Protein 9GD4 (pdb70)

Secondary structure (DSSP, 8-state):
-EEEEEEES-TTSSHHHHHHHHTTS-----SS-S-STTS-TTSS---EEEEEEE---EEEEEEE-TTTT-SSB-TTSSHHHHHHHHHHHHHHHHHHH-TT--SS----S--EEEEEE-SSS----HHHHHHHHHHTTTS-EEEEETTGGGS-HHHHHHHHHHHHHHHHHHT---SSP--TTS-HHHHHHHHHHHHT-SEE----SSEEEETTEEEEEEE-SS-EEETT-TTT-SHHHHHHIIIIISHHHHHHHIIIIIIHHHHHHHHHH-/-EE----S--SGGGHHHHHHHHHHHS-EEEEEEEE--TTSSHHHHHHHHTT-TTTT--EE----S-EEEEEEEEEEETTEEEEEEEEEEESTT-SSB--HHHHHHHHHHHHHHHHHHHHHHT-SS-------S--EEEEEE---SS---HHHHHHHHHHTTTS-EEEEETTGGGS-HHHHHHHHHHHHHHHHHTT---------TT--HHHHHHHHHHHHTPSEE-----SEEE-TTS-EEEEEEETTEEEETT-TTT-SHHHHHIIIIITTHHHHHHHIIIIIHHHHHHHHH-/--SPPPGGGGHHHHHHHHHHHH-EEEEEEEES-SSSSHHHHHHHHTTS-S----SS-----EEEEEEEEETTEEEEEEEEE-TTTT-SSB-TTTTHHHHHHHHHHHHHHHHHHTSS---S------SEEEEEE---SS---HHHHHHHHHHHTTS-EEEEETTGGGS-HHHHHHHHHHHHHHHHHTT----------HHHHHHHHTPSEE----S-EEE-SSS-EEEEEEETTEEEETT-TTT-SHHHHHIIIIISSHHHHHHHIIIIIHHHHHHHHH-/-EEEEEEEE--SSSSHHHHHHHHHTS--SPPTT-----STTEEEEEEEEEEEEE--TT---TT----GGGTTS---EEEEEEEEEE----EEEEEEEEESTT-SSB-HHHHHHHHHHHHHHHHHHHHHHH-SS--TT-------EEEEEE---SS---HHHHHHHHHHHTTSEEEEEE--GGGS-HHHHHHHHHHHHHHHHHTT--------GGGHHHHHHHHHTPSEE------B-TTS-BEEEETTEEEETT-TTT-SHHHHHHIIIIISHHHHHHHIIIIIHHHHHHHHT-

Solvent-accessible surface area: 48843 Å² total; per-residue (Å²): 161,47,2,1,0,0,0,0,0,32,18,10,10,24,15,14,40,1,0,4,2,5,26,68,46,115,21,4,87,46,27,11,19,76,73,52,91,46,10,12,133,80,135,61,3,74,45,68,82,25,93,39,101,42,163,98,75,20,58,4,20,1,1,2,0,14,1,1,9,12,20,42,70,11,42,136,4,11,86,36,0,19,133,32,0,88,83,16,1,51,56,40,9,153,31,49,110,64,109,169,145,98,216,167,28,84,20,35,8,1,0,0,0,0,1,4,3,45,15,47,36,100,102,18,40,86,14,21,24,42,0,0,93,84,0,2,99,6,0,0,0,0,0,0,0,0,50,0,9,7,7,20,88,123,65,17,90,66,6,29,48,51,1,62,99,8,13,76,129,76,126,26,77,29,0,2,38,72,60,116,98,46,75,122,77,85,62,85,81,7,132,46,21,86,58,44,4,0,1,0,4,4,15,7,78,108,134,22,58,60,155,84,105,85,51,59,1,44,106,20,58,28,8,29,5,28,0,73,44,78,111,23,0,9,0,28,87,0,58,74,3,0,40,171,70,10,29,70,44,0,45,85,17,0,24,145,78,2,1,72,20,17,78,49,135,70,64,159,84,164,84,111,84,75,154,22,64,70,92,0,0,0,8,23,5,0,119,20,77,50,60,90,2,67,90,89,46,4,38,0,2,0,0,0,0,0,26,43,15,12,26,13,54,51,3,0,62,0,0,3,39,42,88,98,1,35,73,78,99,40,143,120,66,126,129,2,50,46,58,10,20,72,19,90,19,75,30,120,63,6,114,0,84,2,5,0,0,7,4,77,16,2,31,46,21,43,58,7,56,88,70,2,4,29,22,0,14,129,42,1,26,56,23,1,37,60,54,6,92,15,27,77,117,78,75,32,124,109,92,70,36,79,9,2,0,0,0,0,1,4,3,23,14,28,10,28,11,0,51,27,13,7,22,99,0,0,76,41,0,43,116,41,2,4,1,0,0,0,0,2,55,0,8,9,1,15,60,124,55,18,125,46,0,26,146,26,0,44,82,15,2,128,147,40,116,11,102,19,7,111,1,42,79,22,71,106,44,96,80,68,26,24,60,47,6,99,46,4,64,92,29,2,0,0,2,4,4,17,6,25,98,73,28,115,21,169,98,43,84,118,31,2,2,49,55,7,50,12,1,11,0,27,2,42,42,103,116,18,12,26,0,50,50,0,9,37,0,0,0,73,69,8,0,4,27,0,24,46,79,0,31,105,78,8,2,40,85,33,3,15,83,114,80,92,132,90,59,28,70,9,2,0,29,49,0,2,80,11,53,70,65,15,5,36,84,105,18,16,42,0,0,0,0,0,0,2,19,36,6,3,28,29,54,42,0,0,6,11,1,0,50,12,78,18,16,139,102,87,41,165,86,92,34,103,45,48,62,40,109,1,45,0,96,15,151,111,0,80,0,124,0,3,1,0,29,2,68,6,0,2,9,16,6,82,18,73,104,4,5,73,41,0,15,88,25,1,27,82,22,1,36,46,29,1,109,37,31,82,86,52,150,24,109,95,81,77,44,23,7,1,6,0,0,0,1,4,3,23,6,18,14,34,6,9,36,5,6,9,0,44,0,0,65,96,0,7,97,54,0,5,0,1,2,0,0,0,37,1,6,3,7,17,64,119,48,26,59,64,0,21,37,22,0,87,68,0,11,121,25,20,157,9,74,41,16,66,3,53,83,158,90,106,72,1,133,101,12,48,74,12,4,1,0,1,3,3,13,9,92,139,121,47,76,50,67,158,67,75,98,28,34,0,38,119,8,80,42,20,35,0,37,1,69,47,61,87,25,4,15,2,105,44,0,9,21,0,0,0,66,63,31,0,9,39,0,21,24,37,0,70,62,115,28,3,33,57,39,10,58,122,106,44,133,56,61,40,0,1,0,4,0,0,1,3,21,8,2,22,20,27,12,0,0,1,5,22,4,89,1,72,24,10,54,49,51,45,99,86,118,42,86,30,135,108,12,128,47,78,42,99,52,151,66,58,26,132,62,40,70,106,74,35,47,64,42,58,37,107,46,51,27,122,138,20,50,61,72,35,4,0,13,2,1,19,1,19,0,51,28,70,146,95,15,24,74,0,25,0,2,5,2,38,5,0,20,20,9,20,58,5,37,37,0,5,98,28,3,63,63,19,5,55,108,7,2,51,78,8,20,50,29,68,100,120,183,84,148,71,132,89,60,143,20,34,17,3,0,0,0,0,0,0,2,19,9,9,25,114,9,13,29,20,10,6,10,53,0,0,90,14,0,15,107,5,2,11,0,0,1,0,0,1,35,2,7,4,9,25,128,80,65,20,74,84,0,42,122,38,0,63,127,13,13,76,110,33,112,9,81,19,32,149,6,144,132,160,145,50,110,116,91,13,102,51,11,40,80,48,9,0,0,1,3,2,14,5,35,88,117,60,130,96,42,42,28,16,34,117,9,71,29,18,101,2,37,7,64,78,90,88,32,9,18,4,89,51,0,44,104,2,0,58,50,63,10,14,93,92,0,26,65,33,0,40,83,96,33,5,68,82,14,77,71,73,124,108,141

GO terms:
  GO:0060090 molecular adaptor activity (F, IDA)
  GO:0070273 phosphatidylinositol-4-phosphate binding (F, IDA)
  GO:0005200 structural constituent of cytoskeleton (F, IDA)
  GO:0005545 1-phosphatidylinositol binding (F, IDA)
  GO:0032160 septin filament array (C, IDA)
  GO:0042764 ascospore-type prospore (C, IDA)
  GO:0072687 meiotic spindle (C, IDA)
  GO:0000144 cellular bud neck septin ring (C, IDA)
  GO:0001400 mating projection base (C, IDA)
  GO:0005628 prospore membrane (C, IDA)
  GO:0005876 spindle microtubule (C, IDA)
  GO:0003924 GTPase activity (F, IDA)
  GO:0043934 sporulation (P, IDA)
  GO:0010314 phosphatidylinositol-5-phosphate binding (F, IDA)
  GO:0031105 septin complex (C, IDA)
  GO:0000921 septin ring assembly (P, IMP)
  GO:0043332 mating projection tip (C, HDA)
  GO:0005628 prospore membrane (C, HDA)
  GO:0005935 cellular bud neck (C, HDA)
  GO:0010458 exit from mitosis (P, IMP)

B-factor: mean 26.95, std 11.44, range [3.0, 79.97]

Nearest PDB structures (foldseek):
  6n0b-assembly1_C  TM=9.454E-01  e=9.252E-33  Homo sapiens
  6n12-assembly1_A  TM=9.662E-01  e=5.982E-32  Homo sapiens
  6n0b-assembly2_A  TM=9.584E-01  e=2.389E-31  Homo sapiens
  8dkt-assembly1_A  TM=9.232E-01  e=2.821E-30  Drosophila melanogaster
  6upa-assembly1_A  TM=9.034E-01  e=1.797E-28  Homo sapiens

Structure (mmCIF, N/CA/C/O backbone):
data_9GD4
#
_entry.id   9GD4
#
_cell.length_a   98.205
_cell.length_b   47.845
_cell.length_c   148.885
_cell.angle_alpha   90
_cell.angle_beta   103.29
_cell.angle_gamma   90
#
_symmetry.space_group_name_H-M   'P 1 21 1'
#
loop_
_entity.id
_entity.type
_entity.pdbx_description
1 polymer 'Cell division control protein 10'
2 polymer 'Cell division control protein 3'
3 polymer 'Cell division control protein 12'
4 polymer 'Seventh homolog of septin 1'
5 non-polymer "GUANOSINE-5'-DIPHOSPHATE"
6 non-polymer 'MAGNESIUM ION'
7 non-polymer 'SULFATE ION'
8 water water
#
loop_
_atom_site.group_PDB
_atom_site.id
_atom_site.type_symbol
_atom_site.label_atom_id
_atom_site.label_alt_id
_atom_site.label_comp_id
_atom_site.label_asym_id
_atom_site.label_entity_id
_atom_site.label_seq_id
_atom_site.pdbx_PDB_ins_code
_atom_site.Cartn_x
_atom_site.Cartn_y
_atom_site.Cartn_z
_atom_site.occupancy
_atom_site.B_iso_or_equiv
_atom_site.auth_seq_id
_atom_site.auth_comp_id
_atom_site.auth_asym_id
_atom_site.auth_atom_id
_atom_site.pdbx_PDB_model_num
ATOM 1 N N . PHE A 1 9 ? 50.683 -27.743 48.137 1 46.42 31 PHE A N 1
ATOM 2 C CA . PHE A 1 9 ? 50.085 -28.642 47.153 1 46.13 31 PHE A CA 1
ATOM 3 C C . PHE A 1 9 ? 50.588 -28.307 45.742 1 44.02 31 PHE A C 1
ATOM 4 O O . PHE A 1 9 ? 51.116 -27.218 45.507 1 44.61 31 PHE A O 1
ATOM 20 N N . GLN A 1 10 ? 50.428 -29.252 44.807 1 41.18 32 GLN A N 1
ATOM 21 C CA . GLN A 1 10 ? 50.835 -29.08 43.417 1 38.42 32 GLN A CA 1
ATOM 22 C C . GLN A 1 10 ? 49.831 -29.809 42.549 1 35.53 32 GLN A C 1
ATOM 23 O O . GLN A 1 10 ? 49.765 -31.039 42.593 1 35.47 32 GLN A O 1
ATOM 37 N N . PHE A 1 11 ? 49.04 -29.057 41.774 1 33.14 33 PHE A N 1
ATOM 38 C CA . PHE A 1 11 ? 48.041 -29.644 40.894 1 31.27 33 PHE A CA 1
ATOM 39 C C . PHE A 1 11 ? 48.315 -29.212 39.464 1 28.09 33 PHE A C 1
ATOM 40 O O . PHE A 1 11 ? 48.479 -28.027 39.197 1 27.83 33 PHE A O 1
ATOM 57 N N . ASN A 1 12 ? 48.408 -30.182 38.559 1 25.77 34 ASN A N 1
ATOM 58 C CA . ASN A 1 12 ? 48.713 -29.926 37.15 1 24.01 34 ASN A CA 1
ATOM 59 C C . ASN A 1 12 ? 47.492 -30.25 36.308 1 22.05 34 ASN A C 1
ATOM 60 O O . ASN A 1 12 ? 46.991 -31.37 36.342 1 21.99 34 ASN A O 1
ATOM 71 N N . ILE A 1 13 ? 47.01 -29.264 35.568 1 20.46 35 ILE A N 1
ATOM 72 C CA . ILE A 1 13 ? 45.799 -29.406 34.776 1 19.93 35 ILE A CA 1
ATOM 73 C C . ILE A 1 13 ? 46.063 -29.022 33.332 1 18.91 35 ILE A C 1
ATOM 74 O O . ILE A 1 13 ? 46.705 -28.019 33.062 1 18.49 35 ILE A O 1
ATOM 90 N N . MET A 1 14 ? 45.584 -29.84 32.409 1 18.63 36 MET A N 1
ATOM 91 C CA . MET A 1 14 ? 45.732 -29.62 30.981 1 18.79 36 MET A CA 1
ATOM 92 C C . MET A 1 14 ? 44.358 -29.392 30.364 1 19.19 36 MET A C 1
ATOM 93 O O . MET A 1 14 ? 43.356 -29.914 30.847 1 19.36 36 MET A O 1
ATOM 107 N N . VAL A 1 15 ? 44.321 -28.596 29.305 1 19.51 37 VAL A N 1
ATOM 108 C CA . VAL A 1 15 ? 43.107 -28.32 28.544 1 20.34 37 VAL A CA 1
ATOM 109 C C . VAL A 1 15 ? 43.386 -28.718 27.096 1 21.12 37 VAL A C 1
ATOM 110 O O . VAL A 1 15 ? 44.372 -28.263 26.505 1 20.94 37 VAL A O 1
ATOM 123 N N . VAL A 1 16 ? 42.573 -29.641 26.559 1 21.81 38 VAL A N 1
ATOM 124 C CA . VAL A 1 16 ? 42.74 -30.148 25.201 1 22.65 38 VAL A CA 1
ATOM 125 C C . VAL A 1 16 ? 41.484 -29.868 24.4 1 23.4 38 VAL A C 1
ATOM 126 O O . VAL A 1 16 ? 40.422 -30.397 24.712 1 23.22 38 VAL A O 1
ATOM 139 N N . GLY A 1 17 ? 41.622 -29.074 23.352 1 24.27 39 GLY A N 1
ATOM 140 C CA . GLY A 1 17 ? 40.506 -28.742 22.487 1 25.62 39 GLY A CA 1
ATOM 141 C C . GLY A 1 17 ? 40.88 -27.741 21.424 1 26.86 39 GLY A C 1
ATOM 142 O O . GLY A 1 17 ? 41.93 -27.108 21.487 1 27.04 39 GLY A O 1
ATOM 146 N N . GLN A 1 18 ? 40.031 -27.625 20.422 1 27.83 40 GLN A N 1
ATOM 147 C CA . GLN A 1 18 ? 40.234 -26.681 19.34 1 29.11 40 GLN A CA 1
ATOM 148 C C . GLN A 1 18 ? 40.135 -25.257 19.844 1 28.89 40 GLN A C 1
ATOM 149 O O . GLN A 1 18 ? 39.392 -24.97 20.784 1 29.06 40 GLN A O 1
ATOM 163 N N . SER A 1 19 ? 40.886 -24.352 19.209 1 28.51 41 SER A N 1
ATOM 164 C CA . SER A 1 19 ? 40.894 -22.933 19.55 1 28.31 41 SER A CA 1
ATOM 165 C C . SER A 1 19 ? 39.482 -22.361 19.431 1 27.23 41 SER A C 1
ATOM 166 O O . SER A 1 19 ? 38.769 -22.678 18.488 1 27.51 41 SER A O 1
ATOM 174 N N . GLY A 1 20 ? 39.08 -21.599 20.431 1 26.07 42 GLY A N 1
ATOM 175 C CA . GLY A 1 20 ? 37.763 -20.99 20.467 1 25.62 42 GLY A CA 1
ATOM 176 C C . GLY A 1 20 ? 36.659 -21.834 21.07 1 24.26 42 GLY A C 1
ATOM 177 O O . GLY A 1 20 ? 35.485 -21.526 20.889 1 24.75 42 GLY A O 1
ATOM 181 N N . LEU A 1 21 ? 37.017 -22.882 21.813 1 22.53 43 LEU A N 1
ATOM 182 C CA . LEU A 1 21 ? 36.039 -23.691 22.54 1 21.63 43 LEU A CA 1
ATOM 183 C C . LEU A 1 21 ? 35.853 -23.208 24.012 1 19.86 43 LEU A C 1
ATOM 184 O O . LEU A 1 21 ? 35.094 -23.821 24.757 1 19.39 43 LEU A O 1
ATOM 200 N N . GLY A 1 22 ? 36.528 -22.126 24.41 1 18.63 44 GLY A N 1
ATOM 201 C CA . GLY A 1 22 ? 36.407 -21.565 25.742 1 18.05 44 GLY A CA 1
ATOM 202 C C . GLY A 1 22 ? 37.235 -22.294 26.772 1 16.18 44 GLY A C 1
ATOM 203 O O . GLY A 1 22 ? 36.791 -22.468 27.906 1 16.32 44 GLY A O 1
ATOM 207 N N . LYS A 1 23 ? 38.458 -22.68 26.405 1 15.07 45 LYS A N 1
ATOM 208 C CA . LYS A 1 23 ? 39.342 -23.404 27.31 1 14.39 45 LYS A CA 1
ATOM 209 C C . LYS A 1 23 ? 39.945 -22.453 28.326 1 13.72 45 LYS A C 1
ATOM 210 O O . LYS A 1 23 ? 39.86 -22.71 29.531 1 13.69 45 LYS A O 1
ATOM 229 N N . SER A 1 24 ? 40.541 -21.347 27.859 1 13.54 46 SER A N 1
ATOM 230 C CA . SER A 1 24 ? 41.126 -20.359 28.765 1 14.31 46 SER A CA 1
ATOM 231 C C . SER A 1 24 ? 40.042 -19.714 29.614 1 14.66 46 SER A C 1
ATOM 232 O O . SER A 1 24 ? 40.233 -19.534 30.804 1 15.29 46 SER A O 1
ATOM 240 N N . THR A 1 25 ? 38.894 -19.404 29.016 1 14.82 47 THR A N 1
ATOM 241 C CA . THR A 1 25 ? 37.764 -18.844 29.75 1 15.88 47 THR A CA 1
ATOM 242 C C . THR A 1 25 ? 37.296 -19.8 30.863 1 15.82 47 THR A C 1
ATOM 243 O O . THR A 1 25 ? 37.057 -19.348 31.974 1 15.8 47 THR A O 1
ATOM 254 N N . LEU A 1 26 ? 37.177 -21.105 30.573 1 15.87 48 LEU A N 1
ATOM 255 C CA . LEU A 1 26 ? 36.741 -22.059 31.579 1 16.92 48 LEU A CA 1
ATOM 256 C C . LEU A 1 26 ? 37.742 -22.149 32.725 1 17.65 48 LEU A C 1
ATOM 257 O O . LEU A 1 26 ? 37.332 -22.191 33.879 1 18 48 LEU A O 1
ATOM 273 N N . ILE A 1 27 ? 39.045 -22.167 32.424 1 17.6 49 ILE A N 1
ATOM 274 C CA . ILE A 1 27 ? 40.071 -22.233 33.464 1 18.38 49 ILE A CA 1
ATOM 275 C C . ILE A 1 27 ? 39.991 -21.004 34.365 1 19.34 49 ILE A C 1
ATOM 276 O O . ILE A 1 27 ? 39.947 -21.134 35.586 1 20.02 49 ILE A O 1
ATOM 292 N N . ASN A 1 28 ? 39.926 -19.823 33.762 1 19.51 50 ASN A N 1
ATOM 293 C CA . ASN A 1 28 ? 39.842 -18.579 34.511 1 20.7 50 ASN A CA 1
ATOM 294 C C . ASN A 1 28 ? 38.535 -18.455 35.306 1 21.67 50 ASN A C 1
ATOM 295 O O . ASN A 1 28 ? 38.519 -17.833 36.367 1 22.09 50 ASN A O 1
ATOM 306 N N . THR A 1 29 ? 37.454 -19.055 34.813 1 21.8 51 THR A N 1
ATOM 307 C CA . THR A 1 29 ? 36.172 -19.042 35.509 1 22.83 51 THR A CA 1
ATOM 308 C C . THR A 1 29 ? 36.247 -19.991 36.702 1 23.24 51 THR A C 1
ATOM 309 O O . THR A 1 29 ? 35.782 -19.631 37.774 1 23.98 51 THR A O 1
ATOM 320 N N . LEU A 1 30 ? 36.847 -21.183 36.525 1 22.86 52 LEU A N 1
ATOM 321 C CA . LEU A 1 30 ? 36.972 -22.174 37.594 1 23.99 52 LEU A CA 1
ATOM 322 C C . LEU A 1 30 ? 37.807 -21.657 38.766 1 24.78 52 LEU A C 1
ATOM 323 O O . LEU A 1 30 ? 37.399 -21.8 39.914 1 25.01 52 LEU A O 1
ATOM 339 N N . PHE A 1 31 ? 38.965 -21.052 38.475 1 25.18 53 PHE A N 1
ATOM 340 C CA . PHE A 1 31 ? 39.86 -20.53 39.501 1 26.43 53 PHE A CA 1
ATOM 341 C C . PHE A 1 31 ? 39.647 -19.042 39.839 1 27.96 53 PHE A C 1
ATOM 342 O O . PHE A 1 31 ? 40.395 -18.504 40.654 1 28.61 53 PHE A O 1
ATOM 359 N N . ALA A 1 32 ? 38.618 -18.397 39.262 1 28.61 54 ALA A N 1
ATOM 360 C CA . ALA A 1 32 ? 38.253 -17.008 39.538 1 30.27 54 ALA A CA 1
ATOM 361 C C . ALA A 1 32 ? 39.437 -16.041 39.494 1 31.66 54 ALA A C 1
ATOM 362 O O . ALA A 1 32 ? 39.661 -15.267 40.426 1 32.51 54 ALA A O 1
ATOM 369 N N . SER A 1 33 ? 40.194 -16.095 38.401 1 31.85 55 SER A N 1
ATOM 370 C CA . SER A 1 33 ? 41.34 -15.211 38.164 1 33.03 55 SER A CA 1
ATOM 371 C C . SER A 1 33 ? 41.811 -15.364 36.721 1 32.68 55 SER A C 1
ATOM 372 O O . SER A 1 33 ? 41.564 -16.406 36.119 1 32.27 55 SER A O 1
ATOM 380 N N . HIS A 1 34 ? 42.525 -14.368 36.187 1 32.71 56 HIS A N 1
ATOM 381 C CA . HIS A 1 34 ? 43.04 -14.464 34.83 1 32.77 56 HIS A CA 1
ATOM 382 C C . HIS A 1 34 ? 44.371 -15.212 34.828 1 32.69 56 HIS A C 1
ATOM 383 O O . HIS A 1 34 ? 45.432 -14.611 34.676 1 33 56 HIS A O 1
ATOM 397 N N . LEU A 1 35 ? 44.303 -16.537 34.971 1 32.38 57 LEU A N 1
ATOM 398 C CA . LEU A 1 35 ? 45.497 -17.37 34.977 1 33.08 57 LEU A CA 1
ATOM 399 C C . LEU A 1 35 ? 46.155 -17.372 33.589 1 33.88 57 LEU A C 1
ATOM 400 O O . LEU A 1 35 ? 47.307 -16.963 33.45 1 34.22 57 LEU A O 1
ATOM 416 N N . ILE A 1 36 ? 45.411 -17.799 32.564 1 34.17 58 ILE A N 1
ATOM 417 C CA . ILE A 1 36 ? 45.926 -17.952 31.217 1 35.27 58 ILE A CA 1
ATOM 418 C C . ILE A 1 36 ? 45.122 -17.144 30.222 1 36.93 58 ILE A C 1
ATOM 419 O O . ILE A 1 36 ? 43.985 -16.769 30.481 1 37.14 58 ILE A O 1
ATOM 435 N N . ASP A 1 37 ? 45.718 -16.875 29.074 1 38.04 59 ASP A N 1
ATOM 436 C CA . ASP A 1 37 ? 45.038 -16.189 27.987 1 39.71 59 ASP A CA 1
ATOM 437 C C . ASP A 1 37 ? 44.836 -17.202 26.858 1 39.88 59 ASP A C 1
ATOM 438 O O . ASP A 1 37 ? 45.489 -18.255 26.834 1 39.57 59 ASP A O 1
ATOM 447 N N . SER A 1 38 ? 43.929 -16.896 25.912 1 40.26 60 SER A N 1
ATOM 448 C CA . SER A 1 38 ? 43.676 -17.762 24.761 1 40.77 60 SER A CA 1
ATOM 449 C C . SER A 1 38 ? 44.964 -17.928 23.965 1 41.82 60 SER A C 1
ATOM 450 O O . SER A 1 38 ? 45.589 -16.933 23.602 1 42.37 60 SER A O 1
ATOM 458 N N . ALA A 1 39 ? 45.408 -19.171 23.778 1 42.19 61 ALA A N 1
ATOM 459 C CA . ALA A 1 39 ? 46.662 -19.435 23.083 1 43.91 61 ALA A CA 1
ATOM 460 C C . ALA A 1 39 ? 46.73 -18.813 21.688 1 45.59 61 ALA A C 1
ATOM 461 O O . ALA A 1 39 ? 47.817 -18.48 21.227 1 46 61 ALA A O 1
ATOM 468 N N . THR A 1 40 ? 45.572 -18.631 21.037 1 46.65 62 THR A N 1
ATOM 469 C CA . THR A 1 40 ? 45.489 -18.051 19.704 1 48.71 62 THR A CA 1
ATOM 470 C C . THR A 1 40 ? 44.807 -16.678 19.696 1 50.7 62 THR A C 1
ATOM 471 O O . THR A 1 40 ? 45.302 -15.757 19.05 1 51.43 62 THR A O 1
ATOM 482 N N . GLY A 1 41 ? 43.672 -16.554 20.378 1 51.46 63 GLY A N 1
ATOM 483 C CA . GLY A 1 41 ? 42.897 -15.325 20.341 1 53.39 63 GLY A CA 1
ATOM 484 C C . GLY A 1 41 ? 42.247 -15.171 18.977 1 55.53 63 GLY A C 1
ATOM 485 O O . GLY A 1 41 ? 42.008 -16.161 18.28 1 55.61 63 GLY A O 1
ATOM 489 N N . ASP A 1 42 ? 41.965 -13.931 18.575 1 57.11 64 ASP A N 1
ATOM 490 C CA . ASP A 1 42 ? 41.34 -13.659 17.282 1 58.93 64 ASP A CA 1
ATOM 491 C C . ASP A 1 42 ? 42.409 -13.459 16.203 1 59.98 64 ASP A C 1
ATOM 492 O O . ASP A 1 42 ? 42.349 -12.497 15.433 1 60.97 64 ASP A O 1
ATOM 501 N N . ASP A 1 43 ? 43.381 -14.383 16.145 1 59.61 65 ASP A N 1
ATOM 502 C CA . ASP A 1 43 ? 44.478 -14.315 15.192 1 60.2 65 ASP A CA 1
ATOM 503 C C . ASP A 1 43 ? 44.885 -15.722 14.743 1 59.76 65 ASP A C 1
ATOM 504 O O . ASP A 1 43 ? 45.23 -16.563 15.573 1 59.29 65 ASP A O 1
ATOM 513 N N . ILE A 1 44 ? 44.841 -15.968 13.43 1 59.57 66 ILE A N 1
ATOM 514 C CA . ILE A 1 44 ? 45.21 -17.265 12.851 1 59.21 66 ILE A CA 1
ATOM 515 C C . ILE A 1 44 ? 46.738 -17.444 12.822 1 58.71 66 ILE A C 1
ATOM 516 O O . ILE A 1 44 ? 47.217 -18.568 12.978 1 57.94 66 ILE A O 1
ATOM 532 N N . SER A 1 45 ? 47.501 -16.356 12.614 1 59.07 67 SER A N 1
ATOM 533 C CA . SER A 1 45 ? 48.964 -16.454 12.629 1 59.5 67 SER A CA 1
ATOM 534 C C . SER A 1 45 ? 49.481 -16.831 14.027 1 57.94 67 SER A C 1
ATOM 535 O O . SER A 1 45 ? 50.597 -17.336 14.134 1 57.85 67 SER A O 1
ATOM 543 N N . ALA A 1 46 ? 48.678 -16.609 15.093 1 56.7 68 ALA A N 1
ATOM 544 C CA . ALA A 1 46 ? 49.048 -17.026 16.441 1 55.77 68 ALA A CA 1
ATOM 545 C C . ALA A 1 46 ? 49.155 -18.553 16.571 1 54.47 68 ALA A C 1
ATOM 546 O O . ALA A 1 46 ? 49.751 -19.026 17.539 1 54.18 68 ALA A O 1
ATOM 553 N N . LEU A 1 47 ? 48.589 -19.323 15.621 1 53.56 69 LEU A N 1
ATOM 554 C CA . LEU A 1 47 ? 48.696 -20.77 15.66 1 52.7 69 LEU A CA 1
ATOM 555 C C . LEU A 1 47 ? 50.15 -21.197 15.464 1 52.11 69 LEU A C 1
ATOM 556 O O . LEU A 1 47 ? 50.897 -20.522 14.746 1 52.89 69 LEU A O 1
ATOM 572 N N . PRO A 1 48 ? 50.566 -22.343 16.046 1 50.64 70 PRO A N 1
ATOM 573 C CA . PRO A 1 48 ? 51.958 -22.786 15.868 1 50.5 70 PRO A CA 1
ATOM 574 C C . PRO A 1 48 ? 52.459 -22.769 14.425 1 51.25 70 PRO A C 1
ATOM 575 O O . PRO A 1 48 ? 51.821 -23.339 13.539 1 51.45 70 PRO A O 1
ATOM 586 N N . VAL A 1 49 ? 53.574 -22.072 14.183 1 51.55 71 VAL A N 1
ATOM 587 C CA . VAL A 1 49 ? 54.201 -22.07 12.851 1 52.81 71 VAL A CA 1
ATOM 588 C C . VAL A 1 49 ? 54.626 -23.497 12.446 1 51.63 71 VAL A C 1
ATOM 589 O O . VAL A 1 49 ? 54.644 -23.813 11.257 1 52.48 71 VAL A O 1
ATOM 602 N N . THR A 1 50 ? 54.938 -24.355 13.428 1 49.63 72 THR A N 1
ATOM 603 C CA . THR A 1 50 ? 55.287 -25.753 13.189 1 48.82 72 THR A CA 1
ATOM 604 C C . THR A 1 50 ? 54.133 -26.549 12.569 1 47.76 72 THR A C 1
ATOM 605 O O . THR A 1 50 ? 54.39 -27.633 12.052 1 48.14 72 THR A O 1
ATOM 616 N N . LYS A 1 51 ? 52.878 -26.037 12.633 1 46.41 73 LYS A N 1
ATOM 617 C CA . LYS A 1 51 ? 51.689 -26.721 12.138 1 45.66 73 LYS A CA 1
ATOM 618 C C . LYS A 1 51 ? 51.468 -28.031 12.883 1 43.81 73 LYS A C 1
ATOM 619 O O . LYS A 1 51 ? 51.052 -29.022 12.288 1 44.01 73 LYS A O 1
ATOM 638 N N . THR A 1 52 ? 51.738 -28.023 14.196 1 42.1 74 THR A N 1
ATOM 639 C CA . THR A 1 52 ? 51.579 -29.165 15.097 1 40.64 74 THR A CA 1
ATOM 640 C C . THR A 1 52 ? 51.089 -28.65 16.471 1 38.25 74 THR A C 1
ATOM 641 O O . THR A 1 52 ? 51.05 -27.441 16.708 1 38.21 74 THR A O 1
ATOM 652 N N . THR A 1 53 ? 50.711 -29.567 17.366 1 36.41 75 THR A N 1
ATOM 653 C CA . THR A 1 53 ? 50.301 -29.198 18.707 1 35.34 75 THR A CA 1
ATOM 654 C C . THR A 1 53 ? 51.54 -28.867 19.525 1 35.26 75 THR A C 1
ATOM 655 O O . THR A 1 53 ? 52.499 -29.628 19.523 1 35.58 75 THR A O 1
ATOM 666 N N . GLU A 1 54 ? 51.523 -27.73 20.217 1 34.84 76 GLU A N 1
ATOM 667 C CA . GLU A 1 54 ? 52.614 -27.313 21.089 1 34.99 76 GLU A CA 1
ATOM 668 C C . GLU A 1 54 ? 52.083 -27.139 22.507 1 34.02 76 GLU A C 1
ATOM 669 O O . GLU A 1 54 ? 50.914 -26.808 22.7 1 33.62 76 GLU A O 1
ATOM 681 N N . MET A 1 55 ? 52.95 -27.352 23.5 1 33.53 77 MET A N 1
ATOM 682 C CA . MET A 1 55 ? 52.563 -27.241 24.9 1 33.48 77 MET A CA 1
ATOM 683 C C . MET A 1 55 ? 52.836 -25.824 25.38 1 33.71 77 MET A C 1
ATOM 684 O O . MET A 1 55 ? 53.922 -25.298 25.156 1 34.17 77 MET A O 1
ATOM 698 N N . LYS A 1 56 ? 51.849 -25.212 26.035 1 33.43 78 LYS A N 1
ATOM 699 C CA . LYS A 1 56 ? 51.942 -23.857 26.568 1 34.23 78 LYS A CA 1
ATOM 700 C C . LYS A 1 56 ? 51.679 -23.997 28.059 1 34.1 78 LYS A C 1
ATOM 701 O O . LYS A 1 56 ? 50.538 -24.19 28.466 1 33.96 78 LYS A O 1
ATOM 720 N N . ILE A 1 57 ? 52.745 -23.946 28.865 1 34.2 79 ILE A N 1
ATOM 721 C CA . ILE A 1 57 ? 52.675 -24.166 30.307 1 34.62 79 ILE A CA 1
ATOM 722 C C . ILE A 1 57 ? 52.78 -22.852 31.071 1 34.99 79 ILE A C 1
ATOM 723 O O . ILE A 1 57 ? 53.586 -21.993 30.726 1 35.29 79 ILE A O 1
ATOM 739 N N . SER A 1 58 ? 51.973 -22.713 32.121 1 34.95 80 SER A N 1
ATOM 740 C CA . SER A 1 58 ? 51.978 -21.544 32.982 1 36.1 80 SER A CA 1
ATOM 741 C C . SER A 1 58 ? 51.862 -21.983 34.443 1 37.14 80 SER A C 1
ATOM 742 O O . SER A 1 58 ? 51.23 -22.996 34.747 1 36.92 80 SER A O 1
ATOM 750 N N . THR A 1 59 ? 52.493 -21.22 35.341 1 38.21 81 THR A N 1
ATOM 751 C CA . THR A 1 59 ? 52.536 -21.51 36.774 1 39.82 81 THR A CA 1
ATOM 752 C C . THR A 1 59 ? 51.869 -20.394 37.559 1 40.86 81 THR A C 1
ATOM 753 O O . THR A 1 59 ? 52.071 -19.218 37.261 1 41.14 81 THR A O 1
ATOM 764 N N . HIS A 1 60 ? 51.071 -20.765 38.559 1 41.44 82 HIS A N 1
ATOM 765 C CA . HIS A 1 60 ? 50.351 -19.808 39.4 1 43.09 82 HIS A CA 1
ATOM 766 C C . HIS A 1 60 ? 50.22 -20.376 40.806 1 45.37 82 HIS A C 1
ATOM 767 O O . HIS A 1 60 ? 50.356 -21.581 41 1 45.63 82 HIS A O 1
ATOM 781 N N . THR A 1 61 ? 49.944 -19.516 41.784 1 47.15 83 THR A N 1
ATOM 782 C CA . THR A 1 61 ? 49.742 -19.943 43.167 1 49.63 83 THR A CA 1
ATOM 783 C C . THR A 1 61 ? 48.452 -19.321 43.666 1 50.88 83 THR A C 1
ATOM 784 O O . THR A 1 61 ? 48.257 -18.112 43.536 1 51.34 83 THR A O 1
ATOM 795 N N . LEU A 1 62 ? 47.546 -20.148 44.189 1 51.25 84 LEU A N 1
ATOM 796 C CA . LEU A 1 62 ? 46.236 -19.681 44.625 1 52.38 84 LEU A CA 1
ATOM 797 C C . LEU A 1 62 ? 45.958 -20.141 46.037 1 54.33 84 LEU A C 1
ATOM 798 O O . LEU A 1 62 ? 46.425 -21.2 46.451 1 54.68 84 LEU A O 1
ATOM 814 N N . VAL A 1 63 ? 45.148 -19.364 46.758 1 55.58 85 VAL A N 1
ATOM 815 C CA . VAL A 1 63 ? 44.787 -19.66 48.139 1 57.66 85 VAL A CA 1
ATOM 816 C C . VAL A 1 63 ? 43.302 -19.369 48.343 1 58.73 85 VAL A C 1
ATOM 817 O O . VAL A 1 63 ? 42.626 -20.073 49.096 1 59.61 85 VAL A O 1
ATOM 830 N N . VAL A 1 67 ? 44.379 -23.115 51.712 1 54.37 89 VAL A N 1
ATOM 831 C CA . VAL A 1 67 ? 45.471 -23.987 51.295 1 53.9 89 VAL A CA 1
ATOM 832 C C . VAL A 1 67 ? 46.232 -23.352 50.138 1 52.61 89 VAL A C 1
ATOM 833 O O . VAL A 1 67 ? 45.616 -22.908 49.167 1 52.1 89 VAL A O 1
ATOM 837 N N . ARG A 1 68 ? 47.571 -23.306 50.237 1 51.98 90 ARG A N 1
ATOM 838 C CA . ARG A 1 68 ? 48.412 -22.752 49.176 1 50.83 90 ARG A CA 1
ATOM 839 C C . ARG A 1 68 ? 48.581 -23.794 48.07 1 49.2 90 ARG A C 1
ATOM 840 O O . ARG A 1 68 ? 49.44 -24.67 48.176 1 49.76 90 ARG A O 1
ATOM 844 N N . LEU A 1 69 ? 47.755 -23.707 47.023 1 47.31 91 LEU A N 1
ATOM 845 C CA . LEU A 1 69 ? 47.791 -24.641 45.896 1 45.93 91 LEU A CA 1
ATOM 846 C C . LEU A 1 69 ? 48.545 -24.05 44.716 1 44.08 91 LEU A C 1
ATOM 847 O O . LEU A 1 69 ? 48.194 -22.97 44.248 1 43.52 91 LEU A O 1
ATOM 851 N N . ASN A 1 70 ? 49.579 -24.761 44.241 1 42.8 92 ASN A N 1
ATOM 852 C CA . ASN A 1 70 ? 50.388 -24.31 43.119 1 41.72 92 ASN A CA 1
ATOM 853 C C . ASN A 1 70 ? 49.826 -24.951 41.86 1 39.76 92 ASN A C 1
ATOM 854 O O . ASN A 1 70 ? 50.035 -26.139 41.607 1 39.73 92 ASN A O 1
ATOM 865 N N . ILE A 1 71 ? 49.071 -24.159 41.088 1 37.88 93 ILE A N 1
ATOM 866 C CA . ILE A 1 71 ? 48.405 -24.624 39.886 1 36.17 93 ILE A CA 1
ATOM 867 C C . ILE A 1 71 ? 49.317 -24.492 38.687 1 34.87 93 ILE A C 1
ATOM 868 O O . ILE A 1 71 ? 49.896 -23.432 38.459 1 35.53 93 ILE A O 1
ATOM 884 N N . ASN A 1 72 ? 49.407 -25.559 37.896 1 32.98 94 ASN A N 1
ATOM 885 C CA . ASN A 1 72 ? 50.106 -25.546 36.62 1 31.37 94 ASN A CA 1
ATOM 886 C C . ASN A 1 72 ? 49.056 -25.779 35.55 1 28.58 94 ASN A C 1
ATOM 887 O O . ASN A 1 72 ? 48.267 -26.715 35.666 1 28.34 94 ASN A O 1
ATOM 898 N N . VAL A 1 73 ? 49.019 -24.908 34.531 1 27.44 95 VAL A N 1
ATOM 899 C CA . VAL A 1 73 ? 48.054 -25.006 33.44 1 25.87 95 VAL A CA 1
ATOM 900 C C . VAL A 1 73 ? 48.809 -25.324 32.152 1 24.38 95 VAL A C 1
ATOM 901 O O . VAL A 1 73 ? 49.768 -24.642 31.812 1 24.04 95 VAL A O 1
ATOM 914 N N . ILE A 1 74 ? 48.37 -26.364 31.444 1 23.48 96 ILE A N 1
ATOM 915 C CA . ILE A 1 74 ? 48.975 -26.797 30.196 1 23.26 96 ILE A CA 1
ATOM 916 C C . ILE A 1 74 ? 47.949 -26.687 29.072 1 23.13 96 ILE A C 1
ATOM 917 O O . ILE A 1 74 ? 47.048 -27.514 28.976 1 23 96 ILE A O 1
ATOM 933 N N . ASP A 1 75 ? 48.081 -25.668 28.226 1 22.95 97 ASP A N 1
ATOM 934 C CA . ASP A 1 75 ? 47.23 -25.526 27.059 1 23.28 97 ASP A CA 1
ATOM 935 C C . ASP A 1 75 ? 47.925 -26.237 25.887 1 23.5 97 ASP A C 1
ATOM 936 O O . ASP A 1 75 ? 49.151 -26.366 25.862 1 23.77 97 ASP A O 1
ATOM 945 N N . THR A 1 76 ? 47.137 -26.716 24.921 1 23.16 98 THR A N 1
ATOM 946 C CA . THR A 1 76 ? 47.664 -27.475 23.793 1 23.42 98 THR A CA 1
ATOM 947 C C . THR A 1 76 ? 47.299 -26.822 22.453 1 23.57 98 THR A C 1
ATOM 948 O O . THR A 1 76 ? 46.593 -27.439 21.651 1 23.68 98 THR A O 1
ATOM 959 N N . PRO A 1 77 ? 47.777 -25.587 22.173 1 23.48 99 PRO A N 1
ATOM 960 C CA . PRO A 1 77 ? 47.436 -24.959 20.892 1 23.18 99 PRO A CA 1
ATOM 961 C C . PRO A 1 77 ? 47.91 -25.759 19.692 1 22.83 99 PRO A C 1
ATOM 962 O O . PRO A 1 77 ? 49.038 -26.243 19.689 1 22.76 99 PRO A O 1
ATOM 973 N N . GLY A 1 78 ? 47.033 -25.888 18.698 1 22.2 100 GLY A N 1
ATOM 974 C CA . GLY A 1 78 ? 47.297 -26.648 17.483 1 22.33 100 GLY A CA 1
ATOM 975 C C . GLY A 1 78 ? 46.486 -27.927 17.361 1 21.66 100 GLY A C 1
ATOM 976 O O . GLY A 1 78 ? 46.389 -28.489 16.267 1 21.16 100 GLY A O 1
ATOM 980 N N . PHE A 1 79 ? 45.902 -28.41 18.474 1 21.27 101 PHE A N 1
ATOM 981 C CA . PHE A 1 79 ? 45.11 -29.632 18.454 1 21.39 101 PHE A CA 1
ATOM 982 C C . PHE A 1 79 ? 43.811 -29.424 17.678 1 22.09 101 PHE A C 1
ATOM 983 O O . PHE A 1 79 ? 42.916 -28.732 18.149 1 22.01 101 PHE A O 1
ATOM 1000 N N . GLY A 1 80 ? 43.736 -30.003 16.485 1 22.91 102 GLY A N 1
ATOM 1001 C CA . GLY A 1 80 ? 42.566 -29.882 15.626 1 23.91 102 GLY A CA 1
ATOM 1002 C C . GLY A 1 80 ? 42.363 -28.518 14.995 1 24.9 102 GLY A C 1
ATOM 1003 O O . GLY A 1 80 ? 41.262 -28.218 14.529 1 25.28 102 GLY A O 1
ATOM 1007 N N . ASP A 1 81 ? 43.413 -27.687 14.951 1 25.25 103 ASP A N 1
ATOM 1008 C CA . ASP A 1 81 ? 43.326 -26.338 14.399 1 26.23 103 ASP A CA 1
ATOM 1009 C C . ASP A 1 81 ? 43.941 -26.203 13.004 1 27.26 103 ASP A C 1
ATOM 1010 O O . ASP A 1 81 ? 43.943 -25.096 12.465 1 27.68 103 ASP A O 1
ATOM 1019 N N . PHE A 1 82 ? 44.437 -27.302 12.41 1 27.44 104 PHE A N 1
ATOM 1020 C CA . PHE A 1 82 ? 45.072 -27.273 11.097 1 28.11 104 PHE A CA 1
ATOM 1021 C C . PHE A 1 82 ? 44.36 -28.176 10.094 1 28.6 104 PHE A C 1
ATOM 1022 O O . PHE A 1 82 ? 43.404 -28.871 10.442 1 28.79 104 PHE A O 1
ATOM 1039 N N . ILE A 1 83 ? 44.803 -28.129 8.83 1 28.57 105 ILE A N 1
ATOM 1040 C CA . ILE A 1 83 ? 44.29 -29.003 7.786 1 29.02 105 ILE A CA 1
ATOM 1041 C C . ILE A 1 83 ? 44.658 -30.452 8.128 1 29.77 105 ILE A C 1
ATOM 1042 O O . ILE A 1 83 ? 43.783 -31.327 8.122 1 29.46 105 ILE A O 1
ATOM 1058 N N . ASP A 1 84 ? 45.945 -30.693 8.444 1 30.39 106 ASP A N 1
ATOM 1059 C CA . ASP A 1 84 ? 46.416 -32.017 8.818 1 31.2 106 ASP A CA 1
ATOM 1060 C C . ASP A 1 84 ? 46.582 -32.137 10.326 1 31.52 106 ASP A C 1
ATOM 1061 O O . ASP A 1 84 ? 47.489 -31.538 10.905 1 31.76 106 ASP A O 1
ATOM 1070 N N . ASN A 1 85 ? 45.709 -32.928 10.959 1 31.37 107 ASN A N 1
ATOM 1071 C CA . ASN A 1 85 ? 45.753 -33.188 12.397 1 31.34 107 ASN A CA 1
ATOM 1072 C C . ASN A 1 85 ? 46.018 -34.677 12.681 1 31.33 107 ASN A C 1
ATOM 1073 O O . ASN A 1 85 ? 45.61 -35.178 13.726 1 31.23 107 ASN A O 1
ATOM 1084 N N . SER A 1 86 ? 46.719 -35.383 11.776 1 31.45 108 SER A N 1
ATOM 1085 C CA . SER A 1 86 ? 47.015 -36.803 11.958 1 31.77 108 SER A CA 1
ATOM 1086 C C . SER A 1 86 ? 48.034 -37.075 13.072 1 31.27 108 SER A C 1
ATOM 1087 O O . SER A 1 86 ? 48.21 -38.228 13.445 1 31.32 108 SER A O 1
ATOM 1095 N N . LYS A 1 87 ? 48.741 -36.047 13.561 1 30.7 109 LYS A N 1
ATOM 1096 C CA . LYS A 1 87 ? 49.672 -36.17 14.682 1 30.46 109 LYS A CA 1
ATOM 1097 C C . LYS A 1 87 ? 49.378 -35.088 15.745 1 29.78 109 LYS A C 1
ATOM 1098 O O . LYS A 1 87 ? 50.285 -34.673 16.473 1 29.98 109 LYS A O 1
ATOM 1117 N N . ALA A 1 88 ? 48.109 -34.663 15.867 1 28.68 110 ALA A N 1
ATOM 1118 C CA . ALA A 1 88 ? 47.722 -33.62 16.806 1 28.19 110 ALA A CA 1
ATOM 1119 C C . ALA A 1 88 ? 47.855 -34.049 18.259 1 27.27 110 ALA A C 1
ATOM 1120 O O . ALA A 1 88 ? 48.103 -33.212 19.108 1 27.23 110 ALA A O 1
ATOM 1127 N N . TRP A 1 89 ? 47.686 -35.334 18.546 1 26.65 111 TRP A N 1
ATOM 1128 C CA . TRP A 1 89 ? 47.766 -35.875 19.908 1 26.44 111 TRP A CA 1
ATOM 1129 C C . TRP A 1 89 ? 49.162 -36.318 20.325 1 25.51 111 TRP A C 1
A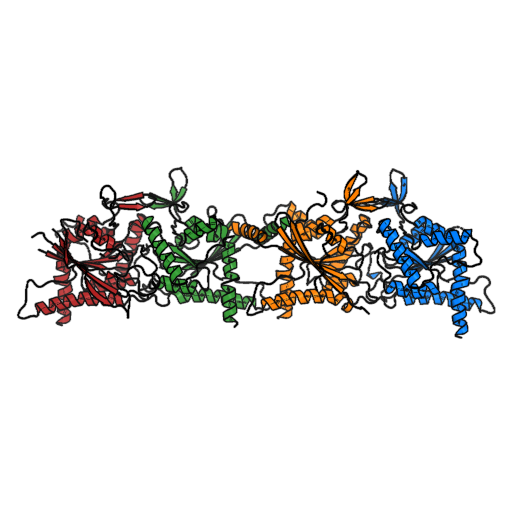TOM 1130 O O . TRP A 1 89 ? 49.411 -36.473 21.52 1 25.77 111 TRP A O 1
ATOM 1151 N N . GLU A 1 90 ? 50.061 -36.555 19.367 1 24.64 112 GLU A N 1
ATOM 1152 C CA . GLU A 1 90 ? 51.385 -37.08 19.68 1 24.06 112 GLU A CA 1
ATOM 1153 C C . GLU A 1 90 ? 52.207 -36.162 20.616 1 22.42 112 GLU A C 1
ATOM 1154 O O . GLU A 1 90 ? 52.77 -36.682 21.585 1 21.99 112 GLU A O 1
ATOM 1166 N N . PRO A 1 91 ? 52.264 -34.82 20.425 1 21.38 113 PRO A N 1
ATOM 1167 C CA . PRO A 1 91 ? 52.986 -33.985 21.406 1 20.74 113 PRO A CA 1
ATOM 1168 C C . PRO A 1 91 ? 52.379 -34.035 22.815 1 20.38 113 PRO A C 1
ATOM 1169 O O . PRO A 1 91 ? 53.125 -33.973 23.792 1 20.45 113 PRO A O 1
ATOM 1180 N N . ILE A 1 92 ? 51.045 -34.191 22.93 1 19.78 114 ILE A N 1
ATOM 1181 C CA . ILE A 1 92 ? 50.372 -34.256 24.234 1 19.54 114 ILE A CA 1
ATOM 1182 C C . ILE A 1 92 ? 50.788 -35.543 24.948 1 19.89 114 ILE A C 1
ATOM 1183 O O . ILE A 1 92 ? 51.147 -35.512 26.127 1 19.93 114 ILE A O 1
ATOM 1199 N N . VAL A 1 93 ? 50.751 -36.672 24.23 1 20.04 115 VAL A N 1
ATOM 1200 C CA . VAL A 1 93 ? 51.142 -37.971 24.784 1 20.42 115 VAL A CA 1
ATOM 1201 C C . VAL A 1 93 ? 52.621 -37.94 25.179 1 21.09 115 VAL A C 1
ATOM 1202 O O . VAL A 1 93 ? 52.978 -38.399 26.271 1 21.34 115 VAL A O 1
ATOM 1215 N N . LYS A 1 94 ? 53.474 -37.354 24.323 1 20.93 116 LYS A N 1
ATOM 1216 C CA . LYS A 1 94 ? 54.896 -37.221 24.635 1 21.49 116 LYS A CA 1
ATOM 1217 C C . LYS A 1 94 ? 55.114 -36.406 25.917 1 21.39 116 LYS A C 1
ATOM 1218 O O . LYS A 1 94 ? 55.913 -36.809 26.763 1 21.89 116 LYS A O 1
ATOM 1237 N N . TYR A 1 95 ? 54.398 -35.284 26.075 1 20.6 117 TYR A N 1
ATOM 1238 C CA . TYR A 1 95 ? 54.538 -34.459 27.269 1 20.49 117 TYR A CA 1
ATOM 1239 C C . TYR A 1 95 ? 54.125 -35.235 28.522 1 20.54 117 TYR A C 1
ATOM 1240 O O . TYR A 1 95 ? 54.888 -35.286 29.478 1 21.01 117 TYR A O 1
ATOM 1258 N N . ILE A 1 96 ? 52.961 -35.888 28.504 1 19.93 118 ILE A N 1
ATOM 1259 C CA . ILE A 1 96 ? 52.476 -36.624 29.675 1 20.01 118 ILE A CA 1
ATOM 1260 C C . ILE A 1 96 ? 53.446 -37.746 30.046 1 19.96 118 ILE A C 1
ATOM 1261 O O . ILE A 1 96 ? 53.841 -37.861 31.206 1 20.03 118 ILE A O 1
ATOM 1277 N N . LYS A 1 97 ? 53.864 -38.536 29.056 1 19.81 119 LYS A N 1
ATOM 1278 C CA . LYS A 1 97 ? 54.812 -39.623 29.299 1 20.21 119 LYS A CA 1
ATOM 1279 C C . LYS A 1 97 ? 56.178 -39.107 29.757 1 20.56 119 LYS A C 1
ATOM 1280 O O . LYS A 1 97 ? 56.829 -39.781 30.545 1 21.17 119 LYS A O 1
ATOM 1299 N N . GLU A 1 98 ? 56.601 -37.92 29.308 1 20.26 120 GLU A N 1
ATOM 1300 C CA . GLU A 1 98 ? 57.866 -37.335 29.759 1 20.52 120 GLU A CA 1
ATOM 1301 C C . GLU A 1 98 ? 57.786 -36.963 31.234 1 20.04 120 GLU A C 1
ATOM 1302 O O . GLU A 1 98 ? 58.766 -37.136 31.95 1 19.89 120 GLU A O 1
ATOM 1314 N N . GLN A 1 99 ? 56.629 -36.483 31.703 1 19.78 121 GLN A N 1
ATOM 1315 C CA . GLN A 1 99 ? 56.472 -36.138 33.125 1 19.77 121 GLN A CA 1
ATOM 1316 C C . GLN A 1 99 ? 56.45 -37.415 33.968 1 19.75 121 GLN A C 1
ATOM 1317 O O . GLN A 1 99 ? 57.028 -37.444 35.051 1 19.83 121 GLN A O 1
ATOM 1331 N N . HIS A 1 100 ? 55.813 -38.484 33.467 1 19.74 122 HIS A N 1
ATOM 1332 C CA . HIS A 1 100 ? 55.813 -39.772 34.158 1 19.9 122 HIS A CA 1
ATOM 1333 C C . HIS A 1 100 ? 57.234 -40.324 34.24 1 20.04 122 HIS A C 1
ATOM 1334 O O . HIS A 1 100 ? 57.674 -40.737 35.308 1 20.26 122 HIS A O 1
ATOM 1348 N N . SER A 1 101 ? 57.961 -40.302 33.12 1 19.93 123 SER A N 1
ATOM 1349 C CA . SER A 1 101 ? 59.34 -40.784 33.056 1 20.35 123 SER A CA 1
ATOM 1350 C C . SER A 1 101 ? 60.279 -39.98 33.967 1 20.26 123 SER A C 1
ATOM 1351 O O . SER A 1 101 ? 61.156 -40.556 34.603 1 20.08 123 SER A O 1
ATOM 1359 N N . GLN A 1 102 ? 60.098 -38.658 34.014 1 20.21 124 GLN A N 1
ATOM 1360 C CA . GLN A 1 102 ? 60.888 -37.771 34.865 1 20.84 124 GLN A CA 1
ATOM 1361 C C . GLN A 1 102 ? 60.669 -38.11 36.341 1 20.56 124 GLN A C 1
ATOM 1362 O O . GLN A 1 102 ? 61.639 -38.195 37.097 1 20.46 124 GLN A O 1
ATOM 1376 N N . TYR A 1 103 ? 59.408 -38.336 36.752 1 20.04 125 TYR A N 1
ATOM 1377 C CA . TYR A 1 103 ? 59.121 -38.706 38.139 1 19.82 125 TYR A CA 1
ATOM 1378 C C . TYR A 1 103 ? 59.755 -40.054 38.458 1 20.16 125 TYR A C 1
ATOM 1379 O O . TYR A 1 103 ? 60.305 -40.222 39.545 1 20.97 125 TYR A O 1
ATOM 1397 N N . LEU A 1 104 ? 59.691 -41.011 37.525 1 19.93 126 LEU A N 1
ATOM 1398 C CA . LEU A 1 104 ? 60.288 -42.32 37.73 1 20.27 126 LEU A CA 1
ATOM 1399 C C . LEU A 1 104 ? 61.793 -42.221 37.89 1 21.35 126 LEU A C 1
ATOM 1400 O O . LEU A 1 104 ? 62.359 -42.863 38.777 1 21.7 126 LEU A O 1
ATOM 1416 N N . ARG A 1 105 ? 62.444 -41.38 37.09 1 22.01 127 ARG A N 1
ATOM 1417 C CA . ARG A 1 105 ? 63.883 -41.16 37.208 1 23.82 127 ARG A CA 1
ATOM 1418 C C . ARG A 1 105 ? 64.228 -40.607 38.605 1 24.13 127 ARG A C 1
ATOM 1419 O O . ARG A 1 105 ? 65.143 -41.106 39.247 1 24.15 127 ARG A O 1
ATOM 1440 N N . LYS A 1 106 ? 63.481 -39.599 39.074 1 24.18 128 LYS A N 1
ATOM 1441 C CA . LYS A 1 106 ? 63.706 -39.031 40.402 1 24.58 128 LYS A CA 1
ATOM 1442 C C . LYS A 1 106 ? 63.42 -40.038 41.522 1 24.51 128 LYS A C 1
ATOM 1443 O O . LYS A 1 106 ? 64.052 -39.971 42.573 1 24.61 128 LYS A O 1
ATOM 1462 N N . GLU A 1 107 ? 62.483 -40.966 41.303 1 24.15 129 GLU A N 1
ATOM 1463 C CA . GLU A 1 107 ? 62.146 -42.003 42.282 1 24.14 129 GLU A CA 1
ATOM 1464 C C . GLU A 1 107 ? 63.256 -43.037 42.377 1 23.34 129 GLU A C 1
ATOM 1465 O O . GLU A 1 107 ? 63.591 -43.467 43.468 1 23.17 129 GLU A O 1
ATOM 1477 N N . LEU A 1 108 ? 63.79 -43.48 41.234 1 22.8 130 LEU A N 1
ATOM 1478 C CA . LEU A 1 108 ? 64.835 -44.5 41.218 1 22.64 130 LEU A CA 1
ATOM 1479 C C . LEU A 1 108 ? 66.181 -44.013 41.746 1 22.62 130 LEU A C 1
ATOM 1480 O O . LEU A 1 108 ? 67.033 -44.846 42.065 1 22.4 130 LEU A O 1
ATOM 1496 N N . THR A 1 109 ? 66.384 -42.687 41.852 1 22.6 131 THR A N 1
ATOM 1497 C CA . THR A 1 109 ? 67.64 -42.109 42.319 1 23.39 131 THR A CA 1
ATOM 1498 C C . THR A 1 109 ? 68.007 -42.651 43.706 1 24.01 131 THR A C 1
ATOM 1499 O O . THR A 1 109 ? 67.163 -42.663 44.602 1 24.49 131 THR A O 1
ATOM 1510 N N . ALA A 1 110 ? 69.248 -43.129 43.87 1 23.72 132 ALA A N 1
ATOM 1511 C CA . ALA A 1 110 ? 69.706 -43.654 45.152 1 24.08 132 ALA A CA 1
ATOM 1512 C C . ALA A 1 110 ? 69.664 -42.556 46.229 1 24.27 132 ALA A C 1
ATOM 1513 O O . ALA A 1 110 ? 69.151 -42.794 47.323 1 24.24 132 ALA A O 1
ATOM 1520 N N . GLN A 1 111 ? 70.16 -41.344 45.899 1 24.15 133 GLN A N 1
ATOM 1521 C CA . GLN A 1 111 ? 70.119 -40.189 46.796 1 24.38 133 GLN A CA 1
ATOM 1522 C C . GLN A 1 111 ? 68.866 -39.427 46.436 1 24.7 133 GLN A C 1
ATOM 1523 O O . GLN A 1 111 ? 68.918 -38.335 45.871 1 25.11 133 GLN A O 1
ATOM 1537 N N . ARG A 1 112 ? 67.725 -40.05 46.723 1 24.56 134 ARG A N 1
ATOM 1538 C CA . ARG A 1 112 ? 66.421 -39.53 46.349 1 24.36 134 ARG A CA 1
ATOM 1539 C C . ARG A 1 112 ? 66.041 -38.268 47.096 1 25.59 134 ARG A C 1
ATOM 1540 O O . ARG A 1 112 ? 66.221 -38.188 48.313 1 26.25 134 ARG A O 1
ATOM 1561 N N . GLU A 1 113 ? 65.482 -37.289 46.369 1 25.58 135 GLU A N 1
ATOM 1562 C CA . GLU A 1 113 ? 64.982 -36.058 46.977 1 26.23 135 GLU A CA 1
ATOM 1563 C C . GLU A 1 113 ? 63.831 -36.392 47.926 1 25.83 135 GLU A C 1
ATOM 1564 O O . GLU A 1 113 ? 63.04 -37.295 47.651 1 25.5 135 GLU A O 1
ATOM 1576 N N . ARG A 1 114 ? 63.745 -35.678 49.037 1 26.07 136 ARG A N 1
ATOM 1577 C CA . ARG A 1 114 ? 62.652 -35.864 49.984 1 26.32 136 ARG A CA 1
ATOM 1578 C C . ARG A 1 114 ? 61.346 -35.36 49.363 1 26.67 136 ARG A C 1
ATOM 1579 O O . ARG A 1 114 ? 60.314 -36.017 49.488 1 26.8 136 ARG A O 1
ATOM 1600 N N . PHE A 1 115 ? 61.403 -34.205 48.677 1 26.53 137 PHE A N 1
ATOM 1601 C CA . PHE A 1 115 ? 60.249 -33.598 48.043 1 26.65 137 PHE A CA 1
ATOM 1602 C C . PHE A 1 115 ? 60.44 -33.542 46.524 1 26.38 137 PHE A C 1
ATOM 1603 O O . PHE A 1 115 ? 60.877 -32.524 45.985 1 26.56 137 PHE A O 1
ATOM 1620 N N . ILE A 1 116 ? 60.097 -34.644 45.839 1 25.59 138 ILE A N 1
ATOM 1621 C CA . ILE A 1 116 ? 60.23 -34.725 44.389 1 25.48 138 ILE A CA 1
ATOM 1622 C C . ILE A 1 116 ? 59.163 -33.844 43.754 1 25.13 138 ILE A C 1
ATOM 1623 O O . ILE A 1 116 ? 57.976 -34.012 44.046 1 25.43 138 ILE A O 1
ATOM 1639 N N . THR A 1 117 ? 59.576 -32.916 42.881 1 24.29 139 THR A N 1
ATOM 1640 C CA . THR A 1 117 ? 58.632 -32.038 42.193 1 23.92 139 THR A CA 1
ATOM 1641 C C . THR A 1 117 ? 57.74 -32.864 41.272 1 22.11 139 THR A C 1
ATOM 1642 O O . THR A 1 117 ? 58.239 -33.596 40.42 1 21.93 139 THR A O 1
ATOM 1653 N N . ASP A 1 118 ? 56.425 -32.752 41.467 1 20.68 140 ASP A N 1
ATOM 1654 C CA . ASP A 1 118 ? 55.466 -33.503 40.691 1 19.93 140 ASP A CA 1
ATOM 1655 C C . ASP A 1 118 ? 54.968 -32.702 39.497 1 19.2 140 ASP A C 1
ATOM 1656 O O . ASP A 1 118 ? 54.103 -31.847 39.646 1 19.01 140 ASP A O 1
ATOM 1665 N N . THR A 1 119 ? 55.513 -32.988 38.318 1 18.64 141 THR A N 1
ATOM 1666 C CA . THR A 1 119 ? 55.097 -32.342 37.072 1 18.55 141 THR A CA 1
ATOM 1667 C C . THR A 1 119 ? 54.118 -33.214 36.27 1 17.74 141 THR A C 1
ATOM 1668 O O . THR A 1 119 ? 53.808 -32.862 35.133 1 17.86 141 THR A O 1
ATOM 1679 N N . ARG A 1 120 ? 53.62 -34.326 36.844 1 16.85 142 ARG A N 1
ATOM 1680 C CA . ARG A 1 120 ? 52.723 -35.217 36.133 1 16.3 142 ARG A CA 1
ATOM 1681 C C . ARG A 1 120 ? 51.371 -34.556 35.975 1 16.14 142 ARG A C 1
ATOM 1682 O O . ARG A 1 120 ? 50.826 -34.028 36.937 1 16.39 142 ARG A O 1
ATOM 1703 N N . VAL A 1 121 ? 50.804 -34.629 34.774 1 15.67 143 VAL A N 1
ATOM 1704 C CA . VAL A 1 121 ? 49.509 -34.02 34.487 1 15.68 143 VAL A CA 1
ATOM 1705 C C . VAL A 1 121 ? 48.449 -34.752 35.317 1 15.98 143 VAL A C 1
ATOM 1706 O O . VAL A 1 121 ? 48.253 -35.952 35.146 1 16.36 143 VAL A O 1
ATOM 1719 N N . HIS A 1 122 ? 47.836 -34.053 36.263 1 15.68 144 HIS A N 1
ATOM 1720 C CA . HIS A 1 122 ? 46.878 -34.659 37.173 1 16.08 144 HIS A CA 1
ATOM 1721 C C . HIS A 1 122 ? 45.46 -34.7 36.632 1 16.11 144 HIS A C 1
ATOM 1722 O O . HIS A 1 122 ? 44.692 -35.574 37.033 1 15.97 144 HIS A O 1
ATOM 1736 N N . ALA A 1 123 ? 45.098 -33.773 35.745 1 15.99 145 ALA A N 1
ATOM 1737 C CA . ALA A 1 123 ? 43.763 -33.76 35.161 1 16.16 145 ALA A CA 1
ATOM 1738 C C . ALA A 1 123 ? 43.804 -33.207 33.75 1 16.27 145 ALA A C 1
ATOM 1739 O O . ALA A 1 123 ? 44.593 -32.314 33.457 1 16.47 145 ALA A O 1
ATOM 1746 N N . ILE A 1 124 ? 42.956 -33.747 32.871 1 16.04 146 ILE A N 1
ATOM 1747 C CA . ILE A 1 124 ? 42.821 -33.269 31.497 1 16.23 146 ILE A CA 1
ATOM 1748 C C . ILE A 1 124 ? 41.366 -32.901 31.302 1 16.2 146 ILE A C 1
ATOM 1749 O O . ILE A 1 124 ? 40.511 -33.771 31.393 1 16.25 146 ILE A O 1
ATOM 1765 N N . LEU A 1 125 ? 41.085 -31.634 31.012 1 16.26 147 LEU A N 1
ATOM 1766 C CA . LEU A 1 125 ? 39.743 -31.216 30.636 1 16.97 147 LEU A CA 1
ATOM 1767 C C . LEU A 1 125 ? 39.731 -31.306 29.105 1 16.74 147 LEU A C 1
ATOM 1768 O O . LEU A 1 125 ? 40.421 -30.537 28.436 1 16.11 147 LEU A O 1
ATOM 1784 N N . TYR A 1 126 ? 39.014 -32.304 28.568 1 17.17 148 TYR A N 1
ATOM 1785 C CA . TYR A 1 126 ? 38.925 -32.529 27.136 1 18.08 148 TYR A CA 1
ATOM 1786 C C . TYR A 1 126 ? 37.645 -31.881 26.616 1 18.26 148 TYR A C 1
ATOM 1787 O O . TYR A 1 126 ? 36.552 -32.298 26.985 1 18.61 148 TYR A O 1
ATOM 1805 N N . PHE A 1 127 ? 37.78 -30.86 25.768 1 17.75 149 PHE A N 1
ATOM 1806 C CA . PHE A 1 127 ? 36.639 -30.12 25.247 1 17.74 149 PHE A CA 1
ATOM 1807 C C . PHE A 1 127 ? 36.086 -30.75 23.98 1 17.79 149 PHE A C 1
ATOM 1808 O O . PHE A 1 127 ? 36.726 -30.711 22.936 1 18.26 149 PHE A O 1
ATOM 1825 N N . LEU A 1 128 ? 34.892 -31.318 24.075 1 17.45 150 LEU A N 1
ATOM 1826 C CA . LEU A 1 128 ? 34.193 -31.894 22.938 1 17.9 150 LEU A CA 1
ATOM 1827 C C . LEU A 1 128 ? 33.302 -30.819 22.339 1 18.06 150 LEU A C 1
ATOM 1828 O O . LEU A 1 128 ? 32.652 -30.066 23.075 1 17.8 150 LEU A O 1
ATOM 1844 N N . GLN A 1 129 ? 33.261 -30.75 21.001 1 18.37 151 GLN A N 1
ATOM 1845 C CA . GLN A 1 129 ? 32.416 -29.77 20.337 1 18.78 151 GLN A CA 1
ATOM 1846 C C . GLN A 1 129 ? 30.936 -30.131 20.539 1 18.26 151 GLN A C 1
ATOM 1847 O O . GLN A 1 129 ? 30.594 -31.312 20.532 1 17.94 151 GLN A O 1
ATOM 1861 N N . PRO A 1 130 ? 30.049 -29.138 20.762 1 18.12 152 PRO A N 1
ATOM 1862 C CA . PRO A 1 130 ? 28.628 -29.454 21.002 1 18.43 152 PRO A CA 1
ATOM 1863 C C . PRO A 1 130 ? 27.816 -29.576 19.699 1 19.1 152 PRO A C 1
ATOM 1864 O O . PRO A 1 130 ? 26.808 -28.905 19.508 1 19.46 152 PRO A O 1
ATOM 1875 N N . ASN A 1 131 ? 28.282 -30.425 18.795 1 19.1 153 ASN A N 1
ATOM 1876 C CA . ASN A 1 131 ? 27.648 -30.626 17.496 1 19.65 153 ASN A CA 1
ATOM 1877 C C . ASN A 1 131 ? 26.616 -31.77 17.467 1 19.92 153 ASN A C 1
ATOM 1878 O O . ASN A 1 131 ? 26.028 -32.016 16.42 1 19.59 153 ASN A O 1
ATOM 1889 N N . GLY A 1 132 ? 26.394 -32.442 18.598 1 20.17 154 GLY A N 1
ATOM 1890 C CA . GLY A 1 132 ? 25.446 -33.545 18.68 1 21.15 154 GLY A CA 1
ATOM 1891 C C . GLY A 1 132 ? 25.825 -34.787 17.896 1 21.85 154 GLY A C 1
ATOM 1892 O O . GLY A 1 132 ? 24.984 -35.669 17.705 1 21.95 154 GLY A O 1
ATOM 1896 N N . LYS A 1 133 ? 27.092 -34.885 17.462 1 22.1 155 LYS A N 1
ATOM 1897 C CA . LYS A 1 133 ? 27.564 -35.99 16.638 1 23.09 155 LYS A CA 1
ATOM 1898 C C . LYS A 1 133 ? 28.473 -36.93 17.405 1 23.22 155 LYS A C 1
ATOM 1899 O O . LYS A 1 133 ? 28.976 -36.59 18.467 1 23.2 155 LYS A O 1
ATOM 1918 N N . GLU A 1 134 ? 28.664 -38.136 16.861 1 23.61 156 GLU A N 1
ATOM 1919 C CA . GLU A 1 134 ? 29.548 -39.131 17.458 1 24.36 156 GLU A CA 1
ATOM 1920 C C . GLU A 1 134 ? 31 -38.625 17.457 1 23.97 156 GLU A C 1
ATOM 1921 O O . GLU A 1 134 ? 31.337 -37.666 16.746 1 24.45 156 GLU A O 1
ATOM 1933 N N . LEU A 1 135 ? 31.862 -39.28 18.236 1 22.87 157 LEU A N 1
ATOM 1934 C CA . LEU A 1 135 ? 33.264 -38.881 18.319 1 22.54 157 LEU A CA 1
ATOM 1935 C C . LEU A 1 135 ? 33.946 -38.979 16.951 1 22.2 157 LEU A C 1
ATOM 1936 O O . LEU A 1 135 ? 33.755 -39.948 16.217 1 22.29 157 LEU A O 1
ATOM 1952 N N . SER A 1 136 ? 34.707 -37.95 16.604 1 21.58 158 SER A N 1
ATOM 1953 C CA . SER A 1 136 ? 35.407 -37.889 15.332 1 21.68 158 SER A CA 1
ATOM 1954 C C . SER A 1 136 ? 36.66 -38.786 15.347 1 22.03 158 SER A C 1
ATOM 1955 O O . SER A 1 136 ? 37.015 -39.353 16.385 1 22.17 158 SER A O 1
ATOM 1963 N N . ARG A 1 137 ? 37.36 -38.873 14.211 1 21.94 159 ARG A N 1
ATOM 1964 C CA . ARG A 1 137 ? 38.595 -39.65 14.101 1 22.41 159 ARG A CA 1
ATOM 1965 C C . ARG A 1 137 ? 39.649 -39.076 15.061 1 22.14 159 ARG A C 1
ATOM 1966 O O . ARG A 1 137 ? 40.307 -39.824 15.781 1 22.25 159 ARG A O 1
ATOM 1987 N N . LEU A 1 138 ? 39.749 -37.744 15.112 1 21.45 160 LEU A N 1
ATOM 1988 C CA . LEU A 1 138 ? 40.692 -37.071 15.986 1 20.95 160 LEU A CA 1
ATOM 1989 C C . LEU A 1 138 ? 40.378 -37.335 17.456 1 20.59 160 LEU A C 1
ATOM 1990 O O . LEU A 1 138 ? 41.267 -37.732 18.202 1 20.47 160 LEU A O 1
ATOM 2006 N N . ASP A 1 139 ? 39.126 -37.126 17.869 1 20.4 161 ASP A N 1
ATOM 2007 C CA . ASP A 1 139 ? 38.74 -37.336 19.258 1 20.55 161 ASP A CA 1
ATOM 2008 C C . ASP A 1 139 ? 38.92 -38.786 19.691 1 20.99 161 ASP A C 1
ATOM 2009 O O . ASP A 1 139 ? 39.415 -39.033 20.784 1 21.13 161 ASP A O 1
ATOM 2018 N N . VAL A 1 140 ? 38.564 -39.754 18.832 1 21.33 162 VAL A N 1
ATOM 2019 C CA . VAL A 1 140 ? 38.729 -41.173 19.169 1 21.62 162 VAL A CA 1
ATOM 2020 C C . VAL A 1 140 ? 40.218 -41.488 19.386 1 21.62 162 VAL A C 1
ATOM 2021 O O . VAL A 1 140 ? 40.581 -42.037 20.427 1 21.33 162 VAL A O 1
ATOM 2034 N N . GLU A 1 141 ? 41.078 -41.107 18.432 1 21.56 163 GLU A N 1
ATOM 2035 C CA . GLU A 1 141 ? 42.51 -41.396 18.543 1 21.86 163 GLU A CA 1
ATOM 2036 C C . GLU A 1 141 ? 43.12 -40.751 19.783 1 21.26 163 GLU A C 1
ATOM 2037 O O . GLU A 1 141 ? 43.796 -41.428 20.556 1 21.61 163 GLU A O 1
ATOM 2049 N N . ALA A 1 142 ? 42.865 -39.455 19.988 1 20.43 164 ALA A N 1
ATOM 2050 C CA . ALA A 1 142 ? 43.411 -38.741 21.124 1 20.13 164 ALA A CA 1
ATOM 2051 C C . ALA A 1 142 ? 42.941 -39.347 22.457 1 19.43 164 ALA A C 1
ATOM 2052 O O . ALA A 1 142 ? 43.779 -39.668 23.286 1 18.96 164 ALA A O 1
ATOM 2059 N N . LEU A 1 143 ? 41.632 -39.592 22.624 1 19.22 165 LEU A N 1
ATOM 2060 C CA . LEU A 1 143 ? 41.125 -40.162 23.87 1 19.38 165 LEU A CA 1
ATOM 2061 C C . LEU A 1 143 ? 41.656 -41.574 24.086 1 19.67 165 LEU A C 1
ATOM 2062 O O . LEU A 1 143 ? 42.036 -41.922 25.195 1 19.16 165 LEU A O 1
ATOM 2078 N N . LYS A 1 144 ? 41.752 -42.388 23.023 1 20.21 166 LYS A N 1
ATOM 2079 C CA . LYS A 1 144 ? 42.299 -43.749 23.128 1 21.06 166 LYS A CA 1
ATOM 2080 C C . LYS A 1 144 ? 43.672 -43.751 23.81 1 20.82 166 LYS A C 1
ATOM 2081 O O . LYS A 1 144 ? 43.903 -44.529 24.738 1 21.22 166 LYS A O 1
ATOM 2100 N N . ARG A 1 145 ? 44.542 -42.837 23.393 1 19.85 167 ARG A N 1
ATOM 2101 C CA . ARG A 1 145 ? 45.881 -42.766 23.955 1 19.27 167 ARG A CA 1
ATOM 2102 C C . ARG A 1 145 ? 45.926 -42.07 25.317 1 18.98 167 ARG A C 1
ATOM 2103 O O . ARG A 1 145 ? 46.587 -42.563 26.236 1 19.32 167 ARG A O 1
ATOM 2124 N N . LEU A 1 146 ? 45.216 -40.954 25.466 1 18.19 168 LEU A N 1
ATOM 2125 C CA . LEU A 1 146 ? 45.283 -40.166 26.687 1 18.2 168 LEU A CA 1
ATOM 2126 C C . LEU A 1 146 ? 44.62 -40.793 27.907 1 18.48 168 LEU A C 1
ATOM 2127 O O . LEU A 1 146 ? 45.155 -40.692 29.008 1 18.51 168 LEU A O 1
ATOM 2143 N N . THR A 1 147 ? 43.458 -41.419 27.733 1 18.64 169 THR A N 1
ATOM 2144 C CA . THR A 1 147 ? 42.724 -41.997 28.863 1 19.25 169 THR A CA 1
ATOM 2145 C C . THR A 1 147 ? 43.541 -43.009 29.665 1 19.58 169 THR A C 1
ATOM 2146 O O . THR A 1 147 ? 43.32 -43.146 30.864 1 19.79 169 THR A O 1
ATOM 2157 N N . GLU A 1 148 ? 44.476 -43.704 29.014 1 19.6 170 GLU A N 1
ATOM 2158 C CA . GLU A 1 148 ? 45.284 -44.733 29.658 1 20.18 170 GLU A CA 1
ATOM 2159 C C . GLU A 1 148 ? 46.477 -44.173 30.44 1 19.52 170 GLU A C 1
ATOM 2160 O O . GLU A 1 148 ? 47.118 -44.937 31.151 1 19.93 170 GLU A O 1
ATOM 2172 N N . ILE A 1 149 ? 46.804 -42.879 30.289 1 18.65 171 ILE A N 1
ATOM 2173 C CA . ILE A 1 149 ? 47.983 -42.264 30.91 1 18.65 171 ILE A CA 1
ATOM 2174 C C . ILE A 1 149 ? 47.69 -41.001 31.718 1 18.03 171 ILE A C 1
ATOM 2175 O O . ILE A 1 149 ? 48.623 -40.418 32.26 1 17.86 171 ILE A O 1
ATOM 2191 N N . ALA A 1 150 ? 46.431 -40.554 31.788 1 17.7 172 ALA A N 1
ATOM 2192 C CA . ALA A 1 150 ? 46.065 -39.369 32.558 1 17.76 172 ALA A CA 1
ATOM 2193 C C . ALA A 1 150 ? 44.561 -39.36 32.863 1 17.72 172 ALA A C 1
ATOM 2194 O O . ALA A 1 150 ? 43.785 -40.059 32.202 1 17.65 172 ALA A O 1
ATOM 2201 N N . ASN A 1 151 ? 44.155 -38.601 33.89 1 17.75 173 ASN A N 1
ATOM 2202 C CA . ASN A 1 151 ? 42.751 -38.526 34.281 1 18.25 173 ASN A CA 1
ATOM 2203 C C . ASN A 1 151 ? 42.012 -37.63 33.316 1 18.25 173 ASN A C 1
ATOM 2204 O O . ASN A 1 151 ? 42.16 -36.413 33.368 1 18.4 173 ASN A O 1
ATOM 2215 N N . VAL A 1 152 ? 41.215 -38.227 32.432 1 17.92 174 VAL A N 1
ATOM 2216 C CA . VAL A 1 152 ? 40.489 -37.473 31.424 1 17.82 174 VAL A CA 1
ATOM 2217 C C . VAL A 1 152 ? 39.105 -37.15 31.936 1 17.77 174 VAL A C 1
ATOM 2218 O O . VAL A 1 152 ? 38.365 -38.051 32.32 1 17.99 174 VAL A O 1
ATOM 2231 N N . ILE A 1 153 ? 38.769 -35.856 31.965 1 17.4 175 ILE A N 1
ATOM 2232 C CA . ILE A 1 153 ? 37.482 -35.351 32.403 1 17.62 175 ILE A CA 1
ATOM 2233 C C . ILE A 1 153 ? 36.818 -34.736 31.161 1 17.81 175 ILE A C 1
ATOM 2234 O O . ILE A 1 153 ? 37.02 -33.553 30.867 1 17.93 175 ILE A O 1
ATOM 2250 N N . PRO A 1 154 ? 36.051 -35.532 30.393 1 17.58 176 PRO A N 1
ATOM 2251 C CA . PRO A 1 154 ? 35.381 -34.984 29.212 1 17.3 176 PRO A CA 1
ATOM 2252 C C . PRO A 1 154 ? 34.434 -33.841 29.572 1 17.23 176 PRO A C 1
ATOM 2253 O O . PRO A 1 154 ? 33.763 -33.875 30.601 1 17.24 176 PRO A O 1
ATOM 2264 N N . VAL A 1 155 ? 34.411 -32.817 28.732 1 17.04 177 VAL A N 1
ATOM 2265 C CA . VAL A 1 155 ? 33.624 -31.605 28.931 1 16.92 177 VAL A CA 1
ATOM 2266 C C . VAL A 1 155 ? 33.036 -31.182 27.579 1 16.58 177 VAL A C 1
ATOM 2267 O O . VAL A 1 155 ? 33.716 -31.282 26.564 1 16.46 177 VAL A O 1
ATOM 2280 N N . ILE A 1 156 ? 31.797 -30.675 27.573 1 16.29 178 ILE A N 1
ATOM 2281 C CA . ILE A 1 156 ? 31.181 -30.137 26.36 1 16.63 178 ILE A CA 1
ATOM 2282 C C . ILE A 1 156 ? 31.513 -28.636 26.342 1 16.47 178 ILE A C 1
ATOM 2283 O O . ILE A 1 156 ? 30.959 -27.867 27.137 1 16.38 178 ILE A O 1
ATOM 2299 N N . GLY A 1 157 ? 32.42 -28.239 25.463 1 16.01 179 GLY A N 1
ATOM 2300 C CA . GLY A 1 157 ? 32.805 -26.843 25.354 1 16.44 179 GLY A CA 1
ATOM 2301 C C . GLY A 1 157 ? 31.677 -26.036 24.753 1 16.6 179 GLY A C 1
ATOM 2302 O O . GLY A 1 157 ? 31.027 -26.494 23.816 1 17.13 179 GLY A O 1
ATOM 2306 N N . LYS A 1 158 ? 31.391 -24.852 25.321 1 16.22 180 LYS A N 1
ATOM 2307 C CA . LYS A 1 158 ? 30.283 -23.989 24.896 1 16.19 180 LYS A CA 1
ATOM 2308 C C . LYS A 1 158 ? 28.972 -24.775 24.904 1 16.2 180 LYS A C 1
ATOM 2309 O O . LYS A 1 158 ? 28.278 -24.835 23.899 1 16.59 180 LYS A O 1
ATOM 2328 N N . SER A 1 159 ? 28.668 -25.43 26.028 1 15.74 181 SER A N 1
ATOM 2329 C CA . SER A 1 159 ? 27.465 -26.255 26.131 1 15.77 181 SER A CA 1
ATOM 2330 C C . SER A 1 159 ? 26.164 -25.477 25.937 1 15.41 181 SER A C 1
ATOM 2331 O O . SER A 1 159 ? 25.127 -26.093 25.719 1 15.27 181 SER A O 1
ATOM 2339 N N . ASP A 1 160 ? 26.195 -24.149 26.067 1 15.27 182 ASP A N 1
ATOM 2340 C CA . ASP A 1 160 ? 25.015 -23.316 25.856 1 15.62 182 ASP A CA 1
ATOM 2341 C C . ASP A 1 160 ? 24.483 -23.328 24.409 1 16.51 182 ASP A C 1
ATOM 2342 O O . ASP A 1 160 ? 23.436 -22.73 24.143 1 16.45 182 ASP A O 1
ATOM 2351 N N . THR A 1 161 ? 25.158 -24.031 23.485 1 17.1 183 THR A N 1
ATOM 2352 C CA . THR A 1 161 ? 24.639 -24.191 22.128 1 18.4 183 THR A CA 1
ATOM 2353 C C . THR A 1 161 ? 23.446 -25.161 22.164 1 18.31 183 THR A C 1
ATOM 2354 O O . THR A 1 161 ? 22.531 -25.028 21.371 1 18.52 183 THR A O 1
ATOM 2365 N N . LEU A 1 162 ? 23.467 -26.135 23.071 1 17.8 184 LEU A N 1
ATOM 2366 C CA . LEU A 1 162 ? 22.468 -27.168 23.145 1 18.06 184 LEU A CA 1
ATOM 2367 C C . LEU A 1 162 ? 21.302 -26.8 24.033 1 18.13 184 LEU A C 1
ATOM 2368 O O . LEU A 1 162 ? 21.482 -26.254 25.122 1 18.04 184 LEU A O 1
ATOM 2384 N N . THR A 1 163 ? 20.1 -27.174 23.6 1 18.11 185 THR A N 1
ATOM 2385 C CA . THR A 1 163 ? 18.918 -27.074 24.447 1 18.57 185 THR A CA 1
ATOM 2386 C C . THR A 1 163 ? 19.057 -28.207 25.492 1 18.85 185 THR A C 1
ATOM 2387 O O . THR A 1 163 ? 19.925 -29.073 25.338 1 18.89 185 THR A O 1
ATOM 2398 N N . LEU A 1 164 ? 18.213 -28.229 26.535 1 19.09 186 LEU A N 1
ATOM 2399 C CA . LEU A 1 164 ? 18.324 -29.278 27.555 1 19.58 186 LEU A CA 1
ATOM 2400 C C . LEU A 1 164 ? 18.097 -30.672 26.957 1 20.55 186 LEU A C 1
ATOM 2401 O O . LEU A 1 164 ? 18.809 -31.612 27.312 1 20.63 186 LEU A O 1
ATOM 2417 N N . ASP A 1 165 ? 17.158 -30.799 26.012 1 21.23 187 ASP A N 1
ATOM 2418 C CA . ASP A 1 165 ? 16.924 -32.073 25.334 1 22.25 187 ASP A CA 1
ATOM 2419 C C . ASP A 1 165 ? 18.125 -32.449 24.461 1 21.95 187 ASP A C 1
ATOM 2420 O O . ASP A 1 165 ? 18.562 -33.599 24.492 1 22.39 187 ASP A O 1
ATOM 2429 N N . GLU A 1 166 ? 18.678 -31.489 23.711 1 21.14 188 GLU A N 1
ATOM 2430 C CA . GLU A 1 166 ? 19.865 -31.758 22.888 1 21.02 188 GLU A CA 1
ATOM 2431 C C . GLU A 1 166 ? 21.054 -32.142 23.769 1 20.54 188 GLU A C 1
ATOM 2432 O O . GLU A 1 166 ? 21.809 -33.037 23.409 1 20.67 188 GLU A O 1
ATOM 2444 N N . ARG A 1 167 ? 21.204 -31.494 24.924 1 19.89 189 ARG A N 1
ATOM 2445 C CA . ARG A 1 167 ? 22.262 -31.814 25.876 1 19.92 189 ARG A CA 1
ATOM 2446 C C . ARG A 1 167 ? 22.102 -33.246 26.381 1 20.03 189 ARG A C 1
ATOM 2447 O O . ARG A 1 167 ? 23.071 -33.993 26.396 1 19.93 189 ARG A O 1
ATOM 2468 N N . THR A 1 168 ? 20.887 -33.634 26.782 1 20.13 190 THR A N 1
ATOM 2469 C CA . THR A 1 168 ? 20.629 -34.987 27.269 1 20.61 190 THR A CA 1
ATOM 2470 C C . THR A 1 168 ? 20.969 -36.029 26.201 1 20.28 190 THR A C 1
ATOM 2471 O O . THR A 1 168 ? 21.706 -36.975 26.483 1 20.04 190 THR A O 1
ATOM 2482 N N . GLU A 1 169 ? 20.471 -35.829 24.971 1 20.02 191 GLU A N 1
ATOM 2483 C CA . GLU A 1 169 ? 20.732 -36.746 23.871 1 20.42 191 GLU A CA 1
ATOM 2484 C C . GLU A 1 169 ? 22.222 -36.834 23.549 1 20.46 191 GLU A C 1
ATOM 2485 O O . GLU A 1 169 ? 22.734 -37.937 23.352 1 20.87 191 GLU A O 1
ATOM 2489 N N . PHE A 1 170 ? 22.921 -35.693 23.507 1 19.99 192 PHE A N 1
ATOM 2490 C CA . PHE A 1 170 ? 24.349 -35.69 23.203 1 20.19 192 PHE A CA 1
ATOM 2491 C C . PHE A 1 170 ? 25.179 -36.323 24.307 1 20.56 192 PHE A C 1
ATOM 2492 O O . PHE A 1 170 ? 26.139 -37.032 24.009 1 21.14 192 PHE A O 1
ATOM 2509 N N . ARG A 1 171 ? 24.808 -36.105 25.572 1 20 193 ARG A N 1
ATOM 2510 C CA . ARG A 1 171 ? 25.526 -36.705 26.685 1 20.1 193 ARG A CA 1
ATOM 2511 C C . ARG A 1 171 ? 25.333 -38.219 26.662 1 20.87 193 ARG A C 1
ATOM 2512 O O . ARG A 1 171 ? 26.29 -38.954 26.902 1 21.53 193 ARG A O 1
ATOM 2533 N N . GLU A 1 172 ? 24.117 -38.699 26.353 1 20.72 194 GLU A N 1
ATOM 2534 C CA . GLU A 1 172 ? 23.865 -40.132 26.256 1 21.14 194 GLU A CA 1
ATOM 2535 C C . GLU A 1 172 ? 24.699 -40.727 25.125 1 21.2 194 GLU A C 1
ATOM 2536 O O . GLU A 1 172 ? 25.328 -41.762 25.312 1 21.33 194 GLU A O 1
ATOM 2540 N N . LEU A 1 173 ? 24.76 -40.04 23.981 1 21.08 195 LEU A N 1
ATOM 2541 C CA . LEU A 1 173 ? 25.561 -40.49 22.853 1 21.7 195 LEU A CA 1
ATOM 2542 C C . LEU A 1 173 ? 27.038 -40.582 23.218 1 21.94 195 LEU A C 1
ATOM 2543 O O . LEU A 1 173 ? 27.677 -41.578 22.899 1 22.49 195 LEU A O 1
ATOM 2559 N N . ILE A 1 174 ? 27.571 -39.571 23.906 1 21.57 196 ILE A N 1
ATOM 2560 C CA . ILE A 1 174 ? 28.984 -39.547 24.271 1 21.82 196 ILE A CA 1
ATOM 2561 C C . ILE A 1 174 ? 29.309 -40.643 25.283 1 22.31 196 ILE A C 1
ATOM 2562 O O . ILE A 1 174 ? 30.332 -41.312 25.145 1 22.5 196 ILE A O 1
ATOM 2578 N N . GLN A 1 175 ? 28.431 -40.871 26.264 1 22.54 197 GLN A N 1
ATOM 2579 C CA . GLN A 1 175 ? 28.629 -41.958 27.227 1 23.26 197 GLN A CA 1
ATOM 2580 C C . GLN A 1 175 ? 28.598 -43.313 26.512 1 24.22 197 GLN A C 1
ATOM 2581 O O . GLN A 1 175 ? 29.385 -44.195 26.847 1 24.55 197 GLN A O 1
ATOM 2595 N N . ASN A 1 176 ? 27.717 -43.472 25.514 1 24.69 198 ASN A N 1
ATOM 2596 C CA . ASN A 1 176 ? 27.678 -44.692 24.719 1 25.46 198 ASN A CA 1
ATOM 2597 C C . ASN A 1 176 ? 28.958 -44.861 23.911 1 25.13 198 ASN A C 1
ATOM 2598 O O . ASN A 1 176 ? 29.434 -45.978 23.762 1 24.84 198 ASN A O 1
ATOM 2609 N N . GLU A 1 177 ? 29.522 -43.764 23.401 1 25.19 199 GLU A N 1
ATOM 2610 C CA . GLU A 1 177 ? 30.778 -43.811 22.66 1 25.79 199 GLU A CA 1
ATOM 2611 C C . GLU A 1 177 ? 31.905 -44.248 23.587 1 26.15 199 GLU A C 1
ATOM 2612 O O . GLU A 1 177 ? 32.729 -45.065 23.188 1 26.92 199 GLU A O 1
ATOM 2624 N N . PHE A 1 178 ? 31.927 -43.754 24.833 1 25.42 200 PHE A N 1
ATOM 2625 C CA . PHE A 1 178 ? 32.949 -44.148 25.792 1 25.28 200 PHE A CA 1
ATOM 2626 C C . PHE A 1 178 ? 32.851 -45.638 26.1 1 25.56 200 PHE A C 1
ATOM 2627 O O . PHE A 1 178 ? 33.865 -46.335 26.097 1 25.46 200 PHE A O 1
ATOM 2644 N N . GLU A 1 179 ? 31.635 -46.14 26.346 1 25.88 201 GLU A N 1
ATOM 2645 C CA . GLU A 1 179 ? 31.424 -47.568 26.587 1 26.78 201 GLU A CA 1
ATOM 2646 C C . GLU A 1 179 ? 31.847 -48.393 25.352 1 27.45 201 GLU A C 1
ATOM 2647 O O . GLU A 1 179 ? 32.51 -49.416 25.497 1 27.77 201 GLU A O 1
ATOM 2651 N N . LYS A 1 180 ? 31.486 -47.928 24.149 1 27.55 202 LYS A N 1
ATOM 2652 C CA . LYS A 1 180 ? 31.85 -48.572 22.885 1 28.44 202 LYS A CA 1
ATOM 2653 C C . LYS A 1 180 ? 33.364 -48.737 22.749 1 29.01 202 LYS A C 1
ATOM 2654 O O . LYS A 1 180 ? 33.831 -49.831 22.449 1 29.45 202 LYS A O 1
ATOM 2673 N N . TYR A 1 181 ? 34.128 -47.659 22.97 1 28.98 203 TYR A N 1
ATOM 2674 C CA . TYR A 1 181 ? 35.582 -47.689 22.835 1 29.24 203 TYR A CA 1
ATOM 2675 C C . TYR A 1 181 ? 36.329 -48.134 24.094 1 29.61 203 TYR A C 1
ATOM 2676 O O . TYR A 1 181 ? 37.56 -48.191 24.061 1 29.71 203 TYR A O 1
ATOM 2694 N N . ASN A 1 182 ? 35.608 -48.469 25.189 1 29.54 204 ASN A N 1
ATOM 2695 C CA . ASN A 1 182 ? 36.205 -48.924 26.442 1 29.6 204 ASN A CA 1
ATOM 2696 C C . ASN A 1 182 ? 37.19 -47.906 26.994 1 29.27 204 ASN A C 1
ATOM 2697 O O . ASN A 1 182 ? 38.258 -48.27 27.488 1 29.53 204 ASN A O 1
ATOM 2708 N N . PHE A 1 183 ? 36.834 -46.622 26.909 1 28.49 205 PHE A N 1
ATOM 2709 C CA . PHE A 1 183 ? 37.681 -45.566 27.435 1 27.74 205 PHE A CA 1
ATOM 2710 C C . PHE A 1 183 ? 37.561 -45.493 28.933 1 28.15 205 PHE A C 1
ATOM 2711 O O . PHE A 1 183 ? 36.459 -45.625 29.472 1 28.45 205 PHE A O 1
ATOM 2728 N N . LYS A 1 184 ? 38.69 -45.236 29.608 1 27.89 206 LYS A N 1
ATOM 2729 C CA . LYS A 1 184 ? 38.671 -45.032 31.04 1 28.3 206 LYS A CA 1
ATOM 2730 C C . LYS A 1 184 ? 38.362 -43.561 31.234 1 27.64 206 LYS A C 1
ATOM 2731 O O . LYS A 1 184 ? 39.133 -42.707 30.79 1 27.44 206 LYS A O 1
ATOM 2750 N N . ILE A 1 185 ? 37.236 -43.256 31.87 1 27.19 207 ILE A N 1
ATOM 2751 C CA . ILE A 1 185 ? 36.838 -41.878 32.105 1 26.97 207 ILE A CA 1
ATOM 2752 C C . ILE A 1 185 ? 36.828 -41.629 33.591 1 26.73 207 ILE A C 1
ATOM 2753 O O . ILE A 1 185 ? 36.304 -42.447 34.352 1 26.97 207 ILE A O 1
ATOM 2769 N N . TYR A 1 186 ? 37.415 -40.508 34.016 1 26.17 208 TYR A N 1
ATOM 2770 C CA . TYR A 1 186 ? 37.429 -40.148 35.42 1 26.19 208 TYR A CA 1
ATOM 2771 C C . TYR A 1 186 ? 36.021 -39.647 35.836 1 27.3 208 TYR A C 1
ATOM 2772 O O . TYR A 1 186 ? 35.355 -39.011 35.008 1 27.59 208 TYR A O 1
ATOM 2790 N N . PRO A 1 187 ? 35.511 -39.919 37.063 1 27.9 209 PRO A N 1
ATOM 2791 C CA . PRO A 1 187 ? 36.135 -40.622 38.194 1 28.84 209 PRO A CA 1
ATOM 2792 C C . PRO A 1 187 ? 36.097 -42.141 38.113 1 30.14 209 PRO A C 1
ATOM 2793 O O . PRO A 1 187 ? 35.15 -42.714 37.586 1 30.34 209 PRO A O 1
ATOM 2804 N N . TYR A 1 188 ? 37.125 -42.788 38.661 1 30.99 210 TYR A N 1
ATOM 2805 C CA . TYR A 1 188 ? 37.22 -44.248 38.673 1 32.06 210 TYR A CA 1
ATOM 2806 C C . TYR A 1 188 ? 36.721 -44.787 40 1 33.65 210 TYR A C 1
ATOM 2807 O O . TYR A 1 188 ? 36.773 -44.092 41.016 1 33.66 210 TYR A O 1
ATOM 2825 N N . ASP A 1 189 ? 36.271 -46.038 39.999 1 35.05 211 ASP A N 1
ATOM 2826 C CA . ASP A 1 189 ? 35.817 -46.706 41.21 1 37.05 211 ASP A CA 1
ATOM 2827 C C . ASP A 1 189 ? 36.755 -47.851 41.548 1 38.99 211 ASP A C 1
ATOM 2828 O O . ASP A 1 189 ? 37.315 -48.494 40.657 1 38.99 211 ASP A O 1
ATOM 2837 N N . SER A 1 190 ? 36.941 -48.091 42.843 1 40.5 212 SER A N 1
ATOM 2838 C CA . SER A 1 190 ? 37.781 -49.177 43.328 1 42.35 212 SER A CA 1
ATOM 2839 C C . SER A 1 190 ? 37.111 -49.83 44.54 1 43.74 212 SER A C 1
ATOM 2840 O O . SER A 1 190 ? 36.243 -49.227 45.176 1 43.92 212 SER A O 1
ATOM 2848 N N . GLU A 1 191 ? 37.523 -51.064 44.859 1 44.6 213 GLU A N 1
ATOM 2849 C CA . GLU A 1 191 ? 36.977 -51.809 45.993 1 45.87 213 GLU A CA 1
ATOM 2850 C C . GLU A 1 191 ? 37.211 -51.114 47.343 1 46.7 213 GLU A C 1
ATOM 2851 O O . GLU A 1 191 ? 36.493 -51.411 48.302 1 47.22 213 GLU A O 1
ATOM 2855 N N . GLU A 1 192 ? 38.201 -50.197 47.43 1 46.48 214 GLU A N 1
ATOM 2856 C CA . GLU A 1 192 ? 38.494 -49.478 48.669 1 47 214 GLU A CA 1
ATOM 2857 C C . GLU A 1 192 ? 37.57 -48.268 48.922 1 47.06 214 GLU A C 1
ATOM 2858 O O . GLU A 1 192 ? 37.805 -47.53 49.878 1 47.4 214 GLU A O 1
ATOM 2862 N N . LEU A 1 193 ? 36.523 -48.071 48.108 1 46.54 215 LEU A N 1
ATOM 2863 C CA . LEU A 1 193 ? 35.634 -46.925 48.263 1 46.6 215 LEU A CA 1
ATOM 2864 C C . LEU A 1 193 ? 34.392 -47.299 49.036 1 47.04 215 LEU A C 1
ATOM 2865 O O . LEU A 1 193 ? 33.921 -48.435 48.963 1 47.38 215 LEU A O 1
ATOM 2881 N N . THR A 1 194 ? 33.833 -46.318 49.742 1 46.91 216 THR A N 1
ATOM 2882 C CA . THR A 1 194 ? 32.631 -46.527 50.536 1 47.72 216 THR A CA 1
ATOM 2883 C C . THR A 1 194 ? 31.401 -46.472 49.62 1 47.91 216 THR A C 1
ATOM 2884 O O . THR A 1 194 ? 31.481 -45.962 48.501 1 47.68 216 THR A O 1
ATOM 2895 N N . ASP A 1 195 ? 30.256 -46.953 50.109 1 48.27 217 ASP A N 1
ATOM 2896 C CA . ASP A 1 195 ? 29.025 -46.914 49.329 1 48.62 217 ASP A CA 1
ATOM 2897 C C . ASP A 1 195 ? 28.602 -45.47 49.012 1 47.98 217 ASP A C 1
ATOM 2898 O O . ASP A 1 195 ? 28.068 -45.221 47.929 1 47.74 217 ASP A O 1
ATOM 2907 N N . GLU A 1 196 ? 28.892 -44.514 49.914 1 47.36 218 GLU A N 1
ATOM 2908 C CA . GLU A 1 196 ? 28.575 -43.108 49.679 1 46.91 218 GLU A CA 1
ATOM 2909 C C . GLU A 1 196 ? 29.468 -42.525 48.591 1 45.73 218 GLU A C 1
ATOM 2910 O O . GLU A 1 196 ? 28.98 -41.788 47.732 1 45.75 218 GLU A O 1
ATOM 2914 N N . GLU A 1 197 ? 30.766 -42.864 48.614 1 44.53 219 GLU A N 1
ATOM 2915 C CA . GLU A 1 197 ? 31.712 -42.392 47.6 1 43.55 219 GLU A CA 1
ATOM 2916 C C . GLU A 1 197 ? 31.364 -42.964 46.223 1 42.59 219 GLU A C 1
ATOM 2917 O O . GLU A 1 197 ? 31.457 -42.248 45.228 1 42.3 219 GLU A O 1
ATOM 2929 N N . LEU A 1 198 ? 30.933 -44.234 46.168 1 42.01 220 LEU A N 1
ATOM 2930 C CA . LEU A 1 198 ? 30.519 -44.843 44.904 1 41.79 220 LEU A CA 1
ATOM 2931 C C . LEU A 1 198 ? 29.265 -44.142 44.376 1 41.18 220 LEU A C 1
ATOM 2932 O O . LEU A 1 198 ? 29.162 -43.908 43.175 1 40.93 220 LEU A O 1
ATOM 2948 N N . GLU A 1 199 ? 28.323 -43.797 45.262 1 40.91 221 GLU A N 1
ATOM 2949 C CA . GLU A 1 199 ? 27.12 -43.068 44.872 1 40.99 221 GLU A CA 1
ATOM 2950 C C . GLU A 1 199 ? 27.487 -41.694 44.291 1 40.3 221 GLU A C 1
ATOM 2951 O O . GLU A 1 199 ? 26.954 -41.305 43.254 1 40.15 221 GLU A O 1
ATOM 2963 N N . LEU A 1 200 ? 28.397 -40.969 44.945 1 39.75 222 LEU A N 1
ATOM 2964 C CA . LEU A 1 200 ? 28.821 -39.66 44.467 1 39.2 222 LEU A CA 1
ATOM 2965 C C . LEU A 1 200 ? 29.494 -39.775 43.098 1 38 222 LEU A C 1
ATOM 2966 O O . LEU A 1 200 ? 29.195 -38.981 42.207 1 37.72 222 LEU A O 1
ATOM 2982 N N . ASN A 1 201 ? 30.357 -40.785 42.909 1 37.07 223 ASN A N 1
ATOM 2983 C CA . ASN A 1 201 ? 30.983 -41.008 41.607 1 36.5 223 ASN A CA 1
ATOM 2984 C C . ASN A 1 201 ? 29.938 -41.364 40.547 1 36.05 223 ASN A C 1
ATOM 2985 O O . ASN A 1 201 ? 30.071 -40.946 39.407 1 35.79 223 ASN A O 1
ATOM 2996 N N . ARG A 1 202 ? 28.899 -42.106 40.923 1 35.86 224 ARG A N 1
ATOM 2997 C CA . ARG A 1 202 ? 27.825 -42.476 40.008 1 36 224 ARG A CA 1
ATOM 2998 C C . ARG A 1 202 ? 27.076 -41.225 39.504 1 35.46 224 ARG A C 1
ATOM 2999 O O . ARG A 1 202 ? 26.832 -41.101 38.302 1 35.26 224 ARG A O 1
ATOM 3020 N N . SER A 1 203 ? 26.729 -40.299 40.412 1 34.99 225 SER A N 1
ATOM 3021 C CA . SER A 1 203 ? 26.027 -39.066 40.042 1 34.98 225 SER A CA 1
ATOM 3022 C C . SER A 1 203 ? 26.924 -38.166 39.211 1 34.03 225 SER A C 1
ATOM 3023 O O . SER A 1 203 ? 26.514 -37.703 38.151 1 34.14 225 SER A O 1
ATOM 3031 N N . VAL A 1 204 ? 28.179 -37.974 39.641 1 33.17 226 VAL A N 1
ATOM 3032 C CA . VAL A 1 204 ? 29.179 -37.192 38.9 1 32.57 226 VAL A CA 1
ATOM 3033 C C . VAL A 1 204 ? 29.297 -37.745 37.455 1 31.17 226 VAL A C 1
ATOM 3034 O O . VAL A 1 204 ? 29.166 -37.004 36.49 1 30.88 226 VAL A O 1
ATOM 3047 N N . ARG A 1 205 ? 29.474 -39.062 37.344 1 30.24 227 ARG A N 1
ATOM 3048 C CA . ARG A 1 205 ? 29.589 -39.766 36.07 1 29.64 227 ARG A CA 1
ATOM 3049 C C . ARG A 1 205 ? 28.331 -39.601 35.223 1 28.82 227 ARG A C 1
ATOM 3050 O O . ARG A 1 205 ? 28.431 -39.502 33.998 1 28.98 227 ARG A O 1
ATOM 3071 N N . SER A 1 206 ? 27.153 -39.545 35.854 1 27.86 228 SER A N 1
ATOM 3072 C CA . SER A 1 206 ? 25.903 -39.344 35.123 1 27.12 228 SER A CA 1
ATOM 3073 C C . SER A 1 206 ? 25.903 -38.001 34.386 1 25.98 228 SER A C 1
ATOM 3074 O O . SER A 1 206 ? 25.357 -37.923 33.294 1 26.26 228 SER A O 1
ATOM 3082 N N . ILE A 1 207 ? 26.496 -36.953 34.974 1 24.62 229 ILE A N 1
ATOM 3083 C CA . ILE A 1 207 ? 26.547 -35.64 34.319 1 23.83 229 ILE A CA 1
ATOM 3084 C C . ILE A 1 207 ? 27.88 -35.398 33.572 1 22.85 229 ILE A C 1
ATOM 3085 O O . ILE A 1 207 ? 28.204 -34.248 33.278 1 22.31 229 ILE A O 1
ATOM 3101 N N . ILE A 1 208 ? 28.636 -36.464 33.253 1 22.38 230 ILE A N 1
ATOM 3102 C CA . ILE A 1 208 ? 29.884 -36.362 32.496 1 22.44 230 ILE A CA 1
ATOM 3103 C C . ILE A 1 208 ? 29.606 -36.866 31.064 1 22.12 230 ILE A C 1
ATOM 3104 O O . ILE A 1 208 ? 29.023 -37.94 30.916 1 22.57 230 ILE A O 1
ATOM 3120 N N . PRO A 1 209 ? 30.001 -36.136 29.996 1 21.14 231 PRO A N 1
ATOM 3121 C CA . PRO A 1 209 ? 30.74 -34.856 29.966 1 20.38 231 PRO A CA 1
ATOM 3122 C C . PRO A 1 209 ? 29.954 -33.676 30.529 1 19.41 231 PRO A C 1
ATOM 3123 O O . PRO A 1 209 ? 28.751 -33.576 30.299 1 19.41 231 PRO A O 1
ATOM 3134 N N . PHE A 1 210 ? 30.63 -32.787 31.264 1 18.46 232 PHE A N 1
ATOM 3135 C CA . PHE A 1 210 ? 29.966 -31.645 31.871 1 18.56 232 PHE A CA 1
ATOM 3136 C C . PHE A 1 210 ? 29.518 -30.637 30.838 1 19.19 232 PHE A C 1
ATOM 3137 O O . PHE A 1 210 ? 30.276 -30.288 29.942 1 19.21 232 PHE A O 1
ATOM 3154 N N . ALA A 1 211 ? 28.296 -30.136 30.986 1 19.53 233 ALA A N 1
ATOM 3155 C CA . ALA A 1 211 ? 27.768 -29.101 30.121 1 19.94 233 ALA A CA 1
ATOM 3156 C C . ALA A 1 211 ? 28.216 -27.777 30.714 1 19.98 233 ALA A C 1
ATOM 3157 O O . ALA A 1 211 ? 27.44 -27.089 31.366 1 20.17 233 ALA A O 1
ATOM 3164 N N . VAL A 1 212 ? 29.465 -27.408 30.455 1 20.02 234 VAL A N 1
ATOM 3165 C CA . VAL A 1 212 ? 30.036 -26.194 31.031 1 21.15 234 VAL A CA 1
ATOM 3166 C C . VAL A 1 212 ? 29.778 -24.961 30.185 1 22.1 234 VAL A C 1
ATOM 3167 O O . VAL A 1 212 ? 29.68 -25.036 28.958 1 22.51 234 VAL A O 1
ATOM 3180 N N . VAL A 1 213 ? 29.696 -23.815 30.858 1 22.47 235 VAL A N 1
ATOM 3181 C CA . VAL A 1 213 ? 29.63 -22.496 30.24 1 23.36 235 VAL A CA 1
ATOM 3182 C C . VAL A 1 213 ? 30.55 -21.623 31.088 1 23.99 235 VAL A C 1
ATOM 3183 O O . VAL A 1 213 ? 30.459 -21.671 32.311 1 24.35 235 VAL A O 1
ATOM 3196 N N . GLY A 1 214 ? 31.456 -20.897 30.456 1 24.14 236 GLY A N 1
ATOM 3197 C CA . GLY A 1 214 ? 32.398 -20.061 31.175 1 25.24 236 GLY A CA 1
ATOM 3198 C C . GLY A 1 214 ? 32.262 -18.591 30.862 1 26.4 236 GLY A C 1
ATOM 3199 O O . GLY A 1 214 ? 31.817 -18.217 29.78 1 26.66 236 GLY A O 1
ATOM 3203 N N . SER A 1 215 ? 32.671 -17.749 31.811 1 27.27 237 SER A N 1
ATOM 3204 C CA . SER A 1 215 ? 32.681 -16.303 31.633 1 28.55 237 SER A CA 1
ATOM 3205 C C . SER A 1 215 ? 33.549 -15.646 32.684 1 30.22 237 SER A C 1
ATOM 3206 O O . SER A 1 215 ? 33.471 -15.997 33.858 1 30.28 237 SER A O 1
ATOM 3214 N N . GLU A 1 216 ? 34.36 -14.689 32.264 1 31.43 238 GLU A N 1
ATOM 3215 C CA . GLU A 1 216 ? 35.188 -13.897 33.168 1 33.1 238 GLU A CA 1
ATOM 3216 C C . GLU A 1 216 ? 34.579 -12.496 33.407 1 33.87 238 GLU A C 1
ATOM 3217 O O . GLU A 1 216 ? 35.181 -11.706 34.13 1 34.04 238 GLU A O 1
ATOM 3229 N N . ASN A 1 217 ? 33.414 -12.179 32.789 1 34.23 239 ASN A N 1
ATOM 3230 C CA . ASN A 1 217 ? 32.763 -10.883 32.88 1 35.33 239 ASN A CA 1
ATOM 3231 C C . ASN A 1 217 ? 31.454 -10.973 33.652 1 35.44 239 ASN A C 1
ATOM 3232 O O . ASN A 1 217 ? 30.781 -12.006 33.638 1 35.37 239 ASN A O 1
ATOM 3243 N N . GLU A 1 218 ? 31.101 -9.876 34.325 1 35.49 240 GLU A N 1
ATOM 3244 C CA . GLU A 1 218 ? 29.895 -9.798 35.135 1 36 240 GLU A CA 1
ATOM 3245 C C . GLU A 1 218 ? 28.736 -9.203 34.346 1 35.68 240 GLU A C 1
ATOM 3246 O O . GLU A 1 218 ? 28.934 -8.354 33.477 1 35.66 240 GLU A O 1
ATOM 3258 N N . ILE A 1 219 ? 27.521 -9.655 34.665 1 35.27 241 ILE A N 1
ATOM 3259 C CA . ILE A 1 219 ? 26.287 -9.179 34.043 1 35.53 241 ILE A CA 1
ATOM 3260 C C . ILE A 1 219 ? 25.308 -8.743 35.137 1 35.78 241 ILE A C 1
ATOM 3261 O O . ILE A 1 219 ? 25.43 -9.154 36.293 1 35.6 241 ILE A O 1
ATOM 3277 N N . GLU A 1 220 ? 24.342 -7.901 34.763 1 36.05 242 GLU A N 1
ATOM 3278 C CA . GLU A 1 220 ? 23.341 -7.381 35.689 1 36.86 242 GLU A CA 1
ATOM 3279 C C . GLU A 1 220 ? 21.951 -7.753 35.203 1 37.15 242 GLU A C 1
ATOM 3280 O O . GLU A 1 220 ? 21.609 -7.477 34.057 1 37.14 242 GLU A O 1
ATOM 3284 N N . ILE A 1 221 ? 21.16 -8.389 36.075 1 37.21 243 ILE A N 1
ATOM 3285 C CA . ILE A 1 221 ? 19.784 -8.797 35.783 1 37.71 243 ILE A CA 1
ATOM 3286 C C . ILE A 1 221 ? 18.952 -8.437 37.001 1 38.64 243 ILE A C 1
ATOM 3287 O O . ILE A 1 221 ? 19.235 -8.922 38.097 1 39.24 243 ILE A O 1
ATOM 3303 N N . ASN A 1 222 ? 17.936 -7.587 36.819 1 38.81 244 ASN A N 1
ATOM 3304 C CA . ASN A 1 222 ? 17.068 -7.129 37.909 1 39.76 244 ASN A CA 1
ATOM 3305 C C . ASN A 1 222 ? 17.87 -6.517 39.063 1 40.16 244 ASN A C 1
ATOM 3306 O O . ASN A 1 222 ? 17.54 -6.727 40.231 1 40.92 244 ASN A O 1
ATOM 3317 N N . GLY A 1 223 ? 18.924 -5.779 38.725 1 39.51 245 GLY A N 1
ATOM 3318 C CA . GLY A 1 223 ? 19.792 -5.16 39.716 1 39.77 245 GLY A CA 1
ATOM 3319 C C . GLY A 1 223 ? 20.66 -6.126 40.5 1 39.68 245 GLY A C 1
ATOM 3320 O O . GLY A 1 223 ? 21.271 -5.728 41.497 1 40.22 245 GLY A O 1
ATOM 3324 N N . GLU A 1 224 ? 20.731 -7.396 40.071 1 38.89 246 GLU A N 1
ATOM 3325 C CA . GLU A 1 224 ? 21.551 -8.404 40.733 1 38.88 246 GLU A CA 1
ATOM 3326 C C . GLU A 1 224 ? 22.714 -8.732 39.811 1 37.74 246 GLU A C 1
ATOM 3327 O O . GLU A 1 224 ? 22.52 -8.919 38.609 1 37.88 246 GLU A O 1
ATOM 3339 N N . THR A 1 225 ? 23.917 -8.785 40.364 1 36.77 247 THR A N 1
ATOM 3340 C CA . THR A 1 225 ? 25.11 -9.066 39.582 1 36.12 247 THR A CA 1
ATOM 3341 C C . THR A 1 225 ? 25.393 -10.554 39.6 1 34.72 247 THR A C 1
ATOM 3342 O O . THR A 1 225 ? 25.356 -11.185 40.656 1 34.86 247 THR A O 1
ATOM 3353 N N . PHE A 1 226 ? 25.675 -11.11 38.424 1 33.11 248 PHE A N 1
ATOM 3354 C CA . PHE A 1 226 ? 26.004 -12.516 38.252 1 31.8 248 PHE A CA 1
ATOM 3355 C C . PHE A 1 226 ? 27.271 -12.632 37.416 1 30.69 248 PHE A C 1
ATOM 3356 O O . PHE A 1 226 ? 27.657 -11.69 36.721 1 30.81 248 PHE A O 1
ATOM 3373 N N . ARG A 1 227 ? 27.909 -13.794 37.472 1 29.6 249 ARG A N 1
ATOM 3374 C CA . ARG A 1 227 ? 29.028 -14.087 36.606 1 29.29 249 ARG A CA 1
ATOM 3375 C C . ARG A 1 227 ? 28.412 -14.894 35.463 1 27.92 249 ARG A C 1
ATOM 3376 O O . ARG A 1 227 ? 27.898 -15.992 35.692 1 28.04 249 ARG A O 1
ATOM 3397 N N . GLY A 1 228 ? 28.409 -14.327 34.265 1 26.41 250 GLY A N 1
ATOM 3398 C CA . GLY A 1 228 ? 27.828 -15.003 33.121 1 25.55 250 GLY A CA 1
ATOM 3399 C C . GLY A 1 228 ? 27.892 -14.201 31.847 1 24.59 250 GLY A C 1
ATOM 3400 O O . GLY A 1 228 ? 28.813 -13.406 31.661 1 24.83 250 GLY A O 1
ATOM 3404 N N . ARG A 1 229 ? 26.924 -14.427 30.954 1 23.57 251 ARG A N 1
ATOM 3405 C CA . ARG A 1 229 ? 26.881 -13.778 29.642 1 23.23 251 ARG A CA 1
ATOM 3406 C C . ARG A 1 229 ? 25.493 -13.233 29.352 1 23.57 251 ARG A C 1
ATOM 3407 O O . ARG A 1 229 ? 24.504 -13.904 29.632 1 23.38 251 ARG A O 1
ATOM 3428 N N . LYS A 1 230 ? 25.419 -12.027 28.77 1 23.95 252 LYS A N 1
ATOM 3429 C CA . LYS A 1 230 ? 24.146 -11.418 28.405 1 24.89 252 LYS A CA 1
ATOM 3430 C C . LYS A 1 230 ? 24.198 -11.026 26.942 1 25.04 252 LYS A C 1
ATOM 3431 O O . LYS A 1 230 ? 25.194 -10.462 26.479 1 25.77 252 LYS A O 1
ATOM 3450 N N . THR A 1 231 ? 23.136 -11.349 26.201 1 23.92 253 THR A N 1
ATOM 3451 C CA . THR A 1 231 ? 23.073 -11.089 24.771 1 23.44 253 THR A CA 1
ATOM 3452 C C . THR A 1 231 ? 21.711 -10.468 24.4 1 22.97 253 THR A C 1
ATOM 3453 O O . THR A 1 231 ? 20.838 -10.291 25.26 1 22.86 253 THR A O 1
ATOM 3464 N N . ARG A 1 232 ? 21.551 -10.108 23.11 1 22.38 254 ARG A N 1
ATOM 3465 C CA . ARG A 1 232 ? 20.31 -9.613 22.528 1 21.99 254 ARG A CA 1
ATOM 3466 C C . ARG A 1 232 ? 19.085 -10.468 22.899 1 21.46 254 ARG A C 1
ATOM 3467 O O . ARG A 1 232 ? 17.97 -9.954 22.858 1 21.55 254 ARG A O 1
ATOM 3488 N N . TRP A 1 233 ? 19.276 -11.76 23.234 1 20.88 255 TRP A N 1
ATOM 3489 C CA . TRP A 1 233 ? 18.164 -12.657 23.552 1 20.73 255 TRP A CA 1
ATOM 3490 C C . TRP A 1 233 ? 18.33 -13.49 24.824 1 20.71 255 TRP A C 1
ATOM 3491 O O . TRP A 1 233 ? 17.332 -14.009 25.312 1 20.87 255 TRP A O 1
ATOM 3512 N N . SER A 1 234 ? 19.561 -13.685 25.32 1 20.55 256 SER A N 1
ATOM 3513 C CA . SER A 1 234 ? 19.828 -14.583 26.442 1 20.58 256 SER A CA 1
ATOM 3514 C C . SER A 1 234 ? 20.422 -13.9 27.666 1 20.71 256 SER A C 1
ATOM 3515 O O . SER A 1 234 ? 20.871 -12.759 27.598 1 21.17 256 SER A O 1
ATOM 3523 N N . ALA A 1 235 ? 20.417 -14.621 28.791 1 20.29 257 ALA A N 1
ATOM 3524 C CA . ALA A 1 235 ? 21.075 -14.221 30.023 1 20.66 257 ALA A CA 1
ATOM 3525 C C . ALA A 1 235 ? 21.479 -15.499 30.767 1 20.5 257 ALA A C 1
ATOM 3526 O O . ALA A 1 235 ? 20.626 -16.174 31.34 1 20.66 257 ALA A O 1
ATOM 3533 N N . ILE A 1 236 ? 22.76 -15.867 30.679 1 20.19 258 ILE A N 1
ATOM 3534 C CA . ILE A 1 236 ? 23.291 -17.057 31.334 1 20.6 258 ILE A CA 1
ATOM 3535 C C . ILE A 1 236 ? 23.983 -16.652 32.63 1 20.96 258 ILE A C 1
ATOM 3536 O O . ILE A 1 236 ? 24.802 -15.742 32.623 1 21.01 258 ILE A O 1
ATOM 3552 N N . ASN A 1 237 ? 23.675 -17.353 33.724 1 21.16 259 ASN A N 1
ATOM 3553 C CA . ASN A 1 237 ? 24.353 -17.22 35.009 1 21.81 259 ASN A CA 1
ATOM 3554 C C . ASN A 1 237 ? 25.137 -18.529 35.148 1 21.72 259 ASN A C 1
ATOM 3555 O O . ASN A 1 237 ? 24.559 -19.58 35.408 1 21.65 259 ASN A O 1
ATOM 3566 N N . VAL A 1 238 ? 26.442 -18.458 34.955 1 21.62 260 VAL A N 1
ATOM 3567 C CA . VAL A 1 238 ? 27.325 -19.626 34.983 1 21.91 260 VAL A CA 1
ATOM 3568 C C . VAL A 1 238 ? 27.241 -20.404 36.308 1 22.37 260 VAL A C 1
ATOM 3569 O O . VAL A 1 238 ? 27.315 -21.638 36.307 1 22.21 260 VAL A O 1
ATOM 3582 N N . GLU A 1 239 ? 27.054 -19.694 37.422 1 22.72 261 GLU A N 1
ATOM 3583 C CA . GLU A 1 239 ? 26.948 -20.335 38.727 1 23.38 261 GLU A CA 1
ATOM 3584 C C . GLU A 1 239 ? 25.53 -20.85 39.049 1 23.5 261 GLU A C 1
ATOM 3585 O O . GLU A 1 239 ? 25.244 -21.161 40.206 1 24.13 261 GLU A O 1
ATOM 3597 N N . ASP A 1 240 ? 24.658 -20.972 38.035 1 23.03 262 ASP A N 1
ATOM 3598 C CA . ASP A 1 240 ? 23.312 -21.498 38.193 1 23.24 262 ASP A CA 1
ATOM 3599 C C . ASP A 1 240 ? 23.331 -22.95 37.712 1 22.84 262 ASP A C 1
ATOM 3600 O O . ASP A 1 240 ? 23.456 -23.208 36.515 1 22.58 262 ASP A O 1
ATOM 3609 N N . ILE A 1 241 ? 23.227 -23.892 38.658 1 22.7 263 ILE A N 1
ATOM 3610 C CA . ILE A 1 241 ? 23.227 -25.334 38.365 1 22.6 263 ILE A CA 1
ATOM 3611 C C . ILE A 1 241 ? 22.104 -25.75 37.405 1 22.37 263 ILE A C 1
ATOM 3612 O O . ILE A 1 241 ? 22.207 -26.811 36.793 1 22.25 263 ILE A O 1
ATOM 3628 N N . ASN A 1 242 ? 21.031 -24.953 37.294 1 22.19 264 ASN A N 1
ATOM 3629 C CA . ASN A 1 242 ? 19.94 -25.266 36.377 1 22.85 264 ASN A CA 1
ATOM 3630 C C . ASN A 1 242 ? 20.083 -24.603 35.001 1 22.44 264 ASN A C 1
ATOM 3631 O O . ASN A 1 242 ? 19.1 -24.47 34.284 1 23.04 264 ASN A O 1
ATOM 3642 N N . GLN A 1 243 ? 21.308 -24.206 34.633 1 21.6 265 GLN A N 1
ATOM 3643 C CA . GLN A 1 243 ? 21.65 -23.642 33.336 1 21.26 265 GLN A CA 1
ATOM 3644 C C . GLN A 1 243 ? 22.886 -24.345 32.782 1 20.84 265 GLN A C 1
ATOM 3645 O O . GLN A 1 243 ? 22.937 -24.633 31.596 1 20.88 265 GLN A O 1
ATOM 3659 N N . CYS A 1 244 ? 23.888 -24.612 33.622 1 20.39 266 CYS A N 1
ATOM 3660 C CA . CYS A 1 244 ? 25.083 -25.338 33.204 1 20.23 266 CYS A CA 1
ATOM 3661 C C . CYS A 1 244 ? 25.679 -26.089 34.399 1 20.45 266 CYS A C 1
ATOM 3662 O O . CYS A 1 244 ? 25.283 -25.864 35.55 1 20.68 266 CYS A O 1
ATOM 3670 N N . ASP A 1 245 ? 26.615 -27.005 34.116 1 20.02 267 ASP A N 1
ATOM 3671 C CA . ASP A 1 245 ? 27.273 -27.805 35.137 1 20.12 267 ASP A CA 1
ATOM 3672 C C . ASP A 1 245 ? 28.6 -27.22 35.603 1 19.49 267 ASP A C 1
ATOM 3673 O O . ASP A 1 245 ? 29.425 -27.969 36.12 1 19.33 267 ASP A O 1
ATOM 3682 N N . PHE A 1 246 ? 28.808 -25.901 35.475 1 19.19 268 PHE A N 1
ATOM 3683 C CA . PHE A 1 246 ? 30.056 -25.282 35.92 1 19.93 268 PHE A CA 1
ATOM 3684 C C . PHE A 1 246 ? 30.292 -25.504 37.419 1 21.14 268 PHE A C 1
ATOM 3685 O O . PHE A 1 246 ? 31.404 -25.842 37.815 1 21.23 268 PHE A O 1
ATOM 3702 N N . VAL A 1 247 ? 29.258 -25.29 38.252 1 21.78 269 VAL A N 1
ATOM 3703 C CA . VAL A 1 247 ? 29.364 -25.474 39.702 1 22.54 269 VAL A CA 1
ATOM 3704 C C . VAL A 1 247 ? 29.753 -26.914 40.009 1 22.89 269 VAL A C 1
ATOM 3705 O O . VAL A 1 247 ? 30.608 -27.146 40.864 1 23.59 269 VAL A O 1
ATOM 3718 N N . TYR A 1 248 ? 29.155 -27.871 39.299 1 22.59 270 TYR A N 1
ATOM 3719 C CA . TYR A 1 248 ? 29.455 -29.271 39.511 1 23.23 270 TYR A CA 1
ATOM 3720 C C . TYR A 1 248 ? 30.901 -29.613 39.161 1 23.07 270 TYR A C 1
ATOM 3721 O O . TYR A 1 248 ? 31.556 -30.319 39.932 1 23.44 270 TYR A O 1
ATOM 3739 N N . LEU A 1 249 ? 31.41 -29.115 38.026 1 22.36 271 LEU A N 1
ATOM 3740 C CA . LEU A 1 249 ? 32.802 -29.361 37.654 1 22.27 271 LEU A CA 1
ATOM 3741 C C . LEU A 1 249 ? 33.756 -28.686 38.643 1 22.37 271 LEU A C 1
ATOM 3742 O O . LEU A 1 249 ? 34.795 -29.256 38.962 1 22.27 271 LEU A O 1
ATOM 3758 N N . ARG A 1 250 ? 33.422 -27.48 39.115 1 22.56 272 ARG A N 1
ATOM 3759 C CA . ARG A 1 250 ? 34.271 -26.771 40.066 1 23.56 272 ARG A CA 1
ATOM 3760 C C . ARG A 1 250 ? 34.361 -27.546 41.382 1 24.72 272 ARG A C 1
ATOM 3761 O O . ARG A 1 250 ? 35.452 -27.721 41.917 1 24.75 272 ARG A O 1
ATOM 3782 N N . GLU A 1 251 ? 33.224 -28.04 41.881 1 25.53 273 GLU A N 1
ATOM 3783 C CA . GLU A 1 251 ? 33.204 -28.844 43.099 1 26.74 273 GLU A CA 1
ATOM 3784 C C . GLU A 1 251 ? 33.983 -30.141 42.891 1 26.9 273 GLU A C 1
ATOM 3785 O O . GLU A 1 251 ? 34.744 -30.553 43.762 1 27.39 273 GLU A O 1
ATOM 3797 N N . PHE A 1 252 ? 33.784 -30.78 41.748 1 26.37 274 PHE A N 1
ATOM 3798 C CA . PHE A 1 252 ? 34.463 -32.017 41.412 1 26.65 274 PHE A CA 1
ATOM 3799 C C . PHE A 1 252 ? 35.988 -31.854 41.404 1 27.03 274 PHE A C 1
ATOM 3800 O O . PHE A 1 252 ? 36.708 -32.641 42.016 1 26.94 274 PHE A O 1
ATOM 3817 N N . LEU A 1 253 ? 36.464 -30.799 40.76 1 27.25 275 LEU A N 1
ATOM 3818 C CA . LEU A 1 253 ? 37.875 -30.588 40.517 1 27.94 275 LEU A CA 1
ATOM 3819 C C . LEU A 1 253 ? 38.654 -30.011 41.688 1 28.17 275 LEU A C 1
ATOM 3820 O O . LEU A 1 253 ? 39.78 -30.441 41.932 1 28.36 275 LEU A O 1
ATOM 3836 N N . ILE A 1 254 ? 38.09 -29.036 42.395 1 28.06 276 ILE A N 1
ATOM 3837 C CA . ILE A 1 254 ? 38.816 -28.335 43.451 1 28.58 276 ILE A CA 1
ATOM 3838 C C . ILE A 1 254 ? 38.475 -28.801 44.867 1 29.04 276 ILE A C 1
ATOM 3839 O O . ILE A 1 254 ? 39.245 -28.496 45.78 1 29.63 276 ILE A O 1
ATOM 3855 N N . ARG A 1 255 ? 37.363 -29.529 45.079 1 28.9 277 ARG A N 1
ATOM 3856 C CA . ARG A 1 255 ? 36.953 -29.891 46.438 1 29.94 277 ARG A CA 1
ATOM 3857 C C . ARG A 1 255 ? 36.832 -31.394 46.711 1 29.2 277 ARG A C 1
ATOM 3858 O O . ARG A 1 255 ? 37.422 -31.891 47.677 1 29.74 277 ARG A O 1
ATOM 3879 N N . THR A 1 256 ? 36.033 -32.11 45.914 1 27.77 278 THR A N 1
ATOM 3880 C CA . THR A 1 256 ? 35.758 -33.514 46.18 1 27.52 278 THR A CA 1
ATOM 3881 C C . THR A 1 256 ? 36.83 -34.462 45.66 1 27.02 278 THR A C 1
ATOM 3882 O O . THR A 1 256 ? 37.224 -35.385 46.374 1 27.54 278 THR A O 1
ATOM 3893 N N . HIS A 1 257 ? 37.272 -34.279 44.413 1 26.08 279 HIS A N 1
ATOM 3894 C CA . HIS A 1 257 ? 38.217 -35.205 43.798 1 25.41 279 HIS A CA 1
ATOM 3895 C C . HIS A 1 257 ? 39.583 -34.642 43.518 1 24.68 279 HIS A C 1
ATOM 3896 O O . HIS A 1 257 ? 40.331 -35.314 42.828 1 24.91 279 HIS A O 1
ATOM 3910 N N . LEU A 1 258 ? 39.958 -33.464 44.047 1 23.94 280 LEU A N 1
ATOM 3911 C CA . LEU A 1 258 ? 41.307 -32.935 43.814 1 24.26 280 LEU A CA 1
ATOM 3912 C C . LEU A 1 258 ? 42.371 -33.915 44.355 1 24.29 280 LEU A C 1
ATOM 3913 O O . LEU A 1 258 ? 43.267 -34.32 43.611 1 24.11 280 LEU A O 1
ATOM 3929 N N . GLN A 1 259 ? 42.215 -34.346 45.621 1 24.11 281 GLN A N 1
ATOM 3930 C CA . GLN A 1 259 ? 43.129 -35.295 46.235 1 24.43 281 GLN A CA 1
ATOM 3931 C C . GLN A 1 259 ? 43.089 -36.627 45.496 1 24.02 281 GLN A C 1
ATOM 3932 O O . GLN A 1 259 ? 44.144 -37.189 45.212 1 24.04 281 GLN A O 1
ATOM 3936 N N . ASP A 1 260 ? 41.89 -37.118 45.159 1 23.48 282 ASP A N 1
ATOM 3937 C CA . ASP A 1 260 ? 41.763 -38.372 44.425 1 23.67 282 ASP A CA 1
ATOM 3938 C C . ASP A 1 260 ? 42.362 -38.271 43.016 1 23.67 282 ASP A C 1
ATOM 3939 O O . ASP A 1 260 ? 42.854 -39.269 42.506 1 24.02 282 ASP A O 1
ATOM 3948 N N . LEU A 1 261 ? 42.326 -37.089 42.386 1 22.94 283 LEU A N 1
ATOM 3949 C CA . LEU A 1 261 ? 42.903 -36.908 41.06 1 22.7 283 LEU A CA 1
ATOM 3950 C C . LEU A 1 261 ? 44.412 -37.079 41.126 1 22.57 283 LEU A C 1
ATOM 3951 O O . LEU A 1 261 ? 44.983 -37.832 40.343 1 22.38 283 LEU A O 1
ATOM 3967 N N . ILE A 1 262 ? 45.06 -36.415 42.085 1 22.78 284 ILE A N 1
ATOM 3968 C CA . ILE A 1 262 ? 46.507 -36.552 42.29 1 23.05 284 ILE A CA 1
ATOM 3969 C C . ILE A 1 262 ? 46.839 -38.011 42.672 1 22.76 284 ILE A C 1
ATOM 3970 O O . ILE A 1 262 ? 47.802 -38.586 42.176 1 22.43 284 ILE A O 1
ATOM 3986 N N . GLU A 1 263 ? 46.009 -38.603 43.519 1 23.06 285 GLU A N 1
ATOM 3987 C CA . GLU A 1 263 ? 46.178 -39.973 43.996 1 23.73 285 GLU A CA 1
ATOM 3988 C C . GLU A 1 263 ? 46.119 -40.982 42.842 1 22.63 285 GLU A C 1
ATOM 3989 O O . GLU A 1 263 ? 47.012 -41.803 42.718 1 22.17 285 GLU A O 1
ATOM 4001 N N . THR A 1 264 ? 45.095 -40.898 41.983 1 22.24 286 THR A N 1
ATOM 4002 C CA . THR A 1 264 ? 44.938 -41.792 40.834 1 21.97 286 THR A CA 1
ATOM 4003 C C . THR A 1 264 ? 46.023 -41.553 39.791 1 21.4 286 THR A C 1
ATOM 4004 O O . THR A 1 264 ? 46.438 -42.499 39.13 1 21.31 286 THR A O 1
ATOM 4015 N N . THR A 1 265 ? 46.508 -40.312 39.642 1 21.02 287 THR A N 1
ATOM 4016 C CA . THR A 1 265 ? 47.618 -40.034 38.729 1 21.41 287 THR A CA 1
ATOM 4017 C C . THR A 1 265 ? 48.861 -40.809 39.172 1 21.93 287 THR A C 1
ATOM 4018 O O . THR A 1 265 ? 49.524 -41.43 38.352 1 21.87 287 THR A O 1
ATOM 4029 N N . SER A 1 266 ? 49.13 -40.827 40.48 1 22.39 288 SER A N 1
ATOM 4030 C CA . SER A 1 266 ? 50.266 -41.548 41.023 1 23.11 288 SER A CA 1
ATOM 4031 C C . SER A 1 266 ? 50.067 -43.074 41.02 1 23.61 288 SER A C 1
ATOM 4032 O O . SER A 1 266 ? 50.928 -43.797 40.523 1 24.05 288 SER A O 1
ATOM 4040 N N . TYR A 1 267 ? 48.949 -43.563 41.568 1 23.44 289 TYR A N 1
ATOM 4041 C CA . TYR A 1 267 ? 48.717 -44.99 41.77 1 23.7 289 TYR A CA 1
ATOM 4042 C C . TYR A 1 267 ? 48.204 -45.772 40.591 1 23.95 289 TYR A C 1
ATOM 4043 O O . TYR A 1 267 ? 48.301 -46.998 40.633 1 24.57 289 TYR A O 1
ATOM 4061 N N . ILE A 1 268 ? 47.63 -45.116 39.567 1 23.31 290 ILE A N 1
ATOM 4062 C CA . ILE A 1 268 ? 47.068 -45.818 38.417 1 23.18 290 ILE A CA 1
ATOM 4063 C C . ILE A 1 268 ? 47.895 -45.561 37.138 1 22.44 290 ILE A C 1
ATOM 4064 O O . ILE A 1 268 ? 48.409 -46.504 36.537 1 22.44 290 ILE A O 1
ATOM 4080 N N . HIS A 1 269 ? 48.014 -44.296 36.716 1 21.67 291 HIS A N 1
ATOM 4081 C CA . HIS A 1 269 ? 48.652 -43.96 35.463 1 21.49 291 HIS A CA 1
ATOM 4082 C C . HIS A 1 269 ? 50.159 -44.067 35.541 1 21.28 291 HIS A C 1
ATOM 4083 O O . HIS A 1 269 ? 50.779 -44.73 34.71 1 21.15 291 HIS A O 1
ATOM 4097 N N . TYR A 1 270 ? 50.75 -43.449 36.559 1 21.36 292 TYR A N 1
ATOM 4098 C CA . TYR A 1 270 ? 52.186 -43.499 36.749 1 21.39 292 TYR A CA 1
ATOM 4099 C C . TYR A 1 270 ? 52.653 -44.935 37.007 1 21.72 292 TYR A C 1
ATOM 4100 O O . TYR A 1 270 ? 53.706 -45.327 36.51 1 21.99 292 TYR A O 1
ATOM 4118 N N . GLU A 1 271 ? 51.888 -45.707 37.787 1 21.57 293 GLU A N 1
ATOM 4119 C CA . GLU A 1 271 ? 52.266 -47.086 38.091 1 21.63 293 GLU A CA 1
ATOM 4120 C C . GLU A 1 271 ? 52.246 -47.957 36.837 1 21.03 293 GLU A C 1
ATOM 4121 O O . GLU A 1 271 ? 53.156 -48.751 36.632 1 21.03 293 GLU A O 1
ATOM 4133 N N . GLY A 1 272 ? 51.225 -47.801 36.003 1 20.72 294 GLY A N 1
ATOM 4134 C CA . GLY A 1 272 ? 51.135 -48.529 34.743 1 20.84 294 GLY A CA 1
ATOM 4135 C C . GLY A 1 272 ? 52.279 -48.174 33.815 1 20.75 294 GLY A C 1
ATOM 4136 O O . GLY A 1 272 ? 52.91 -49.06 33.233 1 20.92 294 GLY A O 1
ATOM 4140 N N . PHE A 1 273 ? 52.591 -46.87 33.712 1 20.57 295 PHE A N 1
ATOM 4141 C CA . PHE A 1 273 ? 53.727 -46.386 32.929 1 21.4 295 PHE A CA 1
ATOM 4142 C C . PHE A 1 273 ? 55.032 -47.034 33.418 1 22.09 295 PHE A C 1
ATOM 4143 O O . PHE A 1 273 ? 55.786 -47.583 32.617 1 22.08 295 PHE A O 1
ATOM 4160 N N . ARG A 1 274 ? 55.268 -46.981 34.737 1 22.41 296 ARG A N 1
ATOM 4161 C CA . ARG A 1 274 ? 56.465 -47.526 35.362 1 23.44 296 ARG A CA 1
ATOM 4162 C C . ARG A 1 274 ? 56.591 -49.022 35.095 1 25.4 296 ARG A C 1
ATOM 4163 O O . ARG A 1 274 ? 57.658 -49.483 34.69 1 25.86 296 ARG A O 1
ATOM 4184 N N . ALA A 1 275 ? 55.511 -49.784 35.313 1 26.39 297 ALA A N 1
ATOM 4185 C CA . ALA A 1 275 ? 55.54 -51.224 35.101 1 28.09 297 ALA A CA 1
ATOM 4186 C C . ALA A 1 275 ? 55.886 -51.564 33.644 1 29.88 297 ALA A C 1
ATOM 4187 O O . ALA A 1 275 ? 56.769 -52.382 33.415 1 30.06 297 ALA A O 1
ATOM 4194 N N . ARG A 1 276 ? 55.256 -50.885 32.673 1 31 298 ARG A N 1
ATOM 4195 C CA . ARG A 1 276 ? 55.548 -51.133 31.263 1 33.03 298 ARG A CA 1
ATOM 4196 C C . ARG A 1 276 ? 57.009 -50.802 30.94 1 34.37 298 ARG A C 1
ATOM 4197 O O . ARG A 1 276 ? 57.7 -51.608 30.326 1 34.6 298 ARG A O 1
ATOM 4218 N N . GLN A 1 277 ? 57.488 -49.647 31.407 1 35.11 299 GLN A N 1
ATOM 4219 C CA . GLN A 1 277 ? 58.843 -49.198 31.127 1 36.32 299 GLN A CA 1
ATOM 4220 C C . GLN A 1 277 ? 59.903 -50.117 31.741 1 37.79 299 GLN A C 1
ATOM 4221 O O . GLN A 1 277 ? 60.939 -50.344 31.117 1 38.14 299 GLN A O 1
ATOM 4235 N N . LEU A 1 278 ? 59.643 -50.672 32.929 1 38.55 300 LEU A N 1
ATOM 4236 C CA . LEU A 1 278 ? 60.604 -51.561 33.589 1 39.89 300 LEU A CA 1
ATOM 4237 C C . LEU A 1 278 ? 60.57 -52.964 32.994 1 41.28 300 LEU A C 1
ATOM 4238 O O . LEU A 1 278 ? 61.625 -53.57 32.787 1 41.42 300 LEU A O 1
ATOM 4254 N N . ILE A 1 279 ? 59.369 -53.474 32.675 1 42.2 301 ILE A N 1
ATOM 4255 C CA . ILE A 1 279 ? 59.212 -54.765 31.982 1 43.89 301 ILE A CA 1
ATOM 4256 C C . ILE A 1 279 ? 60 -54.729 30.646 1 45.46 301 ILE A C 1
ATOM 4257 O O . ILE A 1 279 ? 60.625 -55.72 30.27 1 45.85 301 ILE A O 1
ATOM 4273 N N . ALA A 1 280 ? 59.975 -53.579 29.953 1 46.14 302 ALA A N 1
ATOM 4274 C CA . ALA A 1 280 ? 60.665 -53.42 28.678 1 47.39 302 ALA A CA 1
ATOM 4275 C C . ALA A 1 280 ? 62.185 -53.377 28.818 1 48.64 302 ALA A C 1
ATOM 4276 O O . ALA A 1 280 ? 62.875 -53.944 27.973 1 49.01 302 ALA A O 1
ATOM 4283 N N . LEU A 1 281 ? 62.714 -52.702 29.854 1 49.04 303 LEU A N 1
ATOM 4284 C CA . LEU A 1 281 ? 64.161 -52.576 30.034 1 50.06 303 LEU A CA 1
ATOM 4285 C C . LEU A 1 281 ? 64.721 -53.785 30.766 1 50.91 303 LEU A C 1
ATOM 4286 O O . LEU A 1 281 ? 64.823 -53.775 31.992 1 51.3 303 LEU A O 1
ATOM 4302 N N . PHE B 2 13 ? 23.062 2.461 -33.134 1 50.71 91 PHE B N 1
ATOM 4303 C CA . PHE B 2 13 ? 21.724 2.788 -32.65 1 51.42 91 PHE B CA 1
ATOM 4304 C C . PHE B 2 13 ? 21.628 4.252 -32.26 1 52.59 91 PHE B C 1
ATOM 4305 O O . PHE B 2 13 ? 22.38 4.703 -31.4 1 52.95 91 PHE B O 1
ATOM 4321 N N . ILE B 2 14 ? 20.691 4.987 -32.877 1 53.1 92 ILE B N 1
ATOM 4322 C CA . ILE B 2 14 ? 20.489 6.41 -32.605 1 53.94 92 ILE B CA 1
ATOM 4323 C C . ILE B 2 14 ? 19.229 6.598 -31.763 1 53.79 92 ILE B C 1
ATOM 4324 O O . ILE B 2 14 ? 18.164 6.095 -32.127 1 53.41 92 ILE B O 1
ATOM 4340 N N . ARG B 2 15 ? 19.353 7.279 -30.617 1 53.93 93 ARG B N 1
ATOM 4341 C CA . ARG B 2 15 ? 18.212 7.495 -29.737 1 54.49 93 ARG B CA 1
ATOM 4342 C C . ARG B 2 15 ? 17.175 8.395 -30.409 1 55.52 93 ARG B C 1
ATOM 4343 O O . ARG B 2 15 ? 17.514 9.485 -30.874 1 56.22 93 ARG B O 1
ATOM 4347 N N . ARG B 2 16 ? 15.92 7.921 -30.49 1 55.29 94 ARG B N 1
ATOM 4348 C CA . ARG B 2 16 ? 14.834 8.673 -31.101 1 55.89 94 ARG B CA 1
ATOM 4349 C C . ARG B 2 16 ? 13.759 8.959 -30.075 1 55.7 94 ARG B C 1
ATOM 4350 O O . ARG B 2 16 ? 13.401 8.074 -29.299 1 55.36 94 ARG B O 1
ATOM 4371 N N . GLN B 2 17 ? 13.234 10.191 -30.073 1 55.81 95 GLN B N 1
ATOM 4372 C CA . GLN B 2 17 ? 12.155 10.566 -29.172 1 55.81 95 GLN B CA 1
ATOM 4373 C C . GLN B 2 17 ? 10.863 10.015 -29.759 1 55.01 95 GLN B C 1
ATOM 4374 O O . GLN B 2 17 ? 10.546 10.288 -30.922 1 55.31 95 GLN B O 1
ATOM 4388 N N . ILE B 2 18 ? 10.102 9.275 -28.946 1 53.73 96 ILE B N 1
ATOM 4389 C CA . ILE B 2 18 ? 8.838 8.67 -29.375 1 53.17 96 ILE B CA 1
ATOM 4390 C C . ILE B 2 18 ? 7.712 9.49 -28.731 1 52.59 96 ILE B C 1
ATOM 4391 O O . ILE B 2 18 ? 7.798 9.844 -27.554 1 52.54 96 ILE B O 1
ATOM 4407 N N . ASN B 2 19 ? 6.678 9.812 -29.512 1 52.08 97 ASN B N 1
ATOM 4408 C CA . ASN B 2 19 ? 5.555 10.611 -29.049 1 52.07 97 ASN B CA 1
ATOM 4409 C C . ASN B 2 19 ? 4.46 9.693 -28.553 1 51.19 97 ASN B C 1
ATOM 4410 O O . ASN B 2 19 ? 4.104 8.771 -29.253 1 51.44 97 ASN B O 1
ATOM 4414 N N . GLY B 2 20 ? 3.935 9.946 -27.366 1 50.16 98 GLY B N 1
ATOM 4415 C CA . GLY B 2 20 ? 2.881 9.119 -26.798 1 49.18 98 GLY B CA 1
ATOM 4416 C C . GLY B 2 20 ? 3.4 7.837 -26.181 1 47.35 98 GLY B C 1
ATOM 4417 O O . GLY B 2 20 ? 4.469 7.83 -25.567 1 47.3 98 GLY B O 1
ATOM 4421 N N . TYR B 2 21 ? 2.634 6.747 -26.331 1 45.68 99 TYR B N 1
ATOM 4422 C CA . TYR B 2 21 ? 2.941 5.448 -25.741 1 44.11 99 TYR B CA 1
ATOM 4423 C C . TYR B 2 21 ? 2.744 4.356 -26.793 1 41.91 99 TYR B C 1
ATOM 4424 O O . TYR B 2 21 ? 1.64 4.186 -27.297 1 42.33 99 TYR B O 1
ATOM 4442 N N . VAL B 2 22 ? 3.797 3.599 -27.087 1 39.65 100 VAL B N 1
ATOM 4443 C CA . VAL B 2 22 ? 3.764 2.537 -28.102 1 38.2 100 VAL B CA 1
ATOM 4444 C C . VAL B 2 22 ? 3.455 1.19 -27.425 1 36.17 100 VAL B C 1
ATOM 4445 O O . VAL B 2 22 ? 2.661 0.405 -27.941 1 36.19 100 VAL B O 1
ATOM 4458 N N . GLY B 2 23 ? 4.082 0.93 -26.289 1 34.3 101 GLY B N 1
ATOM 4459 C CA . GLY B 2 23 ? 3.832 -0.284 -25.528 1 32.78 101 GLY B CA 1
ATOM 4460 C C . GLY B 2 23 ? 4.908 -1.344 -25.541 1 31.16 101 GLY B C 1
ATOM 4461 O O . GLY B 2 23 ? 4.645 -2.463 -25.096 1 30.88 101 GLY B O 1
ATOM 4465 N N . PHE B 2 24 ? 6.12 -1.027 -26.028 1 30.1 102 PHE B N 1
ATOM 4466 C CA . PHE B 2 24 ? 7.219 -1.994 -25.975 1 29.15 102 PHE B CA 1
ATOM 4467 C C . PHE B 2 24 ? 7.727 -2.167 -24.523 1 27.85 102 PHE B C 1
ATOM 4468 O O . PHE B 2 24 ? 8.314 -3.201 -24.215 1 27.49 102 PHE B O 1
ATOM 4485 N N . ALA B 2 25 ? 7.486 -1.178 -23.625 1 27.29 103 ALA B N 1
ATOM 4486 C CA . ALA B 2 25 ? 7.826 -1.305 -22.205 1 27.1 103 ALA B CA 1
ATOM 4487 C C . ALA B 2 25 ? 7.078 -2.456 -21.511 1 26.22 103 ALA B C 1
ATOM 4488 O O . ALA B 2 25 ? 7.349 -2.715 -20.346 1 25.83 103 ALA B O 1
ATOM 4495 N N . ASN B 2 26 ? 6.132 -3.128 -22.2 1 25.71 104 ASN B N 1
ATOM 4496 C CA . ASN B 2 26 ? 5.453 -4.297 -21.657 1 25.47 104 ASN B CA 1
ATOM 4497 C C . ASN B 2 26 ? 6.301 -5.571 -21.79 1 24.96 104 ASN B C 1
ATOM 4498 O O . ASN B 2 26 ? 5.851 -6.614 -21.32 1 24.99 104 ASN B O 1
ATOM 4509 N N . LEU B 2 27 ? 7.51 -5.517 -22.401 1 24.41 105 LEU B N 1
ATOM 4510 C CA . LEU B 2 27 ? 8.336 -6.708 -22.529 1 24.31 105 LEU B CA 1
ATOM 4511 C C . LEU B 2 27 ? 8.693 -7.303 -21.149 1 24.17 105 LEU B C 1
ATOM 4512 O O . LEU B 2 27 ? 8.507 -8.511 -20.977 1 24.13 105 LEU B O 1
ATOM 4528 N N . PRO B 2 28 ? 9.101 -6.507 -20.124 1 23.99 106 PRO B N 1
ATOM 4529 C CA . PRO B 2 28 ? 9.305 -7.101 -18.796 1 23.74 106 PRO B CA 1
ATOM 4530 C C . PRO B 2 28 ? 8.035 -7.754 -18.239 1 23.53 106 PRO B C 1
ATOM 4531 O O . PRO B 2 28 ? 8.127 -8.835 -17.68 1 23.51 106 PRO B O 1
ATOM 4542 N N . LYS B 2 29 ? 6.857 -7.137 -18.424 1 23.35 107 LYS B N 1
ATOM 4543 C CA . LYS B 2 29 ? 5.585 -7.717 -17.957 1 23.82 107 LYS B CA 1
ATOM 4544 C C . LYS B 2 29 ? 5.346 -9.081 -18.606 1 23.5 107 LYS B C 1
ATOM 4545 O O . LYS B 2 29 ? 4.904 -10.006 -17.93 1 23.15 107 LYS B O 1
ATOM 4564 N N . GLN B 2 30 ? 5.679 -9.222 -19.902 1 23.37 108 GLN B N 1
ATOM 4565 C CA . GLN B 2 30 ? 5.551 -10.5 -20.61 1 23.62 108 GLN B CA 1
ATOM 4566 C C . GLN B 2 30 ? 6.472 -11.531 -19.962 1 23.83 108 GLN B C 1
ATOM 4567 O O . GLN B 2 30 ? 6.027 -12.632 -19.651 1 24.12 108 GLN B O 1
ATOM 4581 N N . TRP B 2 31 ? 7.73 -11.157 -19.695 1 23.71 109 TRP B N 1
ATOM 4582 C CA . TRP B 2 31 ? 8.674 -12.021 -18.982 1 24.04 109 TRP B CA 1
ATOM 4583 C C . TRP B 2 31 ? 8.138 -12.399 -17.601 1 24.15 109 TRP B C 1
ATOM 4584 O O . TRP B 2 31 ? 8.351 -13.517 -17.157 1 24.4 109 TRP B O 1
ATOM 4605 N N . HIS B 2 32 ? 7.445 -11.478 -16.929 1 23.86 110 HIS B N 1
ATOM 4606 C CA . HIS B 2 32 ? 6.831 -11.729 -15.632 1 24.1 110 HIS B CA 1
ATOM 4607 C C . HIS B 2 32 ? 5.724 -12.774 -15.756 1 24.75 110 HIS B C 1
ATOM 4608 O O . HIS B 2 32 ? 5.649 -13.655 -14.912 1 24.38 110 HIS B O 1
ATOM 4622 N N . ARG B 2 33 ? 4.859 -12.675 -16.789 1 25.37 111 ARG B N 1
ATOM 4623 C CA . ARG B 2 33 ? 3.751 -13.61 -16.969 1 26.08 111 ARG B CA 1
ATOM 4624 C C . ARG B 2 33 ? 4.266 -15.008 -17.31 1 26.7 111 ARG B C 1
ATOM 4625 O O . ARG B 2 33 ? 3.906 -15.975 -16.643 1 26.83 111 ARG B O 1
ATOM 4629 N N . ARG B 2 34 ? 5.134 -15.108 -18.316 1 26.97 112 ARG B N 1
ATOM 4630 C CA . ARG B 2 34 ? 5.736 -16.374 -18.747 1 27.51 112 ARG B CA 1
ATOM 4631 C C . ARG B 2 34 ? 6.494 -17.026 -17.592 1 26.97 112 ARG B C 1
ATOM 4632 O O . ARG B 2 34 ? 6.34 -18.223 -17.368 1 27.05 112 ARG B O 1
ATOM 4653 N N . SER B 2 35 ? 7.267 -16.243 -16.829 1 26.42 113 SER B N 1
ATOM 4654 C CA . SER B 2 35 ? 7.988 -16.779 -15.672 1 26.33 113 SER B CA 1
ATOM 4655 C C . SER B 2 35 ? 7.045 -17.414 -14.641 1 25.99 113 SER B C 1
ATOM 4656 O O . SER B 2 35 ? 7.468 -18.308 -13.928 1 26.08 113 SER B O 1
ATOM 4664 N N . ILE B 2 36 ? 5.78 -16.993 -14.58 1 25.74 114 ILE B N 1
ATOM 4665 C CA . ILE B 2 36 ? 4.803 -17.603 -13.683 1 26.02 114 ILE B CA 1
ATOM 4666 C C . ILE B 2 36 ? 4.313 -18.917 -14.301 1 26.62 114 ILE B C 1
ATOM 4667 O O . ILE B 2 36 ? 4.246 -19.925 -13.599 1 26.86 114 ILE B O 1
ATOM 4683 N N . LYS B 2 37 ? 3.969 -18.917 -15.609 1 26.72 115 LYS B N 1
ATOM 4684 C CA . LYS B 2 37 ? 3.507 -20.121 -16.315 1 27.24 115 LYS B CA 1
ATOM 4685 C C . LYS B 2 37 ? 4.554 -21.242 -16.184 1 27.45 115 LYS B C 1
ATOM 4686 O O . LYS B 2 37 ? 4.272 -22.275 -15.58 1 27.56 115 LYS B O 1
ATOM 4690 N N . ASN B 2 38 ? 5.784 -20.983 -16.639 1 27.34 116 ASN B N 1
ATOM 4691 C CA . ASN B 2 38 ? 6.887 -21.918 -16.463 1 27.7 116 ASN B CA 1
ATOM 4692 C C . ASN B 2 38 ? 7.426 -21.652 -15.053 1 27.42 116 ASN B C 1
ATOM 4693 O O . ASN B 2 38 ? 7.421 -20.505 -14.589 1 27.74 116 ASN B O 1
ATOM 4704 N N . GLY B 2 39 ? 7.885 -22.693 -14.379 1 26.63 117 GLY B N 1
ATOM 4705 C CA . GLY B 2 39 ? 8.401 -22.542 -13.026 1 26.36 117 GLY B CA 1
ATOM 4706 C C . GLY B 2 39 ? 9.788 -21.935 -12.946 1 25.6 117 GLY B C 1
ATOM 4707 O O . GLY B 2 39 ? 10.416 -21.624 -13.963 1 25.54 117 GLY B O 1
ATOM 4711 N N . PHE B 2 40 ? 10.269 -21.779 -11.71 1 24.8 118 PHE B N 1
ATOM 4712 C CA . PHE B 2 40 ? 11.627 -21.328 -11.417 1 24.04 118 PHE B CA 1
ATOM 4713 C C . PHE B 2 40 ? 12.414 -22.513 -10.88 1 23.55 118 PHE B C 1
ATOM 4714 O O . PHE B 2 40 ? 11.839 -23.444 -10.316 1 23.17 118 PHE B O 1
ATOM 4731 N N . SER B 2 41 ? 13.729 -22.487 -11.073 1 23.36 119 SER B N 1
ATOM 4732 C CA . SER B 2 41 ? 14.593 -23.556 -10.599 1 23.73 119 SER B CA 1
ATOM 4733 C C . SER B 2 41 ? 15.784 -22.967 -9.845 1 23.34 119 SER B C 1
ATOM 4734 O O . SER B 2 41 ? 16.297 -21.927 -10.244 1 23.7 119 SER B O 1
ATOM 4742 N N . PHE B 2 42 ? 16.237 -23.637 -8.784 1 22.51 120 PHE B N 1
ATOM 4743 C CA . PHE B 2 42 ? 17.387 -23.159 -8.02 1 22.39 120 PHE B CA 1
ATOM 4744 C C . PHE B 2 42 ? 18.226 -24.311 -7.497 1 21.79 120 PHE B C 1
ATOM 4745 O O . PHE B 2 42 ? 17.71 -25.389 -7.214 1 21.53 120 PHE B O 1
ATOM 4762 N N . ASN B 2 43 ? 19.54 -24.086 -7.415 1 21.38 121 ASN B N 1
ATOM 4763 C CA . ASN B 2 43 ? 20.518 -25.072 -6.977 1 21.29 121 ASN B CA 1
ATOM 4764 C C . ASN B 2 43 ? 21.371 -24.435 -5.89 1 20.18 121 ASN B C 1
ATOM 4765 O O . ASN B 2 43 ? 22.023 -23.422 -6.123 1 19.91 121 ASN B O 1
ATOM 4776 N N . LEU B 2 44 ? 21.316 -25.007 -4.688 1 19.48 122 LEU B N 1
ATOM 4777 C CA . LEU B 2 44 ? 21.994 -24.464 -3.524 1 19.21 122 LEU B CA 1
ATOM 4778 C C . LEU B 2 44 ? 22.884 -25.514 -2.886 1 18.62 122 LEU B C 1
ATOM 4779 O O . LEU B 2 44 ? 22.403 -26.56 -2.467 1 18.54 122 LEU B O 1
ATOM 4795 N N . LEU B 2 45 ? 24.18 -25.214 -2.789 1 18.05 123 LEU B N 1
ATOM 4796 C CA . LEU B 2 45 ? 25.176 -26.093 -2.188 1 17.81 123 LEU B CA 1
ATOM 4797 C C . LEU B 2 45 ? 25.445 -25.66 -0.756 1 18.09 123 LEU B C 1
ATOM 4798 O O . LEU B 2 45 ? 25.625 -24.477 -0.49 1 18.24 123 LEU B O 1
ATOM 4814 N N . CYS B 2 46 ? 25.467 -26.618 0.162 1 18.14 124 CYS B N 1
ATOM 4815 C CA . CYS B 2 46 ? 25.704 -26.364 1.573 1 18.37 124 CYS B CA 1
ATOM 4816 C C . CYS B 2 46 ? 26.994 -27.033 1.972 1 18.43 124 CYS B C 1
ATOM 4817 O O . CYS B 2 46 ? 27.083 -28.258 1.949 1 18.84 124 CYS B O 1
ATOM 4825 N N . VAL B 2 47 ? 27.997 -26.229 2.318 1 17.88 125 VAL B N 1
ATOM 4826 C CA . VAL B 2 47 ? 29.287 -26.725 2.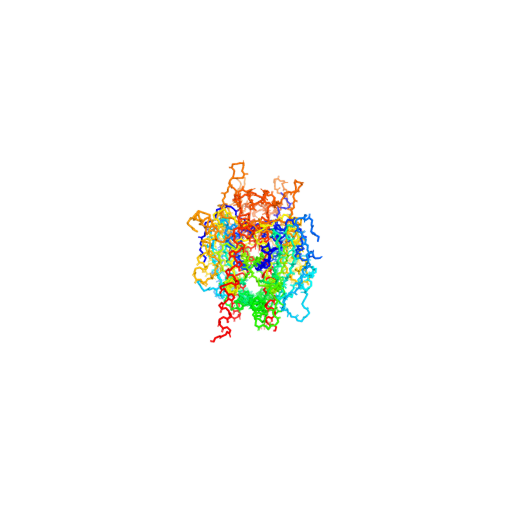749 1 18.72 125 VAL B CA 1
ATOM 4827 C C . VAL B 2 47 ? 29.44 -26.358 4.219 1 19.45 125 VAL B C 1
ATOM 4828 O O . VAL B 2 47 ? 29.262 -25.199 4.598 1 19.42 125 VAL B O 1
ATOM 4841 N N . GLY B 2 48 ? 29.756 -27.346 5.033 1 19.85 126 GLY B N 1
ATOM 4842 C CA . GLY B 2 48 ? 29.961 -27.124 6.448 1 20.76 126 GLY B CA 1
ATOM 4843 C C . GLY B 2 48 ? 30.259 -28.408 7.189 1 21.17 126 GLY B C 1
ATOM 4844 O O . GLY B 2 48 ? 29.936 -29.494 6.696 1 21.16 126 GLY B O 1
ATOM 4848 N N . PRO B 2 49 ? 30.862 -28.333 8.389 1 21.63 127 PRO B N 1
ATOM 4849 C CA . PRO B 2 49 ? 31.113 -29.573 9.142 1 21.91 127 PRO B CA 1
ATOM 4850 C C . PRO B 2 49 ? 29.813 -30.221 9.602 1 22.24 127 PRO B C 1
ATOM 4851 O O . PRO B 2 49 ? 28.813 -29.536 9.795 1 22.26 127 PRO B O 1
ATOM 4862 N N . ASP B 2 50 ? 29.809 -31.541 9.753 1 22.37 128 ASP B N 1
ATOM 4863 C CA . ASP B 2 50 ? 28.61 -32.251 10.196 1 23.04 128 ASP B CA 1
ATOM 4864 C C . ASP B 2 50 ? 28.151 -31.77 11.576 1 22.61 128 ASP B C 1
ATOM 4865 O O . ASP B 2 50 ? 28.978 -31.496 12.449 1 22.81 128 ASP B O 1
ATOM 4874 N N . GLY B 2 51 ? 26.842 -31.614 11.723 1 21.65 129 GLY B N 1
ATOM 4875 C CA . GLY B 2 51 ? 26.231 -31.127 12.948 1 21.31 129 GLY B CA 1
ATOM 4876 C C . GLY B 2 51 ? 26.193 -29.616 13.083 1 20.54 129 GLY B C 1
ATOM 4877 O O . GLY B 2 51 ? 25.75 -29.11 14.112 1 20.74 129 GLY B O 1
ATOM 4881 N N . ILE B 2 52 ? 26.643 -28.876 12.055 1 19.57 130 ILE B N 1
ATOM 4882 C CA . ILE B 2 52 ? 26.672 -27.405 12.08 1 19.31 130 ILE B CA 1
ATOM 4883 C C . ILE B 2 52 ? 25.283 -26.752 11.858 1 19.24 130 ILE B C 1
ATOM 4884 O O . ILE B 2 52 ? 25.15 -25.541 12.022 1 18.93 130 ILE B O 1
ATOM 4900 N N . GLY B 2 53 ? 24.284 -27.538 11.461 1 19.58 131 GLY B N 1
ATOM 4901 C CA . GLY B 2 53 ? 22.926 -27.059 11.256 1 20.23 131 GLY B CA 1
ATOM 4902 C C . GLY B 2 53 ? 22.565 -26.736 9.823 1 20.42 131 GLY B C 1
ATOM 4903 O O . GLY B 2 53 ? 21.682 -25.906 9.599 1 20.12 131 GLY B O 1
ATOM 4907 N N . LYS B 2 54 ? 23.193 -27.414 8.845 1 20.69 132 LYS B N 1
ATOM 4908 C CA . LYS B 2 54 ? 22.885 -27.18 7.432 1 21 132 LYS B CA 1
ATOM 4909 C C . LYS B 2 54 ? 21.451 -27.619 7.134 1 21.65 132 LYS B C 1
ATOM 4910 O O . LYS B 2 54 ? 20.674 -26.844 6.591 1 21.99 132 LYS B O 1
ATOM 4929 N N . THR B 2 55 ? 21.091 -28.839 7.528 1 21.87 133 THR B N 1
ATOM 4930 C CA . THR B 2 55 ? 19.76 -29.381 7.263 1 22.47 133 THR B CA 1
ATOM 4931 C C . THR B 2 55 ? 18.665 -28.581 7.961 1 22.91 133 THR B C 1
ATOM 4932 O O . THR B 2 55 ? 17.613 -28.349 7.366 1 23.42 133 THR B O 1
ATOM 4942 N N . THR B 2 56 ? 18.899 -28.155 9.204 1 22.62 134 THR B N 1
ATOM 4943 C CA . THR B 2 56 ? 17.914 -27.369 9.936 1 22.84 134 THR B CA 1
ATOM 4944 C C . THR B 2 56 ? 17.699 -26.024 9.265 1 22.72 134 THR B C 1
ATOM 4945 O O . THR B 2 56 ? 16.559 -25.578 9.149 1 23.07 134 THR B O 1
ATOM 4956 N N . LEU B 2 57 ? 18.777 -25.381 8.803 1 22.34 135 LEU B N 1
ATOM 4957 C CA . LEU B 2 57 ? 18.652 -24.091 8.135 1 22.24 135 LEU B CA 1
ATOM 4958 C C . LEU B 2 57 ? 17.867 -24.225 6.838 1 22.36 135 LEU B C 1
ATOM 4959 O O . LEU B 2 57 ? 17.085 -23.331 6.517 1 22.39 135 LEU B O 1
ATOM 4975 N N . MET B 2 58 ? 18.023 -25.347 6.115 1 22.17 136 MET B N 1
ATOM 4976 C CA . MET B 2 58 ? 17.268 -25.558 4.884 1 22.12 136 MET B CA 1
ATOM 4977 C C . MET B 2 58 ? 15.803 -25.744 5.187 1 22.37 136 MET B C 1
ATOM 4978 O O . MET B 2 58 ? 14.96 -25.203 4.478 1 22.3 136 MET B O 1
ATOM 4992 N N . LYS B 2 59 ? 15.48 -26.484 6.252 1 22.52 137 LYS B N 1
ATOM 4993 C CA . LYS B 2 59 ? 14.091 -26.656 6.673 1 23.28 137 LYS B CA 1
ATOM 4994 C C . LYS B 2 59 ? 13.467 -25.304 7.039 1 23.63 137 LYS B C 1
ATOM 4995 O O . LYS B 2 59 ? 12.318 -25.044 6.708 1 23.55 137 LYS B O 1
ATOM 5014 N N . THR B 2 60 ? 14.241 -24.443 7.694 1 23.93 138 THR B N 1
ATOM 5015 C CA . THR B 2 60 ? 13.772 -23.136 8.143 1 24.62 138 THR B CA 1
ATOM 5016 C C . THR B 2 60 ? 13.566 -22.163 6.982 1 24.92 138 THR B C 1
ATOM 5017 O O . THR B 2 60 ? 12.541 -21.485 6.926 1 24.83 138 THR B O 1
ATOM 5028 N N . LEU B 2 61 ? 14.548 -22.068 6.073 1 25 139 LEU B N 1
ATOM 5029 C CA . LEU B 2 61 ? 14.46 -21.159 4.936 1 25.45 139 LEU B CA 1
ATOM 5030 C C . LEU B 2 61 ? 13.242 -21.429 4.071 1 26.15 139 LEU B C 1
ATOM 5031 O O . LEU B 2 61 ? 12.571 -20.487 3.649 1 26.13 139 LEU B O 1
ATOM 5047 N N . PHE B 2 62 ? 12.951 -22.707 3.814 1 26.77 140 PHE B N 1
ATOM 5048 C CA . PHE B 2 62 ? 11.858 -23.091 2.94 1 27.85 140 PHE B CA 1
ATOM 5049 C C . PHE B 2 62 ? 10.619 -23.606 3.658 1 29.18 140 PHE B C 1
ATOM 5050 O O . PHE B 2 62 ? 9.76 -24.192 3.007 1 29.62 140 PHE B O 1
ATOM 5067 N N . ASN B 2 63 ? 10.491 -23.375 4.982 1 29.82 141 ASN B N 1
ATOM 5068 C CA . ASN B 2 63 ? 9.319 -23.782 5.781 1 31.02 141 ASN B CA 1
ATOM 5069 C C . ASN B 2 63 ? 8.836 -25.201 5.456 1 31.92 141 ASN B C 1
ATOM 5070 O O . ASN B 2 63 ? 7.639 -25.443 5.291 1 32.29 141 ASN B O 1
ATOM 5081 N N . ASN B 2 64 ? 9.783 -26.123 5.318 1 32.27 142 ASN B N 1
ATOM 5082 C CA . ASN B 2 64 ? 9.477 -27.477 4.914 1 33.47 142 ASN B CA 1
ATOM 5083 C C . ASN B 2 64 ? 10.432 -28.448 5.581 1 33.95 142 ASN B C 1
ATOM 5084 O O . ASN B 2 64 ? 11.63 -28.43 5.308 1 33.58 142 ASN B O 1
ATOM 5095 N N . ASP B 2 65 ? 9.889 -29.313 6.442 1 34.61 143 ASP B N 1
ATOM 5096 C CA . ASP B 2 65 ? 10.698 -30.301 7.132 1 35.6 143 ASP B CA 1
ATOM 5097 C C . ASP B 2 65 ? 11.153 -31.454 6.228 1 36.26 143 ASP B C 1
ATOM 5098 O O . ASP B 2 65 ? 12.12 -32.135 6.567 1 36.59 143 ASP B O 1
ATOM 5107 N N . ASP B 2 66 ? 10.469 -31.686 5.098 1 36.41 144 ASP B N 1
ATOM 5108 C CA . ASP B 2 66 ? 10.838 -32.733 4.144 1 37.24 144 ASP B CA 1
ATOM 5109 C C . ASP B 2 66 ? 11.726 -32.173 3.022 1 37.18 144 ASP B C 1
ATOM 5110 O O . ASP B 2 66 ? 11.641 -32.635 1.886 1 37.23 144 ASP B O 1
ATOM 5119 N N . ILE B 2 67 ? 12.567 -31.18 3.331 1 36.97 145 ILE B N 1
ATOM 5120 C CA . ILE B 2 67 ? 13.423 -30.537 2.332 1 37.15 145 ILE B CA 1
ATOM 5121 C C . ILE B 2 67 ? 14.496 -31.497 1.82 1 38.26 145 ILE B C 1
ATOM 5122 O O . ILE B 2 67 ? 14.821 -31.462 0.632 1 38.18 145 ILE B O 1
ATOM 5138 N N . GLU B 2 68 ? 15.013 -32.378 2.695 1 39.07 146 GLU B N 1
ATOM 5139 C CA . GLU B 2 68 ? 16.022 -33.362 2.32 1 40.13 146 GLU B CA 1
ATOM 5140 C C . GLU B 2 68 ? 15.448 -34.772 2.463 1 41.2 146 GLU B C 1
ATOM 5141 O O . GLU B 2 68 ? 16.129 -35.673 2.936 1 41.41 146 GLU B O 1
ATOM 5153 N N . ALA B 2 69 ? 14.194 -34.961 2.036 1 41.92 147 ALA B N 1
ATOM 5154 C CA . ALA B 2 69 ? 13.499 -36.246 2.113 1 43.31 147 ALA B CA 1
ATOM 5155 C C . ALA B 2 69 ? 13.545 -37.044 0.805 1 44.42 147 ALA B C 1
ATOM 5156 O O . ALA B 2 69 ? 13.171 -38.214 0.819 1 45.01 147 ALA B O 1
ATOM 5163 N N . ASN B 2 70 ? 13.96 -36.427 -0.318 1 44.58 148 ASN B N 1
ATOM 5164 C CA . ASN B 2 70 ? 14.042 -37.098 -1.609 1 45.62 148 ASN B CA 1
ATOM 5165 C C . ASN B 2 70 ? 15.495 -37.109 -2.077 1 45.96 148 ASN B C 1
ATOM 5166 O O . ASN B 2 70 ? 15.922 -36.202 -2.793 1 45.68 148 ASN B O 1
ATOM 5177 N N . LEU B 2 71 ? 16.256 -38.136 -1.666 1 46.47 149 LEU B N 1
ATOM 5178 C CA . LEU B 2 71 ? 17.65 -38.243 -2.07 1 47.21 149 LEU B CA 1
ATOM 5179 C C . LEU B 2 71 ? 17.733 -38.776 -3.495 1 48.1 149 LEU B C 1
ATOM 5180 O O . LEU B 2 71 ? 17.302 -39.901 -3.759 1 48.56 149 LEU B O 1
ATOM 5196 N N . VAL B 2 72 ? 18.304 -37.971 -4.399 1 48.22 150 VAL B N 1
ATOM 5197 C CA . VAL B 2 72 ? 18.491 -38.36 -5.797 1 49.37 150 VAL B CA 1
ATOM 5198 C C . VAL B 2 72 ? 19.94 -38.794 -6.009 1 50.33 150 VAL B C 1
ATOM 5199 O O . VAL B 2 72 ? 20.852 -38.254 -5.38 1 50.41 150 VAL B O 1
ATOM 5212 N N . LYS B 2 73 ? 20.151 -39.773 -6.9 1 50.95 151 LYS B N 1
ATOM 5213 C CA . LYS B 2 73 ? 21.481 -40.305 -7.198 1 51.74 151 LYS B CA 1
ATOM 5214 C C . LYS B 2 73 ? 22.478 -39.209 -7.605 1 51.94 151 LYS B C 1
ATOM 5215 O O . LYS B 2 73 ? 22.088 -38.155 -8.113 1 51.91 151 LYS B O 1
ATOM 5219 N N . GLN B 2 100 ? 38.629 -47.343 4.253 1 48.45 178 GLN B N 1
ATOM 5220 C CA . GLN B 2 100 ? 37.743 -46.404 4.94 1 48.7 178 GLN B CA 1
ATOM 5221 C C . GLN B 2 100 ? 37.522 -45.132 4.108 1 48.4 178 GLN B C 1
ATOM 5222 O O . GLN B 2 100 ? 38.237 -44.887 3.132 1 48.94 178 GLN B O 1
ATOM 5226 N N . ARG B 2 101 ? 36.514 -44.335 4.482 1 47.37 179 ARG B N 1
ATOM 5227 C CA . ARG B 2 101 ? 36.197 -43.11 3.768 1 46.59 179 ARG B CA 1
ATOM 5228 C C . ARG B 2 101 ? 37.238 -42.032 4.049 1 45.84 179 ARG B C 1
ATOM 5229 O O . ARG B 2 101 ? 37.478 -41.708 5.208 1 46.04 179 ARG B O 1
ATOM 5233 N N . HIS B 2 102 ? 37.876 -41.502 2.995 1 44.78 180 HIS B N 1
ATOM 5234 C CA . HIS B 2 102 ? 38.862 -40.422 3.11 1 44.36 180 HIS B CA 1
ATOM 5235 C C . HIS B 2 102 ? 38.485 -39.18 2.275 1 43.55 180 HIS B C 1
ATOM 5236 O O . HIS B 2 102 ? 39.32 -38.29 2.108 1 43.73 180 HIS B O 1
ATOM 5250 N N . LYS B 2 103 ? 37.236 -39.102 1.774 1 42.43 181 LYS B N 1
ATOM 5251 C CA . LYS B 2 103 ? 36.771 -37.966 1.002 1 41.7 181 LYS B CA 1
ATOM 5252 C C . LYS B 2 103 ? 35.309 -37.674 1.316 1 40.77 181 LYS B C 1
ATOM 5253 O O . LYS B 2 103 ? 34.546 -38.567 1.681 1 41.08 181 LYS B O 1
ATOM 5272 N N . VAL B 2 104 ? 34.938 -36.405 1.202 1 39.52 182 VAL B N 1
ATOM 5273 C CA . VAL B 2 104 ? 33.592 -35.918 1.481 1 38.93 182 VAL B CA 1
ATOM 5274 C C . VAL B 2 104 ? 32.556 -36.629 0.604 1 38.15 182 VAL B C 1
ATOM 5275 O O . VAL B 2 104 ? 32.833 -36.963 -0.55 1 38.19 182 VAL B O 1
ATOM 5288 N N . LYS B 2 105 ? 31.359 -36.858 1.175 1 37.24 183 LYS B N 1
ATOM 5289 C CA . LYS B 2 105 ? 30.236 -37.466 0.485 1 36.69 183 LYS B CA 1
ATOM 5290 C C . LYS B 2 105 ? 29.221 -36.373 0.178 1 35.94 183 LYS B C 1
ATOM 5291 O O . LYS B 2 105 ? 28.86 -35.608 1.068 1 35.47 183 LYS B O 1
ATOM 5295 N N . ILE B 2 106 ? 28.77 -36.296 -1.084 1 35.75 184 ILE B N 1
ATOM 5296 C CA . ILE B 2 106 ? 27.781 -35.305 -1.523 1 35.65 184 ILE B CA 1
ATOM 5297 C C . ILE B 2 106 ? 26.405 -35.957 -1.485 1 36.14 184 ILE B C 1
ATOM 5298 O O . ILE B 2 106 ? 26.243 -37.101 -1.912 1 36.5 184 ILE B O 1
ATOM 5314 N N . LYS B 2 107 ? 25.409 -35.206 -1.006 1 35.84 185 LYS B N 1
ATOM 5315 C CA . LYS B 2 107 ? 24.041 -35.682 -0.911 1 36.12 185 LYS B CA 1
ATOM 5316 C C . LYS B 2 107 ? 23.142 -34.698 -1.652 1 35.54 185 LYS B C 1
ATOM 5317 O O . LYS B 2 107 ? 23.005 -33.559 -1.22 1 35.44 185 LYS B O 1
ATOM 5336 N N . SER B 2 108 ? 22.549 -35.122 -2.776 1 35.2 186 SER B N 1
ATOM 5337 C CA . SER B 2 108 ? 21.679 -34.262 -3.575 1 35.09 186 SER B CA 1
ATOM 5338 C C . SER B 2 108 ? 20.211 -34.562 -3.276 1 34.76 186 SER B C 1
ATOM 5339 O O . SER B 2 108 ? 19.804 -35.722 -3.291 1 34.9 186 SER B O 1
ATOM 5347 N N . TYR B 2 109 ? 19.42 -33.516 -3.013 1 34.27 187 TYR B N 1
ATOM 5348 C CA . TYR B 2 109 ? 17.998 -33.643 -2.695 1 34.61 187 TYR B CA 1
ATOM 5349 C C . TYR B 2 109 ? 17.188 -32.726 -3.587 1 34.66 187 TYR B C 1
ATOM 5350 O O . TYR B 2 109 ? 17.597 -31.601 -3.835 1 34.51 187 TYR B O 1
ATOM 5368 N N . GLU B 2 110 ? 16.031 -33.196 -4.052 1 35.02 188 GLU B N 1
ATOM 5369 C CA . GLU B 2 110 ? 15.155 -32.418 -4.922 1 35.51 188 GLU B CA 1
ATOM 5370 C C . GLU B 2 110 ? 13.809 -32.183 -4.248 1 35.8 188 GLU B C 1
ATOM 5371 O O . GLU B 2 110 ? 13.251 -33.085 -3.625 1 35.57 188 GLU B O 1
ATOM 5383 N N . SER B 2 111 ? 13.286 -30.968 -4.39 1 36.13 189 SER B N 1
ATOM 5384 C CA . SER B 2 111 ? 12.033 -30.561 -3.779 1 37.28 189 SER B CA 1
ATOM 5385 C C . SER B 2 111 ? 11.301 -29.565 -4.681 1 37.53 189 SER B C 1
ATOM 5386 O O . SER B 2 111 ? 11.892 -28.978 -5.587 1 37.46 189 SER B O 1
ATOM 5394 N N . VAL B 2 112 ? 9.994 -29.403 -4.437 1 37.73 190 VAL B N 1
ATOM 5395 C CA . VAL B 2 112 ? 9.144 -28.476 -5.173 1 38.05 190 VAL B CA 1
ATOM 5396 C C . VAL B 2 112 ? 8.392 -27.626 -4.152 1 38.09 190 VAL B C 1
ATOM 5397 O O . VAL B 2 112 ? 7.648 -28.17 -3.338 1 38.34 190 VAL B O 1
ATOM 5410 N N . ILE B 2 113 ? 8.585 -26.299 -4.201 1 37.79 191 ILE B N 1
ATOM 5411 C CA . ILE B 2 113 ? 7.954 -25.357 -3.279 1 38.28 191 ILE B CA 1
ATOM 5412 C C . ILE B 2 113 ? 6.931 -24.541 -4.062 1 38.78 191 ILE B C 1
ATOM 5413 O O . ILE B 2 113 ? 7.288 -23.908 -5.049 1 38.67 191 ILE B O 1
ATOM 5429 N N . GLU B 2 114 ? 5.665 -24.559 -3.631 1 39.28 192 GLU B N 1
ATOM 5430 C CA . GLU B 2 114 ? 4.598 -23.828 -4.305 1 40.14 192 GLU B CA 1
ATOM 5431 C C . GLU B 2 114 ? 4.086 -22.726 -3.392 1 40.6 192 GLU B C 1
ATOM 5432 O O . GLU B 2 114 ? 3.842 -22.975 -2.214 1 40.87 192 GLU B O 1
ATOM 5436 N N . GLU B 2 115 ? 3.926 -21.509 -3.929 1 40.54 193 GLU B N 1
ATOM 5437 C CA . GLU B 2 115 ? 3.442 -20.37 -3.152 1 40.97 193 GLU B CA 1
ATOM 5438 C C . GLU B 2 115 ? 2.808 -19.326 -4.056 1 40.66 193 GLU B C 1
ATOM 5439 O O . GLU B 2 115 ? 3.511 -18.703 -4.856 1 40.71 193 GLU B O 1
ATOM 5451 N N . ASN B 2 116 ? 1.489 -19.097 -3.889 1 40.2 194 ASN B N 1
ATOM 5452 C CA . ASN B 2 116 ? 0.723 -18.118 -4.667 1 39.79 194 ASN B CA 1
ATOM 5453 C C . ASN B 2 116 ? 0.89 -18.348 -6.173 1 38.53 194 ASN B C 1
ATOM 5454 O O . ASN B 2 116 ? 1.103 -17.399 -6.926 1 38.7 194 ASN B O 1
ATOM 5465 N N . GLY B 2 117 ? 0.829 -19.608 -6.592 1 37.28 195 GLY B N 1
ATOM 5466 C CA . GLY B 2 117 ? 0.921 -19.97 -8.003 1 36.55 195 GLY B CA 1
ATOM 5467 C C . GLY B 2 117 ? 2.313 -20.02 -8.598 1 35.2 195 GLY B C 1
ATOM 5468 O O . GLY B 2 117 ? 2.459 -20.392 -9.765 1 35.25 195 GLY B O 1
ATOM 5472 N N . VAL B 2 118 ? 3.347 -19.668 -7.818 1 33.79 196 VAL B N 1
ATOM 5473 C CA . VAL B 2 118 ? 4.726 -19.694 -8.302 1 32.75 196 VAL B CA 1
ATOM 5474 C C . VAL B 2 118 ? 5.385 -20.952 -7.744 1 31.33 196 VAL B C 1
ATOM 5475 O O . VAL B 2 118 ? 5.296 -21.212 -6.545 1 31.3 196 VAL B O 1
ATOM 5488 N N . LYS B 2 119 ? 6.025 -21.738 -8.616 1 30.03 197 LYS B N 1
ATOM 5489 C CA . LYS B 2 119 ? 6.685 -22.971 -8.209 1 29.26 197 LYS B CA 1
ATOM 5490 C C . LYS B 2 119 ? 8.191 -22.88 -8.348 1 27.52 197 LYS B C 1
ATOM 5491 O O . LYS B 2 119 ? 8.7 -22.346 -9.334 1 27.08 197 LYS B O 1
ATOM 5510 N N . LEU B 2 120 ? 8.901 -23.445 -7.362 1 26.41 198 LEU B N 1
ATOM 5511 C CA . LEU B 2 120 ? 10.344 -23.5 -7.378 1 25.66 198 LEU B CA 1
ATOM 5512 C C . LEU B 2 120 ? 10.801 -24.944 -7.269 1 25.52 198 LEU B C 1
ATOM 5513 O O . LEU B 2 120 ? 10.467 -25.623 -6.304 1 25.62 198 LEU B O 1
ATOM 5529 N N . ASN B 2 121 ? 11.588 -25.394 -8.252 1 25.11 199 ASN B N 1
ATOM 5530 C CA . ASN B 2 121 ? 12.216 -26.704 -8.239 1 25.2 199 ASN B CA 1
ATOM 5531 C C . ASN B 2 121 ? 13.569 -26.484 -7.593 1 24.35 199 ASN B C 1
ATOM 5532 O O . ASN B 2 121 ? 14.488 -25.97 -8.229 1 24.27 199 ASN B O 1
ATOM 5543 N N . LEU B 2 122 ? 13.67 -26.817 -6.311 1 23.72 200 LEU B N 1
ATOM 5544 C CA . LEU B 2 122 ? 14.881 -26.619 -5.552 1 23.36 200 LEU B CA 1
ATOM 5545 C C . LEU B 2 122 ? 15.704 -27.887 -5.517 1 23.59 200 LEU B C 1
ATOM 5546 O O . LEU B 2 122 ? 15.167 -28.969 -5.303 1 23.51 200 LEU B O 1
ATOM 5562 N N . ASN B 2 123 ? 17.014 -27.747 -5.715 1 23.66 201 ASN B N 1
ATOM 5563 C CA . ASN B 2 123 ? 17.942 -28.849 -5.599 1 24.07 201 ASN B CA 1
ATOM 5564 C C . ASN B 2 123 ? 18.995 -28.429 -4.583 1 24.45 201 ASN B C 1
ATOM 5565 O O . ASN B 2 123 ? 19.743 -27.478 -4.812 1 24.84 201 ASN B O 1
ATOM 5576 N N . VAL B 2 124 ? 19.013 -29.115 -3.439 1 24.29 202 VAL B N 1
ATOM 5577 C CA . VAL B 2 124 ? 19.946 -28.836 -2.364 1 24.34 202 VAL B CA 1
ATOM 5578 C C . VAL B 2 124 ? 21.043 -29.885 -2.385 1 24.75 202 VAL B C 1
ATOM 5579 O O . VAL B 2 124 ? 20.77 -31.072 -2.226 1 24.92 202 VAL B O 1
ATOM 5592 N N . ILE B 2 125 ? 22.287 -29.437 -2.542 1 24.77 203 ILE B N 1
ATOM 5593 C CA . ILE B 2 125 ? 23.467 -30.299 -2.464 1 25.13 203 ILE B CA 1
ATOM 5594 C C . ILE B 2 125 ? 23.971 -30.069 -1.047 1 24.96 203 ILE B C 1
ATOM 5595 O O . ILE B 2 125 ? 24.037 -28.924 -0.607 1 24.42 203 ILE B O 1
ATOM 5611 N N . ASP B 2 126 ? 24.287 -31.135 -0.33 1 25.52 204 ASP B N 1
ATOM 5612 C CA . ASP B 2 126 ? 24.683 -31.02 1.064 1 26.6 204 ASP B CA 1
ATOM 5613 C C . ASP B 2 126 ? 25.862 -31.925 1.326 1 27.14 204 ASP B C 1
ATOM 5614 O O . ASP B 2 126 ? 25.823 -33.105 0.984 1 27.74 204 ASP B O 1
ATOM 5623 N N . THR B 2 127 ? 26.913 -31.375 1.919 1 26.88 205 THR B N 1
ATOM 5624 C CA . THR B 2 127 ? 28.116 -32.144 2.198 1 27.63 205 THR B CA 1
ATOM 5625 C C . THR B 2 127 ? 27.957 -33.01 3.444 1 27.92 205 THR B C 1
ATOM 5626 O O . THR B 2 127 ? 27.143 -32.721 4.328 1 28 205 THR B O 1
ATOM 5637 N N . GLU B 2 128 ? 28.743 -34.081 3.502 1 27.76 206 GLU B N 1
ATOM 5638 C CA . GLU B 2 128 ? 28.745 -34.993 4.628 1 28.21 206 GLU B CA 1
ATOM 5639 C C . GLU B 2 128 ? 30.178 -35.474 4.819 1 27.37 206 GLU B C 1
ATOM 5640 O O . GLU B 2 128 ? 30.762 -36.047 3.904 1 27.21 206 GLU B O 1
ATOM 5652 N N . GLY B 2 129 ? 30.75 -35.174 5.977 1 26.68 207 GLY B N 1
ATOM 5653 C CA . GLY B 2 129 ? 32.125 -35.526 6.301 1 26.34 207 GLY B CA 1
ATOM 5654 C C . GLY B 2 129 ? 33.109 -34.376 6.2 1 25.38 207 GLY B C 1
ATOM 5655 O O . GLY B 2 129 ? 34.26 -34.53 6.604 1 25.89 207 GLY B O 1
ATOM 5659 N N . PHE B 2 130 ? 32.673 -33.203 5.719 1 24.1 208 PHE B N 1
ATOM 5660 C CA . PHE B 2 130 ? 33.56 -32.05 5.574 1 23.44 208 PHE B CA 1
ATOM 5661 C C . PHE B 2 130 ? 34.202 -31.627 6.905 1 23.38 208 PHE B C 1
ATOM 5662 O O . PHE B 2 130 ? 33.499 -31.319 7.863 1 23.69 208 PHE B O 1
ATOM 5679 N N . GLY B 2 131 ? 35.527 -31.643 6.954 1 22.93 209 GLY B N 1
ATOM 5680 C CA . GLY B 2 131 ? 36.265 -31.24 8.142 1 23.48 209 GLY B CA 1
ATOM 5681 C C . GLY B 2 131 ? 36.425 -32.296 9.221 1 23.71 209 GLY B C 1
ATOM 5682 O O . GLY B 2 131 ? 37.099 -32.039 10.213 1 23.4 209 GLY B O 1
ATOM 5686 N N . ASP B 2 132 ? 35.832 -33.491 9.045 1 24.04 210 ASP B N 1
ATOM 5687 C CA . ASP B 2 132 ? 35.927 -34.568 10.027 1 24.72 210 ASP B CA 1
ATOM 5688 C C . ASP B 2 132 ? 37.024 -35.594 9.735 1 25.3 210 ASP B C 1
ATOM 5689 O O . ASP B 2 132 ? 37.155 -36.55 10.495 1 25.68 210 ASP B O 1
ATOM 5693 N N . PHE B 2 133 ? 37.804 -35.419 8.667 1 25.76 211 PHE B N 1
ATOM 5694 C CA . PHE B 2 133 ? 38.902 -36.327 8.372 1 27.12 211 PHE B CA 1
ATOM 5695 C C . PHE B 2 133 ? 40.107 -35.849 9.157 1 28.52 211 PHE B C 1
ATOM 5696 O O . PHE B 2 133 ? 40.249 -34.648 9.42 1 28.9 211 PHE B O 1
ATOM 5713 N N . LEU B 2 134 ? 41.014 -36.772 9.52 1 29.01 212 LEU B N 1
ATOM 5714 C CA . LEU B 2 134 ? 42.244 -36.384 10.226 1 29.7 212 LEU B CA 1
ATOM 5715 C C . LEU B 2 134 ? 43.048 -35.407 9.367 1 29.84 212 LEU B C 1
ATOM 5716 O O . LEU B 2 134 ? 43.502 -34.383 9.872 1 29.76 212 LEU B O 1
ATOM 5732 N N . ASN B 2 135 ? 43.115 -35.682 8.046 1 29.92 213 ASN B N 1
ATOM 5733 C CA . ASN B 2 135 ? 43.733 -34.787 7.091 1 30.37 213 ASN B CA 1
ATOM 5734 C C . ASN B 2 135 ? 42.657 -34.267 6.15 1 30.17 213 ASN B C 1
ATOM 5735 O O . ASN B 2 135 ? 42.162 -35.006 5.297 1 30.19 213 ASN B O 1
ATOM 5746 N N . ASN B 2 136 ? 42.297 -32.983 6.316 1 29.67 214 ASN B N 1
ATOM 5747 C CA . ASN B 2 136 ? 41.3 -32.311 5.498 1 29.16 214 ASN B CA 1
ATOM 5748 C C . ASN B 2 136 ? 41.971 -31.567 4.353 1 29.84 214 ASN B C 1
ATOM 5749 O O . ASN B 2 136 ? 41.679 -30.399 4.108 1 30.04 214 ASN B O 1
ATOM 5760 N N . ASP B 2 137 ? 42.862 -32.246 3.631 1 30.35 215 ASP B N 1
ATOM 5761 C CA . ASP B 2 137 ? 43.539 -31.657 2.472 1 31.4 215 ASP B CA 1
ATOM 5762 C C . ASP B 2 137 ? 42.541 -31.457 1.297 1 31.63 215 ASP B C 1
ATOM 5763 O O . ASP B 2 137 ? 41.362 -31.788 1.435 1 31.57 215 ASP B O 1
ATOM 5772 N N . GLN B 2 138 ? 42.997 -30.937 0.141 1 31.89 216 GLN B N 1
ATOM 5773 C CA . GLN B 2 138 ? 42.112 -30.746 -1.011 1 32.28 216 GLN B CA 1
ATOM 5774 C C . GLN B 2 138 ? 41.445 -32.052 -1.433 1 32.6 216 GLN B C 1
ATOM 5775 O O . GLN B 2 138 ? 40.235 -32.064 -1.649 1 32.73 216 GLN B O 1
ATOM 5789 N N . LYS B 2 139 ? 42.209 -33.156 -1.545 1 32.38 217 LYS B N 1
ATOM 5790 C CA . LYS B 2 139 ? 41.638 -34.443 -1.962 1 32.35 217 LYS B CA 1
ATOM 5791 C C . LYS B 2 139 ? 40.398 -34.835 -1.16 1 31.93 217 LYS B C 1
ATOM 5792 O O . LYS B 2 139 ? 39.476 -35.423 -1.722 1 32.21 217 LYS B O 1
ATOM 5796 N N . SER B 2 140 ? 40.343 -34.437 0.122 1 31.07 218 SER B N 1
ATOM 5797 C CA . SER B 2 140 ? 39.199 -34.76 0.958 1 30.86 218 SER B CA 1
ATOM 5798 C C . SER B 2 140 ? 37.928 -34.033 0.5 1 30.61 218 SER B C 1
ATOM 5799 O O . SER B 2 140 ? 36.895 -34.664 0.355 1 30.45 218 SER B O 1
ATOM 5807 N N . TRP B 2 141 ? 38.011 -32.716 0.269 1 30.44 219 TRP B N 1
ATOM 5808 C CA . TRP B 2 141 ? 36.854 -31.909 -0.124 1 30.54 219 TRP B CA 1
ATOM 5809 C C . TRP B 2 141 ? 36.75 -31.648 -1.632 1 30.76 219 TRP B C 1
ATOM 5810 O O . TRP B 2 141 ? 35.893 -30.871 -2.054 1 30.6 219 TRP B O 1
ATOM 5831 N N . ASP B 2 142 ? 37.561 -32.337 -2.453 1 30.85 220 ASP B N 1
ATOM 5832 C CA . ASP B 2 142 ? 37.501 -32.185 -3.906 1 30.85 220 ASP B CA 1
ATOM 5833 C C . ASP B 2 142 ? 36.158 -32.64 -4.509 1 30.15 220 ASP B C 1
ATOM 5834 O O . ASP B 2 142 ? 35.719 -32.017 -5.478 1 29.94 220 ASP B O 1
ATOM 5843 N N . PRO B 2 143 ? 35.45 -33.664 -3.961 1 29.46 221 PRO B N 1
ATOM 5844 C CA . PRO B 2 143 ? 34.133 -34.018 -4.511 1 28.86 221 PRO B CA 1
ATOM 5845 C C . PRO B 2 143 ? 33.164 -32.842 -4.676 1 27.74 221 PRO B C 1
ATOM 5846 O O . PRO B 2 143 ? 32.349 -32.868 -5.589 1 27.71 221 PRO B O 1
ATOM 5857 N N . ILE B 2 144 ? 33.264 -31.806 -3.829 1 26.8 222 ILE B N 1
ATOM 5858 C CA . ILE B 2 144 ? 32.401 -30.628 -3.958 1 26.25 222 ILE B CA 1
ATOM 5859 C C . ILE B 2 144 ? 32.728 -29.902 -5.274 1 26.51 222 ILE B C 1
ATOM 5860 O O . ILE B 2 144 ? 31.83 -29.629 -6.077 1 26.35 222 ILE B O 1
ATOM 5876 N N . ILE B 2 145 ? 34.021 -29.647 -5.51 1 26.72 223 ILE B N 1
ATOM 5877 C CA . ILE B 2 145 ? 34.474 -28.954 -6.712 1 27.3 223 ILE B CA 1
ATOM 5878 C C . ILE B 2 145 ? 34.16 -29.815 -7.945 1 28.35 223 ILE B C 1
ATOM 5879 O O . ILE B 2 145 ? 33.764 -29.284 -8.979 1 28.52 223 ILE B O 1
ATOM 5895 N N . LYS B 2 146 ? 34.295 -31.139 -7.82 1 28.91 224 LYS B N 1
ATOM 5896 C CA . LYS B 2 146 ? 33.976 -32.068 -8.888 1 29.69 224 LYS B CA 1
ATOM 5897 C C . LYS B 2 146 ? 32.492 -32.041 -9.228 1 29.9 224 LYS B C 1
ATOM 5898 O O . LYS B 2 146 ? 32.14 -32.104 -10.403 1 30.06 224 LYS B O 1
ATOM 5917 N N . GLU B 2 147 ? 31.609 -31.942 -8.227 1 29.93 225 GLU B N 1
ATOM 5918 C CA . GLU B 2 147 ? 30.17 -31.831 -8.472 1 30.5 225 GLU B CA 1
ATOM 5919 C C . GLU B 2 147 ? 29.887 -30.541 -9.248 1 30.6 225 GLU B C 1
ATOM 5920 O O . GLU B 2 147 ? 29.173 -30.576 -10.242 1 30.78 225 GLU B O 1
ATOM 5932 N N . ILE B 2 148 ? 30.501 -29.425 -8.841 1 30.49 226 ILE B N 1
ATOM 5933 C CA . ILE B 2 148 ? 30.33 -28.147 -9.536 1 30.98 226 ILE B CA 1
ATOM 5934 C C . ILE B 2 148 ? 30.794 -28.259 -10.997 1 31.5 226 ILE B C 1
ATOM 5935 O O . ILE B 2 148 ? 30.05 -27.899 -11.909 1 31.39 226 ILE B O 1
ATOM 5951 N N . ASP B 2 149 ? 32.015 -28.765 -11.21 1 31.66 227 ASP B N 1
ATOM 5952 C CA . ASP B 2 149 ? 32.55 -28.906 -12.553 1 32.18 227 ASP B CA 1
ATOM 5953 C C . ASP B 2 149 ? 31.724 -29.86 -13.395 1 31.91 227 ASP B C 1
ATOM 5954 O O . ASP B 2 149 ? 31.574 -29.611 -14.581 1 32.8 227 ASP B O 1
ATOM 5963 N N . SER B 2 150 ? 31.18 -30.934 -12.812 1 30.96 228 SER B N 1
ATOM 5964 C CA . SER B 2 150 ? 30.361 -31.883 -13.561 1 31.08 228 SER B CA 1
ATOM 5965 C C . SER B 2 150 ? 29.038 -31.248 -14.003 1 30.83 228 SER B C 1
ATOM 5966 O O . SER B 2 150 ? 28.551 -31.557 -15.089 1 30.95 228 SER B O 1
ATOM 5974 N N . ARG B 2 151 ? 28.476 -30.345 -13.19 1 30.21 229 ARG B N 1
ATOM 5975 C CA . ARG B 2 151 ? 27.237 -29.661 -13.566 1 30.3 229 ARG B CA 1
ATOM 5976 C C . ARG B 2 151 ? 27.522 -28.683 -14.688 1 30.73 229 ARG B C 1
ATOM 5977 O O . ARG B 2 151 ? 26.757 -28.62 -15.649 1 31.34 229 ARG B O 1
ATOM 5998 N N . PHE B 2 152 ? 28.639 -27.944 -14.6 1 30.61 230 PHE B N 1
ATOM 5999 C CA . PHE B 2 152 ? 29.041 -27.051 -15.678 1 31.3 230 PHE B CA 1
ATOM 6000 C C . PHE B 2 152 ? 29.334 -27.846 -16.953 1 32.18 230 PHE B C 1
ATOM 6001 O O . PHE B 2 152 ? 28.959 -27.415 -18.043 1 32.57 230 PHE B O 1
ATOM 6018 N N . ASP B 2 153 ? 29.962 -29.019 -16.811 1 32.25 231 ASP B N 1
ATOM 6019 C CA . ASP B 2 153 ? 30.271 -29.886 -17.942 1 32.93 231 ASP B CA 1
ATOM 6020 C C . ASP B 2 153 ? 29.009 -30.414 -18.611 1 33.06 231 ASP B C 1
ATOM 6021 O O . ASP B 2 153 ? 28.96 -30.477 -19.833 1 33.29 231 ASP B O 1
ATOM 6030 N N . GLN B 2 154 ? 27.991 -30.795 -17.831 1 32.7 232 GLN B N 1
ATOM 6031 C CA . GLN B 2 154 ? 26.734 -31.276 -18.394 1 33.02 232 GLN B CA 1
ATOM 6032 C C . GLN B 2 154 ? 26.062 -30.169 -19.206 1 33.37 232 GLN B C 1
ATOM 6033 O O . GLN B 2 154 ? 25.597 -30.418 -20.322 1 33.41 232 GLN B O 1
ATOM 6037 N N . TYR B 2 155 ? 26.051 -28.936 -18.673 1 33.35 233 TYR B N 1
ATOM 6038 C CA . TYR B 2 155 ? 25.456 -27.809 -19.39 1 33.87 233 TYR B CA 1
ATOM 6039 C C . TYR B 2 155 ? 26.224 -27.537 -20.675 1 34.4 233 TYR B C 1
ATOM 6040 O O . TYR B 2 155 ? 25.611 -27.352 -21.72 1 34.53 233 TYR B O 1
ATOM 6058 N N . LEU B 2 156 ? 27.558 -27.543 -20.606 1 34.72 234 LEU B N 1
ATOM 6059 C CA . LEU B 2 156 ? 28.386 -27.309 -21.776 1 35.86 234 LEU B CA 1
ATOM 6060 C C . LEU B 2 156 ? 28.193 -28.39 -22.834 1 36.82 234 LEU B C 1
ATOM 6061 O O . LEU B 2 156 ? 28.11 -28.067 -24.016 1 37.25 234 LEU B O 1
ATOM 6077 N N . ASP B 2 157 ? 28.107 -29.659 -22.426 1 37.12 235 ASP B N 1
ATOM 6078 C CA . ASP B 2 157 ? 27.916 -30.756 -23.371 1 38.38 235 ASP B CA 1
ATOM 6079 C C . ASP B 2 157 ? 26.562 -30.678 -24.065 1 38.36 235 ASP B C 1
ATOM 6080 O O . ASP B 2 157 ? 26.478 -30.922 -25.269 1 38.81 235 ASP B O 1
ATOM 6089 N N . ALA B 2 158 ? 25.51 -30.326 -23.324 1 37.73 236 ALA B N 1
ATOM 6090 C CA . ALA B 2 158 ? 24.194 -30.139 -23.921 1 38.16 236 ALA B CA 1
ATOM 6091 C C . ALA B 2 158 ? 24.219 -28.95 -24.889 1 38.8 236 ALA B C 1
ATOM 6092 O O . ALA B 2 158 ? 23.623 -29.021 -25.956 1 39.13 236 ALA B O 1
ATOM 6099 N N . GLU B 2 159 ? 24.92 -27.875 -24.52 1 38.9 237 GLU B N 1
ATOM 6100 C CA . GLU B 2 159 ? 25.035 -26.68 -25.341 1 39.98 237 GLU B CA 1
ATOM 6101 C C . GLU B 2 159 ? 25.752 -26.965 -26.669 1 41.46 237 GLU B C 1
ATOM 6102 O O . GLU B 2 159 ? 25.398 -26.383 -27.696 1 41.93 237 GLU B O 1
ATOM 6114 N N . ASN B 2 160 ? 26.755 -27.848 -26.661 1 41.98 238 ASN B N 1
ATOM 6115 C CA . ASN B 2 160 ? 27.52 -28.159 -27.873 1 43.4 238 ASN B CA 1
ATOM 6116 C C . ASN B 2 160 ? 26.972 -29.339 -28.69 1 43.92 238 ASN B C 1
ATOM 6117 O O . ASN B 2 160 ? 27.568 -29.694 -29.71 1 44.56 238 ASN B O 1
ATOM 6128 N N . LYS B 2 161 ? 25.835 -29.917 -28.289 1 43.52 239 LYS B N 1
ATOM 6129 C CA . LYS B 2 161 ? 25.238 -31.025 -29.022 1 44.37 239 LYS B CA 1
ATOM 6130 C C . LYS B 2 161 ? 24.609 -30.529 -30.337 1 44.31 239 LYS B C 1
ATOM 6131 O O . LYS B 2 161 ? 24.04 -29.443 -30.367 1 43.88 239 LYS B O 1
ATOM 6150 N N . ILE B 2 162 ? 24.722 -31.313 -31.417 1 44.62 240 ILE B N 1
ATOM 6151 C CA . ILE B 2 162 ? 24.141 -30.926 -32.705 1 45.63 240 ILE B CA 1
ATOM 6152 C C . ILE B 2 162 ? 22.613 -30.961 -32.592 1 45.96 240 ILE B C 1
ATOM 6153 O O . ILE B 2 162 ? 21.946 -29.986 -32.948 1 45.92 240 ILE B O 1
ATOM 6169 N N . ASN B 2 163 ? 22.061 -32.072 -32.084 1 46.01 241 ASN B N 1
ATOM 6170 C CA . ASN B 2 163 ? 20.626 -32.173 -31.852 1 46.49 241 ASN B CA 1
ATOM 6171 C C . ASN B 2 163 ? 20.377 -31.577 -30.469 1 45.34 241 ASN B C 1
ATOM 6172 O O . ASN B 2 163 ? 20.053 -32.278 -29.511 1 45.24 241 ASN B O 1
ATOM 6183 N N . ARG B 2 164 ? 20.573 -30.262 -30.375 1 44.42 242 ARG B N 1
ATOM 6184 C CA . ARG B 2 164 ? 20.477 -29.531 -29.125 1 43.47 242 ARG B CA 1
ATOM 6185 C C . ARG B 2 164 ? 19.029 -29.31 -28.732 1 43.32 242 ARG B C 1
ATOM 6186 O O . ARG B 2 164 ? 18.244 -28.781 -29.522 1 43.54 242 ARG B O 1
ATOM 6207 N N . HIS B 2 165 ? 18.68 -29.726 -27.513 1 42.61 243 HIS B N 1
ATOM 6208 C CA . HIS B 2 165 ? 17.346 -29.562 -26.954 1 42.91 243 HIS B CA 1
ATOM 6209 C C . HIS B 2 165 ? 17.445 -28.793 -25.639 1 42.76 243 HIS B C 1
ATOM 6210 O O . HIS B 2 165 ? 18.537 -28.634 -25.078 1 42.69 243 HIS B O 1
ATOM 6224 N N . SER B 2 166 ? 16.292 -28.324 -25.119 1 42.44 244 SER B N 1
ATOM 6225 C CA . SER B 2 166 ? 16.231 -27.607 -23.843 1 42.16 244 SER B CA 1
ATOM 6226 C C . SER B 2 166 ? 16.87 -28.434 -22.732 1 41.66 244 SER B C 1
ATOM 6227 O O . SER B 2 166 ? 16.775 -29.668 -22.746 1 41.87 244 SER B O 1
ATOM 6231 N N . ILE B 2 167 ? 17.57 -27.762 -21.818 1 40.82 245 ILE B N 1
ATOM 6232 C CA . ILE B 2 167 ? 18.305 -28.444 -20.756 1 40.62 245 ILE B CA 1
ATOM 6233 C C . ILE B 2 167 ? 17.857 -27.988 -19.373 1 39.45 245 ILE B C 1
ATOM 6234 O O . ILE B 2 167 ? 17.507 -26.823 -19.176 1 39.14 245 ILE B O 1
ATOM 6250 N N . ASN B 2 168 ? 17.862 -28.924 -18.417 1 38.66 246 ASN B N 1
ATOM 6251 C CA . ASN B 2 168 ? 17.532 -28.623 -17.037 1 38.28 246 ASN B CA 1
ATOM 6252 C C . ASN B 2 168 ? 18.778 -27.993 -16.432 1 36.99 246 ASN B C 1
ATOM 6253 O O . ASN B 2 168 ? 19.834 -28.635 -16.395 1 37.12 246 ASN B O 1
ATOM 6257 N N . ASP B 2 169 ? 18.674 -26.734 -15.997 1 35.5 247 ASP B N 1
ATOM 6258 C CA . ASP B 2 169 ? 19.816 -26.038 -15.427 1 34.41 247 ASP B CA 1
ATOM 6259 C C . ASP B 2 169 ? 20.118 -26.584 -14.032 1 32.66 247 ASP B C 1
ATOM 6260 O O . ASP B 2 169 ? 19.366 -26.332 -13.088 1 32.49 247 ASP B O 1
ATOM 6269 N N . LYS B 2 170 ? 21.209 -27.35 -13.919 1 31.3 248 LYS B N 1
ATOM 6270 C CA . LYS B 2 170 ? 21.648 -27.932 -12.649 1 30.46 248 LYS B CA 1
ATOM 6271 C C . LYS B 2 170 ? 22.867 -27.243 -12.031 1 28.49 248 LYS B C 1
ATOM 6272 O O . LYS B 2 170 ? 23.217 -27.57 -10.903 1 28.33 248 LYS B O 1
ATOM 6291 N N . ARG B 2 171 ? 23.427 -26.216 -12.677 1 26.89 249 ARG B N 1
ATOM 6292 C CA . ARG B 2 171 ? 24.61 -25.526 -12.168 1 25.73 249 ARG B CA 1
ATOM 6293 C C . ARG B 2 171 ? 24.344 -24.941 -10.79 1 24.71 249 ARG B C 1
ATOM 6294 O O . ARG B 2 171 ? 23.276 -24.39 -10.557 1 24.58 249 ARG B O 1
ATOM 6315 N N . ILE B 2 172 ? 25.316 -25.052 -9.88 1 23.8 250 ILE B N 1
ATOM 6316 C CA . ILE B 2 172 ? 25.137 -24.557 -8.516 1 23.39 250 ILE B CA 1
ATOM 6317 C C . ILE B 2 172 ? 24.986 -23.043 -8.545 1 22.05 250 ILE B C 1
ATOM 6318 O O . ILE B 2 172 ? 25.896 -22.344 -8.977 1 21.72 250 ILE B O 1
ATOM 6334 N N . HIS B 2 173 ? 23.832 -22.547 -8.101 1 21.31 251 HIS B N 1
ATOM 6335 C CA . HIS B 2 173 ? 23.514 -21.13 -8.118 1 21.38 251 HIS B CA 1
ATOM 6336 C C . HIS B 2 173 ? 24.006 -20.389 -6.883 1 21.41 251 HIS B C 1
ATOM 6337 O O . HIS B 2 173 ? 24.258 -19.193 -6.971 1 21.69 251 HIS B O 1
ATOM 6351 N N . ALA B 2 174 ? 24.149 -21.069 -5.739 1 20.93 252 ALA B N 1
ATOM 6352 C CA . ALA B 2 174 ? 24.661 -20.428 -4.532 1 20.63 252 ALA B CA 1
ATOM 6353 C C . ALA B 2 174 ? 25.369 -21.44 -3.658 1 20.3 252 ALA B C 1
ATOM 6354 O O . ALA B 2 174 ? 25.011 -22.614 -3.639 1 20.68 252 ALA B O 1
ATOM 6361 N N . CYS B 2 175 ? 26.4 -20.988 -2.957 1 19.5 253 CYS B N 1
ATOM 6362 C CA . CYS B 2 175 ? 27.161 -21.832 -2.049 1 18.99 253 CYS B CA 1
ATOM 6363 C C . CYS B 2 175 ? 27.135 -21.216 -0.66 1 18.11 253 CYS B C 1
ATOM 6364 O O . CYS B 2 175 ? 27.763 -20.182 -0.44 1 18.06 253 CYS B O 1
ATO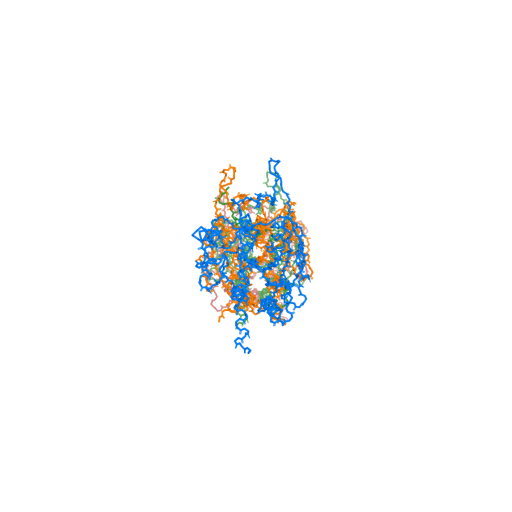M 6372 N N . LEU B 2 176 ? 26.461 -21.878 0.283 1 17.14 254 LEU B N 1
ATOM 6373 C CA . LEU B 2 176 ? 26.426 -21.422 1.655 1 16.82 254 LEU B CA 1
ATOM 6374 C C . LEU B 2 176 ? 27.511 -22.13 2.436 1 15.81 254 LEU B C 1
ATOM 6375 O O . LEU B 2 176 ? 27.42 -23.337 2.659 1 15.9 254 LEU B O 1
ATOM 6391 N N . TYR B 2 177 ? 28.549 -21.386 2.835 1 14.83 255 TYR B N 1
ATOM 6392 C CA . TYR B 2 177 ? 29.618 -21.939 3.642 1 14.35 255 TYR B CA 1
ATOM 6393 C C . TYR B 2 177 ? 29.3 -21.61 5.085 1 13.54 255 TYR B C 1
ATOM 6394 O O . TYR B 2 177 ? 29.106 -20.44 5.41 1 13.26 255 TYR B O 1
ATOM 6412 N N . PHE B 2 178 ? 29.258 -22.637 5.943 1 13.3 256 PHE B N 1
ATOM 6413 C CA . PHE B 2 178 ? 28.92 -22.489 7.36 1 13.46 256 PHE B CA 1
ATOM 6414 C C . PHE B 2 178 ? 30.179 -22.401 8.192 1 13.78 256 PHE B C 1
ATOM 6415 O O . PHE B 2 178 ? 30.936 -23.363 8.263 1 14.07 256 PHE B O 1
ATOM 6432 N N . ILE B 2 179 ? 30.394 -21.252 8.825 1 13.79 257 ILE B N 1
ATOM 6433 C CA . ILE B 2 179 ? 31.54 -20.996 9.681 1 14.73 257 ILE B CA 1
ATOM 6434 C C . ILE B 2 179 ? 31.122 -21.337 11.109 1 15.32 257 ILE B C 1
ATOM 6435 O O . ILE B 2 179 ? 30.029 -20.97 11.546 1 14.87 257 ILE B O 1
ATOM 6451 N N . GLU B 2 180 ? 31.99 -22.044 11.827 1 16.15 258 GLU B N 1
ATOM 6452 C CA . GLU B 2 180 ? 31.722 -22.404 13.213 1 17.25 258 GLU B CA 1
ATOM 6453 C C . GLU B 2 180 ? 31.768 -21.177 14.112 1 17.35 258 GLU B C 1
ATOM 6454 O O . GLU B 2 180 ? 32.643 -20.336 13.928 1 17.08 258 GLU B O 1
ATOM 6466 N N . PRO B 2 181 ? 30.841 -21.053 15.085 1 17.76 259 PRO B N 1
ATOM 6467 C CA . PRO B 2 181 ? 30.843 -19.866 15.963 1 18.59 259 PRO B CA 1
ATOM 6468 C C . PRO B 2 181 ? 31.909 -19.921 17.067 1 20.27 259 PRO B C 1
ATOM 6469 O O . PRO B 2 181 ? 31.599 -19.969 18.263 1 20.37 259 PRO B O 1
ATOM 6480 N N . THR B 2 182 ? 33.168 -19.892 16.662 1 21.23 260 THR B N 1
ATOM 6481 C CA . THR B 2 182 ? 34.281 -19.921 17.599 1 23.03 260 THR B CA 1
ATOM 6482 C C . THR B 2 182 ? 34.565 -18.512 18.164 1 24.55 260 THR B C 1
ATOM 6483 O O . THR B 2 182 ? 35.031 -18.392 19.298 1 24.75 260 THR B O 1
ATOM 6494 N N . GLY B 2 183 ? 34.285 -17.465 17.38 1 25.2 261 GLY B N 1
ATOM 6495 C CA . GLY B 2 183 ? 34.541 -16.09 17.782 1 26.32 261 GLY B CA 1
ATOM 6496 C C . GLY B 2 183 ? 35.976 -15.633 17.563 1 27.23 261 GLY B C 1
ATOM 6497 O O . GLY B 2 183 ? 36.299 -14.487 17.887 1 27.73 261 GLY B O 1
ATOM 6501 N N . HIS B 2 184 ? 36.853 -16.493 16.999 1 27.35 262 HIS B N 1
ATOM 6502 C CA . HIS B 2 184 ? 38.247 -16.126 16.797 1 28.52 262 HIS B CA 1
ATOM 6503 C C . HIS B 2 184 ? 38.573 -15.725 15.343 1 29.07 262 HIS B C 1
ATOM 6504 O O . HIS B 2 184 ? 38.886 -14.56 15.081 1 29.23 262 HIS B O 1
ATOM 6518 N N . TYR B 2 185 ? 38.512 -16.673 14.405 1 29.29 263 TYR B N 1
ATOM 6519 C CA . TYR B 2 185 ? 38.903 -16.41 13.023 1 30.22 263 TYR B CA 1
ATOM 6520 C C . TYR B 2 185 ? 38.493 -17.564 12.105 1 30.35 263 TYR B C 1
ATOM 6521 O O . TYR B 2 185 ? 38.062 -18.62 12.572 1 30.2 263 TYR B O 1
ATOM 6539 N N . LEU B 2 186 ? 38.634 -17.361 10.795 1 30.49 264 LEU B N 1
ATOM 6540 C CA . LEU B 2 186 ? 38.414 -18.415 9.831 1 31.05 264 LEU B CA 1
ATOM 6541 C C . LEU B 2 186 ? 39.567 -19.407 9.942 1 31.94 264 LEU B C 1
ATOM 6542 O O . LEU B 2 186 ? 40.728 -19.018 10.067 1 32.24 264 LEU B O 1
ATOM 6558 N N . LYS B 2 187 ? 39.245 -20.682 9.82 1 32.16 265 LYS B N 1
ATOM 6559 C CA . LYS B 2 187 ? 40.209 -21.76 9.961 1 33.21 265 LYS B CA 1
ATOM 6560 C C . LYS B 2 187 ? 40.973 -21.983 8.654 1 32.95 265 LYS B C 1
ATOM 6561 O O . LYS B 2 187 ? 40.449 -21.649 7.591 1 33.12 265 LYS B O 1
ATOM 6580 N N . PRO B 2 188 ? 42.165 -22.614 8.673 1 32.55 266 PRO B N 1
ATOM 6581 C CA . PRO B 2 188 ? 42.882 -22.855 7.403 1 32.23 266 PRO B CA 1
ATOM 6582 C C . PRO B 2 188 ? 42.051 -23.581 6.34 1 31.57 266 PRO B C 1
ATOM 6583 O O . PRO B 2 188 ? 42.084 -23.192 5.169 1 31.82 266 PRO B O 1
ATOM 6594 N N . LEU B 2 189 ? 41.284 -24.614 6.747 1 30.53 267 LEU B N 1
ATOM 6595 C CA . LEU B 2 189 ? 40.409 -25.342 5.828 1 29.77 267 LEU B CA 1
ATOM 6596 C C . LEU B 2 189 ? 39.339 -24.416 5.245 1 29 267 LEU B C 1
ATOM 6597 O O . LEU B 2 189 ? 39.023 -24.525 4.069 1 29.14 267 LEU B O 1
ATOM 6613 N N . ASP B 2 190 ? 38.806 -23.49 6.048 1 28.42 268 ASP B N 1
ATOM 6614 C CA . ASP B 2 190 ? 37.812 -22.533 5.576 1 28.5 268 ASP B CA 1
ATOM 6615 C C . ASP B 2 190 ? 38.389 -21.669 4.457 1 28.79 268 ASP B C 1
ATOM 6616 O O . ASP B 2 190 ? 37.78 -21.57 3.396 1 28.25 268 ASP B O 1
ATOM 6625 N N . LEU B 2 191 ? 39.587 -21.094 4.669 1 29.19 269 LEU B N 1
ATOM 6626 C CA . LEU B 2 191 ? 40.218 -20.258 3.651 1 29.84 269 LEU B CA 1
ATOM 6627 C C . LEU B 2 191 ? 40.523 -21.059 2.397 1 29.87 269 LEU B C 1
ATOM 6628 O O . LEU B 2 191 ? 40.304 -20.565 1.295 1 29.97 269 LEU B O 1
ATOM 6644 N N . LYS B 2 192 ? 41.041 -22.282 2.55 1 29.93 270 LYS B N 1
ATOM 6645 C CA . LYS B 2 192 ? 41.384 -23.113 1.398 1 30.89 270 LYS B CA 1
ATOM 6646 C C . LYS B 2 192 ? 40.163 -23.399 0.525 1 30.52 270 LYS B C 1
ATOM 6647 O O . LYS B 2 192 ? 40.199 -23.138 -0.683 1 30.67 270 LYS B O 1
ATOM 6666 N N . PHE B 2 193 ? 39.075 -23.892 1.132 1 29.95 271 PHE B N 1
ATOM 6667 C CA . PHE B 2 193 ? 37.877 -24.199 0.373 1 30.25 271 PHE B CA 1
ATOM 6668 C C . PHE B 2 193 ? 37.268 -22.948 -0.256 1 29.83 271 PHE B C 1
ATOM 6669 O O . PHE B 2 193 ? 36.918 -22.973 -1.438 1 29.83 271 PHE B O 1
ATOM 6686 N N . MET B 2 194 ? 37.144 -21.866 0.517 1 29.38 272 MET B N 1
ATOM 6687 C CA . MET B 2 194 ? 36.524 -20.65 0.014 1 29.91 272 MET B CA 1
ATOM 6688 C C . MET B 2 194 ? 37.299 -20.055 -1.156 1 30.71 272 MET B C 1
ATOM 6689 O O . MET B 2 194 ? 36.679 -19.628 -2.132 1 30.39 272 MET B O 1
ATOM 6703 N N . GLN B 2 195 ? 38.641 -20.073 -1.099 1 31.44 273 GLN B N 1
ATOM 6704 C CA . GLN B 2 195 ? 39.441 -19.579 -2.219 1 32.74 273 GLN B CA 1
ATOM 6705 C C . GLN B 2 195 ? 39.366 -20.509 -3.437 1 32.95 273 GLN B C 1
ATOM 6706 O O . GLN B 2 195 ? 39.542 -20.045 -4.554 1 33.13 273 GLN B O 1
ATOM 6720 N N . SER B 2 196 ? 39.123 -21.807 -3.232 1 32.78 274 SER B N 1
ATOM 6721 C CA . SER B 2 196 ? 38.994 -22.743 -4.348 1 33.1 274 SER B CA 1
ATOM 6722 C C . SER B 2 196 ? 37.574 -22.793 -4.928 1 32.46 274 SER B C 1
ATOM 6723 O O . SER B 2 196 ? 37.386 -23.435 -5.957 1 32.61 274 SER B O 1
ATOM 6731 N N . VAL B 2 197 ? 36.58 -22.135 -4.301 1 31.54 275 VAL B N 1
ATOM 6732 C CA . VAL B 2 197 ? 35.19 -22.193 -4.767 1 30.73 275 VAL B CA 1
ATOM 6733 C C . VAL B 2 197 ? 34.602 -20.817 -5.114 1 30.26 275 VAL B C 1
ATOM 6734 O O . VAL B 2 197 ? 33.52 -20.778 -5.696 1 30.33 275 VAL B O 1
ATOM 6747 N N . TYR B 2 198 ? 35.273 -19.7 -4.776 1 29.87 276 TYR B N 1
ATOM 6748 C CA . TYR B 2 198 ? 34.695 -18.374 -4.992 1 30.31 276 TYR B CA 1
ATOM 6749 C C . TYR B 2 198 ? 34.542 -17.98 -6.463 1 30.91 276 TYR B C 1
ATOM 6750 O O . TYR B 2 198 ? 33.65 -17.191 -6.778 1 31.44 276 TYR B O 1
ATOM 6768 N N . GLU B 2 199 ? 35.393 -18.497 -7.359 1 30.49 277 GLU B N 1
ATOM 6769 C CA . GLU B 2 199 ? 35.271 -18.21 -8.788 1 30.42 277 GLU B CA 1
ATOM 6770 C C . GLU B 2 199 ? 34.309 -19.174 -9.517 1 29.44 277 GLU B C 1
ATOM 6771 O O . GLU B 2 199 ? 34.108 -19.027 -10.721 1 29.66 277 GLU B O 1
ATOM 6783 N N . LYS B 2 200 ? 33.704 -20.132 -8.803 1 28.12 278 LYS B N 1
ATOM 6784 C CA . LYS B 2 200 ? 32.793 -21.115 -9.383 1 27.19 278 LYS B CA 1
ATOM 6785 C C . LYS B 2 200 ? 31.364 -20.909 -8.896 1 26.4 278 LYS B C 1
ATOM 6786 O O . LYS B 2 200 ? 30.431 -21.25 -9.622 1 27 278 LYS B O 1
ATOM 6805 N N . CYS B 2 201 ? 31.185 -20.387 -7.673 1 25.1 279 CYS B N 1
ATOM 6806 C CA . CYS B 2 201 ? 29.883 -20.147 -7.082 1 24.48 279 CYS B CA 1
ATOM 6807 C C . CYS B 2 201 ? 29.776 -18.745 -6.516 1 23.52 279 CYS B C 1
ATOM 6808 O O . CYS B 2 201 ? 30.775 -18.065 -6.272 1 23.59 279 CYS B O 1
ATOM 6816 N N . ASN B 2 202 ? 28.537 -18.33 -6.283 1 22.64 280 ASN B N 1
ATOM 6817 C CA . ASN B 2 202 ? 28.225 -17.101 -5.582 1 22.33 280 ASN B CA 1
ATOM 6818 C C . ASN B 2 202 ? 28.406 -17.483 -4.113 1 21.55 280 ASN B C 1
ATOM 6819 O O . ASN B 2 202 ? 27.555 -18.164 -3.541 1 21.32 280 ASN B O 1
ATOM 6830 N N . LEU B 2 203 ? 29.555 -17.126 -3.537 1 21.06 281 LEU B N 1
ATOM 6831 C CA . LEU B 2 203 ? 29.885 -17.531 -2.178 1 20.77 281 LEU B CA 1
ATOM 6832 C C . LEU B 2 203 ? 29.159 -16.707 -1.139 1 20.08 281 LEU B C 1
ATOM 6833 O O . LEU B 2 203 ? 29.232 -15.479 -1.157 1 20.31 281 LEU B O 1
ATOM 6849 N N . ILE B 2 204 ? 28.455 -17.393 -0.227 1 19.06 282 ILE B N 1
ATOM 6850 C CA . ILE B 2 204 ? 27.693 -16.762 0.839 1 18.37 282 ILE B CA 1
ATOM 6851 C C . ILE B 2 204 ? 28.18 -17.317 2.176 1 17.58 282 ILE B C 1
ATOM 6852 O O . ILE B 2 204 ? 27.649 -18.322 2.644 1 17.36 282 ILE B O 1
ATOM 6868 N N . PRO B 2 205 ? 29.188 -16.698 2.813 1 17.24 283 PRO B N 1
ATOM 6869 C CA . PRO B 2 205 ? 29.63 -17.198 4.122 1 16.98 283 PRO B CA 1
ATOM 6870 C C . PRO B 2 205 ? 28.649 -16.785 5.214 1 16.73 283 PRO B C 1
ATOM 6871 O O . PRO B 2 205 ? 28.131 -15.665 5.196 1 16.74 283 PRO B O 1
ATOM 6882 N N . VAL B 2 206 ? 28.355 -17.704 6.123 1 16.31 284 VAL B N 1
ATOM 6883 C CA . VAL B 2 206 ? 27.466 -17.448 7.254 1 16.68 284 VAL B CA 1
ATOM 6884 C C . VAL B 2 206 ? 28.102 -18.014 8.51 1 16.63 284 VAL B C 1
ATOM 6885 O O . VAL B 2 206 ? 28.846 -18.985 8.444 1 16.89 284 VAL B O 1
ATOM 6898 N N . ILE B 2 207 ? 27.79 -17.418 9.658 1 16.21 285 ILE B N 1
ATOM 6899 C CA . ILE B 2 207 ? 28.242 -17.892 10.959 1 16.27 285 ILE B CA 1
ATOM 6900 C C . ILE B 2 207 ? 27.09 -18.741 11.492 1 15.61 285 ILE B C 1
ATOM 6901 O O . ILE B 2 207 ? 25.993 -18.229 11.709 1 15.66 285 ILE B O 1
ATOM 6917 N N . ALA B 2 208 ? 27.319 -20.046 11.619 1 14.67 286 ALA B N 1
ATOM 6918 C CA . ALA B 2 208 ? 26.294 -20.971 12.065 1 14.41 286 ALA B CA 1
ATOM 6919 C C . ALA B 2 208 ? 26.142 -20.952 13.568 1 14.36 286 ALA B C 1
ATOM 6920 O O . ALA B 2 208 ? 27.077 -20.59 14.279 1 14.07 286 ALA B O 1
ATOM 6927 N N . LYS B 2 209 ? 24.931 -21.316 14.062 1 14.13 287 LYS B N 1
ATOM 6928 C CA . LYS B 2 209 ? 24.587 -21.352 15.489 1 13.91 287 LYS B CA 1
ATOM 6929 C C . LYS B 2 209 ? 25.055 -20.088 16.213 1 14.23 287 LYS B C 1
ATOM 6930 O O . LYS B 2 209 ? 25.7 -20.157 17.257 1 14.5 287 LYS B O 1
ATOM 6949 N N . SER B 2 210 ? 24.78 -18.932 15.601 1 14.23 288 SER B N 1
ATOM 6950 C CA . SER B 2 210 ? 25.222 -17.65 16.133 1 14.81 288 SER B CA 1
ATOM 6951 C C . SER B 2 210 ? 24.542 -17.259 17.439 1 15.17 288 SER B C 1
ATOM 6952 O O . SER B 2 210 ? 25.004 -16.329 18.087 1 15.41 288 SER B O 1
ATOM 6960 N N . ASP B 2 211 ? 23.444 -17.934 17.83 1 15.15 289 ASP B N 1
ATOM 6961 C CA . ASP B 2 211 ? 22.755 -17.68 19.102 1 15.4 289 ASP B CA 1
ATOM 6962 C C . ASP B 2 211 ? 23.713 -17.638 20.299 1 16.02 289 ASP B C 1
ATOM 6963 O O . ASP B 2 211 ? 23.569 -16.795 21.18 1 16.2 289 ASP B O 1
ATOM 6972 N N . ILE B 2 212 ? 24.732 -18.5 20.281 1 16.18 290 ILE B N 1
ATOM 6973 C CA . ILE B 2 212 ? 25.701 -18.57 21.374 1 17.02 290 ILE B CA 1
ATOM 6974 C C . ILE B 2 212 ? 26.641 -17.381 21.47 1 17.52 290 ILE B C 1
ATOM 6975 O O . ILE B 2 212 ? 27.293 -17.214 22.496 1 17.72 290 ILE B O 1
ATOM 6991 N N . LEU B 2 213 ? 26.744 -16.587 20.414 1 17.44 291 LEU B N 1
ATOM 6992 C CA . LEU B 2 213 ? 27.651 -15.466 20.396 1 18.11 291 LEU B CA 1
ATOM 6993 C C . LEU B 2 213 ? 26.989 -14.233 20.978 1 19.11 291 LEU B C 1
ATOM 6994 O O . LEU B 2 213 ? 25.799 -14.003 20.773 1 19.6 291 LEU B O 1
ATOM 7010 N N . THR B 2 214 ? 27.764 -13.437 21.704 1 19.39 292 THR B N 1
ATOM 7011 C CA . THR B 2 214 ? 27.278 -12.161 22.214 1 20 292 THR B CA 1
ATOM 7012 C C . THR B 2 214 ? 27.237 -11.188 21.019 1 20.44 292 THR B C 1
ATOM 7013 O O . THR B 2 214 ? 27.788 -11.483 19.957 1 20.36 292 THR B O 1
ATOM 7024 N N . ASP B 2 215 ? 26.609 -10.031 21.192 1 21.03 293 ASP B N 1
ATOM 7025 C CA . ASP B 2 215 ? 26.513 -9.038 20.124 1 22.04 293 ASP B CA 1
ATOM 7026 C C . ASP B 2 215 ? 27.915 -8.532 19.741 1 22.69 293 ASP B C 1
ATOM 7027 O O . ASP B 2 215 ? 28.241 -8.431 18.56 1 22.38 293 ASP B O 1
ATOM 7036 N N . GLU B 2 216 ? 28.768 -8.327 20.746 1 23.23 294 GLU B N 1
ATOM 7037 C CA . GLU B 2 216 ? 30.135 -7.85 20.567 1 23.87 294 GLU B CA 1
ATOM 7038 C C . GLU B 2 216 ? 30.967 -8.936 19.892 1 23.65 294 GLU B C 1
ATOM 7039 O O . GLU B 2 216 ? 31.736 -8.634 18.979 1 23.57 294 GLU B O 1
ATOM 7051 N N . GLU B 2 217 ? 30.803 -10.202 20.321 1 23.4 295 GLU B N 1
ATOM 7052 C CA . GLU B 2 217 ? 31.51 -11.323 19.702 1 23.58 295 GLU B CA 1
ATOM 7053 C C . GLU B 2 217 ? 31.106 -11.471 18.244 1 24.3 295 GLU B C 1
ATOM 7054 O O . GLU B 2 217 ? 31.96 -11.742 17.404 1 24.72 295 GLU B O 1
ATOM 7066 N N . ILE B 2 218 ? 29.82 -11.256 17.915 1 24.2 296 ILE B N 1
ATOM 7067 C CA . ILE B 2 218 ? 29.36 -11.344 16.531 1 24.1 296 ILE B CA 1
ATOM 7068 C C . ILE B 2 218 ? 30.079 -10.286 15.69 1 24.9 296 ILE B C 1
ATOM 7069 O O . ILE B 2 218 ? 30.636 -10.616 14.642 1 25.14 296 ILE B O 1
ATOM 7085 N N . LEU B 2 219 ? 30.091 -9.035 16.16 1 25.23 297 LEU B N 1
ATOM 7086 C CA . LEU B 2 219 ? 30.721 -7.963 15.396 1 26.2 297 LEU B CA 1
ATOM 7087 C C . LEU B 2 219 ? 32.228 -8.18 15.232 1 26.35 297 LEU B C 1
ATOM 7088 O O . LEU B 2 219 ? 32.755 -7.968 14.144 1 26.21 297 LEU B O 1
ATOM 7104 N N . SER B 2 220 ? 32.916 -8.622 16.294 1 26.48 298 SER B N 1
ATOM 7105 C CA . SER B 2 220 ? 34.358 -8.857 16.206 1 26.85 298 SER B CA 1
ATOM 7106 C C . SER B 2 220 ? 34.649 -9.999 15.234 1 26.45 298 SER B C 1
ATOM 7107 O O . SER B 2 220 ? 35.544 -9.881 14.397 1 26.36 298 SER B O 1
ATOM 7115 N N . PHE B 2 221 ? 33.888 -11.098 15.34 1 26.03 299 PHE B N 1
ATOM 7116 C CA . PHE B 2 221 ? 34.099 -12.248 14.478 1 26 299 PHE B CA 1
ATOM 7117 C C . PHE B 2 221 ? 33.864 -11.899 13.022 1 26.19 299 PHE B C 1
ATOM 7118 O O . PHE B 2 221 ? 34.682 -12.242 12.177 1 26.33 299 PHE B O 1
ATOM 7135 N N . LYS B 2 222 ? 32.805 -11.138 12.737 1 26.17 300 LYS B N 1
ATOM 7136 C CA . LYS B 2 222 ? 32.501 -10.732 11.371 1 26.53 300 LYS B CA 1
ATOM 7137 C C . LYS B 2 222 ? 33.601 -9.839 10.807 1 27.08 300 LYS B C 1
ATOM 7138 O O . LYS B 2 222 ? 33.995 -10.016 9.655 1 26.74 300 LYS B O 1
ATOM 7157 N N . LYS B 2 223 ? 34.112 -8.896 11.609 1 27.7 301 LYS B N 1
ATOM 7158 C CA . LYS B 2 223 ? 35.197 -8.018 11.172 1 28.92 301 LYS B CA 1
ATOM 7159 C C . LYS B 2 223 ? 36.45 -8.843 10.834 1 29.37 301 LYS B C 1
ATOM 7160 O O . LYS B 2 223 ? 37.044 -8.646 9.779 1 29.43 301 LYS B O 1
ATOM 7179 N N . THR B 2 224 ? 36.834 -9.772 11.719 1 29.56 302 THR B N 1
ATOM 7180 C CA . THR B 2 224 ? 38.009 -10.611 11.493 1 29.88 302 THR B CA 1
ATOM 7181 C C . THR B 2 224 ? 37.841 -11.457 10.23 1 29.64 302 THR B C 1
ATOM 7182 O O . THR B 2 224 ? 38.765 -11.535 9.416 1 29.99 302 THR B O 1
ATOM 7193 N N . ILE B 2 225 ? 36.657 -12.063 10.052 1 28.91 303 ILE B N 1
ATOM 7194 C CA . ILE B 2 225 ? 36.387 -12.904 8.886 1 28.98 303 ILE B CA 1
ATOM 7195 C C . ILE B 2 225 ? 36.497 -12.079 7.594 1 29.76 303 ILE B C 1
ATOM 7196 O O . ILE B 2 225 ? 37.105 -12.533 6.621 1 29.58 303 ILE B O 1
ATOM 7212 N N . MET B 2 226 ? 35.898 -10.884 7.579 1 30.34 304 MET B N 1
ATOM 7213 C CA . MET B 2 226 ? 35.937 -10.029 6.4 1 31.06 304 MET B CA 1
ATOM 7214 C C . MET B 2 226 ? 37.352 -9.596 6.065 1 32.11 304 MET B C 1
ATOM 7215 O O . MET B 2 226 ? 37.718 -9.595 4.895 1 32.57 304 MET B O 1
ATOM 7229 N N . ASN B 2 227 ? 38.156 -9.249 7.071 1 32.6 305 ASN B N 1
ATOM 7230 C CA . ASN B 2 227 ? 39.548 -8.863 6.833 1 33.65 305 ASN B CA 1
ATOM 7231 C C . ASN B 2 227 ? 40.332 -10.045 6.254 1 33.67 305 ASN B C 1
ATOM 7232 O O . ASN B 2 227 ? 41.15 -9.85 5.36 1 34.16 305 ASN B O 1
ATOM 7243 N N . GLN B 2 228 ? 40.074 -11.264 6.746 1 32.97 306 GLN B N 1
ATOM 7244 C CA . GLN B 2 228 ? 40.752 -12.456 6.245 1 32.51 306 GLN B CA 1
ATOM 7245 C C . GLN B 2 228 ? 40.358 -12.751 4.809 1 32.28 306 GLN B C 1
ATOM 7246 O O . GLN B 2 228 ? 41.221 -13.068 3.989 1 32.63 306 GLN B O 1
ATOM 7260 N N . LEU B 2 229 ? 39.066 -12.654 4.493 1 31.71 307 LEU B N 1
ATOM 7261 C CA . LEU B 2 229 ? 38.597 -12.901 3.127 1 31.4 307 LEU B CA 1
ATOM 7262 C C . LEU B 2 229 ? 39.14 -11.854 2.158 1 31.85 307 LEU B C 1
ATOM 7263 O O . LEU B 2 229 ? 39.498 -12.199 1.034 1 31.98 307 LEU B O 1
ATOM 7279 N N . ILE B 2 230 ? 39.238 -10.594 2.591 1 32.09 308 ILE B N 1
ATOM 7280 C CA . ILE B 2 230 ? 39.817 -9.533 1.762 1 33.25 308 ILE B CA 1
ATOM 7281 C C . ILE B 2 230 ? 41.304 -9.833 1.535 1 34.63 308 ILE B C 1
ATOM 7282 O O . ILE B 2 230 ? 41.772 -9.773 0.402 1 34.88 308 ILE B O 1
ATOM 7298 N N . GLN B 2 231 ? 42.034 -10.174 2.607 1 35.41 309 GLN B N 1
ATOM 7299 C CA . GLN B 2 231 ? 43.461 -10.506 2.537 1 36.73 309 GLN B CA 1
ATOM 7300 C C . GLN B 2 231 ? 43.731 -11.674 1.589 1 36.99 309 GLN B C 1
ATOM 7301 O O . GLN B 2 231 ? 44.749 -11.657 0.901 1 37.54 309 GLN B O 1
ATOM 7315 N N . SER B 2 232 ? 42.84 -12.684 1.553 1 36.67 310 SER B N 1
ATOM 7316 C CA . SER B 2 232 ? 42.996 -13.838 0.662 1 37.07 310 SER B CA 1
ATOM 7317 C C . SER B 2 232 ? 42.279 -13.668 -0.686 1 37.22 310 SER B C 1
ATOM 7318 O O . SER B 2 232 ? 42.102 -14.655 -1.397 1 37.37 310 SER B O 1
ATOM 7326 N N . ASN B 2 233 ? 41.912 -12.427 -1.064 1 37.08 311 ASN B N 1
ATOM 7327 C CA . ASN B 2 233 ? 41.284 -12.118 -2.346 1 37.43 311 ASN B CA 1
ATOM 7328 C C . ASN B 2 233 ? 40.05 -12.959 -2.659 1 36.47 311 ASN B C 1
ATOM 7329 O O . ASN B 2 233 ? 39.779 -13.235 -3.827 1 36.37 311 ASN B O 1
ATOM 7340 N N . ILE B 2 234 ? 39.285 -13.341 -1.629 1 35.45 312 ILE B N 1
ATOM 7341 C CA . ILE B 2 234 ? 38.073 -14.115 -1.832 1 34.81 312 ILE B CA 1
ATOM 7342 C C . ILE B 2 234 ? 36.934 -13.133 -2.037 1 34.5 312 ILE B C 1
ATOM 7343 O O . ILE B 2 234 ? 36.649 -12.324 -1.157 1 34.32 312 ILE B O 1
ATOM 7359 N N . GLU B 2 235 ? 36.312 -13.188 -3.217 1 34.3 313 GLU B N 1
ATOM 7360 C CA . GLU B 2 235 ? 35.196 -12.339 -3.599 1 34.33 313 GLU B CA 1
ATOM 7361 C C . GLU B 2 235 ? 33.862 -13.025 -3.32 1 33.49 313 GLU B C 1
ATOM 7362 O O . GLU B 2 235 ? 33.631 -14.149 -3.767 1 33.34 313 GLU B O 1
ATOM 7374 N N . LEU B 2 236 ? 32.964 -12.31 -2.644 1 32.79 314 LEU B N 1
ATOM 7375 C CA . LEU B 2 236 ? 31.629 -12.799 -2.347 1 32.41 314 LEU B CA 1
ATOM 7376 C C . LEU B 2 236 ? 30.616 -12.202 -3.341 1 32.45 314 LEU B C 1
ATOM 7377 O O . LEU B 2 236 ? 30.967 -11.389 -4.202 1 32.55 314 LEU B O 1
ATOM 7393 N N . PHE B 2 237 ? 29.362 -12.647 -3.248 1 31.96 315 PHE B N 1
ATOM 7394 C CA . PHE B 2 237 ? 28.303 -12.146 -4.094 1 31.9 315 PHE B CA 1
ATOM 7395 C C . PHE B 2 237 ? 27.805 -10.813 -3.566 1 31.97 315 PHE B C 1
ATOM 7396 O O . PHE B 2 237 ? 27.365 -10.739 -2.42 1 31.78 315 PHE B O 1
ATOM 7413 N N . LYS B 2 238 ? 27.848 -9.773 -4.407 1 32.26 316 LYS B N 1
ATOM 7414 C CA . LYS B 2 238 ? 27.37 -8.456 -4.039 1 33.16 316 LYS B CA 1
ATOM 7415 C C . LYS B 2 238 ? 26.023 -8.198 -4.731 1 33.89 316 LYS B C 1
ATOM 7416 O O . LYS B 2 238 ? 26.021 -7.956 -5.94 1 34.02 316 LYS B O 1
ATOM 7435 N N . PRO B 2 239 ? 24.866 -8.22 -4.021 1 34.17 317 PRO B N 1
ATOM 7436 C CA . PRO B 2 239 ? 23.586 -7.985 -4.717 1 34.77 317 PRO B CA 1
ATOM 7437 C C . PRO B 2 239 ? 23.585 -6.735 -5.606 1 35.87 317 PRO B C 1
ATOM 7438 O O . PRO B 2 239 ? 24.083 -5.691 -5.184 1 36.34 317 PRO B O 1
ATOM 7449 N N . PRO B 2 240 ? 23.083 -6.825 -6.851 1 36.03 318 PRO B N 1
ATOM 7450 C CA . PRO B 2 240 ? 23.105 -5.649 -7.729 1 36.67 318 PRO B CA 1
ATOM 7451 C C . PRO B 2 240 ? 22.098 -4.573 -7.354 1 37.66 318 PRO B C 1
ATOM 7452 O O . PRO B 2 240 ? 21.112 -4.834 -6.667 1 37.45 318 PRO B O 1
ATOM 7463 N N . ILE B 2 241 ? 22.371 -3.35 -7.82 1 38.59 319 ILE B N 1
ATOM 7464 C CA . ILE B 2 241 ? 21.52 -2.18 -7.603 1 39.59 319 ILE B CA 1
ATOM 7465 C C . ILE B 2 241 ? 20.883 -1.849 -8.951 1 40.43 319 ILE B C 1
ATOM 7466 O O . ILE B 2 241 ? 21.58 -1.815 -9.963 1 40.61 319 ILE B O 1
ATOM 7482 N N . TYR B 2 242 ? 19.569 -1.592 -8.96 1 40.88 320 TYR B N 1
ATOM 7483 C CA . TYR B 2 242 ? 18.843 -1.281 -10.18 1 41.84 320 TYR B CA 1
ATOM 7484 C C . TYR B 2 242 ? 18.628 0.215 -10.351 1 44.36 320 TYR B C 1
ATOM 7485 O O . TYR B 2 242 ? 18.545 0.96 -9.38 1 44.38 320 TYR B O 1
ATOM 7503 N N . SER B 2 243 ? 18.538 0.651 -11.603 1 46.47 321 SER B N 1
ATOM 7504 C CA . SER B 2 243 ? 18.279 2.038 -11.955 1 49.27 321 SER B CA 1
ATOM 7505 C C . SER B 2 243 ? 16.793 2.334 -11.762 1 51.36 321 SER B C 1
ATOM 7506 O O . SER B 2 243 ? 15.945 1.446 -11.914 1 51.34 321 SER B O 1
ATOM 7514 N N . ASN B 2 244 ? 16.481 3.595 -11.427 1 52.99 322 ASN B N 1
ATOM 7515 C CA . ASN B 2 244 ? 15.108 4.053 -11.167 1 54.71 322 ASN B CA 1
ATOM 7516 C C . ASN B 2 244 ? 14.439 3.183 -10.093 1 55.35 322 ASN B C 1
ATOM 7517 O O . ASN B 2 244 ? 13.253 2.87 -10.187 1 55.57 322 ASN B O 1
ATOM 7528 N N . ASP B 2 245 ? 15.228 2.787 -9.083 1 55.45 323 ASP B N 1
ATOM 7529 C CA . ASP B 2 245 ? 14.779 1.923 -8.012 1 56.12 323 ASP B CA 1
ATOM 7530 C C . ASP B 2 245 ? 14.604 2.727 -6.739 1 57.34 323 ASP B C 1
ATOM 7531 O O . ASP B 2 245 ? 15.313 3.711 -6.509 1 57.79 323 ASP B O 1
ATOM 7540 N N . ASP B 2 246 ? 13.669 2.294 -5.896 1 57.69 324 ASP B N 1
ATOM 7541 C CA . ASP B 2 246 ? 13.402 2.962 -4.632 1 58.85 324 ASP B CA 1
ATOM 7542 C C . ASP B 2 246 ? 14.64 2.942 -3.732 1 58.73 324 ASP B C 1
ATOM 7543 O O . ASP B 2 246 ? 15.375 1.953 -3.714 1 58.37 324 ASP B O 1
ATOM 7552 N N . ALA B 2 247 ? 14.87 4.037 -2.99 1 58.87 325 ALA B N 1
ATOM 7553 C CA . ALA B 2 247 ? 16.005 4.138 -2.074 1 58.92 325 ALA B CA 1
ATOM 7554 C C . ALA B 2 247 ? 16.002 3.017 -1.038 1 58.14 325 ALA B C 1
ATOM 7555 O O . ALA B 2 247 ? 17.072 2.575 -0.634 1 57.98 325 ALA B O 1
ATOM 7562 N N . GLU B 2 248 ? 14.816 2.541 -0.622 1 57.46 326 GLU B N 1
ATOM 7563 C CA . GLU B 2 248 ? 14.717 1.441 0.328 1 56.72 326 GLU B CA 1
ATOM 7564 C C . GLU B 2 248 ? 15.313 0.17 -0.27 1 55.43 326 GLU B C 1
ATOM 7565 O O . GLU B 2 248 ? 16.045 -0.529 0.421 1 55.17 326 GLU B O 1
ATOM 7569 N N . ASN B 2 249 ? 15.026 -0.118 -1.549 1 54.43 327 ASN B N 1
ATOM 7570 C CA . ASN B 2 249 ? 15.559 -1.306 -2.2 1 53.28 327 ASN B CA 1
ATOM 7571 C C . ASN B 2 249 ? 17.086 -1.255 -2.301 1 51.78 327 ASN B C 1
ATOM 7572 O O . ASN B 2 249 ? 17.752 -2.226 -1.936 1 51.74 327 ASN B O 1
ATOM 7576 N N . SER B 2 250 ? 17.642 -0.127 -2.763 1 50.42 328 SER B N 1
ATOM 7577 C CA . SER B 2 250 ? 19.088 0.002 -2.903 1 49.31 328 SER B CA 1
ATOM 7578 C C . SER B 2 250 ? 19.779 -0.038 -1.542 1 47.68 328 SER B C 1
ATOM 7579 O O . SER B 2 250 ? 20.753 -0.768 -1.384 1 47.73 328 SER B O 1
ATOM 7587 N N . HIS B 2 251 ? 19.256 0.689 -0.54 1 46.12 329 HIS B N 1
ATOM 7588 C CA . HIS B 2 251 ? 19.826 0.668 0.808 1 44.85 329 HIS B CA 1
ATOM 7589 C C . HIS B 2 251 ? 19.779 -0.747 1.389 1 42.88 329 HIS B C 1
ATOM 7590 O O . HIS B 2 251 ? 20.751 -1.189 1.994 1 42.8 329 HIS B O 1
ATOM 7594 N N . LEU B 2 252 ? 18.678 -1.483 1.153 1 41.3 330 LEU B N 1
ATOM 7595 C CA . LEU B 2 252 ? 18.557 -2.866 1.6 1 39.87 330 LEU B CA 1
ATOM 7596 C C . LEU B 2 252 ? 19.662 -3.719 0.969 1 38.6 330 LEU B C 1
ATOM 7597 O O . LEU B 2 252 ? 20.349 -4.419 1.691 1 38.38 330 LEU B O 1
ATOM 7601 N N . SER B 2 253 ? 19.881 -3.598 -0.351 1 37.67 331 SER B N 1
ATOM 7602 C CA . SER B 2 253 ? 20.927 -4.34 -1.061 1 37.23 331 SER B CA 1
ATOM 7603 C C . SER B 2 253 ? 22.325 -4.038 -0.52 1 37.19 331 SER B C 1
ATOM 7604 O O . SER B 2 253 ? 23.124 -4.958 -0.329 1 37.18 331 SER B O 1
ATOM 7612 N N . GLU B 2 254 ? 22.606 -2.764 -0.226 1 36.9 332 GLU B N 1
ATOM 7613 C CA . GLU B 2 254 ? 23.913 -2.36 0.308 1 36.6 332 GLU B CA 1
ATOM 7614 C C . GLU B 2 254 ? 24.107 -2.94 1.715 1 34.83 332 GLU B C 1
ATOM 7615 O O . GLU B 2 254 ? 25.206 -3.37 2.045 1 34.6 332 GLU B O 1
ATOM 7627 N N . ARG B 2 255 ? 23.034 -2.99 2.523 1 33.71 333 ARG B N 1
ATOM 7628 C CA . ARG B 2 255 ? 23.071 -3.593 3.854 1 32.97 333 ARG B CA 1
ATOM 7629 C C . ARG B 2 255 ? 23.244 -5.119 3.748 1 31.6 333 ARG B C 1
ATOM 7630 O O . ARG B 2 255 ? 23.964 -5.707 4.544 1 31.47 333 ARG B O 1
ATOM 7634 N N . LEU B 2 256 ? 22.634 -5.753 2.74 1 30.79 334 LEU B N 1
ATOM 7635 C CA . LEU B 2 256 ? 22.765 -7.197 2.532 1 30.11 334 LEU B CA 1
ATOM 7636 C C . LEU B 2 256 ? 24.222 -7.559 2.279 1 29.44 334 LEU B C 1
ATOM 7637 O O . LEU B 2 256 ? 24.676 -8.579 2.785 1 29.67 334 LEU B O 1
ATOM 7653 N N . PHE B 2 257 ? 24.963 -6.735 1.526 1 28.68 335 PHE B N 1
ATOM 7654 C CA . PHE B 2 257 ? 26.372 -7.02 1.304 1 28.44 335 PHE B CA 1
ATOM 7655 C C . PHE B 2 257 ? 27.204 -6.67 2.534 1 27.55 335 PHE B C 1
ATOM 7656 O O . PHE B 2 257 ? 28.115 -7.415 2.873 1 27.18 335 PHE B O 1
ATOM 7673 N N . SER B 2 258 ? 26.92 -5.535 3.186 1 27.12 336 SER B N 1
ATOM 7674 C CA . SER B 2 258 ? 27.698 -5.097 4.347 1 27.27 336 SER B CA 1
ATOM 7675 C C . SER B 2 258 ? 27.585 -6.019 5.553 1 25.98 336 SER B C 1
ATOM 7676 O O . SER B 2 258 ? 28.554 -6.152 6.295 1 26.21 336 SER B O 1
ATOM 7684 N N . SER B 2 259 ? 26.429 -6.659 5.759 1 24.72 337 SER B N 1
ATOM 7685 C CA . SER B 2 259 ? 26.237 -7.551 6.905 1 23.63 337 SER B CA 1
ATOM 7686 C C . SER B 2 259 ? 26.885 -8.927 6.753 1 21.86 337 SER B C 1
ATOM 7687 O O . SER B 2 259 ? 26.772 -9.73 7.674 1 21.61 337 SER B O 1
ATOM 7695 N N . LEU B 2 260 ? 27.559 -9.211 5.628 1 20.8 338 LEU B N 1
ATOM 7696 C CA . LEU B 2 260 ? 28.194 -10.508 5.447 1 20.24 338 LEU B CA 1
ATOM 7697 C C . LEU B 2 260 ? 29.427 -10.613 6.343 1 19.8 338 LEU B C 1
ATOM 7698 O O . LEU B 2 260 ? 30.154 -9.622 6.475 1 20.38 338 LEU B O 1
ATOM 7714 N N . PRO B 2 261 ? 29.709 -11.781 6.965 1 18.77 339 PRO B N 1
ATOM 7715 C CA . PRO B 2 261 ? 28.941 -13.039 6.965 1 17.98 339 PRO B CA 1
ATOM 7716 C C . PRO B 2 261 ? 27.717 -12.935 7.861 1 17.67 339 PRO B C 1
ATOM 7717 O O . PRO B 2 261 ? 27.809 -12.346 8.931 1 18.15 339 PRO B O 1
ATOM 7728 N N . TYR B 2 262 ? 26.591 -13.5 7.444 1 16.92 340 TYR B N 1
ATOM 7729 C CA . TYR B 2 262 ? 25.367 -13.405 8.232 1 16.61 340 TYR B CA 1
ATOM 7730 C C . TYR B 2 262 ? 25.435 -14.265 9.476 1 15.75 340 TYR B C 1
ATOM 7731 O O . TYR B 2 262 ? 25.88 -15.398 9.415 1 15.74 340 TYR B O 1
ATOM 7749 N N . ALA B 2 263 ? 24.99 -13.725 10.599 1 15.13 341 ALA B N 1
ATOM 7750 C CA . ALA B 2 263 ? 24.895 -14.462 11.845 1 15.15 341 ALA B CA 1
ATOM 7751 C C . ALA B 2 263 ? 23.524 -15.123 11.787 1 14.88 341 ALA B C 1
ATOM 7752 O O . ALA B 2 263 ? 22.525 -14.467 11.994 1 14.85 341 ALA B O 1
ATOM 7759 N N . VAL B 2 264 ? 23.477 -16.409 11.468 1 14.65 342 VAL B N 1
ATOM 7760 C CA . VAL B 2 264 ? 22.217 -17.121 11.249 1 14.98 342 VAL B CA 1
ATOM 7761 C C . VAL B 2 264 ? 21.882 -18.129 12.347 1 15.09 342 VAL B C 1
ATOM 7762 O O . VAL B 2 264 ? 22.756 -18.553 13.099 1 14.63 342 VAL B O 1
ATOM 7775 N N . ILE B 2 265 ? 20.599 -18.508 12.419 1 15.52 343 ILE B N 1
ATOM 7776 C CA . ILE B 2 265 ? 20.06 -19.508 13.336 1 16.46 343 ILE B CA 1
ATOM 7777 C C . ILE B 2 265 ? 19.005 -20.326 12.577 1 16.78 343 ILE B C 1
ATOM 7778 O O . ILE B 2 265 ? 18.353 -19.813 11.663 1 16.47 343 ILE B O 1
ATOM 7794 N N . GLY B 2 266 ? 18.863 -21.587 12.962 1 17.07 344 GLY B N 1
ATOM 7795 C CA . GLY B 2 266 ? 17.937 -22.504 12.32 1 17.59 344 GLY B CA 1
ATOM 7796 C C . GLY B 2 266 ? 16.923 -23.115 13.258 1 18.27 344 GLY B C 1
ATOM 7797 O O . GLY B 2 266 ? 17.279 -23.632 14.315 1 18.78 344 GLY B O 1
ATOM 7801 N N . SER B 2 267 ? 15.66 -23.087 12.862 1 18.52 345 SER B N 1
ATOM 7802 C CA . SER B 2 267 ? 14.573 -23.713 13.599 1 19.41 345 SER B CA 1
ATOM 7803 C C . SER B 2 267 ? 13.269 -23.646 12.825 1 20.29 345 SER B C 1
ATOM 7804 O O . SER B 2 267 ? 12.699 -22.566 12.662 1 20.36 345 SER B O 1
ATOM 7812 N N . ASN B 2 268 ? 12.801 -24.796 12.352 1 20.75 346 ASN B N 1
ATOM 7813 C CA . ASN B 2 268 ? 11.488 -24.874 11.733 1 21.73 346 ASN B CA 1
ATOM 7814 C C . ASN B 2 268 ? 10.43 -25.358 12.752 1 22.37 346 ASN B C 1
ATOM 7815 O O . ASN B 2 268 ? 9.33 -25.734 12.346 1 22.63 346 ASN B O 1
ATOM 7826 N N . ASP B 2 269 ? 10.76 -25.349 14.068 1 22.62 347 ASP B N 1
ATOM 7827 C CA . ASP B 2 269 ? 9.903 -25.804 15.149 1 23.43 347 ASP B CA 1
ATOM 7828 C C . ASP B 2 269 ? 9.415 -24.601 15.924 1 23.71 347 ASP B C 1
ATOM 7829 O O . ASP B 2 269 ? 10.164 -23.652 16.162 1 23.2 347 ASP B O 1
ATOM 7838 N N . ILE B 2 270 ? 8.154 -24.646 16.321 1 24.62 348 ILE B N 1
ATOM 7839 C CA . ILE B 2 270 ? 7.535 -23.561 17.058 1 25.93 348 ILE B CA 1
ATOM 7840 C C . ILE B 2 270 ? 7.811 -23.717 18.542 1 26.84 348 ILE B C 1
ATOM 7841 O O . ILE B 2 270 ? 7.644 -24.802 19.098 1 27.32 348 ILE B O 1
ATOM 7857 N N . VAL B 2 271 ? 8.226 -22.618 19.18 1 26.81 349 VAL B N 1
ATOM 7858 C CA . VAL B 2 271 ? 8.47 -22.537 20.618 1 27.33 349 VAL B CA 1
ATOM 7859 C C . VAL B 2 271 ? 7.617 -21.4 21.197 1 27.94 349 VAL B C 1
ATOM 7860 O O . VAL B 2 271 ? 7.203 -20.485 20.483 1 27.73 349 VAL B O 1
ATOM 7873 N N . GLU B 2 272 ? 7.371 -21.462 22.499 1 28.59 350 GLU B N 1
ATOM 7874 C CA . GLU B 2 272 ? 6.596 -20.455 23.192 1 29.68 350 GLU B CA 1
ATOM 7875 C C . GLU B 2 272 ? 7.562 -19.513 23.897 1 30.24 350 GLU B C 1
ATOM 7876 O O . GLU B 2 272 ? 8.289 -19.939 24.795 1 30.43 350 GLU B O 1
ATOM 7888 N N . ASN B 2 273 ? 7.592 -18.242 23.486 1 30.38 351 ASN B N 1
ATOM 7889 C CA . ASN B 2 273 ? 8.461 -17.259 24.132 1 31.21 351 ASN B CA 1
ATOM 7890 C C . ASN B 2 273 ? 7.871 -16.805 25.477 1 32.54 351 ASN B C 1
ATOM 7891 O O . ASN B 2 273 ? 6.722 -17.121 25.792 1 32.67 351 ASN B O 1
ATOM 7902 N N . TYR B 2 274 ? 8.641 -16.045 26.26 1 33.55 352 TYR B N 1
ATOM 7903 C CA . TYR B 2 274 ? 8.196 -15.589 27.576 1 35.34 352 TYR B CA 1
ATOM 7904 C C . TYR B 2 274 ? 6.964 -14.691 27.537 1 36.74 352 TYR B C 1
ATOM 7905 O O . TYR B 2 274 ? 6.258 -14.603 28.543 1 37.72 352 TYR B O 1
ATOM 7923 N N . SER B 2 275 ? 6.691 -14.042 26.397 1 36.65 353 SER B N 1
ATOM 7924 C CA . SER B 2 275 ? 5.474 -13.248 26.231 1 37.77 353 SER B CA 1
ATOM 7925 C C . SER B 2 275 ? 4.227 -14.125 25.961 1 38.48 353 SER B C 1
ATOM 7926 O O . SER B 2 275 ? 3.124 -13.585 25.91 1 39.26 353 SER B O 1
ATOM 7934 N N . GLY B 2 276 ? 4.396 -15.436 25.78 1 38.07 354 GLY B N 1
ATOM 7935 C CA . GLY B 2 276 ? 3.302 -16.347 25.484 1 38.71 354 GLY B CA 1
ATOM 7936 C C . GLY B 2 276 ? 3.054 -16.571 24.004 1 38.78 354 GLY B C 1
ATOM 7937 O O . GLY B 2 276 ? 2.201 -17.389 23.649 1 39.26 354 GLY B O 1
ATOM 7941 N N . ASN B 2 277 ? 3.783 -15.867 23.12 1 38.05 355 ASN B N 1
ATOM 7942 C CA . ASN B 2 277 ? 3.6 -16.035 21.686 1 37.91 355 ASN B CA 1
ATOM 7943 C C . ASN B 2 277 ? 4.268 -17.311 21.209 1 36.16 355 ASN B C 1
ATOM 7944 O O . ASN B 2 277 ? 5.325 -17.693 21.714 1 35.57 355 ASN B O 1
ATOM 7955 N N . GLN B 2 278 ? 3.648 -17.957 20.215 1 35.08 356 GLN B N 1
ATOM 7956 C CA . GLN B 2 278 ? 4.176 -19.169 19.607 1 34.11 356 GLN B CA 1
ATOM 7957 C C . GLN B 2 278 ? 4.85 -18.765 18.308 1 31.79 356 GLN B C 1
ATOM 7958 O O . GLN B 2 278 ? 4.179 -18.417 17.336 1 31.76 356 GLN B O 1
ATOM 7972 N N . VAL B 2 279 ? 6.186 -18.756 18.319 1 29.87 357 VAL B N 1
ATOM 7973 C CA . VAL B 2 279 ? 7.001 -18.319 17.184 1 28.58 357 VAL B CA 1
ATOM 7974 C C . VAL B 2 279 ? 8.064 -19.365 16.869 1 26.19 357 VAL B C 1
ATOM 7975 O O . VAL B 2 279 ? 8.391 -20.194 17.713 1 25.76 357 VAL B O 1
ATOM 7988 N N . ARG B 2 280 ? 8.617 -19.315 15.655 1 24.54 358 ARG B N 1
ATOM 7989 C CA . ARG B 2 280 ? 9.691 -20.227 15.277 1 22.86 358 ARG B CA 1
ATOM 7990 C C . ARG B 2 280 ? 10.934 -19.849 16.055 1 21.51 358 ARG B C 1
ATOM 7991 O O . ARG B 2 280 ? 11.274 -18.669 16.133 1 21.22 358 ARG B O 1
ATOM 8012 N N . GLY B 2 281 ? 11.591 -20.839 16.629 1 20.66 359 GLY B N 1
ATOM 8013 C CA . GLY B 2 281 ? 12.795 -20.588 17.399 1 20.59 359 GLY B CA 1
ATOM 8014 C C . GLY B 2 281 ? 13.228 -21.736 18.276 1 19.96 359 GLY B C 1
ATOM 8015 O O . GLY B 2 281 ? 12.792 -22.872 18.096 1 20.27 359 GLY B O 1
ATOM 8019 N N . ARG B 2 282 ? 14.112 -21.434 19.217 1 19.1 360 ARG B N 1
ATOM 8020 C CA . ARG B 2 282 ? 14.662 -22.433 20.132 1 18.83 360 ARG B CA 1
ATOM 8021 C C . ARG B 2 282 ? 14.595 -21.916 21.558 1 18.44 360 ARG B C 1
ATOM 8022 O O . ARG B 2 282 ? 14.878 -20.745 21.808 1 18.28 360 ARG B O 1
ATOM 8043 N N . SER B 2 283 ? 14.22 -22.795 22.486 1 18.39 361 SER B N 1
ATOM 8044 C CA . SER B 2 283 ? 14.033 -22.446 23.884 1 19.1 361 SER B CA 1
ATOM 8045 C C . SER B 2 283 ? 15.107 -23.058 24.77 1 18.92 361 SER B C 1
ATOM 8046 O O . SER B 2 283 ? 15.355 -24.264 24.716 1 18.95 361 SER B O 1
ATOM 8054 N N . TYR B 2 284 ? 15.733 -22.22 25.589 1 18.64 362 TYR B N 1
ATOM 8055 C CA . TYR B 2 284 ? 16.802 -22.616 26.489 1 19.33 362 TYR B CA 1
ATOM 8056 C C . TYR B 2 284 ? 16.476 -22.123 27.911 1 20.81 362 TYR B C 1
ATOM 8057 O O . TYR B 2 284 ? 15.73 -21.15 28.061 1 21.11 362 TYR B O 1
ATOM 8075 N N . PRO B 2 285 ? 17.074 -22.699 28.972 1 21.74 363 PRO B N 1
ATOM 8076 C CA . PRO B 2 285 ? 16.841 -22.148 30.325 1 22.67 363 PRO B CA 1
ATOM 8077 C C . PRO B 2 285 ? 17.199 -20.653 30.458 1 23.17 363 PRO B C 1
ATOM 8078 O O . PRO B 2 285 ? 16.734 -19.988 31.383 1 23.69 363 PRO B O 1
ATOM 8089 N N . TRP B 2 286 ? 18.009 -20.124 29.522 1 22.59 364 TRP B N 1
ATOM 8090 C CA . TRP B 2 286 ? 18.477 -18.738 29.533 1 22.45 364 TRP B CA 1
ATOM 8091 C C . TRP B 2 286 ? 17.758 -17.813 28.542 1 22.55 364 TRP B C 1
ATOM 8092 O O . TRP B 2 286 ? 18.021 -16.609 28.555 1 23.03 364 TRP B O 1
ATOM 8113 N N . GLY B 2 287 ? 16.871 -18.343 27.711 1 22.02 365 GLY B N 1
ATOM 8114 C CA . GLY B 2 287 ? 16.158 -17.512 26.761 1 21.96 365 GLY B CA 1
ATOM 8115 C C . GLY B 2 287 ? 15.555 -18.254 25.611 1 21.28 365 GLY B C 1
ATOM 8116 O O . GLY B 2 287 ? 15.898 -19.407 25.363 1 20.97 365 GLY B O 1
ATOM 8120 N N . VAL B 2 288 ? 14.658 -17.573 24.902 1 21.06 366 VAL B N 1
ATOM 8121 C CA . VAL B 2 288 ? 14.006 -18.104 23.719 1 21.03 366 VAL B CA 1
ATOM 8122 C C . VAL B 2 288 ? 14.445 -17.266 22.537 1 20.4 366 VAL B C 1
ATOM 8123 O O . VAL B 2 288 ? 14.11 -16.086 22.466 1 20.72 366 VAL B O 1
ATOM 8136 N N . ILE B 2 289 ? 15.218 -17.862 21.632 1 19.45 367 ILE B N 1
ATOM 8137 C CA . ILE B 2 289 ? 15.671 -17.16 20.437 1 19.37 367 ILE B CA 1
ATOM 8138 C C . ILE B 2 289 ? 14.669 -17.408 19.315 1 19.63 367 ILE B C 1
ATOM 8139 O O . ILE B 2 289 ? 14.172 -18.519 19.154 1 19.56 367 ILE B O 1
ATOM 8155 N N . GLU B 2 290 ? 14.363 -16.365 18.553 1 19.65 368 GLU B N 1
ATOM 8156 C CA . GLU B 2 290 ? 13.344 -16.404 17.532 1 20.55 368 GLU B CA 1
ATOM 8157 C C . GLU B 2 290 ? 13.966 -16.243 16.144 1 20.68 368 GLU B C 1
ATOM 8158 O O . GLU B 2 290 ? 14.754 -15.324 15.924 1 20.77 368 GLU B O 1
ATOM 8170 N N . VAL B 2 291 ? 13.628 -17.148 15.22 1 20.49 369 VAL B N 1
ATOM 8171 C CA . VAL B 2 291 ? 14.203 -17.138 13.876 1 20.93 369 VAL B CA 1
ATOM 8172 C C . VAL B 2 291 ? 13.805 -15.877 13.11 1 21.53 369 VAL B C 1
ATOM 8173 O O . VAL B 2 291 ? 14.659 -15.205 12.52 1 21.49 369 VAL B O 1
ATOM 8186 N N . ASP B 2 292 ? 12.515 -15.565 13.117 1 21.9 370 ASP B N 1
ATOM 8187 C CA . ASP B 2 292 ? 11.979 -14.472 12.327 1 22.88 370 ASP B CA 1
ATOM 8188 C C . ASP B 2 292 ? 12.063 -13.103 12.998 1 24.16 370 ASP B C 1
ATOM 8189 O O . ASP B 2 292 ? 11.456 -12.157 12.497 1 24.7 370 ASP B O 1
ATOM 8198 N N . ASN B 2 293 ? 12.854 -12.972 14.08 1 24.59 371 ASN B N 1
ATOM 8199 C CA . ASN B 2 293 ? 13.071 -11.705 14.757 1 25.61 371 ASN B CA 1
ATOM 8200 C C . ASN B 2 293 ? 14.385 -11.129 14.241 1 26.11 371 ASN B C 1
ATOM 8201 O O . ASN B 2 293 ? 15.44 -11.743 14.405 1 25.73 371 ASN B O 1
ATOM 8212 N N . ASP B 2 294 ? 14.324 -9.949 13.619 1 26.82 372 ASP B N 1
ATOM 8213 C CA . ASP B 2 294 ? 15.515 -9.295 13.073 1 27.47 372 ASP B CA 1
ATOM 8214 C C . ASP B 2 294 ? 16.527 -8.902 14.157 1 27.05 372 ASP B C 1
ATOM 8215 O O . ASP B 2 294 ? 17.709 -8.778 13.853 1 27 372 ASP B O 1
ATOM 8224 N N . ASN B 2 295 ? 16.081 -8.706 15.405 1 26.73 373 ASN B N 1
ATOM 8225 C CA . ASN B 2 295 ? 16.969 -8.346 16.516 1 26.77 373 ASN B CA 1
ATOM 8226 C C . ASN B 2 295 ? 17.783 -9.523 17.066 1 25.78 373 ASN B C 1
ATOM 8227 O O . ASN B 2 295 ? 18.646 -9.296 17.91 1 26.06 373 ASN B O 1
ATOM 8238 N N . HIS B 2 296 ? 17.505 -10.764 16.632 1 24.52 374 HIS B N 1
ATOM 8239 C CA . HIS B 2 296 ? 18.172 -11.949 17.143 1 23.75 374 HIS B CA 1
ATOM 8240 C C . HIS B 2 296 ? 19.207 -12.535 16.212 1 22.82 374 HIS B C 1
ATOM 8241 O O . HIS B 2 296 ? 20.147 -13.167 16.685 1 22.88 374 HIS B O 1
ATOM 8255 N N . SER B 2 297 ? 19.037 -12.379 14.902 1 22.2 375 SER B N 1
ATOM 8256 C CA . SER B 2 297 ? 19.974 -12.934 13.927 1 21.57 375 SER B CA 1
ATOM 8257 C C . SER B 2 297 ? 19.81 -12.223 12.565 1 20.9 375 SER B C 1
ATOM 8258 O O . SER B 2 297 ? 18.963 -11.345 12.411 1 20.9 375 SER B O 1
ATOM 8266 N N . ASP B 2 298 ? 20.636 -12.611 11.593 1 20.24 376 ASP B N 1
ATOM 8267 C CA . ASP B 2 298 ? 20.593 -12.148 10.218 1 20.2 376 ASP B CA 1
ATOM 8268 C C . ASP B 2 298 ? 19.908 -13.204 9.326 1 20.65 376 ASP B C 1
ATOM 8269 O O . ASP B 2 298 ? 20.252 -13.309 8.146 1 21.06 376 ASP B O 1
ATOM 8278 N N . PHE B 2 299 ? 18.932 -13.968 9.862 1 20.51 377 PHE B N 1
ATOM 8279 C CA . PHE B 2 299 ? 18.241 -14.978 9.067 1 20.95 377 PHE B CA 1
ATOM 8280 C C . PHE B 2 299 ? 17.426 -14.324 7.945 1 21.32 377 PHE B C 1
ATOM 8281 O O . PHE B 2 299 ? 17.426 -14.843 6.83 1 20.85 377 PHE B O 1
ATOM 8298 N N . ASN B 2 300 ? 16.715 -13.219 8.236 1 21.79 378 ASN B N 1
ATOM 8299 C CA . ASN B 2 300 ? 15.91 -12.554 7.211 1 22.74 378 ASN B CA 1
ATOM 8300 C C . ASN B 2 300 ? 16.767 -11.929 6.117 1 22.48 378 ASN B C 1
ATOM 8301 O O . ASN B 2 300 ? 16.335 -11.904 4.964 1 23.06 378 ASN B O 1
ATOM 8312 N N . LEU B 2 301 ? 17.984 -11.478 6.442 1 21.52 379 LEU B N 1
ATOM 8313 C CA . LEU B 2 301 ? 18.889 -10.948 5.422 1 21.11 379 LEU B CA 1
ATOM 8314 C C . LEU B 2 301 ? 19.347 -12.092 4.514 1 20.39 379 LEU B C 1
ATOM 8315 O O . LEU B 2 301 ? 19.451 -11.901 3.302 1 20.03 379 LEU B O 1
ATOM 8331 N N . LEU B 2 302 ? 19.605 -13.282 5.086 1 19.85 380 LEU B N 1
ATOM 8332 C CA . LEU B 2 302 ? 19.981 -14.441 4.294 1 19.87 380 LEU B CA 1
ATOM 8333 C C . LEU B 2 302 ? 18.822 -14.853 3.403 1 20.17 380 LEU B C 1
ATOM 8334 O O . LEU B 2 302 ? 19.04 -15.128 2.226 1 20.37 380 LEU B O 1
ATOM 8350 N N . LYS B 2 303 ? 17.6 -14.905 3.95 1 20.24 381 LYS B N 1
ATOM 8351 C CA . LYS B 2 303 ? 16.436 -15.291 3.166 1 21 381 LYS B CA 1
ATOM 8352 C C . LYS B 2 303 ? 16.154 -14.277 2.039 1 21.42 381 LYS B C 1
ATOM 8353 O O . LYS B 2 303 ? 15.649 -14.669 0.988 1 21.55 381 LYS B O 1
ATOM 8372 N N . ASN B 2 304 ? 16.495 -12.989 2.242 1 21.56 382 ASN B N 1
ATOM 8373 C CA . ASN B 2 304 ? 16.344 -11.973 1.211 1 22.48 382 ASN B CA 1
ATOM 8374 C C . ASN B 2 304 ? 17.39 -12.147 0.121 1 21.69 382 ASN B C 1
ATOM 8375 O O . ASN B 2 304 ? 17.059 -12.111 -1.066 1 21.86 382 ASN B O 1
ATOM 8386 N N . LEU B 2 305 ? 18.646 -12.363 0.503 1 20.84 383 LEU B N 1
ATOM 8387 C CA . LEU B 2 305 ? 19.695 -12.548 -0.479 1 20.92 383 LEU B CA 1
ATOM 8388 C C . LEU B 2 305 ? 19.464 -13.8 -1.314 1 20.97 383 LEU B C 1
ATOM 8389 O O . LEU B 2 305 ? 19.636 -13.773 -2.529 1 21.25 383 LEU B O 1
ATOM 8405 N N . LEU B 2 306 ? 19.05 -14.881 -0.671 1 20.58 384 LEU B N 1
ATOM 8406 C CA . LEU B 2 306 ? 18.915 -16.163 -1.333 1 20.73 384 LEU B CA 1
ATOM 8407 C C . LEU B 2 306 ? 17.605 -16.361 -2.075 1 21.21 384 LEU B C 1
ATOM 8408 O O . LEU B 2 306 ? 17.615 -16.993 -3.126 1 21.13 384 LEU B O 1
ATOM 8424 N N . ILE B 2 307 ? 16.475 -15.909 -1.508 1 21.49 385 ILE B N 1
ATOM 8425 C CA . ILE B 2 307 ? 15.171 -16.172 -2.097 1 22.46 385 ILE B CA 1
ATOM 8426 C C . ILE B 2 307 ? 14.345 -14.912 -2.41 1 22.95 385 ILE B C 1
ATOM 8427 O O . ILE B 2 307 ? 14 -14.68 -3.567 1 23.29 385 ILE B O 1
ATOM 8443 N N . LYS B 2 308 ? 13.985 -14.135 -1.383 1 22.93 386 LYS B N 1
ATOM 8444 C CA . LYS B 2 308 ? 13.051 -13.042 -1.535 1 23.61 386 LYS B CA 1
ATOM 8445 C C . LYS B 2 308 ? 13.469 -11.94 -2.498 1 23.4 386 LYS B C 1
ATOM 8446 O O . LYS B 2 308 ? 12.614 -11.393 -3.199 1 23.51 386 LYS B O 1
ATOM 8465 N N . GLN B 2 309 ? 14.759 -11.619 -2.564 1 22.93 387 GLN B N 1
ATOM 8466 C CA . GLN B 2 309 ? 15.226 -10.5 -3.374 1 23.11 387 GLN B CA 1
ATOM 8467 C C . GLN B 2 309 ? 16.231 -10.815 -4.483 1 22.09 387 GLN B C 1
ATOM 8468 O O . GLN B 2 309 ? 16.163 -10.175 -5.539 1 22.49 387 GLN B O 1
ATOM 8482 N N . PHE B 2 310 ? 17.207 -11.715 -4.242 1 20.7 388 PHE B N 1
ATOM 8483 C CA . PHE B 2 310 ? 18.277 -11.916 -5.224 1 20.12 388 PHE B CA 1
ATOM 8484 C C . PHE B 2 310 ? 18.562 -13.366 -5.617 1 19.28 388 PHE B C 1
ATOM 8485 O O . PHE B 2 310 ? 19.707 -13.69 -5.913 1 19.06 388 PHE B O 1
ATOM 8502 N N . MET B 2 311 ? 17.534 -14.213 -5.708 1 18.89 389 MET B N 1
ATOM 8503 C CA . MET B 2 311 ? 17.714 -15.578 -6.197 1 18.91 389 MET B CA 1
ATOM 8504 C C . MET B 2 311 ? 17.999 -15.545 -7.694 1 19.16 389 MET B C 1
ATOM 8505 O O . MET B 2 311 ? 18.928 -16.205 -8.155 1 19.34 389 MET B O 1
ATOM 8519 N N . GLU B 2 312 ? 17.222 -14.761 -8.449 1 19.11 390 GLU B N 1
ATOM 8520 C CA . GLU B 2 312 ? 17.386 -14.664 -9.899 1 19.36 390 GLU B CA 1
ATOM 8521 C C . GLU B 2 312 ? 18.71 -14.03 -10.278 1 19.5 390 GLU B C 1
ATOM 8522 O O . GLU B 2 312 ? 19.331 -14.453 -11.252 1 19.39 390 GLU B O 1
ATOM 8534 N N . GLU B 2 313 ? 19.173 -13.053 -9.488 1 19.59 391 GLU B N 1
ATOM 8535 C CA . GLU B 2 313 ? 20.47 -12.442 -9.731 1 20.28 391 GLU B CA 1
ATOM 8536 C C . GLU B 2 313 ? 21.626 -13.401 -9.436 1 20.47 391 GLU B C 1
ATOM 8537 O O . GLU B 2 313 ? 22.675 -13.318 -10.083 1 20.47 391 GLU B O 1
ATOM 8549 N N . LEU B 2 314 ? 21.434 -14.328 -8.491 1 20.43 392 LEU B N 1
ATOM 8550 C CA . LEU B 2 314 ? 22.43 -15.359 -8.224 1 20.91 392 LEU B CA 1
ATOM 8551 C C . LEU B 2 314 ? 22.509 -16.288 -9.438 1 21.53 392 LEU B C 1
ATOM 8552 O O . LEU B 2 314 ? 23.604 -16.593 -9.908 1 21.78 392 LEU B O 1
ATOM 8568 N N . LYS B 2 315 ? 21.357 -16.69 -9.976 1 21.6 393 LYS B N 1
ATOM 8569 C CA . LYS B 2 315 ? 21.312 -17.533 -11.165 1 22.32 393 LYS B CA 1
ATOM 8570 C C . LYS B 2 315 ? 21.948 -16.812 -12.367 1 22.71 393 LYS B C 1
ATOM 8571 O O . LYS B 2 315 ? 22.675 -17.433 -13.139 1 22.91 393 LYS B O 1
ATOM 8590 N N . GLU B 2 316 ? 21.696 -15.505 -12.505 1 22.62 394 GLU B N 1
ATOM 8591 C CA . GLU B 2 316 ? 22.268 -14.712 -13.586 1 23.23 394 GLU B CA 1
ATOM 8592 C C . GLU B 2 316 ? 23.788 -14.684 -13.512 1 23.58 394 GLU B C 1
ATOM 8593 O O . GLU B 2 316 ? 24.448 -14.86 -14.53 1 23.76 394 GLU B O 1
ATOM 8605 N N . ARG B 2 317 ? 24.352 -14.46 -12.322 1 23.63 395 ARG B N 1
ATOM 8606 C CA . ARG B 2 317 ? 25.802 -14.459 -12.157 1 24.04 395 ARG B CA 1
ATOM 8607 C C . ARG B 2 317 ? 26.372 -15.844 -12.454 1 23.64 395 ARG B C 1
ATOM 8608 O O . ARG B 2 317 ? 27.44 -15.946 -13.052 1 24.01 395 ARG B O 1
ATOM 8629 N N . THR B 2 318 ? 25.662 -16.904 -12.055 1 22.83 396 THR B N 1
ATOM 8630 C CA . THR B 2 318 ? 26.112 -18.263 -12.315 1 22.65 396 THR B CA 1
ATOM 8631 C C . THR B 2 318 ? 26.19 -18.549 -13.816 1 23.08 396 THR B C 1
ATOM 8632 O O . THR B 2 318 ? 27.172 -19.118 -14.271 1 22.9 396 THR B O 1
ATOM 8643 N N . SER B 2 319 ? 25.169 -18.164 -14.581 1 23.54 397 SER B N 1
ATOM 8644 C CA . SER B 2 319 ? 25.118 -18.466 -16.006 1 24.47 397 SER B CA 1
ATOM 8645 C C . SER B 2 319 ? 25.918 -17.516 -16.893 1 24.57 397 SER B C 1
ATOM 8646 O O . SER B 2 319 ? 26.47 -17.954 -17.9 1 24.84 397 SER B O 1
ATOM 8654 N N . LYS B 2 320 ? 25.954 -16.229 -16.556 1 24.23 398 LYS B N 1
ATOM 8655 C CA . LYS B 2 320 ? 26.602 -15.221 -17.39 1 24.84 398 LYS B CA 1
ATOM 8656 C C . LYS B 2 320 ? 28.042 -14.904 -17.053 1 24.89 398 LYS B C 1
ATOM 8657 O O . LYS B 2 320 ? 28.743 -14.391 -17.925 1 25.42 398 LYS B O 1
ATOM 8676 N N . ILE B 2 321 ? 28.486 -15.141 -15.807 1 24.22 399 ILE B N 1
ATOM 8677 C CA . ILE B 2 321 ? 29.852 -14.813 -15.426 1 24.52 399 ILE B CA 1
ATOM 8678 C C . ILE B 2 321 ? 30.637 -16.076 -15.067 1 24.61 399 ILE B C 1
ATOM 8679 O O . ILE B 2 321 ? 31.663 -16.354 -15.677 1 25.19 399 ILE B O 1
ATOM 8695 N N . LEU B 2 322 ? 30.152 -16.852 -14.098 1 23.95 400 LEU B N 1
ATOM 8696 C CA . LEU B 2 322 ? 30.898 -17.988 -13.573 1 23.8 400 LEU B CA 1
ATOM 8697 C C . LEU B 2 322 ? 30.972 -19.119 -14.585 1 24.26 400 LEU B C 1
ATOM 8698 O O . LEU B 2 322 ? 32.055 -19.634 -14.863 1 24.64 400 LEU B O 1
ATOM 8714 N N . TYR B 2 323 ? 29.838 -19.47 -15.174 1 24.31 401 TYR B N 1
ATOM 8715 C CA . TYR B 2 323 ? 29.796 -20.507 -16.193 1 25.12 401 TYR B CA 1
ATOM 8716 C C . TYR B 2 323 ? 30.579 -20.07 -17.429 1 25.85 401 TYR B C 1
ATOM 8717 O O . TYR B 2 323 ? 31.261 -20.892 -18.035 1 26.34 401 TYR B O 1
ATOM 8735 N N . GLU B 2 324 ? 30.458 -18.803 -17.816 1 25.76 402 GLU B N 1
ATOM 8736 C CA . GLU B 2 324 ? 31.165 -18.294 -18.983 1 26.44 402 GLU B CA 1
ATOM 8737 C C . GLU B 2 324 ? 32.688 -18.293 -18.77 1 27.04 402 GLU B C 1
ATOM 8738 O O . GLU B 2 324 ? 33.426 -18.584 -19.704 1 26.98 402 GLU B O 1
ATOM 8750 N N . ASN B 2 325 ? 33.155 -18.026 -17.545 1 27.54 403 ASN B N 1
ATOM 8751 C CA . ASN B 2 325 ? 34.59 -18.063 -17.246 1 28.29 403 ASN B CA 1
ATOM 8752 C C . ASN B 2 325 ? 35.081 -19.504 -17.24 1 28.72 403 ASN B C 1
ATOM 8753 O O . ASN B 2 325 ? 36.139 -19.787 -17.796 1 29.33 403 ASN B O 1
ATOM 8764 N N . TYR B 2 326 ? 34.307 -20.428 -16.654 1 28.26 404 TYR B N 1
ATOM 8765 C CA . TYR B 2 326 ? 34.657 -21.847 -16.675 1 28.89 404 TYR B CA 1
ATOM 8766 C C . TYR B 2 326 ? 34.749 -22.354 -18.124 1 29.33 404 TYR B C 1
ATOM 8767 O O . TYR B 2 326 ? 35.709 -23.031 -18.484 1 29.63 404 TYR B O 1
ATOM 8785 N N . ARG B 2 327 ? 33.759 -21.998 -18.945 1 29.28 405 ARG B N 1
ATOM 8786 C CA . ARG B 2 327 ? 33.718 -22.38 -20.346 1 29.79 405 ARG B CA 1
ATOM 8787 C C . ARG B 2 327 ? 34.92 -21.807 -21.102 1 30.76 405 ARG B C 1
ATOM 8788 O O . ARG B 2 327 ? 35.587 -22.544 -21.823 1 31.11 405 ARG B O 1
ATOM 8809 N N . SER B 2 328 ? 35.194 -20.504 -20.95 1 31.21 406 SER B N 1
ATOM 8810 C CA . SER B 2 328 ? 36.301 -19.857 -21.651 1 32.66 406 SER B CA 1
ATOM 8811 C C . SER B 2 328 ? 37.626 -20.476 -21.263 1 34.59 406 SER B C 1
ATOM 8812 O O . SER B 2 328 ? 38.476 -20.66 -22.124 1 35.13 406 SER B O 1
ATOM 8820 N N . SER B 2 329 ? 37.803 -20.822 -19.979 1 35.59 407 SER B N 1
ATOM 8821 C CA . SER B 2 329 ? 39.026 -21.471 -19.533 1 37.62 407 SER B CA 1
ATOM 8822 C C . SER B 2 329 ? 39.173 -22.849 -20.191 1 39.68 407 SER B C 1
ATOM 8823 O O . SER B 2 329 ? 40.267 -23.214 -20.618 1 40.79 407 SER B O 1
ATOM 8831 N N . LYS B 2 330 ? 38.08 -23.605 -20.278 1 40.11 408 LYS B N 1
ATOM 8832 C CA . LYS B 2 330 ? 38.111 -24.937 -20.865 1 41.35 408 LYS B CA 1
ATOM 8833 C C . LYS B 2 330 ? 38.393 -24.916 -22.361 1 42.28 408 LYS B C 1
ATOM 8834 O O . LYS B 2 330 ? 39.17 -25.736 -22.846 1 42.61 408 LYS B O 1
ATOM 8853 N N . LEU B 2 331 ? 37.773 -23.98 -23.09 1 42.59 409 LEU B N 1
ATOM 8854 C CA . LEU B 2 331 ? 37.858 -23.928 -24.546 1 43.44 409 LEU B CA 1
ATOM 8855 C C . LEU B 2 331 ? 39.028 -23.156 -25.148 1 44.25 409 LEU B C 1
ATOM 8856 O O . LEU B 2 331 ? 39.462 -23.506 -26.25 1 44.53 409 LEU B O 1
ATOM 8872 N N . ALA B 2 332 ? 39.492 -22.082 -24.5 1 44.5 410 ALA B N 1
ATOM 8873 C CA . ALA B 2 332 ? 40.592 -21.29 -25.048 1 45.81 410 ALA B CA 1
ATOM 8874 C C . ALA B 2 332 ? 41.894 -22.101 -25.076 1 46.81 410 ALA B C 1
ATOM 8875 O O . ALA B 2 332 ? 42.151 -22.858 -24.115 1 46.94 410 ALA B O 1
ATOM 8883 N N . PRO C 3 26 ? 2.023 -14.374 10.555 1 61.62 10 PRO C N 1
ATOM 8884 C CA . PRO C 3 26 ? 2.062 -15.729 9.984 1 61.39 10 PRO C CA 1
ATOM 8885 C C . PRO C 3 26 ? 3.133 -16.608 10.614 1 61.09 10 PRO C C 1
ATOM 8886 O O . PRO C 3 26 ? 4.29 -16.185 10.68 1 61.14 10 PRO C O 1
ATOM 8897 N N . VAL C 3 27 ? 2.78 -17.822 11.063 1 60.59 11 VAL C N 1
ATOM 8898 C CA . VAL C 3 27 ? 3.784 -18.755 11.598 1 60.22 11 VAL C CA 1
ATOM 8899 C C . VAL C 3 27 ? 3.629 -20.08 10.823 1 59.23 11 VAL C C 1
ATOM 8900 O O . VAL C 3 27 ? 2.632 -20.781 11.01 1 59.72 11 VAL C O 1
ATOM 8913 N N . PRO C 3 28 ? 4.535 -20.392 9.866 1 57.45 12 PRO C N 1
ATOM 8914 C CA . PRO C 3 28 ? 5.784 -19.68 9.543 1 55.92 12 PRO C CA 1
ATOM 8915 C C . PRO C 3 28 ? 5.6 -18.483 8.598 1 53.86 12 PRO C C 1
ATOM 8916 O O . PRO C 3 28 ? 4.712 -18.544 7.737 1 53.77 12 PRO C O 1
ATOM 8927 N N . PRO C 3 29 ? 6.427 -17.399 8.688 1 51.5 13 PRO C N 1
ATOM 8928 C CA . PRO C 3 29 ? 6.332 -16.339 7.67 1 49.78 13 PRO C CA 1
ATOM 8929 C C . PRO C 3 29 ? 6.71 -16.914 6.304 1 47.72 13 PRO C C 1
ATOM 8930 O O . PRO C 3 29 ? 7.567 -17.798 6.237 1 47.86 13 PRO C O 1
ATOM 8941 N N . PRO C 3 30 ? 6.03 -16.518 5.221 1 45.91 14 PRO C N 1
ATOM 8942 C CA . PRO C 3 30 ? 6.253 -17.2 3.945 1 44.41 14 PRO C CA 1
ATOM 8943 C C . PRO C 3 30 ? 7.61 -17.008 3.312 1 42.36 14 PRO C C 1
ATOM 8944 O O . PRO C 3 30 ? 8.285 -16.004 3.53 1 42.01 14 PRO C O 1
ATOM 8955 N N . VAL C 3 31 ? 7.956 -17.951 2.448 1 40.78 15 VAL C N 1
ATOM 8956 C CA . VAL C 3 31 ? 9.185 -17.872 1.673 1 39.54 15 VAL C CA 1
ATOM 8957 C C . VAL C 3 31 ? 8.847 -16.866 0.544 1 38.65 15 VAL C C 1
ATOM 8958 O O . VAL C 3 31 ? 7.673 -16.696 0.181 1 38.85 15 VAL C O 1
ATOM 8971 N N . GLY C 3 32 ? 9.857 -16.217 -0.009 1 37.51 16 GLY C N 1
ATOM 8972 C CA . GLY C 3 32 ? 9.646 -15.261 -1.089 1 36.68 16 GLY C CA 1
ATOM 8973 C C . GLY C 3 32 ? 9.601 -15.829 -2.478 1 35.62 16 GLY C C 1
ATOM 8974 O O . GLY C 3 32 ? 10.071 -15.18 -3.413 1 35.84 16 GLY C O 1
ATOM 8978 N N . ILE C 3 33 ? 9.017 -17.009 -2.641 1 34.54 17 ILE C N 1
ATOM 8979 C CA . ILE C 3 33 ? 8.942 -17.65 -3.958 1 33.72 17 ILE C CA 1
ATOM 8980 C C . ILE C 3 33 ? 8.056 -16.81 -4.883 1 32.12 17 ILE C C 1
ATOM 8981 O O . ILE C 3 33 ? 8.398 -16.603 -6.046 1 31.68 17 ILE C O 1
ATOM 8997 N N . SER C 3 34 ? 6.959 -16.264 -4.347 1 31.06 18 SER C N 1
ATOM 8998 C CA . SER C 3 34 ? 6.065 -15.421 -5.131 1 30.27 18 SER C CA 1
ATOM 8999 C C . SER C 3 34 ? 6.728 -14.14 -5.662 1 28.65 18 SER C C 1
ATOM 9000 O O . SER C 3 34 ? 6.187 -13.53 -6.582 1 29.14 18 SER C O 1
ATOM 9008 N N . ASN C 3 35 ? 7.878 -13.734 -5.104 1 26.77 19 ASN C N 1
ATOM 9009 C CA . ASN C 3 35 ? 8.61 -12.563 -5.584 1 25.59 19 ASN C CA 1
ATOM 9010 C C . ASN C 3 35 ? 9.567 -12.887 -6.735 1 23.19 19 ASN C C 1
ATOM 9011 O O . ASN C 3 35 ? 10.117 -11.957 -7.31 1 22.6 19 ASN C O 1
ATOM 9022 N N . LEU C 3 36 ? 9.778 -14.167 -7.077 1 22.03 20 LEU C N 1
ATOM 9023 C CA . LEU C 3 36 ? 10.695 -14.523 -8.159 1 21.8 20 LEU C CA 1
ATOM 9024 C C . LEU C 3 36 ? 10.285 -13.906 -9.516 1 21.24 20 LEU C C 1
ATOM 9025 O O . LEU C 3 36 ? 11.167 -13.387 -10.208 1 21.04 20 LEU C O 1
ATOM 9041 N N . PRO C 3 37 ? 8.99 -13.903 -9.927 1 20.89 21 PRO C N 1
ATOM 9042 C CA . PRO C 3 37 ? 8.635 -13.221 -11.186 1 20.82 21 PRO C CA 1
ATOM 9043 C C . PRO C 3 37 ? 9.035 -11.747 -11.201 1 21.28 21 PRO C C 1
ATOM 9044 O O . PRO C 3 37 ? 9.628 -11.283 -12.171 1 21.08 21 PRO C O 1
ATOM 9055 N N . ASN C 3 38 ? 8.786 -11.036 -10.095 1 21.77 22 ASN C N 1
ATOM 9056 C CA . ASN C 3 38 ? 9.127 -9.619 -9.963 1 22.74 22 ASN C CA 1
ATOM 9057 C C . ASN C 3 38 ? 10.624 -9.423 -10.096 1 22.11 22 ASN C C 1
ATOM 9058 O O . ASN C 3 38 ? 11.065 -8.509 -10.781 1 21.82 22 ASN C O 1
ATOM 9069 N N . GLN C 3 39 ? 11.416 -10.323 -9.502 1 22.04 23 GLN C N 1
ATOM 9070 C CA . GLN C 3 39 ? 12.871 -10.303 -9.631 1 22.24 23 GLN C CA 1
ATOM 9071 C C . GLN C 3 39 ? 13.278 -10.38 -11.116 1 22.2 23 GLN C C 1
ATOM 9072 O O . GLN C 3 39 ? 14.027 -9.53 -11.586 1 22.09 23 GLN C O 1
ATOM 9086 N N . ARG C 3 40 ? 12.694 -11.32 -11.872 1 22.3 24 ARG C N 1
ATOM 9087 C CA . ARG C 3 40 ? 12.96 -11.42 -13.306 1 22.99 24 ARG C CA 1
ATOM 9088 C C . ARG C 3 40 ? 12.565 -10.143 -14.033 1 22.83 24 ARG C C 1
ATOM 9089 O O . ARG C 3 40 ? 13.345 -9.631 -14.827 1 22.95 24 ARG C O 1
ATOM 9110 N N . TYR C 3 41 ? 11.399 -9.561 -13.697 1 22.47 25 TYR C N 1
ATOM 9111 C CA . TYR C 3 41 ? 10.954 -8.281 -14.253 1 22.57 25 TYR C CA 1
ATOM 9112 C C . TYR C 3 41 ? 12.057 -7.222 -14.104 1 22.15 25 TYR C C 1
ATOM 9113 O O . TYR C 3 41 ? 12.491 -6.659 -15.098 1 21.96 25 TYR C O 1
ATOM 9131 N N . LYS C 3 42 ? 12.607 -7.069 -12.885 1 21.7 26 LYS C N 1
ATOM 9132 C CA . LYS C 3 42 ? 13.676 -6.108 -12.639 1 21.5 26 LYS C CA 1
ATOM 9133 C C . LYS C 3 42 ? 14.876 -6.368 -13.547 1 21.48 26 LYS C C 1
ATOM 9134 O O . LYS C 3 42 ? 15.344 -5.45 -14.211 1 21.96 26 LYS C O 1
ATOM 9153 N N . ILE C 3 43 ? 15.308 -7.635 -13.661 1 21.01 27 ILE C N 1
ATOM 9154 C CA . ILE C 3 43 ? 16.431 -8.011 -14.527 1 21.29 27 ILE C CA 1
ATOM 9155 C C . ILE C 3 43 ? 16.157 -7.572 -15.97 1 21.94 27 ILE C C 1
ATOM 9156 O O . ILE C 3 43 ? 16.961 -6.849 -16.555 1 22.35 27 ILE C O 1
ATOM 9172 N N . VAL C 3 44 ? 14.98 -7.918 -16.502 1 21.92 28 VAL C N 1
ATOM 9173 C CA . VAL C 3 44 ? 14.617 -7.554 -17.868 1 22.72 28 VAL C CA 1
ATOM 9174 C C . VAL C 3 44 ? 14.638 -6.032 -18.036 1 23.47 28 VAL C C 1
ATOM 9175 O O . VAL C 3 44 ? 15.355 -5.522 -18.894 1 23.81 28 VAL C O 1
ATOM 9188 N N . ASN C 3 45 ? 13.95 -5.314 -17.147 1 23.73 29 ASN C N 1
ATOM 9189 C CA . ASN C 3 45 ? 13.89 -3.863 -17.23 1 24.53 29 ASN C CA 1
ATOM 9190 C C . ASN C 3 45 ? 15.255 -3.194 -17.158 1 24.5 29 ASN C C 1
ATOM 9191 O O . ASN C 3 45 ? 15.4 -2.088 -17.668 1 24.83 29 ASN C O 1
ATOM 9202 N N . GLU C 3 46 ? 16.257 -3.857 -16.569 1 23.97 30 GLU C N 1
ATOM 9203 C CA . GLU C 3 46 ? 17.603 -3.315 -16.485 1 24.11 30 GLU C CA 1
ATOM 9204 C C . GLU C 3 46 ? 18.423 -3.643 -17.738 1 23.63 30 GLU C C 1
ATOM 9205 O O . GLU C 3 46 ? 19.146 -2.779 -18.236 1 23.53 30 GLU C O 1
ATOM 9217 N N . GLU C 3 47 ? 18.344 -4.885 -18.228 1 23.22 31 GLU C N 1
ATOM 9218 C CA . GLU C 3 47 ? 19.116 -5.282 -19.404 1 23.48 31 GLU C CA 1
ATOM 9219 C C . GLU C 3 47 ? 18.503 -4.836 -20.743 1 22.62 31 GLU C C 1
ATOM 9220 O O . GLU C 3 47 ? 19.112 -5.086 -21.779 1 22.75 31 GLU C O 1
ATOM 9232 N N . GLY C 3 48 ? 17.326 -4.21 -20.73 1 21.63 32 GLY C N 1
ATOM 9233 C CA . GLY C 3 48 ? 16.669 -3.77 -21.949 1 20.99 32 GLY C CA 1
ATOM 9234 C C . GLY C 3 48 ? 16.317 -4.908 -22.885 1 19.99 32 GLY C C 1
ATOM 9235 O O . GLY C 3 48 ? 16.467 -6.084 -22.541 1 20.04 32 GLY C O 1
ATOM 9239 N N . GLY C 3 49 ? 15.846 -4.556 -24.068 1 18.95 33 GLY C N 1
ATOM 9240 C CA . GLY C 3 49 ? 15.462 -5.539 -25.069 1 18.47 33 GLY C CA 1
ATOM 9241 C C . GLY C 3 49 ? 15.868 -5.136 -26.468 1 17.9 33 GLY C C 1
ATOM 9242 O O . GLY C 3 49 ? 16.245 -3.99 -26.716 1 18.24 33 GLY C O 1
ATOM 9246 N N . THR C 3 50 ? 15.791 -6.086 -27.391 1 16.9 34 THR C N 1
ATOM 9247 C CA . THR C 3 50 ? 16.112 -5.864 -28.799 1 16.08 34 THR C CA 1
ATOM 9248 C C . THR C 3 50 ? 15.01 -6.479 -29.643 1 14.77 34 THR C C 1
ATOM 9249 O O . THR C 3 50 ? 14.475 -7.538 -29.301 1 14.75 34 THR C O 1
ATOM 9260 N N . PHE C 3 51 ? 14.664 -5.799 -30.739 1 13.43 35 PHE C N 1
ATOM 9261 C CA . PHE C 3 51 ? 13.648 -6.264 -31.658 1 12.48 35 PHE C CA 1
ATOM 9262 C C . PHE C 3 51 ? 14.092 -5.975 -33.089 1 11.49 35 PHE C C 1
ATOM 9263 O O . PHE C 3 51 ? 14.445 -4.843 -33.413 1 11.28 35 PHE C O 1
ATOM 9280 N N . THR C 3 52 ? 14.105 -7.01 -33.931 1 10.8 36 THR C N 1
ATOM 9281 C CA . THR C 3 52 ? 14.518 -6.885 -35.325 1 10.83 36 THR C CA 1
ATOM 9282 C C . THR C 3 52 ? 13.336 -7.282 -36.185 1 10.83 36 THR C C 1
ATOM 9283 O O . THR C 3 52 ? 12.773 -8.357 -36.005 1 10.71 36 THR C O 1
ATOM 9294 N N . VAL C 3 53 ? 12.961 -6.404 -37.118 1 10.74 37 VAL C N 1
ATOM 9295 C CA . VAL C 3 53 ? 11.782 -6.586 -37.943 1 11.04 37 VAL C CA 1
ATOM 9296 C C . VAL C 3 53 ? 12.084 -6.251 -39.397 1 11.34 37 VAL C C 1
ATOM 9297 O O . VAL C 3 53 ? 12.615 -5.184 -39.686 1 11.2 37 VAL C O 1
ATOM 9310 N N . MET C 3 54 ? 11.742 -7.166 -40.309 1 11.53 38 MET C N 1
ATOM 9311 C CA . MET C 3 54 ? 11.913 -6.944 -41.73 1 12.12 38 MET C CA 1
ATOM 9312 C C . MET C 3 54 ? 10.577 -6.523 -42.331 1 11.65 38 MET C C 1
ATOM 9313 O O . MET C 3 54 ? 9.53 -7.019 -41.93 1 11.63 38 MET C O 1
ATOM 9327 N N . LEU C 3 55 ? 10.625 -5.543 -43.236 1 11.25 39 LEU C N 1
ATOM 9328 C CA . LEU C 3 55 ? 9.459 -4.993 -43.904 1 11.74 39 LEU C CA 1
ATOM 9329 C C . LEU C 3 55 ? 9.563 -5.366 -45.37 1 11.94 39 LEU C C 1
ATOM 9330 O O . LEU C 3 55 ? 10.022 -4.581 -46.198 1 12.1 39 LEU C O 1
ATOM 9346 N N . CYS C 3 56 ? 9.173 -6.603 -45.68 1 11.72 40 CYS C N 1
ATOM 9347 C CA . CYS C 3 56 ? 9.253 -7.104 -47.035 1 12.05 40 CYS C CA 1
ATOM 9348 C C . CYS C 3 56 ? 8.037 -6.661 -47.835 1 12 40 CYS C C 1
ATOM 9349 O O . CYS C 3 56 ? 6.903 -6.718 -47.36 1 12.12 40 CYS C O 1
ATOM 9357 N N . GLY C 3 57 ? 8.284 -6.28 -49.068 1 11.81 41 GLY C N 1
ATOM 9358 C CA . GLY C 3 57 ? 7.217 -5.876 -49.96 1 12.08 41 GLY C CA 1
ATOM 9359 C C . GLY C 3 57 ? 7.687 -4.959 -51.05 1 11.57 41 GLY C C 1
ATOM 9360 O O . GLY C 3 57 ? 8.792 -4.416 -50.998 1 11.54 41 GLY C O 1
ATOM 9364 N N . GLU C 3 58 ? 6.813 -4.753 -52.02 1 11.02 42 GLU C N 1
ATOM 9365 C CA . GLU C 3 58 ? 7.067 -3.854 -53.132 1 10.73 42 GLU C CA 1
ATOM 9366 C C . GLU C 3 58 ? 6.961 -2.402 -52.648 1 10.2 42 GLU C C 1
ATOM 9367 O O . GLU C 3 58 ? 6.425 -2.138 -51.566 1 10.31 42 GLU C O 1
ATOM 9379 N N . SER C 3 59 ? 7.471 -1.462 -53.441 1 9.43 43 SER C N 1
ATOM 9380 C CA . SER C 3 59 ? 7.43 -0.053 -53.074 1 9.33 43 SER C CA 1
ATOM 9381 C C . SER C 3 59 ? 6.001 0.477 -53.146 1 8.84 43 SER C C 1
ATOM 9382 O O . SER C 3 59 ? 5.195 0.008 -53.943 1 8.99 43 SER C O 1
ATOM 9390 N N . GLY C 3 60 ? 5.698 1.435 -52.296 1 8.44 44 GLY C N 1
ATOM 9391 C CA . GLY C 3 60 ? 4.377 2.036 -52.252 1 8.8 44 GLY C CA 1
ATOM 9392 C C . GLY C 3 60 ? 3.325 1.18 -51.583 1 8.74 44 GLY C C 1
ATOM 9393 O O . GLY C 3 60 ? 2.19 1.093 -52.057 1 9.14 44 GLY C O 1
ATOM 9397 N N . LEU C 3 61 ? 3.692 0.536 -50.493 1 8.15 45 LEU C N 1
ATOM 9398 C CA . LEU C 3 61 ? 2.763 -0.249 -49.696 1 8.9 45 LEU C CA 1
ATOM 9399 C C . LEU C 3 61 ? 2.591 0.308 -48.27 1 9.01 45 LEU C C 1
ATOM 9400 O O . LEU C 3 61 ? 1.955 -0.339 -47.45 1 9.4 45 LEU C O 1
ATOM 9416 N N . GLY C 3 62 ? 3.115 1.503 -47.994 1 8.92 46 GLY C N 1
ATOM 9417 C CA . GLY C 3 62 ? 3.007 2.121 -46.686 1 9.74 46 GLY C CA 1
ATOM 9418 C C . GLY C 3 62 ? 3.842 1.432 -45.634 1 9.61 46 GLY C C 1
ATOM 9419 O O . GLY C 3 62 ? 3.412 1.347 -44.486 1 10.02 46 GLY C O 1
ATOM 9423 N N . LYS C 3 63 ? 5.049 0.98 -45.995 1 9.05 47 LYS C N 1
ATOM 9424 C CA . LYS C 3 63 ? 5.925 0.27 -45.068 1 9.57 47 LYS C CA 1
ATOM 9425 C C . LYS C 3 63 ? 6.64 1.271 -44.165 1 10.72 47 LYS C C 1
ATOM 9426 O O . LYS C 3 63 ? 6.664 1.093 -42.947 1 11.23 47 LYS C O 1
ATOM 9445 N N . THR C 3 64 ? 7.191 2.343 -44.755 1 11.08 48 THR C N 1
ATOM 9446 C CA . THR C 3 64 ? 7.847 3.401 -43.983 1 11.83 48 THR C CA 1
ATOM 9447 C C . THR C 3 64 ? 6.823 4.088 -43.08 1 11.97 48 THR C C 1
ATOM 9448 O O . THR C 3 64 ? 7.082 4.306 -41.898 1 12.2 48 THR C O 1
ATOM 9459 N N . THR C 3 65 ? 5.647 4.408 -43.625 1 11.83 49 THR C N 1
ATOM 9460 C CA . THR C 3 65 ? 4.584 5.04 -42.849 1 12.48 49 THR C CA 1
ATOM 9461 C C . THR C 3 65 ? 4.147 4.13 -41.695 1 12.13 49 THR C C 1
ATOM 9462 O O . THR C 3 65 ? 3.977 4.606 -40.572 1 11.68 49 THR C O 1
ATOM 9473 N N . PHE C 3 66 ? 4.007 2.823 -41.96 1 11.76 50 PHE C N 1
ATOM 9474 C CA . PHE C 3 66 ? 3.611 1.879 -40.926 1 12 50 PHE C CA 1
ATOM 9475 C C . PHE C 3 66 ? 4.617 1.85 -39.777 1 12.57 50 PHE C C 1
ATOM 9476 O O . PHE C 3 66 ? 4.21 1.894 -38.613 1 12.79 50 PHE C O 1
ATOM 9493 N N . ILE C 3 67 ? 5.913 1.73 -40.091 1 12.36 51 ILE C N 1
ATOM 9494 C CA . ILE C 3 67 ? 6.92 1.631 -39.039 1 12.58 51 ILE C CA 1
ATOM 9495 C C . ILE C 3 67 ? 6.973 2.906 -38.206 1 12.58 51 ILE C C 1
ATOM 9496 O O . ILE C 3 67 ? 7.16 2.828 -36.993 1 12.46 51 ILE C O 1
ATOM 9512 N N . ASN C 3 68 ? 6.757 4.07 -38.833 1 12.47 52 ASN C N 1
ATOM 9513 C CA . ASN C 3 68 ? 6.723 5.328 -38.103 1 12.4 52 ASN C CA 1
ATOM 9514 C C . ASN C 3 68 ? 5.437 5.437 -37.264 1 13.13 52 ASN C C 1
ATOM 9515 O O . ASN C 3 68 ? 5.463 6.029 -36.184 1 13.37 52 ASN C O 1
ATOM 9526 N N . THR C 3 69 ? 4.327 4.85 -37.731 1 12.99 53 THR C N 1
ATOM 9527 C CA . THR C 3 69 ? 3.085 4.832 -36.975 1 13.58 53 THR C CA 1
ATOM 9528 C C . THR C 3 69 ? 3.229 3.911 -35.752 1 13.84 53 THR C C 1
ATOM 9529 O O . THR C 3 69 ? 2.801 4.287 -34.664 1 14.34 53 THR C O 1
ATOM 9540 N N . LEU C 3 70 ? 3.815 2.716 -35.924 1 13.31 54 LEU C N 1
ATOM 9541 C CA . LEU C 3 70 ? 3.96 1.751 -34.836 1 13.47 54 LEU C CA 1
ATOM 9542 C C . LEU C 3 70 ? 4.759 2.298 -33.648 1 14.27 54 LEU C C 1
ATOM 9543 O O . LEU C 3 70 ? 4.286 2.274 -32.508 1 13.71 54 LEU C O 1
ATOM 9559 N N . PHE C 3 71 ? 5.951 2.811 -33.921 1 15.25 55 PHE C N 1
ATOM 9560 C CA . PHE C 3 71 ? 6.8 3.373 -32.887 1 16.73 55 PHE C CA 1
ATOM 9561 C C . PHE C 3 71 ? 6.503 4.851 -32.585 1 18.55 55 PHE C C 1
ATOM 9562 O O . PHE C 3 71 ? 7.166 5.442 -31.736 1 19.13 55 PHE C O 1
ATOM 9579 N N . GLN C 3 72 ? 5.489 5.448 -33.242 1 19.5 56 GLN C N 1
ATOM 9580 C CA . GLN C 3 72 ? 5.047 6.822 -32.998 1 20.88 56 GLN C CA 1
ATOM 9581 C C . GLN C 3 72 ? 6.214 7.807 -33.034 1 22.06 56 GLN C C 1
ATOM 9582 O O . GLN C 3 72 ? 6.308 8.723 -32.221 1 21.99 56 GLN C O 1
ATOM 9596 N N . THR C 3 73 ? 7.113 7.58 -33.993 1 22.75 57 THR C N 1
ATOM 9597 C CA . THR C 3 73 ? 8.331 8.363 -34.194 1 23.71 57 THR C CA 1
ATOM 9598 C C . THR C 3 73 ? 8.743 8.259 -35.674 1 23.95 57 THR C C 1
ATOM 9599 O O . THR C 3 73 ? 8.142 7.492 -36.408 1 23.72 57 THR C O 1
ATOM 9610 N N . VAL C 3 74 ? 9.754 9.012 -36.106 1 24.4 58 VAL C N 1
ATOM 9611 C CA . VAL C 3 74 ? 10.249 8.936 -37.476 1 24.99 58 VAL C CA 1
ATOM 9612 C C . VAL C 3 74 ? 11.557 8.154 -37.487 1 25.22 58 VAL C C 1
ATOM 9613 O O . VAL C 3 74 ? 12.621 8.721 -37.239 1 25.5 58 VAL C O 1
ATOM 9626 N N . LEU C 3 75 ? 11.475 6.842 -37.74 1 25.06 59 LEU C N 1
ATOM 9627 C CA . LEU C 3 75 ? 12.667 5.998 -37.817 1 25.61 59 LEU C CA 1
ATOM 9628 C C . LEU C 3 75 ? 13.277 6.07 -39.22 1 26.43 59 LEU C C 1
ATOM 9629 O O . LEU C 3 75 ? 14.498 6.172 -39.351 1 26.59 59 LEU C O 1
ATOM 9645 N N . LYS C 3 76 ? 12.429 5.998 -40.265 1 26.7 60 LYS C N 1
ATOM 9646 C CA . LYS C 3 76 ? 12.859 6.048 -41.655 1 27.4 60 LYS C CA 1
ATOM 9647 C C . LYS C 3 76 ? 12.26 7.274 -42.334 1 28.53 60 LYS C C 1
ATOM 9648 O O . LYS C 3 76 ? 11.043 7.474 -42.3 1 28.51 60 LYS C O 1
ATOM 9652 N N . ARG C 3 77 ? 13.115 8.106 -42.944 1 29.24 61 ARG C N 1
ATOM 9653 C CA . ARG C 3 77 ? 12.665 9.286 -43.68 1 30.14 61 ARG C CA 1
ATOM 9654 C C . ARG C 3 77 ? 12.093 8.841 -45.034 1 30.28 61 ARG C C 1
ATOM 9655 O O . ARG C 3 77 ? 10.94 9.126 -45.347 1 30.62 61 ARG C O 1
ATOM 9659 N N . GLU C 3 86 ? 17.154 6.473 -58.785 1 33.22 70 GLU C N 1
ATOM 9660 C CA . GLU C 3 86 ? 17.523 7.076 -60.066 1 33.76 70 GLU C CA 1
ATOM 9661 C C . GLU C 3 86 ? 17.327 6.082 -61.228 1 33.68 70 GLU C C 1
ATOM 9662 O O . GLU C 3 86 ? 16.595 6.402 -62.173 1 34.07 70 GLU C O 1
ATOM 9666 N N . PRO C 3 87 ? 17.948 4.872 -61.191 1 32.93 71 PRO C N 1
ATOM 9667 C CA . PRO C 3 87 ? 17.743 3.927 -62.299 1 31.96 71 PRO C CA 1
ATOM 9668 C C . PRO C 3 87 ? 16.359 3.304 -62.225 1 30.65 71 PRO C C 1
ATOM 9669 O O . PRO C 3 87 ? 15.915 2.956 -61.135 1 30.54 71 PRO C O 1
ATOM 9680 N N . ILE C 3 88 ? 15.666 3.198 -63.363 1 29.49 72 ILE C N 1
ATOM 9681 C CA . ILE C 3 88 ? 14.328 2.597 -63.406 1 28.87 72 ILE C CA 1
ATOM 9682 C C . ILE C 3 88 ? 14.358 1.15 -62.89 1 27.48 72 ILE C C 1
ATOM 9683 O O . ILE C 3 88 ? 13.476 0.743 -62.133 1 27.24 72 ILE C O 1
ATOM 9699 N N . ARG C 3 89 ? 15.396 0.399 -63.266 1 26.47 73 ARG C N 1
ATOM 9700 C CA . ARG C 3 89 ? 15.575 -0.963 -62.81 1 26.06 73 ARG C CA 1
ATOM 9701 C C . ARG C 3 89 ? 16.34 -0.934 -61.507 1 25.18 73 ARG C C 1
ATOM 9702 O O . ARG C 3 89 ? 17.478 -0.471 -61.448 1 25.35 73 ARG C O 1
ATOM 9723 N N . LYS C 3 90 ? 15.713 -1.431 -60.463 1 24.33 74 LYS C N 1
ATOM 9724 C CA . LYS C 3 90 ? 16.278 -1.442 -59.131 1 24.24 74 LYS C CA 1
ATOM 9725 C C . LYS C 3 90 ? 16.946 -2.784 -58.838 1 24.18 74 LYS C C 1
ATOM 9726 O O . LYS C 3 90 ? 16.743 -3.772 -59.536 1 24 74 LYS C O 1
ATOM 9745 N N . THR C 3 91 ? 17.776 -2.802 -57.81 1 24.22 75 THR C N 1
ATOM 9746 C CA . THR C 3 91 ? 18.401 -4.018 -57.327 1 24.23 75 THR C CA 1
ATOM 9747 C C . THR C 3 91 ? 17.782 -4.286 -55.97 1 23.39 75 THR C C 1
ATOM 9748 O O . THR C 3 91 ? 17.532 -3.349 -55.202 1 23.15 75 THR C O 1
ATOM 9759 N N . VAL C 3 92 ? 17.51 -5.556 -55.682 1 23.1 76 VAL C N 1
ATOM 9760 C CA . VAL C 3 92 ? 16.898 -5.917 -54.407 1 23.47 76 VAL C CA 1
ATOM 9761 C C . VAL C 3 92 ? 18.015 -5.899 -53.362 1 24.01 76 VAL C C 1
ATOM 9762 O O . VAL C 3 92 ? 18.917 -6.743 -53.393 1 24.34 76 VAL C O 1
ATOM 9775 N N . GLU C 3 93 ? 17.985 -4.903 -52.48 1 23.74 77 GLU C N 1
ATOM 9776 C CA . GLU C 3 93 ? 19 -4.729 -51.46 1 24.16 77 GLU C CA 1
ATOM 9777 C C . GLU C 3 93 ? 18.375 -4.628 -50.083 1 23.47 77 GLU C C 1
ATOM 9778 O O . GLU C 3 93 ? 17.178 -4.4 -49.955 1 23.5 77 GLU C O 1
ATOM 9790 N N . ILE C 3 94 ? 19.192 -4.84 -49.054 1 22.93 78 ILE C N 1
ATOM 9791 C CA . ILE C 3 94 ? 18.769 -4.778 -47.671 1 22.92 78 ILE C CA 1
ATOM 9792 C C . ILE C 3 94 ? 19.337 -3.521 -47.04 1 22.73 78 ILE C C 1
ATOM 9793 O O . ILE C 3 94 ? 20.551 -3.321 -47.079 1 22.87 78 ILE C O 1
ATOM 9809 N N . ASP C 3 95 ? 18.46 -2.677 -46.458 1 22.21 79 ASP C N 1
ATOM 9810 C CA . ASP C 3 95 ? 18.852 -1.439 -45.787 1 22.33 79 ASP C CA 1
ATOM 9811 C C . ASP C 3 95 ? 18.462 -1.538 -44.309 1 22.3 79 ASP C C 1
ATOM 9812 O O . ASP C 3 95 ? 17.285 -1.695 -43.989 1 22.54 79 ASP C O 1
ATOM 9816 N N . ILE C 3 96 ? 19.443 -1.437 -43.414 1 21.7 80 ILE C N 1
ATOM 9817 C CA . ILE C 3 96 ? 19.201 -1.561 -41.985 1 21.78 80 ILE C CA 1
ATOM 9818 C C . ILE C 3 96 ? 19.156 -0.183 -41.347 1 21.53 80 ILE C C 1
ATOM 9819 O O . ILE C 3 96 ? 20.05 0.625 -41.581 1 21.52 80 ILE C O 1
ATOM 9835 N N . THR C 3 97 ? 18.114 0.077 -40.537 1 21.2 81 THR C N 1
ATOM 9836 C CA . THR C 3 97 ? 17.969 1.303 -39.757 1 21.42 81 THR C CA 1
ATOM 9837 C C . THR C 3 97 ? 18.006 0.879 -38.291 1 21.27 81 THR C C 1
ATOM 9838 O O . THR C 3 97 ? 17.169 0.09 -37.86 1 21.14 81 THR C O 1
ATOM 9849 N N . ARG C 3 98 ? 18.983 1.387 -37.537 1 21.24 82 ARG C N 1
ATOM 9850 C CA . ARG C 3 98 ? 19.141 1.057 -36.124 1 21.62 82 ARG C CA 1
ATOM 9851 C C . ARG C 3 98 ? 18.711 2.251 -35.279 1 21.17 82 ARG C C 1
ATOM 9852 O O . ARG C 3 98 ? 19.158 3.372 -35.522 1 21.59 82 ARG C O 1
ATOM 9873 N N . ALA C 3 99 ? 17.833 2.013 -34.303 1 20.08 83 ALA C N 1
ATOM 9874 C CA . ALA C 3 99 ? 17.337 3.053 -33.408 1 19.64 83 ALA C CA 1
ATOM 9875 C C . ALA C 3 99 ? 17.275 2.552 -31.964 1 19.24 83 ALA C C 1
ATOM 9876 O O . ALA C 3 99 ? 17.137 1.359 -31.719 1 18.71 83 ALA C O 1
ATOM 9883 N N . LEU C 3 100 ? 17.357 3.475 -31.01 1 19.39 84 LEU C N 1
ATOM 9884 C CA . LEU C 3 100 ? 17.235 3.158 -29.597 1 19.68 84 LEU C CA 1
ATOM 9885 C C . LEU C 3 100 ? 16.062 3.953 -29.055 1 20.23 84 LEU C C 1
ATOM 9886 O O . LEU C 3 100 ? 16.118 5.176 -28.975 1 20.31 84 LEU C O 1
ATOM 9902 N N . LEU C 3 101 ? 14.996 3.259 -28.693 1 20.65 85 LEU C N 1
ATOM 9903 C CA . LEU C 3 101 ? 13.8 3.887 -28.147 1 21.94 85 LEU C CA 1
ATOM 9904 C C . LEU C 3 101 ? 13.76 3.679 -26.653 1 23.24 85 LEU C C 1
ATOM 9905 O O . LEU C 3 101 ? 14.363 2.735 -26.139 1 23.57 85 LEU C O 1
ATOM 9921 N N . GLU C 3 102 ? 13.043 4.548 -25.951 1 24.14 86 GLU C N 1
ATOM 9922 C CA . GLU C 3 102 ? 12.919 4.433 -24.511 1 25.75 86 GLU C CA 1
ATOM 9923 C C . GLU C 3 102 ? 11.561 4.926 -24.058 1 27.03 86 GLU C C 1
ATOM 9924 O O . GLU C 3 102 ? 11.144 6.023 -24.417 1 27.63 86 GLU C O 1
ATOM 9936 N N . GLU C 3 103 ? 10.867 4.106 -23.278 1 27.35 87 GLU C N 1
ATOM 9937 C CA . GLU C 3 103 ? 9.608 4.486 -22.66 1 28.24 87 GLU C CA 1
ATOM 9938 C C . GLU C 3 103 ? 9.522 3.787 -21.303 1 28.63 87 GLU C C 1
ATOM 9939 O O . GLU C 3 103 ? 9.881 2.607 -21.187 1 28.35 87 GLU C O 1
ATOM 9951 N N . LYS C 3 104 ? 9.105 4.531 -20.267 1 29.11 88 LYS C N 1
ATOM 9952 C CA . LYS C 3 104 ? 8.991 4.021 -18.896 1 29.79 88 LYS C CA 1
ATOM 9953 C C . LYS C 3 104 ? 10.304 3.414 -18.417 1 29.97 88 LYS C C 1
ATOM 9954 O O . LYS C 3 104 ? 10.313 2.349 -17.799 1 30.11 88 LYS C O 1
ATOM 9973 N N . HIS C 3 105 ? 11.418 4.088 -18.743 1 30.06 89 HIS C N 1
ATOM 9974 C CA . HIS C 3 105 ? 12.769 3.651 -18.391 1 30.34 89 HIS C CA 1
ATOM 9975 C C . HIS C 3 105 ? 13.172 2.306 -19.013 1 28.98 89 HIS C C 1
ATOM 9976 O O . HIS C 3 105 ? 14.189 1.739 -18.609 1 29.04 89 HIS C O 1
ATOM 9990 N N . PHE C 3 106 ? 12.405 1.806 -20.004 1 27.6 90 PHE C N 1
ATOM 9991 C CA . PHE C 3 106 ? 12.739 0.569 -20.69 1 26.46 90 PHE C CA 1
ATOM 9992 C C . PHE C 3 106 ? 13.328 0.938 -22.033 1 25.49 90 PHE C C 1
ATOM 9993 O O . PHE C 3 106 ? 12.717 1.698 -22.777 1 25.64 90 PHE C O 1
ATOM 10010 N N . GLU C 3 107 ? 14.512 0.401 -22.34 1 24.5 91 GLU C N 1
ATOM 10011 C CA . GLU C 3 107 ? 15.211 0.688 -23.586 1 24.22 91 GLU C CA 1
ATOM 10012 C C . GLU C 3 107 ? 15.066 -0.461 -24.556 1 23.06 91 GLU C C 1
ATOM 10013 O O . GLU C 3 107 ? 15.375 -1.603 -24.209 1 23.27 91 GLU C O 1
ATOM 10025 N N . LEU C 3 108 ? 14.644 -0.153 -25.783 1 21.63 92 LEU C N 1
ATOM 10026 C CA . LEU C 3 108 ? 14.521 -1.145 -26.829 1 20.97 92 LEU C CA 1
ATOM 10027 C C . LEU C 3 108 ? 15.401 -0.74 -27.993 1 20.56 92 LEU C C 1
ATOM 10028 O O . LEU C 3 108 ? 15.273 0.367 -28.512 1 20.16 92 LEU C O 1
ATOM 10044 N N . ARG C 3 109 ? 16.289 -1.645 -28.403 1 20.38 93 ARG C N 1
ATOM 10045 C CA . ARG C 3 109 ? 17.125 -1.45 -29.572 1 20.83 93 ARG C CA 1
ATOM 10046 C C . ARG C 3 109 ? 16.358 -2.061 -30.742 1 19.36 93 ARG C C 1
ATOM 10047 O O . ARG C 3 109 ? 16.111 -3.269 -30.769 1 19.24 93 ARG C O 1
ATOM 10068 N N . VAL C 3 110 ? 15.947 -1.21 -31.682 1 17.9 94 VAL C N 1
ATOM 10069 C CA . VAL C 3 110 ? 15.148 -1.605 -32.821 1 16.84 94 VAL C CA 1
ATOM 10070 C C . VAL C 3 110 ? 15.997 -1.643 -34.071 1 15.74 94 VAL C C 1
ATOM 10071 O O . VAL C 3 110 ? 16.677 -0.672 -34.39 1 15.39 94 VAL C O 1
ATOM 10084 N N . ASN C 3 111 ? 15.955 -2.77 -34.778 1 15.22 95 ASN C N 1
ATOM 10085 C CA . ASN C 3 111 ? 16.586 -2.919 -36.079 1 15.17 95 ASN C CA 1
ATOM 10086 C C . ASN C 3 111 ? 15.439 -3.068 -37.074 1 14.76 95 ASN C C 1
ATOM 10087 O O . ASN C 3 111 ? 14.635 -3.995 -36.952 1 14.5 95 ASN C O 1
ATOM 10098 N N . VAL C 3 112 ? 15.33 -2.126 -38.012 1 14.76 96 VAL C N 1
ATOM 10099 C CA . VAL C 3 112 ? 14.31 -2.155 -39.052 1 15.03 96 VAL C CA 1
ATOM 10100 C C . VAL C 3 112 ? 15.047 -2.532 -40.33 1 15.29 96 VAL C C 1
ATOM 10101 O O . VAL C 3 112 ? 15.925 -1.798 -40.779 1 14.93 96 VAL C O 1
ATOM 10114 N N . ILE C 3 113 ? 14.678 -3.676 -40.91 1 15.7 97 ILE C N 1
ATOM 10115 C CA . ILE C 3 113 ? 15.299 -4.202 -42.116 1 16.14 97 ILE C CA 1
ATOM 10116 C C . ILE C 3 113 ? 14.366 -3.894 -43.266 1 16.79 97 ILE C C 1
ATOM 10117 O O . ILE C 3 113 ? 13.203 -4.276 -43.23 1 17.06 97 ILE C O 1
ATOM 10133 N N . ASP C 3 114 ? 14.858 -3.152 -44.257 1 16.92 98 ASP C N 1
ATOM 10134 C CA . ASP C 3 114 ? 14.08 -2.766 -45.421 1 17.48 98 ASP C CA 1
ATOM 10135 C C . ASP C 3 114 ? 14.575 -3.488 -46.66 1 17.38 98 ASP C C 1
ATOM 10136 O O . ASP C 3 114 ? 15.743 -3.878 -46.739 1 17.35 98 ASP C O 1
ATOM 10145 N N . THR C 3 115 ? 13.662 -3.675 -47.632 1 16.84 99 THR C N 1
ATOM 10146 C CA . THR C 3 115 ? 13.909 -4.475 -48.829 1 16.9 99 THR C CA 1
ATOM 10147 C C . THR C 3 115 ? 13.678 -3.668 -50.123 1 16.46 99 THR C C 1
ATOM 10148 O O . THR C 3 115 ? 12.856 -4.059 -50.958 1 16.42 99 THR C O 1
ATOM 10159 N N . PRO C 3 116 ? 14.402 -2.544 -50.319 1 15.74 100 PRO C N 1
ATOM 10160 C CA . PRO C 3 116 ? 14.176 -1.745 -51.525 1 15.13 100 PRO C CA 1
ATOM 10161 C C . PRO C 3 116 ? 14.521 -2.496 -52.809 1 14.16 100 PRO C C 1
ATOM 10162 O O . PRO C 3 116 ? 15.553 -3.154 -52.88 1 14.04 100 PRO C O 1
ATOM 10173 N N . GLY C 3 117 ? 13.638 -2.41 -53.798 1 13.42 101 GLY C N 1
ATOM 10174 C CA . GLY C 3 117 ? 13.823 -3.076 -55.08 1 13.11 101 GLY C CA 1
ATOM 10175 C C . GLY C 3 117 ? 13.075 -4.384 -55.211 1 12.79 101 GLY C C 1
ATOM 10176 O O . GLY C 3 117 ? 12.857 -4.847 -56.328 1 12.81 101 GLY C O 1
ATOM 10180 N N . PHE C 3 118 ? 12.663 -4.998 -54.084 1 12.63 102 PHE C N 1
ATOM 10181 C CA . PHE C 3 118 ? 11.924 -6.257 -54.119 1 12.39 102 PHE C CA 1
ATOM 10182 C C . PHE C 3 118 ? 10.612 -6.095 -54.881 1 12.75 102 PHE C C 1
ATOM 10183 O O . PHE C 3 118 ? 9.755 -5.32 -54.463 1 13.13 102 PHE C O 1
ATOM 10200 N N . GLY C 3 119 ? 10.473 -6.829 -55.977 1 12.56 103 GLY C N 1
ATOM 10201 C CA . GLY C 3 119 ? 9.253 -6.839 -56.769 1 13.06 103 GLY C CA 1
ATOM 10202 C C . GLY C 3 119 ? 8.878 -5.539 -57.456 1 12.91 103 GLY C C 1
ATOM 10203 O O . GLY C 3 119 ? 7.713 -5.343 -57.791 1 12.78 103 GLY C O 1
ATOM 10207 N N . ASP C 3 120 ? 9.853 -4.659 -57.709 1 12.91 104 ASP C N 1
ATOM 10208 C CA . ASP C 3 120 ? 9.593 -3.372 -58.352 1 13.57 104 ASP C CA 1
ATOM 10209 C C . ASP C 3 120 ? 10.032 -3.31 -59.819 1 13.97 104 ASP C C 1
ATOM 10210 O O . ASP C 3 120 ? 9.96 -2.238 -60.418 1 14.15 104 ASP C O 1
ATOM 10219 N N . ASN C 3 121 ? 10.461 -4.436 -60.408 1 13.99 105 ASN C N 1
ATOM 10220 C CA . ASN C 3 121 ? 10.933 -4.476 -61.786 1 14.77 105 ASN C CA 1
ATOM 10221 C C . ASN C 3 121 ? 10.073 -5.37 -62.658 1 15.37 105 ASN C C 1
ATOM 10222 O O . ASN C 3 121 ? 9.191 -6.063 -62.168 1 15.3 105 ASN C O 1
ATOM 10233 N N . VAL C 3 122 ? 10.334 -5.356 -63.98 1 15.64 106 VAL C N 1
ATOM 10234 C CA . VAL C 3 122 ? 9.668 -6.249 -64.923 1 16.27 106 VAL C CA 1
ATOM 10235 C C . VAL C 3 122 ? 10.074 -7.686 -64.565 1 16.49 106 VAL C C 1
ATOM 10236 O O . VAL C 3 122 ? 9.212 -8.555 -64.436 1 16.66 106 VAL C O 1
ATOM 10249 N N . ASN C 3 123 ? 11.382 -7.905 -64.365 1 16.45 107 ASN C N 1
ATOM 10250 C CA . ASN C 3 123 ? 11.912 -9.193 -63.956 1 17.18 107 ASN C CA 1
ATOM 10251 C C . ASN C 3 123 ? 12.249 -9.185 -62.468 1 17.26 107 ASN C C 1
ATOM 10252 O O . ASN C 3 123 ? 13.239 -8.589 -62.051 1 17.44 107 ASN C O 1
ATOM 10263 N N . ASN C 3 124 ? 11.402 -9.821 -61.669 1 17.14 108 ASN C N 1
ATOM 10264 C CA . ASN C 3 124 ? 11.599 -9.964 -60.234 1 17.56 108 ASN C CA 1
ATOM 10265 C C . ASN C 3 124 ? 11.952 -11.405 -59.86 1 18.52 108 ASN C C 1
ATOM 10266 O O . ASN C 3 124 ? 11.795 -11.781 -58.694 1 18.73 108 ASN C O 1
ATOM 10277 N N . ASN C 3 125 ? 12.445 -12.216 -60.812 1 18.92 109 ASN C N 1
ATOM 10278 C CA . ASN C 3 125 ? 12.797 -13.592 -60.522 1 20.28 109 ASN C CA 1
ATOM 10279 C C . ASN C 3 125 ? 13.941 -13.621 -59.507 1 20.58 109 ASN C C 1
ATOM 10280 O O . ASN C 3 125 ? 14.936 -12.909 -59.672 1 20.56 109 ASN C O 1
ATOM 10291 N N . LYS C 3 126 ? 13.754 -14.384 -58.427 1 20.66 110 LYS C N 1
ATOM 10292 C CA . LYS C 3 126 ? 14.733 -14.518 -57.359 1 20.94 110 LYS C CA 1
ATOM 10293 C C . LYS C 3 126 ? 14.977 -13.196 -56.616 1 20.28 110 LYS C C 1
ATOM 10294 O O . LYS C 3 126 ? 16.074 -12.943 -56.123 1 20.82 110 LYS C O 1
ATOM 10313 N N . ALA C 3 127 ? 13.92 -12.384 -56.474 1 19.09 111 ALA C N 1
ATOM 10314 C CA . ALA C 3 127 ? 13.989 -11.161 -55.673 1 18.56 111 ALA C CA 1
ATOM 10315 C C . ALA C 3 127 ? 14.028 -11.497 -54.167 1 17.48 111 ALA C C 1
ATOM 10316 O O . ALA C 3 127 ? 14.468 -10.679 -53.383 1 17.35 111 ALA C O 1
ATOM 10323 N N . TRP C 3 128 ? 13.52 -12.666 -53.769 1 16.83 112 TRP C N 1
ATOM 10324 C CA . TRP C 3 128 ? 13.519 -13.122 -52.386 1 17.15 112 TRP C CA 1
ATOM 10325 C C . TRP C 3 128 ? 14.896 -13.551 -51.857 1 17.1 112 TRP C C 1
ATOM 10326 O O . TRP C 3 128 ? 15.046 -13.694 -50.651 1 16.87 112 TRP C O 1
ATOM 10347 N N . GLN C 3 129 ? 15.884 -13.782 -52.735 1 17.26 113 GLN C N 1
ATOM 10348 C CA . GLN C 3 129 ? 17.169 -14.344 -52.314 1 17.52 113 GLN C CA 1
ATOM 10349 C C . GLN C 3 129 ? 17.932 -13.41 -51.379 1 16.62 113 GLN C C 1
ATOM 10350 O O . GLN C 3 129 ? 18.288 -13.848 -50.293 1 16.45 113 GLN C O 1
ATOM 10364 N N . PRO C 3 130 ? 18.117 -12.107 -51.688 1 15.93 114 PRO C N 1
ATOM 10365 C CA . PRO C 3 130 ? 18.796 -11.225 -50.709 1 15.49 114 PRO C CA 1
ATOM 10366 C C . PRO C 3 130 ? 18.185 -11.264 -49.3 1 15.31 114 PRO C C 1
ATOM 10367 O O . PRO C 3 130 ? 18.906 -11.237 -48.305 1 15.39 114 PRO C O 1
ATOM 10378 N N . LEU C 3 131 ? 16.861 -11.377 -49.222 1 14.96 115 LEU C N 1
ATOM 10379 C CA . LEU C 3 131 ? 16.122 -11.402 -47.959 1 15 115 LEU C CA 1
ATOM 10380 C C . LEU C 3 131 ? 16.362 -12.693 -47.166 1 15 115 LEU C C 1
ATOM 10381 O O . LEU C 3 131 ? 16.738 -12.634 -45.991 1 14.85 115 LEU C O 1
ATOM 10397 N N . VAL C 3 132 ? 16.188 -13.853 -47.813 1 14.84 116 VAL C N 1
ATOM 10398 C CA . VAL C 3 132 ? 16.414 -15.143 -47.15 1 15.29 116 VAL C CA 1
ATOM 10399 C C . VAL C 3 132 ? 17.904 -15.296 -46.801 1 14.48 116 VAL C C 1
ATOM 10400 O O . VAL C 3 132 ? 18.223 -15.823 -45.745 1 14.63 116 VAL C O 1
ATOM 10413 N N . ASP C 3 133 ? 18.802 -14.813 -47.666 1 13.53 117 ASP C N 1
ATOM 10414 C CA . ASP C 3 133 ? 20.232 -14.842 -47.417 1 13.24 117 ASP C CA 1
ATOM 10415 C C . ASP C 3 133 ? 20.586 -13.98 -46.216 1 12.49 117 ASP C C 1
ATOM 10416 O O . ASP C 3 133 ? 21.422 -14.383 -45.423 1 12.39 117 ASP C O 1
ATOM 10425 N N . PHE C 3 134 ? 19.954 -12.811 -46.066 1 11.72 118 PHE C N 1
ATOM 10426 C CA . PHE C 3 134 ? 20.185 -11.959 -44.906 1 11.37 118 PHE C CA 1
ATOM 10427 C C . PHE C 3 134 ? 19.752 -12.679 -43.626 1 11.04 118 PHE C C 1
ATOM 10428 O O . PHE C 3 134 ? 20.483 -12.677 -42.646 1 11.61 118 PHE C O 1
ATOM 10445 N N . ILE C 3 135 ? 18.585 -13.307 -43.639 1 10.58 119 ILE C N 1
ATOM 10446 C CA . ILE C 3 135 ? 18.062 -14.014 -42.476 1 10.99 119 ILE C CA 1
ATOM 10447 C C . ILE C 3 135 ? 18.987 -15.172 -42.113 1 11.59 119 ILE C C 1
ATOM 10448 O O . ILE C 3 135 ? 19.394 -15.296 -40.959 1 12.08 119 ILE C O 1
ATOM 10464 N N . ASP C 3 136 ? 19.336 -16.002 -43.096 1 11.45 120 ASP C N 1
ATOM 10465 C CA . ASP C 3 136 ? 20.235 -17.123 -42.862 1 11.91 120 ASP C CA 1
ATOM 10466 C C . ASP C 3 136 ? 21.611 -16.662 -42.393 1 11.59 120 ASP C C 1
ATOM 10467 O O . ASP C 3 136 ? 22.221 -17.331 -41.575 1 11.54 120 ASP C O 1
ATOM 10476 N N . ASP C 3 137 ? 22.095 -15.532 -42.897 1 11.55 121 ASP C N 1
ATOM 10477 C CA . ASP C 3 137 ? 23.39 -15.002 -42.508 1 12.25 121 ASP C CA 1
ATOM 10478 C C . ASP C 3 137 ? 23.381 -14.551 -41.064 1 12.15 121 ASP C C 1
ATOM 10479 O O . ASP C 3 137 ? 24.37 -14.756 -40.371 1 12.66 121 ASP C O 1
ATOM 10488 N N . GLN C 3 138 ? 22.276 -13.968 -40.592 1 11.64 122 GLN C N 1
ATOM 10489 C CA . GLN C 3 138 ? 22.179 -13.564 -39.187 1 11.69 122 GLN C CA 1
ATOM 10490 C C . GLN C 3 138 ? 22.128 -14.787 -38.285 1 11.64 122 GLN C C 1
ATOM 10491 O O . GLN C 3 138 ? 22.746 -14.788 -37.217 1 11.63 122 GLN C O 1
ATOM 10505 N N . HIS C 3 139 ? 21.421 -15.839 -38.711 1 11.4 123 HIS C N 1
ATOM 10506 C CA . HIS C 3 139 ? 21.396 -17.09 -37.968 1 12.21 123 HIS C CA 1
ATOM 10507 C C . HIS C 3 139 ? 22.803 -17.697 -37.878 1 13.56 123 HIS C C 1
ATOM 10508 O O . HIS C 3 139 ? 23.257 -18.053 -36.787 1 13.36 123 HIS C O 1
ATOM 10522 N N . ASP C 3 140 ? 23.503 -17.753 -39.015 1 14.51 124 ASP C N 1
ATOM 10523 C CA . ASP C 3 140 ? 24.846 -18.306 -39.096 1 16.13 124 ASP C CA 1
ATOM 10524 C C . ASP C 3 140 ? 25.842 -17.501 -38.275 1 17.07 124 ASP C C 1
ATOM 10525 O O . ASP C 3 140 ? 26.706 -18.085 -37.62 1 17.2 124 ASP C O 1
ATOM 10534 N N . SER C 3 141 ? 25.73 -16.172 -38.307 1 17.56 125 SER C N 1
ATOM 10535 C CA . SER C 3 141 ? 26.631 -15.3 -37.558 1 18.43 125 SER C CA 1
ATOM 10536 C C . SER C 3 141 ? 26.471 -15.529 -36.069 1 18.66 125 SER C C 1
ATOM 10537 O O . SER C 3 141 ? 27.473 -15.666 -35.367 1 19.05 125 SER C O 1
ATOM 10545 N N . TYR C 3 142 ? 25.224 -15.625 -35.58 1 18.5 126 TYR C N 1
ATOM 10546 C CA . TYR C 3 142 ? 24.993 -15.896 -34.165 1 18.8 126 TYR C CA 1
ATOM 10547 C C . TYR C 3 142 ? 25.522 -17.283 -33.805 1 19.11 126 TYR C C 1
ATOM 10548 O O . TYR C 3 142 ? 26.16 -17.441 -32.767 1 19.28 126 TYR C O 1
ATOM 10566 N N . MET C 3 143 ? 25.31 -18.275 -34.68 1 19.14 127 MET C N 1
ATOM 10567 C CA . MET C 3 143 ? 25.784 -19.636 -34.455 1 19.9 127 MET C CA 1
ATOM 10568 C C . MET C 3 143 ? 27.285 -19.675 -34.247 1 21.24 127 MET C C 1
ATOM 10569 O O . MET C 3 143 ? 27.747 -20.319 -33.304 1 21.73 127 MET C O 1
ATOM 10583 N N . ARG C 3 144 ? 28.047 -18.963 -35.094 1 21.7 128 ARG C N 1
ATOM 10584 C CA . ARG C 3 144 ? 29.495 -18.962 -34.965 1 22.56 128 ARG C CA 1
ATOM 10585 C C . ARG C 3 144 ? 29.992 -18.06 -33.847 1 23.28 128 ARG C C 1
ATOM 10586 O O . ARG C 3 144 ? 31.077 -18.313 -33.333 1 24 128 ARG C O 1
ATOM 10607 N N . GLN C 3 145 ? 29.224 -17.044 -33.442 1 23.46 129 GLN C N 1
ATOM 10608 C CA . GLN C 3 145 ? 29.591 -16.242 -32.273 1 24.48 129 GLN C CA 1
ATOM 10609 C C . GLN C 3 145 ? 29.439 -17.105 -31.019 1 24.02 129 GLN C C 1
ATOM 10610 O O . GLN C 3 145 ? 30.29 -17.05 -30.143 1 24.38 129 GLN C O 1
ATOM 10624 N N . GLU C 3 146 ? 28.352 -17.889 -30.929 1 23.36 130 GLU C N 1
ATOM 10625 C CA . GLU C 3 146 ? 28.108 -18.795 -29.804 1 23.37 130 GLU C CA 1
ATOM 10626 C C . GLU C 3 146 ? 29.257 -19.77 -29.568 1 23.19 130 GLU C C 1
ATOM 10627 O O . GLU C 3 146 ? 29.506 -20.136 -28.426 1 23.19 130 GLU C O 1
ATOM 10639 N N . GLN C 3 147 ? 29.939 -20.207 -30.633 1 22.7 131 GLN C N 1
ATOM 10640 C CA . GLN C 3 147 ? 31.016 -21.184 -30.507 1 23 131 GLN C CA 1
ATOM 10641 C C . GLN C 3 147 ? 32.359 -20.603 -30.08 1 22.73 131 GLN C C 1
ATOM 10642 O O . GLN C 3 147 ? 33.282 -21.374 -29.819 1 22.79 131 GLN C O 1
ATOM 10656 N N . GLN C 3 148 ? 32.491 -19.278 -30.029 1 22.51 132 GLN C N 1
ATOM 10657 C CA . GLN C 3 148 ? 33.757 -18.66 -29.665 1 23.6 132 GLN C CA 1
ATOM 10658 C C . GLN C 3 148 ? 34.153 -18.963 -28.215 1 24.5 132 GLN C C 1
ATOM 10659 O O . GLN C 3 148 ? 33.291 -18.959 -27.334 1 24.04 132 GLN C O 1
ATOM 10673 N N . PRO C 3 149 ? 35.454 -19.172 -27.922 1 25.53 133 PRO C N 1
ATOM 10674 C CA . PRO C 3 149 ? 35.858 -19.373 -26.518 1 26.6 133 PRO C CA 1
ATOM 10675 C C . PRO C 3 149 ? 35.462 -18.17 -25.652 1 27.55 133 PRO C C 1
ATOM 10676 O O . PRO C 3 149 ? 34.897 -18.35 -24.575 1 27.33 133 PRO C O 1
ATOM 10687 N N . TYR C 3 150 ? 35.673 -16.946 -26.179 1 28.33 134 TYR C N 1
ATOM 10688 C CA . TYR C 3 150 ? 35.278 -15.697 -25.543 1 29.27 134 TYR C CA 1
ATOM 10689 C C . TYR C 3 150 ? 34.146 -15.121 -26.385 1 30.23 134 TYR C C 1
ATOM 10690 O O . TYR C 3 150 ? 34.362 -14.718 -27.527 1 30.3 134 TYR C O 1
ATOM 10708 N N . ARG C 3 151 ? 32.94 -15.106 -25.824 1 33.02 135 ARG C N 1
ATOM 10709 C CA . ARG C 3 151 ? 31.734 -14.687 -26.533 1 33.55 135 ARG C CA 1
ATOM 10710 C C . ARG C 3 151 ? 30.95 -13.628 -25.75 1 35.29 135 ARG C C 1
ATOM 10711 O O . ARG C 3 151 ? 29.728 -13.554 -25.883 1 35.14 135 ARG C O 1
ATOM 10732 N N . THR C 3 152 ? 31.657 -12.781 -24.968 1 36.78 136 THR C N 1
ATOM 10733 C CA . THR C 3 152 ? 31.025 -11.757 -24.13 1 38.46 136 THR C CA 1
ATOM 10734 C C . THR C 3 152 ? 30.132 -10.817 -24.963 1 39.89 136 THR C C 1
ATOM 10735 O O . THR C 3 152 ? 28.91 -10.808 -24.767 1 40.4 136 THR C O 1
ATOM 10739 N N . LYS C 3 153 ? 30.721 -10.061 -25.913 1 40.14 137 LYS C N 1
ATOM 10740 C CA . LYS C 3 153 ? 29.94 -9.175 -26.765 1 40.44 137 LYS C CA 1
ATOM 10741 C C . LYS C 3 153 ? 29.197 -10.035 -27.776 1 40.19 137 LYS C C 1
ATOM 10742 O O . LYS C 3 153 ? 29.769 -10.983 -28.319 1 40.69 137 LYS C O 1
ATOM 10746 N N . LYS C 3 154 ? 27.917 -9.73 -28.001 1 39.23 138 LYS C N 1
ATOM 10747 C CA . LYS C 3 154 ? 27.088 -10.514 -28.904 1 38.62 138 LYS C CA 1
ATOM 10748 C C . LYS C 3 154 ? 26.283 -9.597 -29.804 1 36.91 138 LYS C C 1
ATOM 10749 O O . LYS C 3 154 ? 25.354 -8.94 -29.338 1 37.21 138 LYS C O 1
ATOM 10768 N N . PHE C 3 155 ? 26.654 -9.541 -31.095 1 34.93 139 PHE C N 1
ATOM 10769 C CA . PHE C 3 155 ? 25.956 -8.736 -32.082 1 33.29 139 PHE C CA 1
ATOM 10770 C C . PHE C 3 155 ? 24.817 -9.58 -32.635 1 30.97 139 PHE C C 1
ATOM 10771 O O . PHE C 3 155 ? 24.986 -10.262 -33.648 1 31.37 139 PHE C O 1
ATOM 10775 N N . ASP C 3 156 ? 23.668 -9.565 -31.945 1 28.32 140 ASP C N 1
ATOM 10776 C CA . ASP C 3 156 ? 22.518 -10.347 -32.366 1 26.13 140 ASP C CA 1
ATOM 10777 C C . ASP C 3 156 ? 21.64 -9.545 -33.325 1 23.94 140 ASP C C 1
ATOM 10778 O O . ASP C 3 156 ? 21.103 -8.496 -32.965 1 23.73 140 ASP C O 1
ATOM 10787 N N . LEU C 3 157 ? 21.505 -10.046 -34.554 1 22.04 141 LEU C N 1
ATOM 10788 C CA . LEU C 3 157 ? 20.684 -9.411 -35.575 1 20.34 141 LEU C CA 1
ATOM 10789 C C . LEU C 3 157 ? 19.732 -10.409 -36.251 1 18.62 141 LEU C C 1
ATOM 10790 O O . LEU C 3 157 ? 19.267 -10.171 -37.363 1 18.56 141 LEU C O 1
ATOM 10806 N N . ARG C 3 158 ? 19.361 -11.478 -35.539 1 17.12 142 ARG C N 1
ATOM 10807 C CA . ARG C 3 158 ? 18.42 -12.455 -36.048 1 15.94 142 ARG C CA 1
ATOM 10808 C C . ARG C 3 158 ? 17.049 -11.778 -36.104 1 14.96 142 ARG C C 1
ATOM 10809 O O . ARG C 3 158 ? 16.623 -11.174 -35.115 1 14.82 142 ARG C O 1
ATOM 10830 N N . VAL C 3 159 ? 16.388 -11.847 -37.267 1 13.97 143 VAL C N 1
ATOM 10831 C CA . VAL C 3 159 ? 15.121 -11.145 -37.463 1 13.51 143 VAL C CA 1
ATOM 10832 C C . VAL C 3 159 ? 13.999 -11.802 -36.658 1 12.79 143 VAL C C 1
ATOM 10833 O O . VAL C 3 159 ? 13.692 -12.974 -36.845 1 12.76 143 VAL C O 1
ATOM 10846 N N . HIS C 3 160 ? 13.408 -11.051 -35.741 1 12.19 144 HIS C N 1
ATOM 10847 C CA . HIS C 3 160 ? 12.349 -11.559 -34.875 1 11.73 144 HIS C CA 1
ATOM 10848 C C . HIS C 3 160 ? 10.987 -11.598 -35.547 1 10.9 144 HIS C C 1
ATOM 10849 O O . HIS C 3 160 ? 10.133 -12.367 -35.117 1 10.54 144 HIS C O 1
ATOM 10863 N N . ALA C 3 161 ? 10.764 -10.78 -36.58 1 10.37 145 ALA C N 1
ATOM 10864 C CA . ALA C 3 161 ? 9.504 -10.79 -37.3 1 10.3 145 ALA C CA 1
ATOM 10865 C C . ALA C 3 161 ? 9.697 -10.294 -38.712 1 10.01 145 ALA C C 1
ATOM 10866 O O . ALA C 3 161 ? 10.559 -9.459 -38.978 1 9.8 145 ALA C O 1
ATOM 10873 N N . VAL C 3 162 ? 8.915 -10.847 -39.63 1 10.1 146 VAL C N 1
ATOM 10874 C CA . VAL C 3 162 ? 8.934 -10.459 -41.034 1 10.29 146 VAL C CA 1
ATOM 10875 C C . VAL C 3 162 ? 7.526 -10.079 -41.431 1 10.04 146 VAL C C 1
ATOM 10876 O O . VAL C 3 162 ? 6.653 -10.938 -41.475 1 9.77 146 VAL C O 1
ATOM 10889 N N . LEU C 3 163 ? 7.3 -8.794 -41.704 1 10.34 147 LEU C N 1
ATOM 10890 C CA . LEU C 3 163 ? 6.007 -8.32 -42.167 1 11.16 147 LEU C CA 1
ATOM 10891 C C . LEU C 3 163 ? 6.011 -8.296 -43.689 1 11.46 147 LEU C C 1
ATOM 10892 O O . LEU C 3 163 ? 6.76 -7.528 -44.294 1 11.52 147 LEU C O 1
ATOM 10908 N N . TYR C 3 164 ? 5.207 -9.169 -44.31 1 11.46 148 TYR C N 1
ATOM 10909 C CA . TYR C 3 164 ? 5.093 -9.202 -45.761 1 11.86 148 TYR C CA 1
ATOM 10910 C C . TYR C 3 164 ? 3.876 -8.379 -46.134 1 11.01 148 TYR C C 1
ATOM 10911 O O . TYR C 3 164 ? 2.756 -8.74 -45.781 1 10.52 148 TYR C O 1
ATOM 10929 N N . PHE C 3 165 ? 4.101 -7.277 -46.845 1 10.87 149 PHE C N 1
ATOM 10930 C CA . PHE C 3 165 ? 3.044 -6.357 -47.247 1 11.2 149 PHE C CA 1
ATOM 10931 C C . PHE C 3 165 ? 2.46 -6.781 -48.588 1 11.29 149 PHE C C 1
ATOM 10932 O O . PHE C 3 165 ? 3.183 -6.911 -49.581 1 11.07 149 PHE C O 1
ATOM 10949 N N . ILE C 3 166 ? 1.15 -7.015 -48.607 1 11.5 150 ILE C N 1
ATOM 10950 C CA . ILE C 3 166 ? 0.443 -7.448 -49.806 1 12.3 150 ILE C CA 1
ATOM 10951 C C . ILE C 3 166 ? -0.333 -6.279 -50.357 1 12.5 150 ILE C C 1
ATOM 10952 O O . ILE C 3 166 ? -1.115 -5.663 -49.629 1 12.95 150 ILE C O 1
ATOM 10968 N N . ARG C 3 167 ? -0.166 -5.989 -51.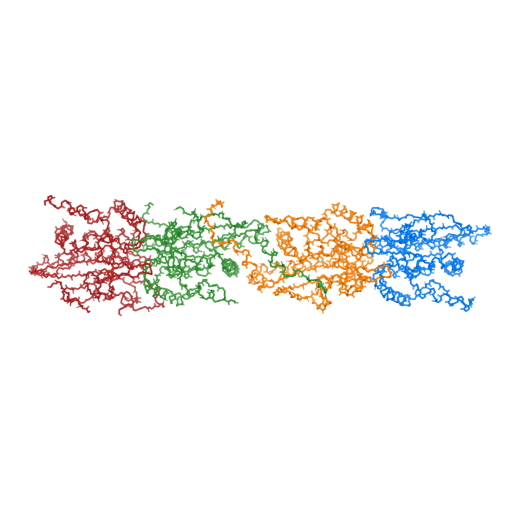654 1 12.15 151 ARG C N 1
ATOM 10969 C CA . ARG C 3 167 ? -0.915 -4.91 -52.286 1 12.43 151 ARG C CA 1
ATOM 10970 C C . ARG C 3 167 ? -2.406 -5.262 -52.264 1 12.62 151 ARG C C 1
ATOM 10971 O O . ARG C 3 167 ? -2.739 -6.429 -52.478 1 12.9 151 ARG C O 1
ATOM 10992 N N . PRO C 3 168 ? -3.307 -4.322 -51.925 1 12.4 152 PRO C N 1
ATOM 10993 C CA . PRO C 3 168 ? -4.728 -4.681 -51.838 1 12.35 152 PRO C CA 1
ATOM 10994 C C . PRO C 3 168 ? -5.399 -4.796 -53.2 1 12.49 152 PRO C C 1
ATOM 10995 O O . PRO C 3 168 ? -6.297 -4.032 -53.521 1 12.64 152 PRO C O 1
ATOM 11006 N N . THR C 3 169 ? -4.968 -5.769 -53.996 1 12.47 153 THR C N 1
ATOM 11007 C CA . THR C 3 169 ? -5.566 -6.022 -55.309 1 12.95 153 THR C CA 1
ATOM 11008 C C . THR C 3 169 ? -7.025 -6.482 -55.179 1 13.2 153 THR C C 1
ATOM 11009 O O . THR C 3 169 ? -7.804 -6.276 -56.104 1 13.67 153 THR C O 1
ATOM 11020 N N . GLY C 3 170 ? -7.381 -7.082 -54.048 1 13.03 154 GLY C N 1
ATOM 11021 C CA . GLY C 3 170 ? -8.722 -7.57 -53.791 1 13.77 154 GLY C CA 1
ATOM 11022 C C . GLY C 3 170 ? -8.958 -8.989 -54.267 1 14.4 154 GLY C C 1
ATOM 11023 O O . GLY C 3 170 ? -10.005 -9.565 -53.958 1 14.62 154 GLY C O 1
ATOM 11027 N N . HIS C 3 171 ? -7.997 -9.579 -55.011 1 14.5 155 HIS C N 1
ATOM 11028 C CA . HIS C 3 171 ? -8.163 -10.91 -55.569 1 15.33 155 HIS C CA 1
ATOM 11029 C C . HIS C 3 171 ? -7.495 -11.951 -54.67 1 15.45 155 HIS C C 1
ATOM 11030 O O . HIS C 3 171 ? -8.183 -12.598 -53.896 1 15.81 155 HIS C O 1
ATOM 11044 N N . GLY C 3 172 ? -6.18 -12.076 -54.723 1 15.49 156 GLY C N 1
ATOM 11045 C CA . GLY C 3 172 ? -5.469 -13.058 -53.923 1 16.14 156 GLY C CA 1
ATOM 11046 C C . GLY C 3 172 ? -3.978 -12.826 -53.934 1 16.24 156 GLY C C 1
ATOM 11047 O O . GLY C 3 172 ? -3.497 -11.755 -54.33 1 16.88 156 GLY C O 1
ATOM 11051 N N . LEU C 3 173 ? -3.241 -13.843 -53.508 1 15.26 157 LEU C N 1
ATOM 11052 C CA . LEU C 3 173 ? -1.794 -13.763 -53.484 1 14.49 157 LEU C CA 1
ATOM 11053 C C . LEU C 3 173 ? -1.226 -14.072 -54.846 1 13.83 157 LEU C C 1
ATOM 11054 O O . LEU C 3 173 ? -1.756 -14.905 -55.583 1 13.94 157 LEU C O 1
ATOM 11070 N N . LYS C 3 174 ? -0.129 -13.397 -55.164 1 13.01 158 LYS C N 1
ATOM 11071 C CA . LYS C 3 174 ? 0.564 -13.527 -56.428 1 12.63 158 LYS C CA 1
ATOM 11072 C C . LYS C 3 174 ? 1.678 -14.583 -56.371 1 12.31 158 LYS C C 1
ATOM 11073 O O . LYS C 3 174 ? 2.179 -14.88 -55.29 1 12.06 158 LYS C O 1
ATOM 11092 N N . PRO C 3 175 ? 2.149 -15.112 -57.522 1 12.28 159 PRO C N 1
ATOM 11093 C CA . PRO C 3 175 ? 3.278 -16.055 -57.488 1 11.99 159 PRO C CA 1
ATOM 11094 C C . PRO C 3 175 ? 4.501 -15.554 -56.707 1 11.43 159 PRO C C 1
ATOM 11095 O O . PRO C 3 175 ? 5.088 -16.333 -55.967 1 11.86 159 PRO C O 1
ATOM 11106 N N . ILE C 3 176 ? 4.89 -14.274 -56.864 1 10.4 160 ILE C N 1
ATOM 11107 C CA . ILE C 3 176 ? 6.027 -13.718 -56.115 1 9.81 160 ILE C CA 1
ATOM 11108 C C . ILE C 3 176 ? 5.741 -13.748 -54.618 1 9.58 160 ILE C C 1
ATOM 11109 O O . ILE C 3 176 ? 6.624 -14.087 -53.829 1 9.74 160 ILE C O 1
ATOM 11125 N N . ASP C 3 177 ? 4.506 -13.41 -54.234 1 8.93 161 ASP C N 1
ATOM 11126 C CA . ASP C 3 177 ? 4.076 -13.4 -52.848 1 8.86 161 ASP C CA 1
ATOM 11127 C C . ASP C 3 177 ? 4.181 -14.804 -52.258 1 8.3 161 ASP C C 1
ATOM 11128 O O . ASP C 3 177 ? 4.829 -14.987 -51.238 1 7.56 161 ASP C O 1
ATOM 11137 N N . ILE C 3 178 ? 3.623 -15.803 -52.951 1 8.22 162 ILE C N 1
ATOM 11138 C CA . ILE C 3 178 ? 3.663 -17.187 -52.478 1 8.6 162 ILE C CA 1
ATOM 11139 C C . ILE C 3 178 ? 5.105 -17.686 -52.357 1 9.12 162 ILE C C 1
ATOM 11140 O O . ILE C 3 178 ? 5.48 -18.215 -51.314 1 9.34 162 ILE C O 1
ATOM 11156 N N . GLU C 3 179 ? 5.906 -17.531 -53.415 1 8.96 163 GLU C N 1
ATOM 11157 C CA . GLU C 3 179 ? 7.291 -18.001 -53.397 1 9.73 163 GLU C CA 1
ATOM 11158 C C . GLU C 3 179 ? 8.101 -17.378 -52.243 1 9.21 163 GLU C C 1
ATOM 11159 O O . GLU C 3 179 ? 8.743 -18.102 -51.487 1 9.35 163 GLU C O 1
ATOM 11171 N N . THR C 3 180 ? 8.035 -16.053 -52.093 1 8.47 164 THR C N 1
ATOM 11172 C CA . THR C 3 180 ? 8.788 -15.339 -51.069 1 8.16 164 THR C CA 1
ATOM 11173 C C . THR C 3 180 ? 8.325 -15.735 -49.676 1 8.32 164 THR C C 1
ATOM 11174 O O . THR C 3 180 ? 9.157 -16.029 -48.817 1 8.28 164 THR C O 1
ATOM 11185 N N . MET C 3 181 ? 7.007 -15.754 -49.45 1 8.25 165 MET C N 1
ATOM 11186 C CA . MET C 3 181 ? 6.461 -16.141 -48.159 1 9.2 165 MET C CA 1
ATOM 11187 C C . MET C 3 181 ? 6.829 -17.578 -47.791 1 10.14 165 MET C C 1
ATOM 11188 O O . MET C 3 181 ? 7.204 -17.831 -46.653 1 10.02 165 MET C O 1
ATOM 11202 N N . LYS C 3 182 ? 6.75 -18.516 -48.741 1 10.9 166 LYS C N 1
ATOM 11203 C CA . LYS C 3 182 ? 7.111 -19.902 -48.461 1 12.41 166 LYS C CA 1
ATOM 11204 C C . LYS C 3 182 ? 8.578 -20.023 -48.028 1 13.12 166 LYS C C 1
ATOM 11205 O O . LYS C 3 182 ? 8.869 -20.745 -47.069 1 13.26 166 LYS C O 1
ATOM 11224 N N . ARG C 3 183 ? 9.49 -19.293 -48.692 1 13.11 167 ARG C N 1
ATOM 11225 C CA . ARG C 3 183 ? 10.902 -19.359 -48.321 1 13.62 167 ARG C CA 1
ATOM 11226 C C . ARG C 3 183 ? 11.216 -18.63 -47.018 1 13.6 167 ARG C C 1
ATOM 11227 O O . ARG C 3 183 ? 12.102 -19.072 -46.287 1 14.01 167 ARG C O 1
ATOM 11248 N N . LEU C 3 184 ? 10.496 -17.551 -46.698 1 13.1 168 LEU C N 1
ATOM 11249 C CA . LEU C 3 184 ? 10.745 -16.823 -45.454 1 13.01 168 LEU C CA 1
ATOM 11250 C C . LEU C 3 184 ? 10.169 -17.543 -44.245 1 12.79 168 LEU C C 1
ATOM 11251 O O . LEU C 3 184 ? 10.742 -17.458 -43.161 1 12.76 168 LEU C O 1
ATOM 11267 N N . SER C 3 185 ? 9.027 -18.213 -44.406 1 12.55 169 SER C N 1
ATOM 11268 C CA . SER C 3 185 ? 8.346 -18.883 -43.297 1 13.06 169 SER C CA 1
ATOM 11269 C C . SER C 3 185 ? 9.208 -19.888 -42.534 1 13.09 169 SER C C 1
ATOM 11270 O O . SER C 3 185 ? 9.067 -19.993 -41.322 1 13.15 169 SER C O 1
ATOM 11278 N N . THR C 3 186 ? 10.121 -20.588 -43.224 1 13.04 170 THR C N 1
ATOM 11279 C CA . THR C 3 186 ? 10.972 -21.613 -42.61 1 13.43 170 THR C CA 1
ATOM 11280 C C . THR C 3 186 ? 12.191 -21.074 -41.854 1 12.99 170 THR C C 1
ATOM 11281 O O . THR C 3 186 ? 12.885 -21.861 -41.209 1 13.54 170 THR C O 1
ATOM 11292 N N . ARG C 3 187 ? 12.456 -19.764 -41.923 1 11.73 171 ARG C N 1
ATOM 11293 C CA . ARG C 3 187 ? 13.64 -19.151 -41.315 1 10.85 171 ARG C CA 1
ATOM 11294 C C . ARG C 3 187 ? 13.346 -17.961 -40.405 1 10.01 171 ARG C C 1
ATOM 11295 O O . ARG C 3 187 ? 14.235 -17.524 -39.672 1 9.74 171 ARG C O 1
ATOM 11316 N N . ALA C 3 188 ? 12.118 -17.443 -40.418 1 9.46 172 ALA C N 1
ATOM 11317 C CA . ALA C 3 188 ? 11.737 -16.327 -39.564 1 9.42 172 ALA C CA 1
ATOM 11318 C C . ALA C 3 188 ? 10.223 -16.299 -39.352 1 9.28 172 ALA C C 1
ATOM 11319 O O . ALA C 3 188 ? 9.481 -16.93 -40.102 1 9.33 172 ALA C O 1
ATOM 11326 N N . ASN C 3 189 ? 9.771 -15.603 -38.301 1 9.14 173 ASN C N 1
ATOM 11327 C CA . ASN C 3 189 ? 8.35 -15.479 -38.001 1 9.38 173 ASN C CA 1
ATOM 11328 C C . ASN C 3 189 ? 7.676 -14.641 -39.082 1 9.44 173 ASN C C 1
ATOM 11329 O O . ASN C 3 189 ? 7.864 -13.428 -39.134 1 9.09 173 ASN C O 1
ATOM 11340 N N . LEU C 3 190 ? 6.905 -15.295 -39.953 1 9.84 174 LEU C N 1
ATOM 11341 C CA . LEU C 3 190 ? 6.231 -14.616 -41.048 1 10.46 174 LEU C CA 1
ATOM 11342 C C . LEU C 3 190 ? 4.855 -14.134 -40.632 1 9.99 174 LEU C C 1
ATOM 11343 O O . LEU C 3 190 ? 4.038 -14.929 -40.185 1 9.59 174 LEU C O 1
ATOM 11359 N N . ILE C 3 191 ? 4.602 -12.828 -40.801 1 9.94 175 ILE C N 1
ATOM 11360 C CA . ILE C 3 191 ? 3.331 -12.197 -40.472 1 10.36 175 ILE C CA 1
ATOM 11361 C C . ILE C 3 191 ? 2.795 -11.512 -41.737 1 10.24 175 ILE C C 1
ATOM 11362 O O . ILE C 3 191 ? 3.135 -10.355 -42.002 1 10.17 175 ILE C O 1
ATOM 11378 N N . PRO C 3 192 ? 1.98 -12.212 -42.551 1 9.95 176 PRO C N 1
ATOM 11379 C CA . PRO C 3 192 ? 1.398 -11.552 -43.724 1 9.64 176 PRO C CA 1
ATOM 11380 C C . PRO C 3 192 ? 0.428 -10.448 -43.32 1 8.85 176 PRO C C 1
ATOM 11381 O O . PRO C 3 192 ? -0.336 -10.619 -42.364 1 9.02 176 PRO C O 1
ATOM 11392 N N . VAL C 3 193 ? 0.494 -9.306 -44.021 1 7.63 177 VAL C N 1
ATOM 11393 C CA . VAL C 3 193 ? -0.374 -8.161 -43.766 1 7.63 177 VAL C CA 1
ATOM 11394 C C . VAL C 3 193 ? -0.861 -7.587 -45.099 1 7.88 177 VAL C C 1
ATOM 11395 O O . VAL C 3 193 ? -0.173 -7.676 -46.125 1 7.33 177 VAL C O 1
ATOM 11408 N N . ILE C 3 194 ? -2.056 -6.995 -45.075 1 8.1 178 ILE C N 1
ATOM 11409 C CA . ILE C 3 194 ? -2.625 -6.348 -46.244 1 8.99 178 ILE C CA 1
ATOM 11410 C C . ILE C 3 194 ? -2.31 -4.861 -46.137 1 9.52 178 ILE C C 1
ATOM 11411 O O . ILE C 3 194 ? -2.737 -4.199 -45.189 1 9.56 178 ILE C O 1
ATOM 11427 N N . ALA C 3 195 ? -1.538 -4.353 -47.094 1 9.45 179 ALA C N 1
ATOM 11428 C CA . ALA C 3 195 ? -1.164 -2.948 -47.124 1 9.93 179 ALA C CA 1
ATOM 11429 C C . ALA C 3 195 ? -2.334 -2.106 -47.576 1 9.85 179 ALA C C 1
ATOM 11430 O O . ALA C 3 195 ? -3.137 -2.555 -48.384 1 10.3 179 ALA C O 1
ATOM 11437 N N . LYS C 3 196 ? -2.428 -0.872 -47.063 1 9.13 180 LYS C N 1
ATOM 11438 C CA . LYS C 3 196 ? -3.477 0.087 -47.416 1 8.87 180 LYS C CA 1
ATOM 11439 C C . LYS C 3 196 ? -4.876 -0.541 -47.417 1 8.94 180 LYS C C 1
ATOM 11440 O O . LYS C 3 196 ? -5.569 -0.525 -48.432 1 9.68 180 LYS C O 1
ATOM 11459 N N . ALA C 3 197 ? -5.256 -1.15 -46.302 1 8.41 181 ALA C N 1
ATOM 11460 C CA . ALA C 3 197 ? -6.578 -1.773 -46.173 1 8.82 181 ALA C CA 1
ATOM 11461 C C . ALA C 3 197 ? -7.741 -0.793 -46.293 1 8.85 181 ALA C C 1
ATOM 11462 O O . ALA C 3 197 ? -8.875 -1.215 -46.492 1 8.9 181 ALA C O 1
ATOM 11469 N N . ASP C 3 198 ? -7.471 0.506 -46.183 1 8.79 182 ASP C N 1
ATOM 11470 C CA . ASP C 3 198 ? -8.462 1.549 -46.398 1 9.36 182 ASP C CA 1
ATOM 11471 C C . ASP C 3 198 ? -8.838 1.734 -47.879 1 10.26 182 ASP C C 1
ATOM 11472 O O . ASP C 3 198 ? -9.72 2.534 -48.181 1 10.99 182 ASP C O 1
ATOM 11481 N N . THR C 3 199 ? -8.197 0.997 -48.795 1 10.08 183 THR C N 1
ATOM 11482 C CA . THR C 3 199 ? -8.524 1.042 -50.213 1 10.74 183 THR C CA 1
ATOM 11483 C C . THR C 3 199 ? -9.437 -0.131 -50.617 1 11.08 183 THR C C 1
ATOM 11484 O O . THR C 3 199 ? -9.6 -0.376 -51.812 1 11.39 183 THR C O 1
ATOM 11495 N N . LEU C 3 200 ? -9.999 -0.865 -49.646 1 10.69 184 LEU C N 1
ATOM 11496 C CA . LEU C 3 200 ? -10.907 -1.967 -49.888 1 11.08 184 LEU C CA 1
ATOM 11497 C C . LEU C 3 200 ? -12.072 -1.843 -48.939 1 11.82 184 LEU C C 1
ATOM 11498 O O . LEU C 3 200 ? -11.912 -1.433 -47.79 1 12.1 184 LEU C O 1
ATOM 11514 N N . THR C 3 201 ? -13.249 -2.214 -49.413 1 12.31 185 THR C N 1
ATOM 11515 C CA . THR C 3 201 ? -14.452 -2.164 -48.596 1 13.18 185 THR C CA 1
ATOM 11516 C C . THR C 3 201 ? -14.418 -3.354 -47.618 1 13.96 185 THR C C 1
ATOM 11517 O O . THR C 3 201 ? -13.544 -4.22 -47.73 1 14.04 185 THR C O 1
ATOM 11528 N N . ALA C 3 202 ? -15.339 -3.389 -46.647 1 14.09 186 ALA C N 1
ATOM 11529 C CA . ALA C 3 202 ? -15.397 -4.489 -45.693 1 14.84 186 ALA C CA 1
ATOM 11530 C C . ALA C 3 202 ? -15.605 -5.848 -46.389 1 15.49 186 ALA C C 1
ATOM 11531 O O . ALA C 3 202 ? -14.934 -6.817 -46.043 1 15.54 186 ALA C O 1
ATOM 11538 N N . GLN C 3 203 ? -16.517 -5.916 -47.368 1 16.09 187 GLN C N 1
ATOM 11539 C CA . GLN C 3 203 ? -16.773 -7.152 -48.108 1 16.69 187 GLN C CA 1
ATOM 11540 C C . GLN C 3 203 ? -15.567 -7.534 -48.972 1 15.83 187 GLN C C 1
ATOM 11541 O O . GLN C 3 203 ? -15.195 -8.706 -49.003 1 16.32 187 GLN C O 1
ATOM 11555 N N . GLU C 3 204 ? -14.936 -6.561 -49.641 1 14.69 188 GLU C N 1
ATOM 11556 C CA . GLU C 3 204 ? -13.744 -6.852 -50.449 1 14.2 188 GLU C CA 1
ATOM 11557 C C . GLU C 3 204 ? -12.604 -7.342 -49.551 1 14.31 188 GLU C C 1
ATOM 11558 O O . GLU C 3 204 ? -11.893 -8.274 -49.916 1 14.51 188 GLU C O 1
ATOM 11570 N N . LEU C 3 205 ? -12.434 -6.716 -48.383 1 14.01 189 LEU C N 1
ATOM 11571 C CA . LEU C 3 205 ? -11.381 -7.085 -47.451 1 14.18 189 LEU C CA 1
ATOM 11572 C C . LEU C 3 205 ? -11.62 -8.468 -46.86 1 14.2 189 LEU C C 1
ATOM 11573 O O . LEU C 3 205 ? -10.675 -9.242 -46.711 1 13.87 189 LEU C O 1
ATOM 11589 N N . GLN C 3 206 ? -12.878 -8.803 -46.556 1 14.47 190 GLN C N 1
ATOM 11590 C CA . GLN C 3 206 ? -13.211 -10.128 -46.038 1 14.89 190 GLN C CA 1
ATOM 11591 C C . GLN C 3 206 ? -12.863 -11.207 -47.068 1 14.66 190 GLN C C 1
ATOM 11592 O O . GLN C 3 206 ? -12.212 -12.194 -46.728 1 14.42 190 GLN C O 1
ATOM 11596 N N . GLN C 3 207 ? -13.257 -10.992 -48.329 1 14.55 191 GLN C N 1
ATOM 11597 C CA . GLN C 3 207 ? -12.952 -11.943 -49.388 1 14.97 191 GLN C CA 1
ATOM 11598 C C . GLN C 3 207 ? -11.445 -12.08 -49.601 1 14.13 191 GLN C C 1
ATOM 11599 O O . GLN C 3 207 ? -10.954 -13.198 -49.742 1 14.18 191 GLN C O 1
ATOM 11613 N N . PHE C 3 208 ? -10.717 -10.96 -49.639 1 13.36 192 PHE C N 1
ATOM 11614 C CA . PHE C 3 208 ? -9.283 -10.994 -49.864 1 13.27 192 PHE C CA 1
ATOM 11615 C C . PHE C 3 208 ? -8.561 -11.731 -48.736 1 13.46 192 PHE C C 1
ATOM 11616 O O . PHE C 3 208 ? -7.697 -12.561 -49 1 13.66 192 PHE C O 1
ATOM 11633 N N . LYS C 3 209 ? -8.954 -11.476 -47.491 1 13.08 193 LYS C N 1
ATOM 11634 C CA . LYS C 3 209 ? -8.365 -12.163 -46.339 1 13.09 193 LYS C CA 1
ATOM 11635 C C . LYS C 3 209 ? -8.655 -13.659 -46.395 1 13.14 193 LYS C C 1
ATOM 11636 O O . LYS C 3 209 ? -7.763 -14.455 -46.114 1 13.02 193 LYS C O 1
ATOM 11655 N N . SER C 3 210 ? -9.887 -14.044 -46.764 1 13.12 194 SER C N 1
ATOM 11656 C CA . SER C 3 210 ? -10.245 -15.449 -46.88 1 13.83 194 SER C CA 1
ATOM 11657 C C . SER C 3 210 ? -9.415 -16.141 -47.958 1 14.02 194 SER C C 1
ATOM 11658 O O . SER C 3 210 ? -8.909 -17.233 -47.716 1 14.17 194 SER C O 1
ATOM 11666 N N . ARG C 3 211 ? -9.253 -15.509 -49.131 1 13.88 195 ARG C N 1
ATOM 11667 C CA . ARG C 3 211 ? -8.453 -16.1 -50.198 1 14.37 195 ARG C CA 1
ATOM 11668 C C . ARG C 3 211 ? -6.978 -16.198 -49.804 1 14.22 195 ARG C C 1
ATOM 11669 O O . ARG C 3 211 ? -6.342 -17.209 -50.08 1 14.36 195 ARG C O 1
ATOM 11690 N N . ILE C 3 212 ? -6.447 -15.183 -49.121 1 13.97 196 ILE C N 1
ATOM 11691 C CA . ILE C 3 212 ? -5.058 -15.207 -48.648 1 14.36 196 ILE C CA 1
ATOM 11692 C C . ILE C 3 212 ? -4.871 -16.353 -47.648 1 15.14 196 ILE C C 1
ATOM 11693 O O . ILE C 3 212 ? -3.896 -17.102 -47.751 1 15.53 196 ILE C O 1
ATOM 11709 N N . ARG C 3 213 ? -5.795 -16.489 -46.685 1 14.96 197 ARG C N 1
ATOM 11710 C CA . ARG C 3 213 ? -5.72 -17.567 -45.701 1 15.39 197 ARG C CA 1
ATOM 11711 C C . ARG C 3 213 ? -5.76 -18.937 -46.37 1 15.35 197 ARG C C 1
ATOM 11712 O O . ARG C 3 213 ? -4.99 -19.822 -46.014 1 15.62 197 ARG C O 1
ATOM 11733 N N . GLN C 3 214 ? -6.637 -19.101 -47.35 1 15.18 198 GLN C N 1
ATOM 11734 C CA . GLN C 3 214 ? -6.763 -20.361 -48.075 1 15.3 198 GLN C CA 1
ATOM 11735 C C . GLN C 3 214 ? -5.484 -20.699 -48.836 1 15.04 198 GLN C C 1
ATOM 11736 O O . GLN C 3 214 ? -5.065 -21.848 -48.826 1 15.24 198 GLN C O 1
ATOM 11750 N N . VAL C 3 215 ? -4.854 -19.71 -49.473 1 14.58 199 VAL C N 1
ATOM 11751 C CA . VAL C 3 215 ? -3.59 -19.933 -50.184 1 14.54 199 VAL C CA 1
ATOM 11752 C C . VAL C 3 215 ? -2.493 -20.306 -49.169 1 14.05 199 VAL C C 1
ATOM 11753 O O . VAL C 3 215 ? -1.762 -21.258 -49.391 1 13.74 199 VAL C O 1
ATOM 11766 N N . ILE C 3 216 ? -2.385 -19.576 -48.054 1 13.91 200 ILE C N 1
ATOM 11767 C CA . ILE C 3 216 ? -1.378 -19.87 -47.014 1 14.52 200 ILE C CA 1
ATOM 11768 C C . ILE C 3 216 ? -1.534 -21.314 -46.506 1 15.22 200 ILE C C 1
ATOM 11769 O O . ILE C 3 216 ? -0.543 -22.029 -46.363 1 15.06 200 ILE C O 1
ATOM 11785 N N . GLU C 3 217 ? -2.777 -21.757 -46.306 1 15.99 201 GLU C N 1
ATOM 11786 C CA . GLU C 3 217 ? -3.039 -23.127 -45.879 1 17.16 201 GLU C CA 1
ATOM 11787 C C . GLU C 3 217 ? -2.68 -24.15 -46.967 1 17.67 201 GLU C C 1
ATOM 11788 O O . GLU C 3 217 ? -1.977 -25.116 -46.678 1 18.09 201 GLU C O 1
ATOM 11800 N N . ALA C 3 218 ? -3.142 -23.944 -48.205 1 17.53 202 ALA C N 1
ATOM 11801 C CA . ALA C 3 218 ? -2.903 -24.891 -49.288 1 18.34 202 ALA C CA 1
ATOM 11802 C C . ALA C 3 218 ? -1.437 -25.005 -49.685 1 19.16 202 ALA C C 1
ATOM 11803 O O . ALA C 3 218 ? -0.95 -26.109 -49.925 1 19.36 202 ALA C O 1
ATOM 11810 N N . GLN C 3 219 ? -0.727 -23.881 -49.726 1 19.47 203 GLN C N 1
ATOM 11811 C CA . GLN C 3 219 ? 0.699 -23.861 -50.048 1 20.18 203 GLN C CA 1
ATOM 11812 C C . GLN C 3 219 ? 1.588 -24.296 -48.858 1 20.97 203 GLN C C 1
ATOM 11813 O O . GLN C 3 219 ? 2.808 -24.309 -49.009 1 21.26 203 GLN C O 1
ATOM 11827 N N . GLU C 3 220 ? 0.999 -24.661 -47.694 1 21.09 204 GLU C N 1
ATOM 11828 C CA . GLU C 3 220 ? 1.743 -25.106 -46.516 1 21.72 204 GLU C CA 1
ATOM 11829 C C . GLU C 3 220 ? 2.779 -24.072 -46.062 1 21.11 204 GLU C C 1
ATOM 11830 O O . GLU C 3 220 ? 3.94 -24.407 -45.83 1 21.38 204 GLU C O 1
ATOM 11842 N N . ILE C 3 221 ? 2.345 -22.815 -45.932 1 20.1 205 ILE C N 1
ATOM 11843 C CA . ILE C 3 221 ? 3.196 -21.723 -45.48 1 19.77 205 ILE C CA 1
ATOM 11844 C C . ILE C 3 221 ? 2.898 -21.512 -44.004 1 19.78 205 ILE C C 1
ATOM 11845 O O . ILE C 3 221 ? 1.764 -21.196 -43.652 1 20.03 205 ILE C O 1
ATOM 11861 N N . ARG C 3 222 ? 3.903 -21.695 -43.14 1 19.32 206 ARG C N 1
ATOM 11862 C CA . ARG C 3 222 ? 3.724 -21.528 -41.707 1 19.51 206 ARG C CA 1
ATOM 11863 C C . ARG C 3 222 ? 3.895 -20.063 -41.316 1 19.39 206 ARG C C 1
ATOM 11864 O O . ARG C 3 222 ? 4.983 -19.51 -41.453 1 19.5 206 ARG C O 1
ATOM 11868 N N . ILE C 3 223 ? 2.822 -19.447 -40.819 1 18.97 207 ILE C N 1
ATOM 11869 C CA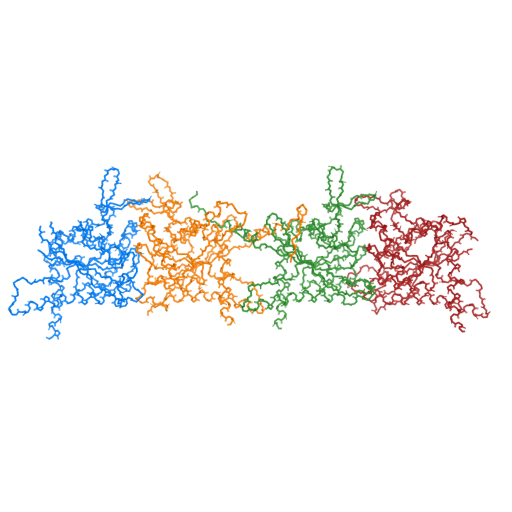 . ILE C 3 223 ? 2.841 -18.063 -40.358 1 19.08 207 ILE C CA 1
ATOM 11870 C C . ILE C 3 223 ? 2.887 -18.056 -38.839 1 19.92 207 ILE C C 1
ATOM 11871 O O . ILE C 3 223 ? 2.424 -19.003 -38.194 1 20.07 207 ILE C O 1
ATOM 11887 N N . PHE C 3 224 ? 3.452 -16.993 -38.259 1 20.31 208 PHE C N 1
ATOM 11888 C CA . PHE C 3 224 ? 3.534 -16.88 -36.812 1 21.18 208 PHE C CA 1
ATOM 11889 C C . PHE C 3 224 ? 2.145 -16.687 -36.22 1 22.51 208 PHE C C 1
ATOM 11890 O O . PHE C 3 224 ? 1.391 -15.825 -36.673 1 22.4 208 PHE C O 1
ATOM 11907 N N . THR C 3 225 ? 1.812 -17.494 -35.212 1 23.8 209 THR C N 1
ATOM 11908 C CA . THR C 3 225 ? 0.539 -17.399 -34.513 1 25.71 209 THR C CA 1
ATOM 11909 C C . THR C 3 225 ? 0.833 -17.346 -33.014 1 27.35 209 THR C C 1
ATOM 11910 O O . THR C 3 225 ? 1.662 -18.127 -32.527 1 27.34 209 THR C O 1
ATOM 11921 N N . PRO C 3 226 ? 0.185 -16.435 -32.26 1 28.44 210 PRO C N 1
ATOM 11922 C CA . PRO C 3 226 ? 0.479 -16.351 -30.829 1 29.56 210 PRO C CA 1
ATOM 11923 C C . PRO C 3 226 ? 0.026 -17.596 -30.065 1 31.46 210 PRO C C 1
ATOM 11924 O O . PRO C 3 226 ? -0.962 -18.227 -30.468 1 31.21 210 PRO C O 1
ATOM 11935 N N . PRO C 3 227 ? 0.723 -17.995 -28.977 1 33.23 211 PRO C N 1
ATOM 11936 C CA . PRO C 3 227 ? 0.289 -19.198 -28.25 1 34.68 211 PRO C CA 1
ATOM 11937 C C . PRO C 3 227 ? -1.106 -19.075 -27.646 1 36.64 211 PRO C C 1
ATOM 11938 O O . PRO C 3 227 ? -1.508 -17.99 -27.218 1 36.88 211 PRO C O 1
ATOM 11949 N N . LEU C 3 228 ? -1.834 -20.197 -27.608 1 37.99 212 LEU C N 1
ATOM 11950 C CA . LEU C 3 228 ? -3.175 -20.246 -27.047 1 40.18 212 LEU C CA 1
ATOM 11951 C C . LEU C 3 228 ? -3.156 -21.048 -25.754 1 42.45 212 LEU C C 1
ATOM 11952 O O . LEU C 3 228 ? -3.425 -22.25 -25.758 1 42.99 212 LEU C O 1
ATOM 11968 N N . ASP C 3 229 ? -2.819 -20.378 -24.644 1 43.51 213 ASP C N 1
ATOM 11969 C CA . ASP C 3 229 ? -2.73 -21.01 -23.327 1 45.12 213 ASP C CA 1
ATOM 11970 C C . ASP C 3 229 ? -3.904 -20.583 -22.452 1 45.98 213 ASP C C 1
ATOM 11971 O O . ASP C 3 229 ? -3.827 -20.689 -21.228 1 46.6 213 ASP C O 1
ATOM 11980 N N . VAL C 3 247 ? -6.598 -16.16 -23.775 1 43.51 231 VAL C N 1
ATOM 11981 C CA . VAL C 3 247 ? -6.643 -17.065 -24.926 1 43.91 231 VAL C CA 1
ATOM 11982 C C . VAL C 3 247 ? -7.747 -16.652 -25.93 1 43.65 231 VAL C C 1
ATOM 11983 O O . VAL C 3 247 ? -7.636 -16.948 -27.124 1 43.44 231 VAL C O 1
ATOM 11996 N N . GLU C 3 248 ? -8.798 -15.965 -25.456 1 43.39 232 GLU C N 1
ATOM 11997 C CA . GLU C 3 248 ? -9.836 -15.452 -26.336 1 43.54 232 GLU C CA 1
ATOM 11998 C C . GLU C 3 248 ? -9.26 -14.287 -27.15 1 42.8 232 GLU C C 1
ATOM 11999 O O . GLU C 3 248 ? -9.442 -14.246 -28.372 1 42.6 232 GLU C O 1
ATOM 12011 N N . HIS C 3 249 ? -8.517 -13.366 -26.495 1 42.12 233 HIS C N 1
ATOM 12012 C CA . HIS C 3 249 ? -7.867 -12.246 -27.188 1 41.54 233 HIS C CA 1
ATOM 12013 C C . HIS C 3 249 ? -6.936 -12.77 -28.283 1 40.55 233 HIS C C 1
ATOM 12014 O O . HIS C 3 249 ? -7.048 -12.345 -29.434 1 40.65 233 HIS C O 1
ATOM 12018 N N . ALA C 3 250 ? -6.105 -13.775 -27.958 1 39.59 234 ALA C N 1
ATOM 12019 C CA . ALA C 3 250 ? -5.213 -14.385 -28.935 1 39.03 234 ALA C CA 1
ATOM 12020 C C . ALA C 3 250 ? -5.996 -14.974 -30.108 1 38.38 234 ALA C C 1
ATOM 12021 O O . ALA C 3 250 ? -5.625 -14.734 -31.253 1 38.34 234 ALA C O 1
ATOM 12028 N N . ARG C 3 251 ? -7.122 -15.662 -29.842 1 37.71 235 ARG C N 1
ATOM 12029 C CA . ARG C 3 251 ? -7.94 -16.209 -30.921 1 37.32 235 ARG C CA 1
ATOM 12030 C C . ARG C 3 251 ? -8.472 -15.096 -31.822 1 35.92 235 ARG C C 1
ATOM 12031 O O . ARG C 3 251 ? -8.402 -15.224 -33.043 1 35.66 235 ARG C O 1
ATOM 12052 N N . GLN C 3 252 ? -8.924 -13.974 -31.238 1 34.85 236 GLN C N 1
ATOM 12053 C CA . GLN C 3 252 ? -9.371 -12.835 -32.044 1 34.09 236 GLN C CA 1
ATOM 12054 C C . GLN C 3 252 ? -8.22 -12.307 -32.914 1 32.29 236 GLN C C 1
ATOM 12055 O O . GLN C 3 252 ? -8.409 -12.084 -34.107 1 32.54 236 GLN C O 1
ATOM 12069 N N . LEU C 3 253 ? -7.013 -12.224 -32.356 1 30.45 237 LEU C N 1
ATOM 12070 C CA . LEU C 3 253 ? -5.827 -11.822 -33.122 1 29.06 237 LEU C CA 1
ATOM 12071 C C . LEU C 3 253 ? -5.584 -12.749 -34.317 1 27.3 237 LEU C C 1
ATOM 12072 O O . LEU C 3 253 ? -5.25 -12.276 -35.398 1 27.17 237 LEU C O 1
ATOM 12088 N N . ILE C 3 254 ? -5.776 -14.053 -34.132 1 25.93 238 ILE C N 1
ATOM 12089 C CA . ILE C 3 254 ? -5.58 -15.029 -35.205 1 25.22 238 ILE C CA 1
ATOM 12090 C C . ILE C 3 254 ? -6.701 -14.93 -36.24 1 24.43 238 ILE C C 1
ATOM 12091 O O . ILE C 3 254 ? -6.439 -15.024 -37.437 1 24.17 238 ILE C O 1
ATOM 12107 N N . GLU C 3 255 ? -7.945 -14.717 -35.794 1 23.86 239 GLU C N 1
ATOM 12108 C CA . GLU C 3 255 ? -9.076 -14.578 -36.703 1 23.47 239 GLU C CA 1
ATOM 12109 C C . GLU C 3 255 ? -8.896 -13.398 -37.67 1 22.73 239 GLU C C 1
ATOM 12110 O O . GLU C 3 255 ? -9.41 -13.449 -38.783 1 23.35 239 GLU C O 1
ATOM 12114 N N . ALA C 3 256 ? -8.172 -12.345 -37.257 1 21.31 240 ALA C N 1
ATOM 12115 C CA . ALA C 3 256 ? -7.929 -11.176 -38.092 1 20.22 240 ALA C CA 1
ATOM 12116 C C . ALA C 3 256 ? -6.813 -11.382 -39.123 1 19.11 240 ALA C C 1
ATOM 12117 O O . ALA C 3 256 ? -6.702 -10.567 -40.038 1 18.99 240 ALA C O 1
ATOM 12124 N N . MET C 3 257 ? -5.969 -12.416 -38.973 1 18.07 241 MET C N 1
ATOM 12125 C CA . MET C 3 257 ? -4.871 -12.631 -39.903 1 17.57 241 MET C CA 1
ATOM 12126 C C . MET C 3 257 ? -5.401 -12.985 -41.292 1 17.31 241 MET C C 1
ATOM 12127 O O . MET C 3 257 ? -6.332 -13.787 -41.39 1 17.64 241 MET C O 1
ATOM 12141 N N . PRO C 3 258 ? -4.845 -12.409 -42.382 1 16.36 242 PRO C N 1
ATOM 12142 C CA . PRO C 3 258 ? -3.757 -11.408 -42.447 1 15.87 242 PRO C CA 1
ATOM 12143 C C . PRO C 3 258 ? -4.229 -10.038 -41.959 1 15.4 242 PRO C C 1
ATOM 12144 O O . PRO C 3 258 ? -5.327 -9.623 -42.308 1 15.49 242 PRO C O 1
ATOM 12155 N N . PHE C 3 259 ? -3.439 -9.363 -41.123 1 14.98 243 PHE C N 1
ATOM 12156 C CA . PHE C 3 259 ? -3.86 -8.089 -40.552 1 14.84 243 PHE C CA 1
ATOM 12157 C C . PHE C 3 259 ? -4.047 -7.038 -41.615 1 14.32 243 PHE C C 1
ATOM 12158 O O . PHE C 3 259 ? -3.203 -6.888 -42.482 1 13.81 243 PHE C O 1
ATOM 12175 N N . ALA C 3 260 ? -5.159 -6.313 -41.536 1 14.58 244 ALA C N 1
ATOM 12176 C CA . ALA C 3 260 ? -5.51 -5.236 -42.449 1 15.01 244 ALA C CA 1
ATOM 12177 C C . ALA C 3 260 ? -4.895 -3.957 -41.916 1 15.11 244 ALA C C 1
ATOM 12178 O O . ALA C 3 260 ? -5.352 -3.42 -40.922 1 15.47 244 ALA C O 1
ATOM 12185 N N . ILE C 3 261 ? -3.841 -3.484 -42.559 1 14.91 245 ILE C N 1
ATOM 12186 C CA . ILE C 3 261 ? -3.068 -2.345 -42.076 1 15.59 245 ILE C CA 1
ATOM 12187 C C . ILE C 3 261 ? -3.415 -1.023 -42.767 1 15.46 245 ILE C C 1
ATOM 12188 O O . ILE C 3 261 ? -3.532 -0.956 -43.99 1 15.62 245 ILE C O 1
ATOM 12204 N N . VAL C 3 262 ? -3.538 0.035 -41.957 1 15.17 246 VAL C N 1
ATOM 12205 C CA . VAL C 3 262 ? -3.655 1.419 -42.376 1 15.32 246 VAL C CA 1
ATOM 12206 C C . VAL C 3 262 ? -2.629 2.179 -41.513 1 15.77 246 VAL C C 1
ATOM 12207 O O . VAL C 3 262 ? -2.546 1.946 -40.301 1 15.95 246 VAL C O 1
ATOM 12220 N N . GLY C 3 263 ? -1.841 3.038 -42.146 1 15.56 247 GLY C N 1
ATOM 12221 C CA . GLY C 3 263 ? -0.844 3.826 -41.45 1 16.01 247 GLY C CA 1
ATOM 12222 C C . GLY C 3 263 ? -0.957 5.308 -41.728 1 16.37 247 GLY C C 1
ATOM 12223 O O . GLY C 3 263 ? -1.341 5.723 -42.822 1 16.62 247 GLY C O 1
ATOM 12227 N N . SER C 3 264 ? -0.605 6.117 -40.735 1 16.43 248 SER C N 1
ATOM 12228 C CA . SER C 3 264 ? -0.596 7.565 -40.868 1 17.07 248 SER C CA 1
ATOM 12229 C C . SER C 3 264 ? 0.333 8.183 -39.83 1 18.01 248 SER C C 1
ATOM 12230 O O . SER C 3 264 ? 0.421 7.697 -38.713 1 17.9 248 SER C O 1
ATOM 12238 N N . GLU C 3 265 ? 1.044 9.229 -40.221 1 18.74 249 GLU C N 1
ATOM 12239 C CA . GLU C 3 265 ? 1.891 10.002 -39.324 1 19.84 249 GLU C CA 1
ATOM 12240 C C . GLU C 3 265 ? 1.268 11.396 -39.066 1 20.76 249 GLU C C 1
ATOM 12241 O O . GLU C 3 265 ? 1.987 12.313 -38.677 1 20.89 249 GLU C O 1
ATOM 12253 N N . LYS C 3 266 ? -0.059 11.551 -39.274 1 21.29 250 LYS C N 1
ATOM 12254 C CA 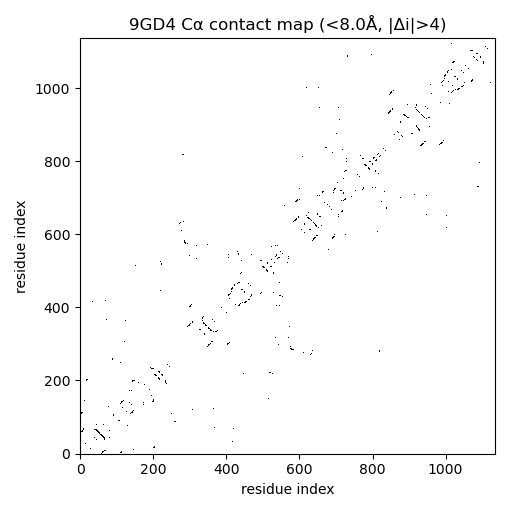. LYS C 3 266 ? -0.799 12.789 -39.059 1 22.52 250 LYS C CA 1
ATOM 12255 C C . LYS C 3 266 ? -1.961 12.515 -38.105 1 23.66 250 LYS C C 1
ATOM 12256 O O . LYS C 3 266 ? -2.43 11.381 -37.988 1 23.66 250 LYS C O 1
ATOM 12275 N N . LYS C 3 267 ? -2.431 13.56 -37.432 1 24.5 251 LYS C N 1
ATOM 12276 C CA . LYS C 3 267 ? -3.537 13.443 -36.492 1 26.01 251 LYS C CA 1
ATOM 12277 C C . LYS C 3 267 ? -4.619 14.443 -36.85 1 27.48 251 LYS C C 1
ATOM 12278 O O . LYS C 3 267 ? -4.319 15.572 -37.241 1 27.78 251 LYS C O 1
ATOM 12297 N N . PHE C 3 268 ? -5.882 14.02 -36.717 1 28.13 252 PHE C N 1
ATOM 12298 C CA . PHE C 3 268 ? -7.049 14.835 -37.041 1 29.23 252 PHE C CA 1
ATOM 12299 C C . PHE C 3 268 ? -8.1 14.712 -35.953 1 31.28 252 PHE C C 1
ATOM 12300 O O . PHE C 3 268 ? -8.075 13.776 -35.148 1 31.29 252 PHE C O 1
ATOM 12317 N N . ASP C 3 269 ? -9.028 15.669 -35.922 1 32.91 253 ASP C N 1
ATOM 12318 C CA . ASP C 3 269 ? -10.076 15.674 -34.911 1 34.64 253 ASP C CA 1
ATOM 12319 C C . ASP C 3 269 ? -11.097 14.575 -35.186 1 35.4 253 ASP C C 1
ATOM 12320 O O . ASP C 3 269 ? -11.681 14.521 -36.263 1 35.09 253 ASP C O 1
ATOM 12329 N N . ASN C 3 270 ? -11.309 13.699 -34.207 1 36.28 254 ASN C N 1
ATOM 12330 C CA . ASN C 3 270 ? -12.284 12.616 -34.333 1 37.56 254 ASN C CA 1
ATOM 12331 C C . ASN C 3 270 ? -13.749 13.071 -34.189 1 39.14 254 ASN C C 1
ATOM 12332 O O . ASN C 3 270 ? -14.646 12.259 -34.402 1 39.34 254 ASN C O 1
ATOM 12343 N N . GLY C 3 271 ? -13.984 14.332 -33.827 1 40.04 255 GLY C N 1
ATOM 12344 C CA . GLY C 3 271 ? -15.329 14.846 -33.616 1 41.26 255 GLY C CA 1
ATOM 12345 C C . GLY C 3 271 ? -15.638 15.136 -32.165 1 42.32 255 GLY C C 1
ATOM 12346 O O . GLY C 3 271 ? -16.554 15.907 -31.887 1 43.36 255 GLY C O 1
ATOM 12350 N N . GLN C 3 272 ? -14.895 14.514 -31.229 1 41.97 256 GLN C N 1
ATOM 12351 C CA . GLN C 3 272 ? -15.066 14.718 -29.79 1 42.42 256 GLN C CA 1
ATOM 12352 C C . GLN C 3 272 ? -13.942 15.596 -29.198 1 41.94 256 GLN C C 1
ATOM 12353 O O . GLN C 3 272 ? -13.65 15.489 -28.006 1 42.15 256 GLN C O 1
ATOM 12367 N N . GLY C 3 273 ? -13.334 16.455 -30.019 1 41.02 257 GLY C N 1
ATOM 12368 C CA . GLY C 3 273 ? -12.259 17.334 -29.582 1 40.54 257 GLY C CA 1
ATOM 12369 C C . GLY C 3 273 ? -10.93 16.655 -29.319 1 39.3 257 GLY C C 1
ATOM 12370 O O . GLY C 3 273 ? -10.066 17.263 -28.683 1 39.52 257 GLY C O 1
ATOM 12374 N N . THR C 3 274 ? -10.733 15.417 -29.821 1 37.76 258 THR C N 1
ATOM 12375 C CA . THR C 3 274 ? -9.485 14.689 -29.595 1 37.11 258 THR C CA 1
ATOM 12376 C C . THR C 3 274 ? -8.762 14.463 -30.915 1 35.73 258 THR C C 1
ATOM 12377 O O . THR C 3 274 ? -9.397 14.167 -31.93 1 35.61 258 THR C O 1
ATOM 12388 N N . GLN C 3 275 ? -7.431 14.591 -30.897 1 34.46 259 GLN C N 1
ATOM 12389 C CA . GLN C 3 275 ? -6.603 14.399 -32.078 1 33.64 259 GLN C CA 1
ATOM 12390 C C . GLN C 3 275 ? -6.187 12.943 -32.134 1 32.47 259 GLN C C 1
ATOM 12391 O O . GLN C 3 275 ? -5.419 12.483 -31.287 1 32.72 259 GLN C O 1
ATOM 12405 N N . VAL C 3 276 ? -6.711 12.219 -33.119 1 31.15 260 VAL C N 1
ATOM 12406 C CA . VAL C 3 276 ? -6.445 10.798 -33.297 1 30.35 260 VAL C CA 1
ATOM 12407 C C . VAL C 3 276 ? -5.63 10.603 -34.573 1 29.27 260 VAL C C 1
ATOM 12408 O O . VAL C 3 276 ? -5.787 11.35 -35.543 1 29.19 260 VAL C O 1
ATOM 12421 N N . VAL C 3 277 ? -4.761 9.582 -34.585 1 27.95 261 VAL C N 1
ATOM 12422 C CA . VAL C 3 277 ? -3.949 9.281 -35.765 1 26.86 261 VAL C CA 1
ATOM 12423 C C . VAL C 3 277 ? -4.893 8.732 -36.807 1 25.76 261 VAL C C 1
ATOM 12424 O O . VAL C 3 277 ? -5.623 7.78 -36.516 1 25.64 261 VAL C O 1
ATOM 12437 N N . ALA C 3 278 ? -4.951 9.371 -37.989 1 24.78 262 ALA C N 1
ATOM 12438 C CA . ALA C 3 278 ? -5.913 8.976 -39 1 24.38 262 ALA C CA 1
ATOM 12439 C C . ALA C 3 278 ? -5.565 9.472 -40.416 1 23.7 262 ALA C C 1
ATOM 12440 O O . ALA C 3 278 ? -4.67 10.299 -40.585 1 23.92 262 ALA C O 1
ATOM 12447 N N . ARG C 3 279 ? -6.261 8.923 -41.434 1 22.74 263 ARG C N 1
ATOM 12448 C CA . ARG C 3 279 ? -6.174 9.347 -42.818 1 22.31 263 ARG C CA 1
ATOM 12449 C C . ARG C 3 279 ? -7.436 10.17 -43.103 1 22.71 263 ARG C C 1
ATOM 12450 O O . ARG C 3 279 ? -8.551 9.685 -42.9 1 22.33 263 ARG C O 1
ATOM 12471 N N . LYS C 3 280 ? -7.258 11.403 -43.57 1 23.19 264 LYS C N 1
ATOM 12472 C CA . LYS C 3 280 ? -8.37 12.301 -43.838 1 24.09 264 LYS C CA 1
ATOM 12473 C C . LYS C 3 280 ? -8.768 12.329 -45.317 1 24.1 264 LYS C C 1
ATOM 12474 O O . LYS C 3 280 ? -8.144 13.029 -46.116 1 24.09 264 LYS C O 1
ATOM 12493 N N . TYR C 3 281 ? -9.827 11.586 -45.67 1 23.96 265 TYR C N 1
ATOM 12494 C CA . TYR C 3 281 ? -10.392 11.604 -47.018 1 24.35 265 TYR C CA 1
ATOM 12495 C C . TYR C 3 281 ? -11.568 12.586 -47.018 1 25.65 265 TYR C C 1
ATOM 12496 O O . TYR C 3 281 ? -12.212 12.75 -45.971 1 26.3 265 TYR C O 1
ATOM 12514 N N . PRO C 3 282 ? -11.908 13.234 -48.155 1 25.86 266 PRO C N 1
ATOM 12515 C CA . PRO C 3 282 ? -13.054 14.159 -48.139 1 26.43 266 PRO C CA 1
ATOM 12516 C C . PRO C 3 282 ? -14.409 13.516 -47.807 1 26.72 266 PRO C C 1
ATOM 12517 O O . PRO C 3 282 ? -15.38 14.232 -47.57 1 27.04 266 PRO C O 1
ATOM 12528 N N . TRP C 3 283 ? -14.469 12.179 -47.764 1 26.28 267 TRP C N 1
ATOM 12529 C CA . TRP C 3 283 ? -15.681 11.425 -47.441 1 26.21 267 TRP C CA 1
ATOM 12530 C C . TRP C 3 283 ? -15.619 10.71 -46.086 1 26.17 267 TRP C C 1
ATOM 12531 O O . TRP C 3 283 ? -16.564 9.996 -45.752 1 26.74 267 TRP C O 1
ATOM 12552 N N . GLY C 3 284 ? -14.547 10.886 -45.318 1 25.48 268 GLY C N 1
ATOM 12553 C CA . GLY C 3 284 ? -14.437 10.247 -44.02 1 25.17 268 GLY C CA 1
ATOM 12554 C C . GLY C 3 284 ? -13.034 10.219 -43.475 1 24.65 268 GLY C C 1
ATOM 12555 O O . GLY C 3 284 ? -12.063 10.465 -44.195 1 24.37 268 GLY C O 1
ATOM 12559 N N . LEU C 3 285 ? -12.94 9.892 -42.191 1 24.35 269 LEU C N 1
ATOM 12560 C CA . LEU C 3 285 ? -11.682 9.774 -41.493 1 24.28 269 LEU C CA 1
ATOM 12561 C C . LEU C 3 285 ? -11.426 8.305 -41.162 1 23.62 269 LEU C C 1
ATOM 12562 O O . LEU C 3 285 ? -12.305 7.634 -40.618 1 23.9 269 LEU C O 1
ATOM 12578 N N . VAL C 3 286 ? -10.229 7.808 -41.495 1 22.6 270 VAL C N 1
ATOM 12579 C CA . VAL C 3 286 ? -9.86 6.42 -41.225 1 22.25 270 VAL C CA 1
ATOM 12580 C C . VAL C 3 286 ? -8.989 6.427 -39.986 1 22.14 270 VAL C C 1
ATOM 12581 O O . VAL C 3 286 ? -7.821 6.777 -40.059 1 22.14 270 VAL C O 1
ATOM 12594 N N . GLU C 3 287 ? -9.536 5.991 -38.868 1 21.94 271 GLU C N 1
ATOM 12595 C CA . GLU C 3 287 ? -8.829 6.008 -37.592 1 21.83 271 GLU C CA 1
ATOM 12596 C C . GLU C 3 287 ? -8.002 4.743 -37.397 1 21.15 271 GLU C C 1
ATOM 12597 O O . GLU C 3 287 ? -8.549 3.644 -37.332 1 20.72 271 GLU C O 1
ATOM 12609 N N . ILE C 3 288 ? -6.683 4.904 -37.3 1 20.98 272 ILE C N 1
ATOM 12610 C CA . ILE C 3 288 ? -5.737 3.794 -37.133 1 21.21 272 ILE C CA 1
ATOM 12611 C C . ILE C 3 288 ? -6.059 2.97 -35.881 1 21.68 272 ILE C C 1
ATOM 12612 O O . ILE C 3 288 ? -6.042 1.739 -35.923 1 21.38 272 ILE C O 1
ATOM 12628 N N . GLU C 3 289 ? -6.353 3.65 -34.773 1 22.36 273 GLU C N 1
ATOM 12629 C CA . GLU C 3 289 ? -6.655 2.976 -33.512 1 23.02 273 GLU C CA 1
ATOM 12630 C C . GLU C 3 289 ? -8.066 2.359 -33.466 1 22.87 273 GLU C C 1
ATOM 12631 O O . GLU C 3 289 ? -8.386 1.683 -32.493 1 23.08 273 GLU C O 1
ATOM 12643 N N . ASN C 3 290 ? -8.906 2.582 -34.49 1 22.4 274 ASN C N 1
ATOM 12644 C CA . ASN C 3 290 ? -10.254 2.039 -34.523 1 22.74 274 ASN C CA 1
ATOM 12645 C C . ASN C 3 290 ? -10.226 0.627 -35.09 1 22.08 274 ASN C C 1
ATOM 12646 O O . ASN C 3 290 ? -9.918 0.438 -36.268 1 22.27 274 ASN C O 1
ATOM 12657 N N . ASP C 3 291 ? -10.578 -0.365 -34.256 1 21.03 275 ASP C N 1
ATOM 12658 C CA . ASP C 3 291 ? -10.591 -1.769 -34.662 1 20.28 275 ASP C CA 1
ATOM 12659 C C . ASP C 3 291 ? -11.566 -2.071 -35.8 1 19.7 275 ASP C C 1
ATOM 12660 O O . ASP C 3 291 ? -11.39 -3.076 -36.484 1 19.22 275 ASP C O 1
ATOM 12669 N N . SER C 3 292 ? -12.592 -1.229 -35.998 1 19.59 276 SER C N 1
ATOM 12670 C CA . SER C 3 292 ? -13.543 -1.408 -37.096 1 19.83 276 SER C CA 1
ATOM 12671 C C . SER C 3 292 ? -13.036 -0.844 -38.435 1 18.55 276 SER C C 1
ATOM 12672 O O . SER C 3 292 ? -13.697 -1.044 -39.455 1 18.65 276 SER C O 1
ATOM 12680 N N . HIS C 3 293 ? -11.886 -0.147 -38.441 1 17.38 277 HIS C N 1
ATOM 12681 C CA . HIS C 3 293 ? -11.31 0.431 -39.645 1 16.86 277 HIS C CA 1
ATOM 12682 C C . HIS C 3 293 ? -10.116 -0.38 -40.11 1 16.29 277 HIS C C 1
ATOM 12683 O O . HIS C 3 293 ? -9.967 -0.602 -41.313 1 16.37 277 HIS C O 1
ATOM 12697 N N . CYS C 3 294 ? -9.247 -0.794 -39.175 1 15.64 278 CYS C N 1
ATOM 12698 C CA . CYS C 3 294 ? -8.063 -1.584 -39.498 1 15.45 278 CYS C CA 1
ATOM 12699 C C . CYS C 3 294 ? -7.638 -2.433 -38.292 1 14.66 278 CYS C C 1
ATOM 12700 O O . CYS C 3 294 ? -8.137 -2.237 -37.179 1 14.93 278 CYS C O 1
ATOM 12708 N N . ASP C 3 295 ? -6.714 -3.379 -38.526 1 13.47 279 ASP C N 1
ATOM 12709 C CA . ASP C 3 295 ? -6.192 -4.268 -37.509 1 13.09 279 ASP C CA 1
ATOM 12710 C C . ASP C 3 295 ? -4.825 -3.825 -36.979 1 12.62 279 ASP C C 1
ATOM 12711 O O . ASP C 3 295 ? -4.08 -4.663 -36.475 1 12.42 279 ASP C O 1
ATOM 12720 N N . PHE C 3 296 ? -4.515 -2.518 -37.022 1 12.23 280 PHE C N 1
ATOM 12721 C CA . PHE C 3 296 ? -3.243 -2.019 -36.516 1 12.5 280 PHE C CA 1
ATOM 12722 C C . PHE C 3 296 ? -3.071 -2.321 -35.032 1 13.25 280 PHE C C 1
ATOM 12723 O O . PHE C 3 296 ? -1.978 -2.708 -34.617 1 13.57 280 PHE C O 1
ATOM 12740 N N . ARG C 3 297 ? -4.128 -2.13 -34.224 1 13.27 281 ARG C N 1
ATOM 12741 C CA . ARG C 3 297 ? -4.022 -2.39 -32.791 1 13.71 281 ARG C CA 1
ATOM 12742 C C . ARG C 3 297 ? -3.715 -3.856 -32.519 1 13.12 281 ARG C C 1
ATOM 12743 O O . ARG C 3 297 ? -2.939 -4.151 -31.615 1 13.28 281 ARG C O 1
ATOM 12764 N N . LYS C 3 298 ? -4.296 -4.765 -33.308 1 12.26 282 LYS C N 1
ATOM 12765 C CA . LYS C 3 298 ? -4.037 -6.185 -33.143 1 11.85 282 LYS C CA 1
ATOM 12766 C C . LYS C 3 298 ? -2.592 -6.508 -33.513 1 11.05 282 LYS C C 1
ATOM 12767 O O . LYS C 3 298 ? -1.95 -7.292 -32.826 1 10.78 282 LYS C O 1
ATOM 12786 N N . LEU C 3 299 ? -2.084 -5.925 -34.601 1 10.79 283 LEU C N 1
ATOM 12787 C CA . LEU C 3 299 ? -0.703 -6.154 -35.005 1 10.62 283 LEU C CA 1
ATOM 12788 C C . LEU C 3 299 ? 0.27 -5.583 -33.97 1 10.37 283 LEU C C 1
ATOM 12789 O O . LEU C 3 299 ? 1.314 -6.182 -33.733 1 10.45 283 LEU C O 1
ATOM 12805 N N . ARG C 3 300 ? -0.069 -4.448 -33.341 1 10.02 284 ARG C N 1
ATOM 12806 C CA . ARG C 3 300 ? 0.765 -3.873 -32.283 1 10.38 284 ARG C CA 1
ATOM 12807 C C . ARG C 3 300 ? 0.775 -4.802 -31.063 1 10.36 284 ARG C C 1
ATOM 12808 O O . ARG C 3 300 ? 1.81 -4.989 -30.452 1 9.99 284 ARG C O 1
ATOM 12829 N N . ALA C 3 301 ? -0.367 -5.406 -30.734 1 10.89 285 ALA C N 1
ATOM 12830 C CA . ALA C 3 301 ? -0.464 -6.403 -29.675 1 11.81 285 ALA C CA 1
ATOM 12831 C C . ALA C 3 301 ? 0.448 -7.605 -29.978 1 12.7 285 ALA C C 1
ATOM 12832 O O . ALA C 3 301 ? 1.17 -8.066 -29.097 1 13.15 285 ALA C O 1
ATOM 12839 N N . LEU C 3 302 ? 0.449 -8.078 -31.222 1 12.91 286 LEU C N 1
ATOM 12840 C CA . LEU C 3 302 ? 1.271 -9.214 -31.61 1 13.84 286 LEU C CA 1
ATOM 12841 C C . LEU C 3 302 ? 2.766 -8.888 -31.625 1 13.77 286 LEU C C 1
ATOM 12842 O O . LEU C 3 302 ? 3.583 -9.739 -31.26 1 13.92 286 LEU C O 1
ATOM 12858 N N . LEU C 3 303 ? 3.134 -7.686 -32.085 1 13.16 287 LEU C N 1
ATOM 12859 C CA . LEU C 3 303 ? 4.54 -7.329 -32.23 1 12.76 287 LEU C CA 1
ATOM 12860 C C . LEU C 3 303 ? 5.207 -6.778 -30.985 1 13.03 287 LEU C C 1
ATOM 12861 O O . LEU C 3 303 ? 6.392 -7.044 -30.785 1 13.49 287 LEU C O 1
ATOM 12877 N N . LEU C 3 304 ? 4.51 -5.949 -30.195 1 12.62 288 LEU C N 1
ATOM 12878 C CA . LEU C 3 304 ? 5.147 -5.266 -29.078 1 12.65 288 LEU C CA 1
ATOM 12879 C C . LEU C 3 304 ? 4.447 -5.408 -27.733 1 13.01 288 LEU C C 1
ATOM 12880 O O . LEU C 3 304 ? 5.094 -5.762 -26.737 1 13.32 288 LEU C O 1
ATOM 12896 N N . ARG C 3 305 ? 3.152 -5.089 -27.674 1 12.7 289 ARG C N 1
ATOM 12897 C CA . ARG C 3 305 ? 2.452 -5.032 -26.394 1 13.31 289 ARG C CA 1
ATOM 12898 C C . ARG C 3 305 ? 2.211 -6.37 -25.69 1 13.63 289 ARG C C 1
ATOM 12899 O O . ARG C 3 305 ? 2.217 -6.391 -24.459 1 14.27 289 ARG C O 1
ATOM 12920 N N . THR C 3 306 ? 2 -7.473 -26.423 1 13.46 290 THR C N 1
ATOM 12921 C CA . THR C 3 306 ? 1.71 -8.762 -25.776 1 13.83 290 THR C CA 1
ATOM 12922 C C . THR C 3 306 ? 2.647 -9.921 -26.151 1 13.54 290 THR C C 1
ATOM 12923 O O . THR C 3 306 ? 3.069 -10.664 -25.267 1 14.01 290 THR C O 1
ATOM 12934 N N . TYR C 3 307 ? 2.927 -10.118 -27.442 1 12.84 291 TYR C N 1
ATOM 12935 C CA . TYR C 3 307 ? 3.668 -11.287 -27.893 1 13.1 291 TYR C CA 1
ATOM 12936 C C . TYR C 3 307 ? 5.057 -11.009 -28.431 1 12.92 291 TYR C C 1
ATOM 12937 O O . TYR C 3 307 ? 5.616 -11.877 -29.1 1 13.36 291 TYR C O 1
ATOM 12955 N N . LEU C 3 308 ? 5.673 -9.874 -28.082 1 12.39 292 LEU C N 1
ATOM 12956 C CA . LEU C 3 308 ? 7.043 -9.588 -28.508 1 12.73 292 LEU C CA 1
ATOM 12957 C C . LEU C 3 308 ? 7.997 -10.654 -28 1 13.78 292 LEU C C 1
ATOM 12958 O O . LEU C 3 308 ? 8.796 -11.182 -28.768 1 13.79 292 LEU C O 1
ATOM 12974 N N . LEU C 3 309 ? 7.861 -11.026 -26.724 1 14.64 293 LEU C N 1
ATOM 12975 C CA . LEU C 3 309 ? 8.679 -12.075 -26.139 1 15.79 293 LEU C CA 1
ATOM 12976 C C . LEU C 3 309 ? 8.488 -13.403 -26.871 1 16.29 293 LEU C C 1
ATOM 12977 O O . LEU C 3 309 ? 9.462 -14.116 -27.084 1 16.56 293 LEU C O 1
ATOM 12993 N N . ASP C 3 310 ? 7.247 -13.727 -27.268 1 16.15 294 ASP C N 1
ATOM 12994 C CA . ASP C 3 310 ? 6.99 -14.954 -28.012 1 16.78 294 ASP C CA 1
ATOM 12995 C C . ASP C 3 310 ? 7.664 -14.912 -29.386 1 16.37 294 ASP C C 1
ATOM 12996 O O . ASP C 3 310 ? 8.19 -15.93 -29.823 1 16.87 294 ASP C O 1
ATOM 13005 N N . LEU C 3 311 ? 7.702 -13.745 -30.047 1 15.11 295 LEU C N 1
ATOM 13006 C CA . LEU C 3 311 ? 8.403 -13.629 -31.32 1 14.75 295 LEU C CA 1
ATOM 13007 C C . LEU C 3 311 ? 9.898 -13.887 -31.138 1 14.8 295 LEU C C 1
ATOM 13008 O O . LEU C 3 311 ? 10.478 -14.689 -31.866 1 15.01 295 LEU C O 1
ATOM 13024 N N . ILE C 3 312 ? 10.507 -13.246 -30.146 1 14.55 296 ILE C N 1
ATOM 13025 C CA . ILE C 3 312 ? 11.937 -13.392 -29.896 1 14.7 296 ILE C CA 1
ATOM 13026 C C . ILE C 3 312 ? 12.284 -14.83 -29.508 1 14.23 296 ILE C C 1
ATOM 13027 O O . ILE C 3 312 ? 13.237 -15.391 -30.034 1 13.94 296 ILE C O 1
ATOM 13043 N N . SER C 3 313 ? 11.5 -15.432 -28.621 1 14.33 297 SER C N 1
ATOM 13044 C CA . SER C 3 313 ? 11.766 -16.79 -28.156 1 15.14 297 SER C CA 1
ATOM 13045 C C . SER C 3 313 ? 11.568 -17.815 -29.26 1 15.21 297 SER C C 1
ATOM 13046 O O . SER C 3 313 ? 12.343 -18.759 -29.334 1 15.73 297 SER C O 1
ATOM 13054 N N . THR C 3 314 ? 10.549 -17.651 -30.113 1 14.74 298 THR C N 1
ATOM 13055 C CA . THR C 3 314 ? 10.348 -18.572 -31.237 1 14.54 298 THR C CA 1
ATOM 13056 C C . THR C 3 314 ? 11.452 -18.379 -32.281 1 14.54 298 THR C C 1
ATOM 13057 O O . THR C 3 314 ? 11.839 -19.326 -32.949 1 14.56 298 THR C O 1
ATOM 13068 N N . THR C 3 315 ? 11.949 -17.158 -32.432 1 14.65 299 THR C N 1
ATOM 13069 C CA . THR C 3 315 ? 13.063 -16.868 -33.327 1 15.36 299 THR C CA 1
ATOM 13070 C C . THR C 3 315 ? 14.319 -17.597 -32.869 1 16.61 299 THR C C 1
ATOM 13071 O O . THR C 3 315 ? 15.037 -18.163 -33.688 1 16.97 299 THR C O 1
ATOM 13082 N N . GLN C 3 316 ? 14.575 -17.599 -31.565 1 17.21 300 GLN C N 1
ATOM 13083 C CA . GLN C 3 316 ? 15.767 -18.218 -31.015 1 18.37 300 GLN C CA 1
ATOM 13084 C C . GLN C 3 316 ? 15.658 -19.736 -30.858 1 19.43 300 GLN C C 1
ATOM 13085 O O . GLN C 3 316 ? 16.616 -20.443 -31.166 1 20.19 300 GLN C O 1
ATOM 13099 N N . GLU C 3 317 ? 14.527 -20.234 -30.342 1 19.14 301 GLU C N 1
ATOM 13100 C CA . GLU C 3 317 ? 14.338 -21.644 -30.03 1 19.68 301 GLU C CA 1
ATOM 13101 C C . GLU C 3 317 ? 13.795 -22.513 -31.153 1 20.14 301 GLU C C 1
ATOM 13102 O O . GLU C 3 317 ? 13.845 -23.736 -31.025 1 20.76 301 GLU C O 1
ATOM 13106 N N . MET C 3 318 ? 13.256 -21.917 -32.228 1 19.66 302 MET C N 1
ATOM 13107 C CA A MET C 3 318 ? 12.709 -22.69 -33.338 0.5 19.76 302 MET C CA 1
ATOM 13108 C CA B MET C 3 318 ? 12.722 -22.69 -33.34 0.5 19.8 302 MET C CA 1
ATOM 13109 C C . MET C 3 318 ? 13.505 -22.408 -34.623 1 19.44 302 MET C C 1
ATOM 13110 O O . MET C 3 318 ? 14.25 -23.275 -35.07 1 20.16 302 MET C O 1
ATOM 13135 N N . HIS C 3 319 ? 13.375 -21.194 -35.21 1 17.7 303 HIS C N 1
ATOM 13136 C CA . HIS C 3 319 ? 14.015 -20.862 -36.473 1 16.37 303 HIS C CA 1
ATOM 13137 C C . HIS C 3 319 ? 15.534 -21.012 -36.368 1 15.37 303 HIS C C 1
ATOM 13138 O O . HIS C 3 319 ? 16.118 -21.798 -37.108 1 14.92 303 HIS C O 1
ATOM 13152 N N . TYR C 3 320 ? 16.156 -20.344 -35.383 1 14.79 304 TYR C N 1
ATOM 13153 C CA . TYR C 3 320 ? 17.605 -20.426 -35.212 1 14.71 304 TYR C CA 1
ATOM 13154 C C . TYR C 3 320 ? 18.065 -21.842 -34.884 1 15.6 304 TYR C C 1
ATOM 13155 O O . TYR C 3 320 ? 19.121 -22.26 -35.361 1 15.66 304 TYR C O 1
ATOM 13173 N N . GLU C 3 321 ? 17.335 -22.543 -34.016 1 16.2 305 GLU C N 1
ATOM 13174 C CA . GLU C 3 321 ? 17.719 -23.899 -33.623 1 17.39 305 GLU C CA 1
ATOM 13175 C C . GLU C 3 321 ? 17.643 -24.876 -34.792 1 17.79 305 GLU C C 1
ATOM 13176 O O . GLU C 3 321 ? 18.426 -25.819 -34.839 1 18.33 305 GLU C O 1
ATOM 13188 N N . THR C 3 322 ? 16.707 -24.666 -35.72 1 17.51 306 THR C N 1
ATOM 13189 C CA . THR C 3 322 ? 16.564 -25.519 -36.899 1 17.78 306 THR C CA 1
ATOM 13190 C C . THR C 3 322 ? 17.705 -25.232 -37.861 1 18.06 306 THR C C 1
ATOM 13191 O O . THR C 3 322 ? 18.307 -26.167 -38.379 1 18.66 306 THR C O 1
ATOM 13202 N N . TYR C 3 323 ? 18.025 -23.945 -38.082 1 17.66 307 TYR C N 1
ATOM 13203 C CA . TYR C 3 323 ? 19.137 -23.545 -38.939 1 18.04 307 TYR C CA 1
ATOM 13204 C C . TYR C 3 323 ? 20.46 -24.165 -38.457 1 18.38 307 TYR C C 1
ATOM 13205 O O . TYR C 3 323 ? 21.204 -24.727 -39.257 1 17.93 307 TYR C O 1
ATOM 13223 N N . ARG C 3 324 ? 20.735 -24.06 -37.146 1 18.98 308 ARG C N 1
ATOM 13224 C CA . ARG C 3 324 ? 21.957 -24.578 -36.556 1 20.01 308 ARG C CA 1
ATOM 13225 C C . ARG C 3 324 ? 22.069 -26.081 -36.748 1 21.58 308 ARG C C 1
ATOM 13226 O O . ARG C 3 324 ? 23.109 -26.563 -37.196 1 21.81 308 ARG C O 1
ATOM 13247 N N . ARG C 3 325 ? 21.009 -26.823 -36.41 1 22.56 309 ARG C N 1
ATOM 13248 C CA . ARG C 3 325 ? 21.008 -28.277 -36.541 1 24.45 309 ARG C CA 1
ATOM 13249 C C . ARG C 3 325 ? 21.261 -28.708 -37.987 1 25.43 309 ARG C C 1
ATOM 13250 O O . ARG C 3 325 ? 22.077 -29.594 -38.208 1 25.83 309 ARG C O 1
ATOM 13271 N N . LEU C 3 326 ? 20.629 -28.041 -38.965 1 25.71 310 LEU C N 1
ATOM 13272 C CA . LEU C 3 326 ? 20.849 -28.385 -40.367 1 26.97 310 LEU C CA 1
ATOM 13273 C C . LEU C 3 326 ? 22.255 -28.015 -40.836 1 28.02 310 LEU C C 1
ATOM 13274 O O . LEU C 3 326 ? 22.827 -28.73 -41.658 1 28.66 310 LEU C O 1
ATOM 13290 N N . ARG C 3 327 ? 22.809 -26.914 -40.332 1 28.19 311 ARG C N 1
ATOM 13291 C CA . ARG C 3 327 ? 24.153 -26.494 -40.71 1 29.23 311 ARG C CA 1
ATOM 13292 C C . ARG C 3 327 ? 25.239 -27.406 -40.145 1 30.97 311 ARG C C 1
ATOM 13293 O O . ARG C 3 327 ? 26.208 -27.706 -40.841 1 31.66 311 ARG C O 1
ATOM 13314 N N . LEU C 3 328 ? 25.088 -27.846 -38.896 1 31.5 312 LEU C N 1
ATOM 13315 C CA . LEU C 3 328 ? 26.093 -28.69 -38.256 1 32.74 312 LEU C CA 1
ATOM 13316 C C . LEU C 3 328 ? 26.021 -30.169 -38.655 1 33.49 312 LEU C C 1
ATOM 13317 O O . LEU C 3 328 ? 27.021 -30.871 -38.5 1 34.31 312 LEU C O 1
ATOM 13333 N N . GLU C 3 329 ? 24.87 -30.653 -39.141 1 33.05 313 GLU C N 1
ATOM 13334 C CA . GLU C 3 329 ? 24.74 -32.05 -39.559 1 33.51 313 GLU C CA 1
ATOM 13335 C C . GLU C 3 329 ? 25.518 -32.299 -40.845 1 33.91 313 GLU C C 1
ATOM 13336 O O . GLU C 3 329 ? 25.523 -31.451 -41.735 1 33.82 313 GLU C O 1
ATOM 13348 N N . GLY D 4 2 ? -22.406 4.289 -88.768 1 28.23 21 GLY D N 1
ATOM 13349 C CA . GLY D 4 2 ? -21.755 3.616 -87.648 1 28.01 21 GLY D CA 1
ATOM 13350 C C . GLY D 4 2 ? -20.262 3.853 -87.613 1 27.6 21 GLY D C 1
ATOM 13351 O O . GLY D 4 2 ? -19.615 3.921 -88.662 1 28.14 21 GLY D O 1
ATOM 13354 N N . ILE D 4 3 ? -19.708 3.993 -86.4 1 26.67 22 ILE D N 1
ATOM 13355 C CA . ILE D 4 3 ? -18.291 4.279 -86.191 1 25.96 22 ILE D CA 1
ATOM 13356 C C . ILE D 4 3 ? -17.66 3.11 -85.445 1 25 22 ILE D C 1
ATOM 13357 O O . ILE D 4 3 ? -18.126 2.746 -84.362 1 25.25 22 ILE D O 1
ATOM 13373 N N . THR D 4 4 ? -16.594 2.53 -86.009 1 23.64 23 THR D N 1
ATOM 13374 C CA . THR D 4 4 ? -15.875 1.457 -85.34 1 22.6 23 THR D CA 1
ATOM 13375 C C . THR D 4 4 ? -14.836 2.086 -84.417 1 20.96 23 THR D C 1
ATOM 13376 O O . THR D 4 4 ? -14.029 2.897 -84.859 1 20.9 23 THR D O 1
ATOM 13387 N N . TYR D 4 5 ? -14.856 1.711 -83.141 1 19.44 24 TYR D N 1
ATOM 13388 C CA . TYR D 4 5 ? -13.938 2.25 -82.149 1 18.15 24 TYR D CA 1
ATOM 13389 C C . TYR D 4 5 ? -13.335 1.101 -81.371 1 17 24 TYR D C 1
ATOM 13390 O O . TYR D 4 5 ? -14.023 0.128 -81.077 1 17.04 24 TYR D O 1
ATOM 13408 N N . THR D 4 6 ? -12.038 1.179 -81.084 1 15.98 25 THR D N 1
ATOM 13409 C CA . THR D 4 6 ? -11.349 0.119 -80.365 1 15.04 25 THR D CA 1
ATOM 13410 C C . THR D 4 6 ? -10.528 0.718 -79.251 1 13.63 25 THR D C 1
ATOM 13411 O O . THR D 4 6 ? -9.724 1.616 -79.496 1 13.85 25 THR D O 1
ATOM 13422 N N . MET D 4 7 ? -10.719 0.195 -78.03 1 12.32 26 MET D N 1
ATOM 13423 C CA . MET D 4 7 ? -10.06 0.669 -76.83 1 11.12 26 MET D CA 1
ATOM 13424 C C . MET D 4 7 ? -9.417 -0.473 -76.071 1 10.41 26 MET D C 1
ATOM 13425 O O . MET D 4 7 ? -10.085 -1.445 -75.741 1 10.43 26 MET D O 1
ATOM 13439 N N . LEU D 4 8 ? -8.13 -0.316 -75.742 1 9.57 27 LEU D N 1
ATOM 13440 C CA . LEU D 4 8 ? -7.378 -1.281 -74.955 1 9.01 27 LEU D CA 1
ATOM 13441 C C . LEU D 4 8 ? -7.325 -0.842 -73.502 1 8.33 27 LEU D C 1
ATOM 13442 O O . LEU D 4 8 ? -7.157 0.34 -73.229 1 8.13 27 LEU D O 1
ATOM 13458 N N . LEU D 4 9 ? -7.492 -1.8 -72.579 1 8.05 28 L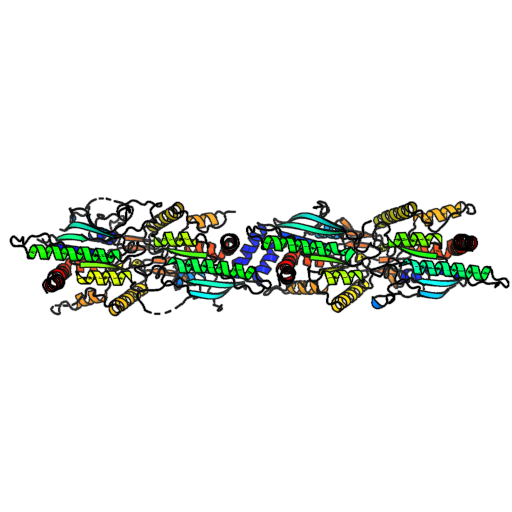EU D N 1
ATOM 13459 C CA . LEU D 4 9 ? -7.371 -1.58 -71.147 1 8.43 28 LEU D CA 1
ATOM 13460 C C . LEU D 4 9 ? -6.199 -2.436 -70.72 1 8.32 28 LEU D C 1
ATOM 13461 O O . LEU D 4 9 ? -6.307 -3.665 -70.648 1 8.22 28 LEU D O 1
ATOM 13477 N N . CYS D 4 10 ? -5.055 -1.78 -70.497 1 8.16 29 CYS D N 1
ATOM 13478 C CA . CYS D 4 10 ? -3.831 -2.453 -70.135 1 8.36 29 CYS D CA 1
ATOM 13479 C C . CYS D 4 10 ? -3.387 -2.033 -68.75 1 8.3 29 CYS D C 1
ATOM 13480 O O . CYS D 4 10 ? -3.551 -0.885 -68.356 1 8.26 29 CYS D O 1
ATOM 13488 N N . GLY D 4 11 ? -2.817 -2.971 -68.022 1 8.16 30 GLY D N 1
ATOM 13489 C CA . GLY D 4 11 ? -2.295 -2.7 -66.699 1 8.14 30 GLY D CA 1
ATOM 13490 C C . GLY D 4 11 ? -2.173 -3.936 -65.845 1 7.83 30 GLY D C 1
ATOM 13491 O O . GLY D 4 11 ? -2.685 -5.001 -66.19 1 7.34 30 GLY D O 1
ATOM 13495 N N . PRO D 4 12 ? -1.501 -3.809 -64.7 1 8.32 31 PRO D N 1
ATOM 13496 C CA . PRO D 4 12 ? -1.396 -4.961 -63.793 1 8.66 31 PRO D CA 1
ATOM 13497 C C . PRO D 4 12 ? -2.724 -5.283 -63.109 1 8.8 31 PRO D C 1
ATOM 13498 O O . PRO D 4 12 ? -3.621 -4.438 -63.024 1 8.72 31 PRO D O 1
ATOM 13509 N N . ALA D 4 13 ? -2.872 -6.532 -62.671 1 8.83 32 ALA D N 1
ATOM 13510 C CA . ALA D 4 13 ? -4.09 -6.967 -61.998 1 9.46 32 ALA D CA 1
ATOM 13511 C C . ALA D 4 13 ? -4.33 -6.165 -60.715 1 9.57 32 ALA D C 1
ATOM 13512 O O . ALA D 4 13 ? -3.38 -5.686 -60.099 1 9.8 32 ALA D O 1
ATOM 13519 N N . GLY D 4 14 ? -5.593 -6.002 -60.347 1 9.37 33 GLY D N 1
ATOM 13520 C CA . GLY D 4 14 ? -5.966 -5.245 -59.158 1 9.42 33 GLY D CA 1
ATOM 13521 C C . GLY D 4 14 ? -5.895 -3.742 -59.338 1 9.51 33 GLY D C 1
ATOM 13522 O O . GLY D 4 14 ? -5.568 -3.026 -58.391 1 10.49 33 GLY D O 1
ATOM 13526 N N . THR D 4 15 ? -6.183 -3.245 -60.538 1 8.8 34 THR D N 1
ATOM 13527 C CA . THR D 4 15 ? -6.189 -1.807 -60.807 1 8.87 34 THR D CA 1
ATOM 13528 C C . THR D 4 15 ? -7.592 -1.279 -61.193 1 8.78 34 THR D C 1
ATOM 13529 O O . THR D 4 15 ? -7.714 -0.113 -61.547 1 8.94 34 THR D O 1
ATOM 13540 N N . GLY D 4 16 ? -8.633 -2.097 -61.07 1 8.47 35 GLY D N 1
ATOM 13541 C CA . GLY D 4 16 ? -9.99 -1.674 -61.365 1 8.77 35 GLY D CA 1
ATOM 13542 C C . GLY D 4 16 ? -10.316 -1.593 -62.839 1 8.83 35 GLY D C 1
ATOM 13543 O O . GLY D 4 16 ? -11.146 -0.772 -63.219 1 9.33 35 GLY D O 1
ATOM 13547 N N . LYS D 4 17 ? -9.703 -2.451 -63.683 1 8.27 36 LYS D N 1
ATOM 13548 C CA . LYS D 4 17 ? -9.979 -2.453 -65.123 1 8.33 36 LYS D CA 1
ATOM 13549 C C . LYS D 4 17 ? -11.373 -3.026 -65.386 1 9.13 36 LYS D C 1
ATOM 13550 O O . LYS D 4 17 ? -12.138 -2.464 -66.175 1 9.75 36 LYS D O 1
ATOM 13569 N N . THR D 4 18 ? -11.709 -4.139 -64.728 1 8.9 37 THR D N 1
ATOM 13570 C CA . THR D 4 18 ? -13.03 -4.746 -64.859 1 9.3 37 THR D CA 1
ATOM 13571 C C . THR D 4 18 ? -14.097 -3.791 -64.322 1 9.99 37 THR D C 1
ATOM 13572 O O . THR D 4 18 ? -15.136 -3.621 -64.957 1 10.74 37 THR D O 1
ATOM 13583 N N . ALA D 4 19 ? -13.833 -3.139 -63.182 1 10.03 38 ALA D N 1
ATOM 13584 C CA . ALA D 4 19 ? -14.764 -2.172 -62.615 1 10.85 38 ALA D CA 1
ATOM 13585 C C . ALA D 4 19 ? -14.938 -0.983 -63.561 1 11.68 38 ALA D C 1
ATOM 13586 O O . ALA D 4 19 ? -16.056 -0.515 -63.755 1 12.15 38 ALA D O 1
ATOM 13593 N N . PHE D 4 20 ? -13.851 -0.517 -64.178 1 11.97 39 PHE D N 1
ATOM 13594 C CA . PHE D 4 20 ? -13.927 0.589 -65.123 1 13.02 39 PHE D CA 1
ATOM 13595 C C . PHE D 4 20 ? -14.773 0.211 -66.336 1 14.08 39 PHE D C 1
ATOM 13596 O O . PHE D 4 20 ? -15.58 1.019 -66.779 1 14.3 39 PHE D O 1
ATOM 13613 N N . ALA D 4 21 ? -14.562 -0.983 -66.9 1 14.57 40 ALA D N 1
ATOM 13614 C CA . ALA D 4 21 ? -15.305 -1.41 -68.081 1 15.58 40 ALA D CA 1
ATOM 13615 C C . ALA D 4 21 ? -16.795 -1.56 -67.786 1 16.66 40 ALA D C 1
ATOM 13616 O O . ALA D 4 21 ? -17.625 -1.082 -68.563 1 17.15 40 ALA D O 1
ATOM 13623 N N . ASN D 4 22 ? -17.139 -2.194 -66.666 1 17.16 41 ASN D N 1
ATOM 13624 C CA . ASN D 4 22 ? -18.532 -2.384 -66.29 1 18.28 41 ASN D CA 1
ATOM 13625 C C . ASN D 4 22 ? -19.202 -1.057 -65.974 1 19.83 41 ASN D C 1
ATOM 13626 O O . ASN D 4 22 ? -20.364 -0.871 -66.325 1 20.63 41 ASN D O 1
ATOM 13637 N N . ASN D 4 23 ? -18.491 -0.136 -65.315 1 20.39 42 ASN D N 1
ATOM 13638 C CA . ASN D 4 23 ? -19.046 1.185 -65.017 1 21.56 42 ASN D CA 1
ATOM 13639 C C . ASN D 4 23 ? -19.245 1.973 -66.327 1 21.85 42 ASN D C 1
ATOM 13640 O O . ASN D 4 23 ? -20.264 2.644 -66.495 1 22.02 42 ASN D O 1
ATOM 13651 N N . LEU D 4 24 ? -18.277 1.892 -67.241 1 21.83 43 LEU D N 1
ATOM 13652 C CA . LEU D 4 24 ? -18.354 2.584 -68.518 1 22.68 43 LEU D CA 1
ATOM 13653 C C . LEU D 4 24 ? -19.569 2.131 -69.33 1 23.82 43 LEU D C 1
ATOM 13654 O O . LEU D 4 24 ? -20.272 2.964 -69.896 1 24.05 43 LEU D O 1
ATOM 13670 N N . LEU D 4 25 ? -19.835 0.825 -69.36 1 24.27 44 LEU D N 1
ATOM 13671 C CA . LEU D 4 25 ? -20.997 0.293 -70.071 1 25.07 44 LEU D CA 1
ATOM 13672 C C . LEU D 4 25 ? -22.278 0.308 -69.222 1 25.86 44 LEU D C 1
ATOM 13673 O O . LEU D 4 25 ? -23.336 -0.015 -69.752 1 26.38 44 LEU D O 1
ATOM 13689 N N . GLU D 4 26 ? -22.197 0.699 -67.934 1 25.96 45 GLU D N 1
ATOM 13690 C CA . GLU D 4 26 ? -23.32 0.739 -67.001 1 26.89 45 GLU D CA 1
ATOM 13691 C C . GLU D 4 26 ? -24.024 -0.612 -66.906 1 27.4 45 GLU D C 1
ATOM 13692 O O . GLU D 4 26 ? -25.246 -0.674 -66.789 1 27.98 45 GLU D O 1
ATOM 13704 N N . THR D 4 27 ? -23.245 -1.7 -66.978 1 27.01 46 THR D N 1
ATOM 13705 C CA . THR D 4 27 ? -23.748 -3.073 -66.894 1 27.69 46 THR D CA 1
ATOM 13706 C C . THR D 4 27 ? -22.572 -4.02 -66.656 1 27.68 46 THR D C 1
ATOM 13707 O O . THR D 4 27 ? -21.48 -3.793 -67.184 1 27.55 46 THR D O 1
ATOM 13718 N N . LYS D 4 28 ? -22.785 -5.059 -65.85 1 27.75 47 LYS D N 1
ATOM 13719 C CA . LYS D 4 28 ? -21.722 -5.996 -65.498 1 27.88 47 LYS D CA 1
ATOM 13720 C C . LYS D 4 28 ? -21.544 -7.075 -66.559 1 27.91 47 LYS D C 1
ATOM 13721 O O . LYS D 4 28 ? -21.999 -8.202 -66.386 1 28.06 47 LYS D O 1
ATOM 13725 N N . ILE D 4 29 ? -20.863 -6.724 -67.651 1 27.6 48 ILE D N 1
ATOM 13726 C CA . ILE D 4 29 ? -20.566 -7.655 -68.745 1 28.03 48 ILE D CA 1
ATOM 13727 C C . ILE D 4 29 ? -19.268 -8.424 -68.489 1 28.02 48 ILE D C 1
ATOM 13728 O O . ILE D 4 29 ? -19.14 -9.568 -68.931 1 28.19 48 ILE D O 1
ATOM 13744 N N . PHE D 4 30 ? -18.308 -7.811 -67.782 1 27.57 49 PHE D N 1
ATOM 13745 C CA . PHE D 4 30 ? -17.025 -8.433 -67.521 1 27.38 49 PHE D CA 1
ATOM 13746 C C . PHE D 4 30 ? -16.95 -8.92 -66.084 1 27.14 49 PHE D C 1
ATOM 13747 O O . PHE D 4 30 ? -16.876 -8.088 -65.188 1 27.07 49 PHE D O 1
ATOM 13764 N N . PRO D 4 31 ? -16.977 -10.241 -65.814 1 26.89 50 PRO D N 1
ATOM 13765 C CA . PRO D 4 31 ? -16.849 -10.691 -64.419 1 26.77 50 PRO D CA 1
ATOM 13766 C C . PRO D 4 31 ? -15.453 -10.441 -63.857 1 26.51 50 PRO D C 1
ATOM 13767 O O . PRO D 4 31 ? -14.472 -10.362 -64.602 1 26.47 50 PRO D O 1
ATOM 13778 N N . HIS D 4 32 ? -15.37 -10.314 -62.537 1 26.36 51 HIS D N 1
ATOM 13779 C CA . HIS D 4 32 ? -14.098 -10.1 -61.858 1 26.48 51 HIS D CA 1
ATOM 13780 C C . HIS D 4 32 ? -13.376 -11.432 -61.673 1 26.91 51 HIS D C 1
ATOM 13781 O O . HIS D 4 32 ? -13.971 -12.499 -61.839 1 27.09 51 HIS D O 1
ATOM 13795 N N . LYS D 4 33 ? -12.083 -11.377 -61.33 1 27.04 52 LYS D N 1
ATOM 13796 C CA . LYS D 4 33 ? -11.264 -12.575 -61.145 1 27.67 52 LYS D CA 1
ATOM 13797 C C . LYS D 4 33 ? -11.893 -13.548 -60.146 1 28.41 52 LYS D C 1
ATOM 13798 O O . LYS D 4 33 ? -12.412 -13.121 -59.108 1 28.38 52 LYS D O 1
ATOM 13817 N N . TYR D 4 34 ? -11.911 -14.845 -60.515 1 28.93 53 TYR D N 1
ATOM 13818 C CA . TYR D 4 34 ? -12.499 -15.93 -59.729 1 30.11 53 TYR D CA 1
ATOM 13819 C C . TYR D 4 34 ? -14.035 -15.938 -59.731 1 31.86 53 TYR D C 1
ATOM 13820 O O . TYR D 4 34 ? -14.619 -16.858 -59.163 1 32.35 53 TYR D O 1
ATOM 13838 N N . GLN D 4 35 ? -14.69 -14.936 -60.343 1 32.53 54 GLN D N 1
ATOM 13839 C CA . GLN D 4 35 ? -16.148 -14.842 -60.355 1 33.72 54 GLN D CA 1
ATOM 13840 C C . GLN D 4 35 ? -16.718 -15.102 -61.75 1 34.46 54 GLN D C 1
ATOM 13841 O O . GLN D 4 35 ? -17.764 -14.56 -62.092 1 34.9 54 GLN D O 1
ATOM 13855 N N . TYR D 4 36 ? -16.067 -15.974 -62.535 1 34.51 55 TYR D N 1
ATOM 13856 C CA . TYR D 4 36 ? -16.535 -16.322 -63.876 1 35.01 55 TYR D CA 1
ATOM 13857 C C . TYR D 4 36 ? -17.603 -17.431 -63.833 1 35.75 55 TYR D C 1
ATOM 13858 O O . TYR D 4 36 ? -17.967 -17.923 -62.763 1 36.07 55 TYR D O 1
ATOM 13876 N N . ILE D 4 43 ? -24.715 -10.707 -70.039 1 48.65 62 ILE D N 1
ATOM 13877 C CA . ILE D 4 43 ? -25.97 -10.045 -69.696 1 49.23 62 ILE D CA 1
ATOM 13878 C C . ILE D 4 43 ? -25.813 -8.532 -69.822 1 49.05 62 ILE D C 1
ATOM 13879 O O . ILE D 4 43 ? -25.121 -7.916 -69.005 1 48.97 62 ILE D O 1
ATOM 13883 N N . SER D 4 44 ? -26.454 -7.935 -70.844 1 48.78 63 SER D N 1
ATOM 13884 C CA . SER D 4 44 ? -26.411 -6.495 -71.068 1 48.69 63 SER D CA 1
ATOM 13885 C C . SER D 4 44 ? -27.678 -5.874 -70.497 1 48.41 63 SER D C 1
ATOM 13886 O O . SER D 4 44 ? -28.654 -5.664 -71.216 1 48.84 63 SER D O 1
ATOM 13894 N N . SER D 4 45 ? -27.672 -5.595 -69.19 1 47.51 64 SER D N 1
ATOM 13895 C CA . SER D 4 45 ? -28.808 -4.962 -68.527 1 47.46 64 SER D CA 1
ATOM 13896 C C . SER D 4 45 ? -29.028 -3.502 -68.975 1 46.59 64 SER D C 1
ATOM 13897 O O . SER D 4 45 ? -30.026 -2.904 -68.576 1 47.09 64 SER D O 1
ATOM 13905 N N . ASN D 4 46 ? -28.119 -2.925 -69.788 1 45.18 65 ASN D N 1
ATOM 13906 C CA . ASN D 4 46 ? -28.266 -1.562 -70.257 1 44.7 65 ASN D CA 1
ATOM 13907 C C . ASN D 4 46 ? -28.963 -1.596 -71.618 1 44.45 65 ASN D C 1
ATOM 13908 O O . ASN D 4 46 ? -28.412 -2.187 -72.549 1 44.59 65 ASN D O 1
ATOM 13919 N N . PRO D 4 47 ? -30.146 -0.959 -71.789 1 43.82 66 PRO D N 1
ATOM 13920 C CA . PRO D 4 47 ? -30.8 -0.999 -73.11 1 43.25 66 PRO D CA 1
ATOM 13921 C C . PRO D 4 47 ? -29.96 -0.45 -74.268 1 41.96 66 PRO D C 1
ATOM 13922 O O . PRO D 4 47 ? -30.146 -0.875 -75.403 1 42.37 66 PRO D O 1
ATOM 13933 N N . GLU D 4 48 ? -29.033 0.47 -73.99 1 40.36 67 GLU D N 1
ATOM 13934 C CA . GLU D 4 48 ? -28.199 1.087 -75.019 1 39.59 67 GLU D CA 1
ATOM 13935 C C . GLU D 4 48 ? -26.903 0.315 -75.329 1 38.06 67 GLU D C 1
ATOM 13936 O O . GLU D 4 48 ? -26.08 0.818 -76.09 1 37.83 67 GLU D O 1
ATOM 13948 N N . VAL D 4 49 ? -26.711 -0.887 -74.754 1 36.92 68 VAL D N 1
ATOM 13949 C CA . VAL D 4 49 ? -25.519 -1.698 -74.994 1 36.13 68 VAL D CA 1
ATOM 13950 C C . VAL D 4 49 ? -25.965 -3.108 -75.361 1 35.7 68 VAL D C 1
ATOM 13951 O O . VAL D 4 49 ? -26.812 -3.684 -74.68 1 36.03 68 VAL D O 1
ATOM 13964 N N . LYS D 4 50 ? -25.393 -3.659 -76.434 1 34.83 69 LYS D N 1
ATOM 13965 C CA . LYS D 4 50 ? -25.698 -5 -76.905 1 34.79 69 LYS D CA 1
ATOM 13966 C C . LYS D 4 50 ? -24.38 -5.722 -77.181 1 34.16 69 LYS D C 1
ATOM 13967 O O . LYS D 4 50 ? -23.501 -5.152 -77.8 1 33.82 69 LYS D O 1
ATOM 13986 N N . VAL D 4 51 ? -24.261 -6.982 -76.755 1 33.89 70 VAL D N 1
ATOM 13987 C CA . VAL D 4 51 ? -23.061 -7.771 -76.99 1 33.63 70 VAL D CA 1
ATOM 13988 C C . VAL D 4 51 ? -23.201 -8.429 -78.36 1 33.67 70 VAL D C 1
ATOM 13989 O O . VAL D 4 51 ? -23.999 -9.35 -78.528 1 33.93 70 VAL D O 1
ATOM 14002 N N . ILE D 4 52 ? -22.438 -7.946 -79.337 1 33.35 71 ILE D N 1
ATOM 14003 C CA . ILE D 4 52 ? -22.474 -8.48 -80.706 1 33.83 71 ILE D CA 1
ATOM 14004 C C . ILE D 4 52 ? -21.44 -9.596 -80.922 1 33.24 71 ILE D C 1
ATOM 14005 O O . ILE D 4 52 ? -21.6 -10.384 -81.853 1 33.51 71 ILE D O 1
ATOM 14021 N N . ALA D 4 53 ? -20.386 -9.658 -80.087 1 32.2 72 ALA D N 1
ATOM 14022 C CA . ALA D 4 53 ? -19.398 -10.735 -80.132 1 31.69 72 ALA D CA 1
ATOM 14023 C C . ALA D 4 53 ? -18.84 -10.892 -78.716 1 31.05 72 ALA D C 1
ATOM 14024 O O . ALA D 4 53 ? -18.081 -10.024 -78.27 1 30.97 72 ALA D O 1
ATOM 14031 N N . PRO D 4 54 ? -19.256 -11.926 -77.952 1 30.12 73 PRO D N 1
ATOM 14032 C CA . PRO D 4 54 ? -18.783 -12.031 -76.565 1 29.14 73 PRO D CA 1
ATOM 14033 C C . PRO D 4 54 ? -17.277 -12.138 -76.421 1 28.23 73 PRO D C 1
ATOM 14034 O O . PRO D 4 54 ? -16.563 -12.382 -77.4 1 28.5 73 PRO D O 1
ATOM 14045 N N . THR D 4 55 ? -16.789 -11.924 -75.187 1 27.03 74 THR D N 1
ATOM 14046 C CA . THR D 4 55 ? -15.363 -11.92 -74.859 1 26.36 74 THR D CA 1
ATOM 14047 C C . THR D 4 55 ? -14.645 -13.147 -75.398 1 26 74 THR D C 1
ATOM 14048 O O . THR D 4 55 ? -15.072 -14.276 -75.15 1 26.19 74 THR D O 1
ATOM 14059 N N . LYS D 4 56 ? -13.591 -12.912 -76.178 1 25.22 75 LYS D N 1
ATOM 14060 C CA . LYS D 4 56 ? -12.841 -13.968 -76.833 1 24.92 75 LYS D CA 1
ATOM 14061 C C . LYS D 4 56 ? -11.36 -13.698 -76.701 1 23.49 75 LYS D C 1
ATOM 14062 O O . LYS D 4 56 ? -10.941 -12.546 -76.748 1 22.92 75 LYS D O 1
ATOM 14081 N N . VAL D 4 57 ? -10.561 -14.759 -76.58 1 22.71 76 VAL D N 1
ATOM 14082 C CA . VAL D 4 57 ? -9.115 -14.607 -76.502 1 22.16 76 VAL D CA 1
ATOM 14083 C C . VAL D 4 57 ? -8.6 -14.309 -77.911 1 21.59 76 VAL D C 1
ATOM 14084 O O . VAL D 4 57 ? -8.867 -15.065 -78.844 1 21.25 76 VAL D O 1
ATOM 14097 N N . VAL D 4 58 ? -7.873 -13.2 -78.051 1 21.24 77 VAL D N 1
ATOM 14098 C CA . VAL D 4 58 ? -7.301 -12.766 -79.324 1 21.71 77 VAL D CA 1
ATOM 14099 C C . VAL D 4 58 ? -5.793 -13.023 -79.415 1 21.67 77 VAL D C 1
ATOM 14100 O O . VAL D 4 58 ? -5.252 -13.041 -80.517 1 22.25 77 VAL D O 1
ATOM 14113 N N . SER D 4 59 ? -5.116 -13.211 -78.286 1 21.42 78 SER D N 1
ATOM 14114 C CA . SER D 4 59 ? -3.69 -13.535 -78.253 1 21.88 78 SER D CA 1
ATOM 14115 C C . SER D 4 59 ? -3.299 -13.917 -76.829 1 22.09 78 SER D C 1
ATOM 14116 O O . SER D 4 59 ? -3.72 -13.26 -75.881 1 21.54 78 SER D O 1
ATOM 14124 N N . PHE D 4 60 ? -2.525 -14.984 -76.681 1 22.7 79 PHE D N 1
ATOM 14125 C CA . PHE D 4 60 ? -2.106 -15.442 -75.371 1 23.34 79 PHE D CA 1
ATOM 14126 C C . PHE D 4 60 ? -0.731 -16.075 -75.43 1 24.28 79 PHE D C 1
ATOM 14127 O O . PHE D 4 60 ? -0.288 -16.537 -76.479 1 24.44 79 PHE D O 1
ATOM 14144 N N . ASN D 4 61 ? -0.066 -16.105 -74.282 1 24.96 80 ASN D N 1
ATOM 14145 C CA . ASN D 4 61 ? 1.227 -16.749 -74.125 1 26.19 80 ASN D CA 1
ATOM 14146 C C . ASN D 4 61 ? 1.361 -17.16 -72.67 1 27.56 80 ASN D C 1
ATOM 14147 O O . ASN D 4 61 ? 1.648 -16.335 -71.81 1 27.27 80 ASN D O 1
ATOM 14158 N N . SER D 4 62 ? 1.065 -18.421 -72.402 1 29.12 81 SER D N 1
ATOM 14159 C CA . SER D 4 62 ? 1.139 -19.012 -71.075 1 30.73 81 SER D CA 1
ATOM 14160 C C . SER D 4 62 ? 2.103 -20.215 -71.141 1 32.23 81 SER D C 1
ATOM 14161 O O . SER D 4 62 ? 2.811 -20.389 -72.13 1 32.59 81 SER D O 1
ATOM 14169 N N . LYS D 4 63 ? 2.2 -20.982 -70.068 1 33.15 82 LYS D N 1
ATOM 14170 C CA . LYS D 4 63 ? 3.041 -22.17 -69.993 1 34.25 82 LYS D CA 1
ATOM 14171 C C . LYS D 4 63 ? 2.173 -23.439 -70.13 1 35.27 82 LYS D C 1
ATOM 14172 O O . LYS D 4 63 ? 0.946 -23.357 -70.264 1 35.38 82 LYS D O 1
ATOM 14176 N N . ASN D 4 64 ? 2.824 -24.609 -70.137 1 35.8 83 ASN D N 1
ATOM 14177 C CA . ASN D 4 64 ? 2.137 -25.891 -70.24 1 36.32 83 ASN D CA 1
ATOM 14178 C C . ASN D 4 64 ? 1.133 -26.087 -69.097 1 35.92 83 ASN D C 1
ATOM 14179 O O . ASN D 4 64 ? 1.523 -26.142 -67.934 1 36 83 ASN D O 1
ATOM 14183 N N . GLY D 4 65 ? -0.145 -26.179 -69.444 1 35.31 84 GLY D N 1
ATOM 14184 C CA . GLY D 4 65 ? -1.197 -26.426 -68.469 1 35 84 GLY D CA 1
ATOM 14185 C C . GLY D 4 65 ? -1.378 -25.356 -67.424 1 33.93 84 GLY D C 1
ATOM 14186 O O . GLY D 4 65 ? -1.492 -25.666 -66.24 1 34.03 84 GLY D O 1
ATOM 14190 N N . ILE D 4 66 ? -1.42 -24.1 -67.855 1 33.1 85 ILE D N 1
ATOM 14191 C CA . ILE D 4 66 ? -1.614 -22.989 -66.943 1 32.91 85 ILE D CA 1
ATOM 14192 C C . ILE D 4 66 ? -3.075 -22.588 -66.973 1 32.92 85 ILE D C 1
ATOM 14193 O O . ILE D 4 66 ? -3.548 -22.138 -68.019 1 32.76 85 ILE D O 1
ATOM 14209 N N . PRO D 4 67 ? -3.81 -22.696 -65.836 1 32.82 86 PRO D N 1
ATOM 14210 C CA . PRO D 4 67 ? -5.217 -22.256 -65.822 1 32.48 86 PRO D CA 1
ATOM 14211 C C . PRO D 4 67 ? -5.459 -20.907 -66.503 1 31.48 86 PRO D C 1
ATOM 14212 O O . PRO D 4 67 ? -4.637 -19.993 -66.402 1 31.42 86 PRO D O 1
ATOM 14223 N N . SER D 4 68 ? -6.567 -20.803 -67.224 1 30.51 87 SER D N 1
ATOM 14224 C CA . SER D 4 68 ? -6.918 -19.595 -67.958 1 29.77 87 SER D CA 1
ATOM 14225 C C . SER D 4 68 ? -7.354 -18.454 -67.028 1 28.81 87 SER D C 1
ATOM 14226 O O . SER D 4 68 ? -7.539 -18.658 -65.826 1 28.78 87 SER D O 1
ATOM 14234 N N . TYR D 4 69 ? -7.509 -17.243 -67.587 1 27.92 88 TYR D N 1
ATOM 14235 C CA . TYR D 4 69 ? -7.977 -16.078 -66.831 1 27.44 88 TYR D CA 1
ATOM 14236 C C . TYR D 4 69 ? -9.381 -16.282 -66.237 1 27.52 88 TYR D C 1
ATOM 14237 O O . TYR D 4 69 ? -9.724 -15.603 -65.274 1 27.56 88 TYR D O 1
ATOM 14255 N N . VAL D 4 70 ? -10.187 -17.196 -66.811 1 27.58 89 VAL D N 1
ATOM 14256 C CA . VAL D 4 70 ? -11.54 -17.499 -66.327 1 28.13 89 VAL D CA 1
ATOM 14257 C C . VAL D 4 70 ? -11.555 -18.542 -65.197 1 28.85 89 VAL D C 1
ATOM 14258 O O . VAL D 4 70 ? -12.628 -18.802 -64.649 1 29.17 89 VAL D O 1
ATOM 14271 N N . SER D 4 71 ? -10.41 -19.171 -64.874 1 28.83 90 SER D N 1
ATOM 14272 C CA . SER D 4 71 ? -10.379 -20.227 -63.874 1 29.59 90 SER D CA 1
ATOM 14273 C C . SER D 4 71 ? -10.802 -19.749 -62.504 1 29.1 90 SER D C 1
ATOM 14274 O O . SER D 4 71 ? -10.36 -18.695 -62.043 1 29.44 90 SER D O 1
ATOM 14282 N N . GLU D 4 72 ? -11.659 -20.531 -61.847 1 28.26 91 GLU D N 1
ATOM 14283 C CA . GLU D 4 72 ? -12.138 -20.202 -60.508 1 27.97 91 GLU D CA 1
ATOM 14284 C C . GLU D 4 72 ? -10.994 -20.283 -59.5 1 26.21 91 GLU D C 1
ATOM 14285 O O . GLU D 4 72 ? -9.9 -20.755 -59.827 1 26.12 91 GLU D O 1
ATOM 14297 N N . PHE D 4 73 ? -11.224 -19.764 -58.293 1 24.86 92 PHE D N 1
ATOM 14298 C CA . PHE D 4 73 ? -10.194 -19.735 -57.272 1 24.09 92 PHE D CA 1
ATOM 14299 C C . PHE D 4 73 ? -9.753 -21.126 -56.846 1 24.18 92 PHE D C 1
ATOM 14300 O O . PHE D 4 73 ? -10.54 -21.878 -56.27 1 24.3 92 PHE D O 1
ATOM 14317 N N . ASP D 4 74 ? -8.486 -21.46 -57.139 1 23.93 93 ASP D N 1
ATOM 14318 C CA . ASP D 4 74 ? -7.888 -22.724 -56.744 1 24.72 93 ASP D CA 1
ATOM 14319 C C . ASP D 4 74 ? -6.66 -22.383 -55.896 1 24.64 93 ASP D C 1
ATOM 14320 O O . ASP D 4 74 ? -5.66 -21.928 -56.459 1 24.61 93 ASP D O 1
ATOM 14329 N N . PRO D 4 75 ? -6.701 -22.557 -54.558 1 24.53 94 PRO D N 1
ATOM 14330 C CA . PRO D 4 75 ? -5.517 -22.221 -53.752 1 24.5 94 PRO D CA 1
ATOM 14331 C C . PRO D 4 75 ? -4.302 -23.104 -54.043 1 25.02 94 PRO D C 1
ATOM 14332 O O . PRO D 4 75 ? -3.17 -22.632 -53.978 1 24.99 94 PRO D O 1
ATOM 14343 N N . MET D 4 76 ? -4.531 -24.375 -54.397 1 25.16 95 MET D N 1
ATOM 14344 C CA . MET D 4 76 ? -3.439 -25.295 -54.707 1 25.18 95 MET D CA 1
ATOM 14345 C C . MET D 4 76 ? -2.624 -24.845 -55.931 1 23.96 95 MET D C 1
ATOM 14346 O O . MET D 4 76 ? -1.43 -25.123 -56.003 1 24.05 95 MET D O 1
ATOM 14360 N N . ARG D 4 77 ? -3.272 -24.183 -56.89 1 22.92 96 ARG D N 1
ATOM 14361 C CA . ARG D 4 77 ? -2.631 -23.711 -58.115 1 22.61 96 ARG D CA 1
ATOM 14362 C C . ARG D 4 77 ? -2.35 -22.199 -58.124 1 21.43 96 ARG D C 1
ATOM 14363 O O . ARG D 4 77 ? -1.961 -21.669 -59.165 1 20.9 96 ARG D O 1
ATOM 14384 N N . ALA D 4 78 ? -2.51 -21.504 -56.981 1 20.88 97 ALA D N 1
ATOM 14385 C CA . ALA D 4 78 ? -2.243 -20.066 -56.915 1 20.38 97 ALA D CA 1
ATOM 14386 C C . ALA D 4 78 ? -0.774 -19.724 -57.236 1 19.94 97 ALA D C 1
ATOM 14387 O O . ALA D 4 78 ? -0.48 -18.613 -57.656 1 19.67 97 ALA D O 1
ATOM 14394 N N . ASN D 4 79 ? 0.137 -20.654 -56.979 1 19.89 98 ASN D N 1
ATOM 14395 C CA . ASN D 4 79 ? 1.562 -20.542 -57.278 1 20.26 98 ASN D CA 1
ATOM 14396 C C . ASN D 4 79 ? 1.906 -20.444 -58.767 1 20.03 98 ASN D C 1
ATOM 14397 O O . ASN D 4 79 ? 3.03 -20.063 -59.086 1 20.42 98 ASN D O 1
ATOM 14408 N N . LEU D 4 80 ? 0.98 -20.794 -59.672 1 19.31 99 LEU D N 1
ATOM 14409 C CA . LEU D 4 80 ? 1.276 -20.804 -61.099 1 19.09 99 LEU D CA 1
ATOM 14410 C C . LEU D 4 80 ? 1.194 -19.415 -61.712 1 18.09 99 LEU D C 1
ATOM 14411 O O . LEU D 4 80 ? 0.209 -18.701 -61.522 1 17.56 99 LEU D O 1
ATOM 14427 N N . GLU D 4 81 ? 2.224 -19.049 -62.486 1 17.64 100 GLU D N 1
ATOM 14428 C CA . GLU D 4 81 ? 2.259 -17.75 -63.149 1 17.41 100 GLU D CA 1
ATOM 14429 C C . GLU D 4 81 ? 1.227 -17.775 -64.282 1 17.09 100 GLU D C 1
ATOM 14430 O O . GLU D 4 81 ? 1.189 -18.751 -65.029 1 16.96 100 GLU D O 1
ATOM 14442 N N . PRO D 4 82 ? 0.349 -16.758 -64.404 1 16.83 101 PRO D N 1
ATOM 14443 C CA . PRO D 4 82 ? -0.713 -16.827 -65.418 1 16.88 101 PRO D CA 1
ATOM 14444 C C . PRO D 4 82 ? -0.311 -16.563 -66.865 1 17.05 101 PRO D C 1
ATOM 14445 O O . PRO D 4 82 ? -1.117 -16.779 -67.77 1 17.3 101 PRO D O 1
ATOM 14456 N N . GLY D 4 83 ? 0.908 -16.097 -67.079 1 16.78 102 GLY D N 1
ATOM 14457 C CA . GLY D 4 83 ? 1.357 -15.717 -68.404 1 16.74 102 GLY D CA 1
ATOM 14458 C C . GLY D 4 83 ? 0.715 -14.404 -68.793 1 16.6 102 GLY D C 1
ATOM 14459 O O . GLY D 4 83 ? 0.432 -13.562 -67.933 1 16.86 102 GLY D O 1
ATOM 14463 N N . ILE D 4 84 ? 0.435 -14.24 -70.081 1 16.14 103 ILE D N 1
ATOM 14464 C CA . ILE D 4 84 ? -0.227 -13.044 -70.59 1 16 103 ILE D CA 1
ATOM 14465 C C . ILE D 4 84 ? -1.365 -13.491 -71.498 1 15.78 103 ILE D C 1
ATOM 14466 O O . ILE D 4 84 ? -1.175 -14.366 -72.333 1 15.65 103 ILE D O 1
ATOM 14482 N N . THR D 4 85 ? -2.546 -12.891 -71.332 1 15.61 104 THR D N 1
ATOM 14483 C CA . THR D 4 85 ? -3.723 -13.207 -72.137 1 15.77 104 THR D CA 1
ATOM 14484 C C . THR D 4 85 ? -4.433 -11.91 -72.492 1 15.21 104 THR D C 1
ATOM 14485 O O . THR D 4 85 ? -4.534 -11.009 -71.661 1 15.31 104 THR D O 1
ATOM 14496 N N . ILE D 4 86 ? -4.901 -11.809 -73.736 1 14.61 105 ILE D N 1
ATOM 14497 C CA . ILE D 4 86 ? -5.576 -10.623 -74.248 1 14.44 105 ILE D CA 1
ATOM 14498 C C . ILE D 4 86 ? -6.94 -11.048 -74.785 1 14.79 105 ILE D C 1
ATOM 14499 O O . ILE D 4 86 ? -7.037 -12.032 -75.517 1 14.72 105 ILE D O 1
ATOM 14515 N N . THR D 4 87 ? -7.986 -10.306 -74.414 1 14.72 106 THR D N 1
ATOM 14516 C CA . THR D 4 87 ? -9.341 -10.601 -74.842 1 15.16 106 THR D CA 1
ATOM 14517 C C . THR D 4 87 ? -9.942 -9.427 -75.612 1 15.76 106 THR D C 1
ATOM 14518 O O . THR D 4 87 ? -9.543 -8.29 -75.411 1 15.93 106 THR D O 1
ATOM 14529 N N . SER D 4 88 ? -10.95 -9.711 -76.445 1 15.79 107 SER D N 1
ATOM 14530 C CA . SER D 4 88 ? -11.695 -8.702 -77.184 1 16.33 107 SER D CA 1
ATOM 14531 C C . SER D 4 88 ? -13.177 -8.985 -77.033 1 16.75 107 SER D C 1
ATOM 14532 O O . SER D 4 88 ? -13.6 -10.13 -77.187 1 16.81 107 SER D O 1
ATOM 14540 N N . THR D 4 89 ? -13.964 -7.945 -76.749 1 16.95 108 THR D N 1
ATOM 14541 C CA . THR D 4 89 ? -15.411 -8.05 -76.647 1 18.07 108 THR D CA 1
ATOM 14542 C C . THR D 4 89 ? -15.976 -6.97 -77.538 1 19.42 108 THR D C 1
ATOM 14543 O O . THR D 4 89 ? -15.594 -5.806 -77.395 1 19.47 108 THR D O 1
ATOM 14554 N N . SER D 4 90 ? -16.868 -7.348 -78.463 1 20.28 109 SER D N 1
ATOM 14555 C CA . SER D 4 90 ? -17.486 -6.398 -79.374 1 21.69 109 SER D CA 1
ATOM 14556 C C . SER D 4 90 ? -18.91 -6.119 -78.933 1 23.09 109 SER D C 1
ATOM 14557 O O . SER D 4 90 ? -19.727 -7.036 -78.805 1 23.16 109 SER D O 1
ATOM 14565 N N . LEU D 4 91 ? -19.199 -4.843 -78.694 1 23.79 110 LEU D N 1
ATOM 14566 C CA . LEU D 4 91 ? -20.504 -4.375 -78.286 1 25.03 110 LEU D CA 1
ATOM 14567 C C . LEU D 4 91 ? -20.999 -3.3 -79.244 1 26.52 110 LEU D C 1
ATOM 14568 O O . LEU D 4 91 ? -20.217 -2.718 -80 1 26.54 110 LEU D O 1
ATOM 14584 N N . GLU D 4 92 ? -22.31 -3.042 -79.206 1 27.59 111 GLU D N 1
ATOM 14585 C CA . GLU D 4 92 ? -22.947 -1.999 -79.984 1 28.98 111 GLU D CA 1
ATOM 14586 C C . GLU D 4 92 ? -23.49 -0.993 -78.985 1 29.84 111 GLU D C 1
ATOM 14587 O O . GLU D 4 92 ? -24.175 -1.375 -78.036 1 29.87 111 GLU D O 1
ATOM 14599 N N . LEU D 4 93 ? -23.146 0.283 -79.171 1 30.41 112 LEU D N 1
ATOM 14600 C CA . LEU D 4 93 ? -23.562 1.348 -78.269 1 31.53 112 LEU D CA 1
ATOM 14601 C C . LEU D 4 93 ? -24.475 2.306 -79.017 1 33.08 112 LEU D C 1
ATOM 14602 O O . LEU D 4 93 ? -24.106 2.802 -80.084 1 33.35 112 LEU D O 1
ATOM 14618 N N . GLY D 4 94 ? -25.668 2.527 -78.466 1 33.92 113 GLY D N 1
ATOM 14619 C CA . GLY D 4 94 ? -26.688 3.377 -79.066 1 35.33 113 GLY D CA 1
ATOM 14620 C C . GLY D 4 94 ? -27.751 2.573 -79.788 1 36.29 113 GLY D C 1
ATOM 14621 O O . GLY D 4 94 ? -27.917 2.691 -81.005 1 37.04 113 GLY D O 1
ATOM 14625 N N . ASP D 4 107 ? -24.997 7.14 -88.981 1 47.88 126 ASP D N 1
ATOM 14626 C CA . ASP D 4 107 ? -25.704 6.894 -87.724 1 47.96 126 ASP D CA 1
ATOM 14627 C C . ASP D 4 107 ? -24.83 7.229 -86.517 1 46.38 126 ASP D C 1
ATOM 14628 O O . ASP D 4 107 ? -23.603 7.275 -86.636 1 46.46 126 ASP D O 1
ATOM 14636 N N . ASP D 4 108 ? -25.466 7.458 -85.35 1 44.89 127 ASP D N 1
ATOM 14637 C CA . ASP D 4 108 ? -24.752 7.721 -84.093 1 43.54 127 ASP D CA 1
ATOM 14638 C C . ASP D 4 108 ? -24.295 6.427 -83.38 1 41.36 127 ASP D C 1
ATOM 14639 O O . ASP D 4 108 ? -23.668 6.52 -82.323 1 41.37 127 ASP D O 1
ATOM 14643 N N . THR D 4 109 ? -24.626 5.235 -83.92 1 39.32 128 THR D N 1
ATOM 14644 C CA . THR D 4 109 ? -24.242 3.969 -83.305 1 37.54 128 THR D CA 1
ATOM 14645 C C . THR D 4 109 ? -22.729 3.805 -83.33 1 35.42 128 THR D C 1
ATOM 14646 O O . THR D 4 109 ? -22.079 4.204 -84.298 1 35.56 128 THR D O 1
ATOM 14657 N N . VAL D 4 110 ? -22.172 3.229 -82.249 1 33.25 129 VAL D N 1
ATOM 14658 C CA . VAL D 4 110 ? -20.739 2.981 -82.131 1 31.48 129 VAL D CA 1
ATOM 14659 C C . VAL D 4 110 ? -20.506 1.481 -81.968 1 29.71 129 VAL D C 1
ATOM 14660 O O . VAL D 4 110 ? -21.013 0.879 -81.024 1 29.62 129 VAL D O 1
ATOM 14673 N N . PHE D 4 111 ? -19.737 0.885 -82.886 1 28.15 130 PHE D N 1
ATOM 14674 C CA . PHE D 4 111 ? -19.361 -0.516 -82.796 1 27.16 130 PHE D CA 1
ATOM 14675 C C . PHE D 4 111 ? -18.056 -0.491 -82.01 1 25.45 130 PHE D C 1
ATOM 14676 O O . PHE D 4 111 ? -17.001 -0.134 -82.541 1 25.45 130 PHE D O 1
ATOM 14693 N N . PHE D 4 112 ? -18.155 -0.798 -80.716 1 23.67 131 PHE D N 1
ATOM 14694 C CA . PHE D 4 112 ? -17.059 -0.676 -79.785 1 22.08 131 PHE D CA 1
ATOM 14695 C C . PHE D 4 112 ? -16.423 -2.006 -79.454 1 21.13 131 PHE D C 1
ATOM 14696 O O . PHE D 4 112 ? -17.11 -2.939 -79.048 1 21.23 131 PHE D O 1
ATOM 14713 N N . ASN D 4 113 ? -15.099 -2.085 -79.618 1 19.86 132 ASN D N 1
ATOM 14714 C CA . ASN D 4 113 ? -14.328 -3.28 -79.325 1 19.06 132 ASN D CA 1
ATOM 14715 C C . ASN D 4 113 ? -13.432 -2.991 -78.135 1 17.63 132 ASN D C 1
ATOM 14716 O O . ASN D 4 113 ? -12.516 -2.177 -78.235 1 17.47 132 ASN D O 1
ATOM 14727 N N . LEU D 4 114 ? -13.718 -3.632 -77.005 1 16.51 133 LEU D N 1
ATOM 14728 C CA . LEU D 4 114 ? -12.928 -3.447 -75.808 1 16.01 133 LEU D CA 1
ATOM 14729 C C . LEU D 4 114 ? -11.91 -4.577 -75.691 1 15.21 133 LEU D C 1
ATOM 14730 O O . LEU D 4 114 ? -12.279 -5.739 -75.536 1 15.5 133 LEU D O 1
ATOM 14746 N N . ILE D 4 115 ? -10.63 -4.224 -75.794 1 14.17 134 ILE D N 1
ATOM 14747 C CA . ILE D 4 115 ? -9.509 -5.151 -75.662 1 13.74 134 ILE D CA 1
ATOM 14748 C C . ILE D 4 115 ? -9.065 -5.038 -74.207 1 13.36 134 ILE D C 1
ATOM 14749 O O . ILE D 4 115 ? -9.028 -3.939 -73.67 1 13.43 134 ILE D O 1
ATOM 14765 N N A MET D 4 116 ? -8.746 -6.164 -73.575 0.66 13.23 135 MET D N 1
ATOM 14766 N N B MET D 4 116 ? -8.756 -6.169 -73.562 0.34 13.13 135 MET D N 1
ATOM 14767 C CA A MET D 4 116 ? -8.349 -6.183 -72.172 0.66 13.67 135 MET D CA 1
ATOM 14768 C CA B MET D 4 116 ? -8.403 -6.206 -72.142 0.34 13.4 135 MET D CA 1
ATOM 14769 C C A MET D 4 116 ? -7.198 -7.141 -71.952 0.66 13.36 135 MET D C 1
ATOM 14770 C C B MET D 4 116 ? -7.239 -7.168 -71.908 0.34 13.32 135 MET D C 1
ATOM 14771 O O A MET D 4 116 ? -7.128 -8.192 -72.589 0.66 13.29 135 MET D O 1
ATOM 14772 O O B MET D 4 116 ? -7.231 -8.267 -72.459 0.34 13.36 135 MET D O 1
ATOM 14799 N N . THR D 4 117 ? -6.286 -6.771 -71.048 1 13.04 136 THR D N 1
ATOM 14800 C CA . THR D 4 117 ? -5.129 -7.59 -70.705 1 12.9 136 THR D CA 1
ATOM 14801 C C . THR D 4 117 ? -5.386 -8.334 -69.402 1 12.26 136 THR D C 1
ATOM 14802 O O . THR D 4 117 ? -6.127 -7.857 -68.537 1 12.04 136 THR D O 1
ATOM 14813 N N . HIS D 4 118 ? -4.731 -9.488 -69.253 1 11.78 137 HIS D N 1
ATOM 14814 C CA . HIS D 4 118 ? -4.804 -10.316 -68.055 1 11.53 137 HIS D CA 1
ATOM 14815 C C . HIS D 4 118 ? -3.423 -10.926 -67.822 1 11.6 137 HIS D C 1
ATOM 14816 O O . HIS D 4 118 ? -2.8 -11.414 -68.762 1 11.6 137 HIS D O 1
ATOM 14830 N N . GLY D 4 119 ? -2.959 -10.902 -66.579 1 11.69 138 GLY D N 1
ATOM 14831 C CA . GLY D 4 119 ? -1.675 -11.491 -66.216 1 12.02 138 GLY D CA 1
ATOM 14832 C C . GLY D 4 119 ? -0.541 -10.515 -65.979 1 11.87 138 GLY D C 1
ATOM 14833 O O . GLY D 4 119 ? 0.469 -10.904 -65.39 1 12.14 138 GLY D O 1
ATOM 14837 N N . ILE D 4 120 ? -0.691 -9.237 -66.383 1 11.03 139 ILE D N 1
ATOM 14838 C CA . ILE D 4 120 ? 0.363 -8.235 -66.177 1 10.38 139 ILE D CA 1
ATOM 14839 C C . ILE D 4 120 ? 0.576 -8.034 -64.682 1 10.37 139 ILE D C 1
ATOM 14840 O O . ILE D 4 120 ? -0.386 -7.973 -63.917 1 10.58 139 ILE D O 1
ATOM 14856 N N . GLY D 4 121 ? 1.832 -7.986 -64.275 1 10.29 140 GLY D N 1
ATOM 14857 C CA . GLY D 4 121 ? 2.181 -7.826 -62.873 1 10.8 140 GLY D CA 1
ATOM 14858 C C . GLY D 4 121 ? 2.133 -9.107 -62.066 1 11.38 140 GLY D C 1
ATOM 14859 O O . GLY D 4 121 ? 2.565 -9.096 -60.916 1 12.46 140 GLY D O 1
ATOM 14863 N N . GLU D 4 122 ? 1.625 -10.216 -62.632 1 10.86 141 GLU D N 1
ATOM 14864 C CA . GLU D 4 122 ? 1.512 -11.493 -61.929 1 11.33 141 GLU D CA 1
ATOM 14865 C C . GLU D 4 122 ? 2.604 -12.502 -62.274 1 11.83 141 GLU D C 1
ATOM 14866 O O . GLU D 4 122 ? 2.671 -13.546 -61.634 1 12.07 141 GLU D O 1
ATOM 14878 N N . ASN D 4 123 ? 3.463 -12.212 -63.256 1 11.79 142 ASN D N 1
ATOM 14879 C CA . ASN D 4 123 ? 4.534 -13.12 -63.624 1 12.48 142 ASN D CA 1
ATOM 14880 C C . ASN D 4 123 ? 5.815 -12.689 -62.965 1 13.66 142 ASN D C 1
ATOM 14881 O O . ASN D 4 123 ? 6.071 -11.49 -62.822 1 13.92 142 ASN D O 1
ATOM 14892 N N . LEU D 4 124 ? 6.652 -13.669 -62.595 1 14.37 143 LEU D N 1
ATOM 14893 C CA . LEU D 4 124 ? 7.972 -13.374 -62.032 1 15.38 143 LEU D CA 1
ATOM 14894 C C . LEU D 4 124 ? 8.825 -12.593 -63.038 1 15.38 143 LEU D C 1
ATOM 14895 O O . LEU D 4 124 ? 9.634 -11.777 -62.632 1 15.26 143 LEU D O 1
ATOM 14911 N N . ASP D 4 125 ? 8.609 -12.817 -64.341 1 15.6 144 ASP D N 1
ATOM 14912 C CA . ASP D 4 125 ? 9.213 -12.046 -65.403 1 16.01 144 ASP D CA 1
ATOM 14913 C C . ASP D 4 125 ? 8.087 -11.645 -66.343 1 16.6 144 ASP D C 1
ATOM 14914 O O . ASP D 4 125 ? 7.456 -12.513 -66.928 1 17.05 144 ASP D O 1
ATOM 14923 N N . ASP D 4 126 ? 7.816 -10.329 -66.45 1 16.55 145 ASP D N 1
ATOM 14924 C CA . ASP D 4 126 ? 6.719 -9.788 -67.249 1 16.86 145 ASP D CA 1
ATOM 14925 C C . ASP D 4 126 ? 7.114 -9.344 -68.649 1 17.09 145 ASP D C 1
ATOM 14926 O O . ASP D 4 126 ? 6.3 -8.703 -69.313 1 17.49 145 ASP D O 1
ATOM 14935 N N . SER D 4 127 ? 8.305 -9.708 -69.142 1 17.08 146 SER D N 1
ATOM 14936 C CA . SER D 4 127 ? 8.73 -9.305 -70.488 1 17.76 146 SER D CA 1
ATOM 14937 C C . SER D 4 127 ? 7.781 -9.823 -71.553 1 17.99 146 SER D C 1
ATOM 14938 O O . SER D 4 127 ? 7.465 -9.102 -72.492 1 18.73 146 SER D O 1
ATOM 14946 N N . LEU D 4 128 ? 7.284 -11.05 -71.386 1 17.6 147 LEU D N 1
ATOM 14947 C CA . LEU D 4 128 ? 6.335 -11.627 -72.33 1 17.87 147 LEU D CA 1
ATOM 14948 C C . LEU D 4 128 ? 5.069 -10.768 -72.489 1 17.88 147 LEU D C 1
ATOM 14949 O O . LEU D 4 128 ? 4.43 -10.837 -73.531 1 18.3 147 LEU D O 1
ATOM 14965 N N . CYS D 4 129 ? 4.701 -9.98 -71.459 1 17.38 148 CYS D N 1
ATOM 14966 C CA . CYS D 4 129 ? 3.501 -9.174 -71.518 1 17.42 148 CYS D CA 1
ATOM 14967 C C . CYS D 4 129 ? 3.618 -8.114 -72.595 1 17.58 148 CYS D C 1
ATOM 14968 O O . CYS D 4 129 ? 2.792 -8.073 -73.509 1 17.99 148 CYS D O 1
ATOM 14976 N N . SER D 4 130 ? 4.655 -7.273 -72.513 1 16.91 149 SER D N 1
ATOM 14977 C CA . SER D 4 130 ? 4.859 -6.229 -73.5 1 16.79 149 SER D CA 1
ATOM 14978 C C . SER D 4 130 ? 5.13 -6.815 -74.874 1 16.86 149 SER D C 1
ATOM 14979 O O . SER D 4 130 ? 4.679 -6.249 -75.864 1 17.18 149 SER D O 1
ATOM 14987 N N . GLU D 4 131 ? 5.818 -7.961 -74.95 1 16.6 150 GLU D N 1
ATOM 14988 C CA . GLU D 4 131 ? 6.064 -8.621 -76.236 1 16.85 150 GLU D CA 1
ATOM 14989 C C . GLU D 4 131 ? 4.733 -9.021 -76.892 1 16.19 150 GLU D C 1
ATOM 14990 O O . GLU D 4 131 ? 4.546 -8.771 -78.081 1 16.21 150 GLU D O 1
ATOM 15002 N N . GLU D 4 132 ? 3.796 -9.596 -76.116 1 15.42 151 GLU D N 1
ATOM 15003 C CA . GLU D 4 132 ? 2.506 -10.007 -76.669 1 15.57 151 GLU D CA 1
ATOM 15004 C C . GLU D 4 132 ? 1.602 -8.839 -77.013 1 14.76 151 GLU D C 1
ATOM 15005 O O . GLU D 4 132 ? 0.86 -8.91 -77.998 1 14.87 151 GLU D O 1
ATOM 15017 N N . VAL D 4 133 ? 1.66 -7.754 -76.23 1 13.94 152 VAL D N 1
ATOM 15018 C CA . VAL D 4 133 ? 0.857 -6.565 -76.515 1 13.6 152 VAL D CA 1
ATOM 15019 C C . VAL D 4 133 ? 1.32 -5.962 -77.848 1 13.13 152 VAL D C 1
ATOM 15020 O O . VAL D 4 133 ? 0.492 -5.655 -78.696 1 12.81 152 VAL D O 1
ATOM 15033 N N . MET D 4 134 ? 2.636 -5.845 -78.044 1 12.98 153 MET D N 1
ATOM 15034 C CA . MET D 4 134 ? 3.171 -5.329 -79.302 1 13.45 153 MET D CA 1
ATOM 15035 C C . MET D 4 134 ? 2.849 -6.274 -80.458 1 13.56 153 MET D C 1
ATOM 15036 O O . MET D 4 134 ? 2.487 -5.802 -81.532 1 13.38 153 MET D O 1
ATOM 15050 N N . SER D 4 135 ? 2.957 -7.604 -80.251 1 13.46 154 SER D N 1
ATOM 15051 C CA . SER D 4 135 ? 2.613 -8.56 -81.303 1 13.84 154 SER D CA 1
ATOM 15052 C C . SER D 4 135 ? 1.164 -8.4 -81.75 1 13.75 154 SER D C 1
ATOM 15053 O O . SER D 4 135 ? 0.911 -8.364 -82.948 1 14.24 154 SER D O 1
ATOM 15061 N N . TYR D 4 136 ? 0.217 -8.288 -80.805 1 13.28 155 TYR D N 1
ATOM 15062 C CA . TYR D 4 136 ? -1.189 -8.127 -81.157 1 13.6 155 TYR D CA 1
ATOM 15063 C C . TYR D 4 136 ? -1.423 -6.818 -81.915 1 13.69 155 TYR D C 1
ATOM 15064 O O . TYR D 4 136 ? -2.012 -6.838 -82.991 1 13.79 155 TYR D O 1
ATOM 15082 N N . LEU D 4 137 ? -0.934 -5.695 -81.387 1 13.39 156 LEU D N 1
ATOM 15083 C CA . LEU D 4 137 ? -1.12 -4.403 -82.042 1 13.78 156 LEU D CA 1
ATOM 15084 C C . LEU D 4 137 ? -0.514 -4.376 -83.45 1 14.17 156 LEU D C 1
ATOM 15085 O O . LEU D 4 137 ? -1.173 -3.942 -84.397 1 14.46 156 LEU D O 1
ATOM 15101 N N . GLU D 4 138 ? 0.718 -4.875 -83.591 1 14.26 157 GLU D N 1
ATOM 15102 C CA . GLU D 4 138 ? 1.391 -4.918 -84.879 1 15.2 157 GLU D CA 1
ATOM 15103 C C . GLU D 4 138 ? 0.706 -5.886 -85.838 1 15.77 157 GLU D C 1
ATOM 15104 O O . GLU D 4 138 ? 0.705 -5.627 -87.035 1 15.84 157 GLU D O 1
ATOM 15116 N N . GLN D 4 139 ? 0.103 -6.974 -85.328 1 15.95 158 GLN D N 1
ATOM 15117 C CA . GLN D 4 139 ? -0.616 -7.906 -86.185 1 16.98 158 GLN D CA 1
ATOM 15118 C C . GLN D 4 139 ? -1.847 -7.23 -86.782 1 16.74 158 GLN D C 1
ATOM 15119 O O . GLN D 4 139 ? -2.148 -7.461 -87.954 1 17.11 158 GLN D O 1
ATOM 15133 N N . GLN D 4 140 ? -2.52 -6.355 -86.022 1 15.8 159 GLN D N 1
ATOM 15134 C CA . GLN D 4 140 ? -3.673 -5.621 -86.554 1 15.58 159 GLN D CA 1
ATOM 15135 C C . GLN D 4 140 ? -3.21 -4.667 -87.655 1 15.1 159 GLN D C 1
ATOM 15136 O O . GLN D 4 140 ? -3.866 -4.569 -88.688 1 16.15 159 GLN D O 1
ATOM 15150 N N . PHE D 4 141 ? -2.06 -4.013 -87.477 1 13.78 160 PHE D N 1
ATOM 15151 C CA . PHE D 4 141 ? -1.491 -3.15 -88.52 1 13.07 160 PHE D CA 1
ATOM 15152 C C . PHE D 4 141 ? -1.162 -3.955 -89.771 1 13.76 160 PHE D C 1
ATOM 15153 O O . PHE D 4 141 ? -1.468 -3.519 -90.887 1 13.94 160 PHE D O 1
ATOM 15170 N N . ASP D 4 142 ? -0.568 -5.138 -89.589 1 13.8 161 ASP D N 1
ATOM 15171 C CA . ASP D 4 142 ? -0.241 -6.02 -90.699 1 14.62 161 ASP D CA 1
ATOM 15172 C C . ASP D 4 142 ? -1.478 -6.517 -91.431 1 14.54 161 ASP D C 1
ATOM 15173 O O . ASP D 4 142 ? -1.428 -6.68 -92.645 1 14.81 161 ASP D O 1
ATOM 15182 N N . ILE D 4 143 ? -2.583 -6.748 -90.713 1 14.23 162 ILE D N 1
ATOM 15183 C CA . ILE D 4 143 ? -3.845 -7.184 -91.325 1 14.63 162 ILE D CA 1
ATOM 15184 C C . ILE D 4 143 ? -4.384 -6.068 -92.216 1 14.65 162 ILE D C 1
ATOM 15185 O O . ILE D 4 143 ? -4.742 -6.318 -93.366 1 14.95 162 ILE D O 1
ATOM 15201 N N . VAL D 4 144 ? -4.428 -4.832 -91.693 1 14.34 163 VAL D N 1
ATOM 15202 C CA . VAL D 4 144 ? -4.926 -3.694 -92.472 1 14.71 163 VAL D CA 1
ATOM 15203 C C . VAL D 4 144 ? -4.03 -3.462 -93.681 1 14.92 163 VAL D C 1
ATOM 15204 O O . VAL D 4 144 ? -4.538 -3.242 -94.775 1 15.37 163 VAL D O 1
ATOM 15217 N N . LEU D 4 145 ? -2.709 -3.561 -93.503 1 14.64 164 LEU D N 1
ATOM 15218 C CA . LEU D 4 145 ? -1.785 -3.38 -94.612 1 15.31 164 LEU D CA 1
ATOM 15219 C C . LEU D 4 145 ? -1.958 -4.461 -95.684 1 16.29 164 LEU D C 1
ATOM 15220 O O . LEU D 4 145 ? -1.901 -4.144 -96.867 1 16.82 164 LEU D O 1
ATOM 15236 N N . ALA D 4 146 ? -2.18 -5.721 -95.288 1 16.61 165 ALA D N 1
ATOM 15237 C CA . ALA D 4 146 ? -2.385 -6.799 -96.249 1 17.94 165 ALA D CA 1
ATOM 15238 C C . ALA D 4 146 ? -3.687 -6.585 -97.017 1 19.45 165 ALA D C 1
ATOM 15239 O O . ALA D 4 146 ? -3.722 -6.809 -98.221 1 19.78 165 ALA D O 1
ATOM 15246 N N . GLU D 4 147 ? -4.751 -6.137 -96.332 1 20.14 166 GLU D N 1
ATOM 15247 C CA . GLU D 4 147 ? -6.021 -5.846 -96.985 1 21.23 166 GLU D CA 1
ATOM 15248 C C . GLU D 4 147 ? -5.864 -4.68 -97.958 1 22.24 166 GLU D C 1
ATOM 15249 O O . GLU D 4 147 ? -6.34 -4.753 -99.087 1 22.82 166 GLU D O 1
ATOM 15261 N N . GLU D 4 148 ? -5.197 -3.618 -97.531 1 22.54 167 GLU D N 1
ATOM 15262 C CA . GLU D 4 148 ? -4.923 -2.455 -98.374 1 24.13 167 GLU D CA 1
ATOM 15263 C C . GLU D 4 148 ? -4.073 -2.841 -99.607 1 25.99 167 GLU D C 1
ATOM 15264 O O . GLU D 4 148 ? -4.207 -2.234 -100.669 1 26.47 167 GLU D O 1
ATOM 15276 N N . THR D 4 149 ? -3.171 -3.808 -99.446 1 26.88 168 THR D N 1
ATOM 15277 C CA . THR D 4 149 ? -2.298 -4.27 -100.529 1 28.62 168 THR D CA 1
ATOM 15278 C C . THR D 4 149 ? -3.001 -5.218 -101.522 1 30.31 168 THR D C 1
ATOM 15279 O O . THR D 4 149 ? -2.489 -5.432 -102.622 1 30.74 168 THR D O 1
ATOM 15290 N N . ARG D 4 150 ? -4.162 -5.769 -101.151 1 31.04 169 ARG D N 1
ATOM 15291 C CA . ARG D 4 150 ? -4.892 -6.742 -101.971 1 32.77 169 ARG D CA 1
ATOM 15292 C C . ARG D 4 150 ? -5.433 -6.114 -103.259 1 33.9 169 ARG D C 1
ATOM 15293 O O . ARG D 4 150 ? -5.629 -4.908 -103.318 1 34.23 169 ARG D O 1
ATOM 15314 N N . ILE D 4 151 ? -5.657 -6.923 -104.289 1 34.36 170 ILE D N 1
ATOM 15315 C CA . ILE D 4 151 ? -6.238 -6.436 -105.548 1 35.55 170 ILE D CA 1
ATOM 15316 C C . ILE D 4 151 ? -7.755 -6.341 -105.347 1 35.46 170 ILE D C 1
ATOM 15317 O O . ILE D 4 151 ? -8.358 -5.307 -105.647 1 35.4 170 ILE D O 1
ATOM 15333 N N . LYS D 4 152 ? -8.37 -7.425 -104.854 1 35.34 171 LYS D N 1
ATOM 15334 C CA . LYS D 4 152 ? -9.803 -7.444 -104.579 1 35.93 171 LYS D CA 1
ATOM 15335 C C . LYS D 4 152 ? -10.013 -6.981 -103.14 1 35.43 171 LYS D C 1
ATOM 15336 O O . LYS D 4 152 ? -10.325 -7.785 -102.262 1 35.6 171 LYS D O 1
ATOM 15340 N N . ARG D 4 153 ? -9.839 -5.676 -102.907 1 34.75 172 ARG D N 1
ATOM 15341 C CA . ARG D 4 153 ? -9.983 -5.096 -101.573 1 34.17 172 ARG D CA 1
ATOM 15342 C C . ARG D 4 153 ? -11.452 -4.952 -101.192 1 34.74 172 ARG D C 1
ATOM 15343 O O . ARG D 4 153 ? -12.335 -4.985 -102.055 1 35.53 172 ARG D O 1
ATOM 15364 N N . ASN D 4 154 ? -11.7 -4.744 -99.897 1 34.43 173 ASN D N 1
ATOM 15365 C CA . ASN D 4 154 ? -13.018 -4.486 -99.365 1 35.33 173 ASN D CA 1
ATOM 15366 C C . ASN D 4 154 ? -12.917 -3.194 -98.526 1 36.05 173 ASN D C 1
ATOM 15367 O O . ASN D 4 154 ? -12.319 -3.245 -97.451 1 35.98 173 ASN D O 1
ATOM 15378 N N . PRO D 4 155 ? -13.495 -2.046 -98.955 1 36.6 174 PRO D N 1
ATOM 15379 C CA . PRO D 4 155 ? -13.423 -0.843 -98.105 1 36.78 174 PRO D CA 1
ATOM 15380 C C . PRO D 4 155 ? -14.144 -0.992 -96.758 1 37.04 174 PRO D C 1
ATOM 15381 O O . PRO D 4 155 ? -13.755 -0.341 -95.785 1 36.87 174 PRO D O 1
ATOM 15392 N N . ARG D 4 156 ? -15.17 -1.865 -96.681 1 37.06 175 ARG D N 1
ATOM 15393 C CA . ARG D 4 156 ? -15.895 -2.117 -95.434 1 37.19 175 ARG D CA 1
ATOM 15394 C C . ARG D 4 156 ? -15.217 -3.203 -94.569 1 36.84 175 ARG D C 1
ATOM 15395 O O . ARG D 4 156 ? -15.892 -3.844 -93.76 1 36.8 175 ARG D O 1
ATOM 15399 N N . PHE D 4 157 ? -13.896 -3.416 -94.73 1 36.09 176 PHE D N 1
ATOM 15400 C CA . PHE D 4 157 ? -13.191 -4.448 -93.977 1 35.44 176 PHE D CA 1
ATOM 15401 C C . PHE D 4 157 ? -13.265 -4.184 -92.48 1 33.59 176 PHE D C 1
ATOM 15402 O O . PHE D 4 157 ? -13.307 -3.033 -92.047 1 33.63 176 PHE D O 1
ATOM 15419 N N . GLU D 4 158 ? -13.299 -5.255 -91.7 1 31.95 177 GLU D N 1
ATOM 15420 C CA . GLU D 4 158 ? -13.38 -5.154 -90.248 1 31 177 GLU D CA 1
ATOM 15421 C C . GLU D 4 158 ? -12.054 -4.607 -89.7 1 28.28 177 GLU D C 1
ATOM 15422 O O . GLU D 4 158 ? -11.059 -5.329 -89.655 1 27.76 177 GLU D O 1
ATOM 15434 N N . ASP D 4 159 ? -12.035 -3.324 -89.331 1 26.45 178 ASP D N 1
ATOM 15435 C CA . ASP D 4 159 ? -10.836 -2.709 -88.782 1 25.09 178 ASP D CA 1
ATOM 15436 C C . ASP D 4 159 ? -10.692 -3.156 -87.33 1 23 178 ASP D C 1
ATOM 15437 O O . ASP D 4 159 ? -11.612 -2.968 -86.532 1 22.77 178 ASP D O 1
ATOM 15446 N N . THR D 4 160 ? -9.545 -3.755 -86.991 1 21.42 179 THR D N 1
ATOM 15447 C CA . THR D 4 160 ? -9.26 -4.237 -85.636 1 20.03 179 THR D CA 1
ATOM 15448 C C . THR D 4 160 ? -8.145 -3.443 -84.945 1 17.92 179 THR D C 1
ATOM 15449 O O . THR D 4 160 ? -7.654 -3.891 -83.908 1 17.91 179 THR D O 1
ATOM 15460 N N . ARG D 4 161 ? -7.757 -2.275 -85.484 1 15.97 180 ARG D N 1
ATOM 15461 C CA . ARG D 4 161 ? -6.676 -1.499 -84.908 1 14.43 180 ARG D CA 1
ATOM 15462 C C . ARG D 4 161 ? -7.143 -0.802 -83.653 1 13.31 180 ARG D C 1
ATOM 15463 O O . ARG D 4 161 ? -8.229 -0.239 -83.634 1 13.73 180 ARG D O 1
ATOM 15484 N N . VAL D 4 162 ? -6.317 -0.834 -82.612 1 12 181 VAL D N 1
ATOM 15485 C CA . VAL D 4 162 ? -6.627 -0.199 -81.343 1 11.43 181 VAL D CA 1
ATOM 15486 C C . VAL D 4 162 ? -6.456 1.3 -81.53 1 11.25 181 VAL D C 1
ATOM 15487 O O . VAL D 4 162 ? -5.384 1.745 -81.933 1 10.88 181 VAL D O 1
ATOM 15500 N N . HIS D 4 163 ? -7.511 2.074 -81.251 1 11.39 182 HIS D N 1
ATOM 15501 C CA . HIS D 4 163 ? -7.502 3.525 -81.438 1 12.08 182 HIS D CA 1
ATOM 15502 C C . HIS D 4 163 ? -7.046 4.267 -80.183 1 12.5 182 HIS D C 1
ATOM 15503 O O . HIS D 4 163 ? -6.361 5.282 -80.296 1 12.73 182 HIS D O 1
ATOM 15517 N N . VAL D 4 164 ? -7.365 3.749 -78.994 1 12.39 183 VAL D N 1
ATOM 15518 C CA . VAL D 4 164 ? -6.901 4.356 -77.749 1 12.4 183 VAL D CA 1
ATOM 15519 C C . VAL D 4 164 ? -6.613 3.263 -76.729 1 12.12 183 VAL D C 1
ATOM 15520 O O . VAL D 4 164 ? -7.233 2.206 -76.751 1 12.18 183 VAL D O 1
ATOM 15533 N N . ALA D 4 165 ? -5.637 3.501 -75.864 1 11.8 184 ALA D N 1
ATOM 15534 C CA . ALA D 4 165 ? -5.243 2.537 -74.848 1 11.49 184 ALA D CA 1
ATOM 15535 C C . ALA D 4 165 ? -5.069 3.24 -73.519 1 11.26 184 ALA D C 1
ATOM 15536 O O . ALA D 4 165 ? -4.408 4.267 -73.449 1 11.32 184 ALA D O 1
ATOM 15543 N N . LEU D 4 166 ? -5.681 2.699 -72.47 1 11 185 LEU D N 1
ATOM 15544 C CA . LEU D 4 166 ? -5.602 3.259 -71.131 1 11.11 185 LEU D CA 1
ATOM 15545 C C . LEU D 4 166 ? -4.683 2.382 -70.328 1 10.17 185 LEU D C 1
ATOM 15546 O O . LEU D 4 166 ? -4.973 1.191 -70.172 1 10.12 185 LEU D O 1
ATOM 15562 N N . TYR D 4 167 ? -3.565 2.95 -69.835 1 9.31 186 TYR D N 1
ATOM 15563 C CA . TYR D 4 167 ? -2.648 2.195 -69.001 1 8.77 186 TYR D CA 1
ATOM 15564 C C . TYR D 4 167 ? -2.951 2.511 -67.539 1 8.25 186 TYR D C 1
ATOM 15565 O O . TYR D 4 167 ? -2.802 3.639 -67.092 1 8.26 186 TYR D O 1
ATOM 15583 N N . PHE D 4 168 ? -3.314 1.494 -66.796 1 7.84 187 PHE D N 1
ATOM 15584 C CA . PHE D 4 168 ? -3.752 1.607 -65.421 1 8.14 187 PHE D CA 1
ATOM 15585 C C . PHE D 4 168 ? -2.568 1.542 -64.452 1 7.8 187 PHE D C 1
ATOM 15586 O O . PHE D 4 168 ? -1.927 0.5 -64.331 1 7.73 187 PHE D O 1
ATOM 15603 N N . ILE D 4 169 ? -2.264 2.667 -63.781 1 7.59 188 ILE D N 1
ATOM 15604 C CA . ILE D 4 169 ? -1.131 2.759 -62.873 1 8.11 188 ILE D CA 1
ATOM 15605 C C . ILE D 4 169 ? -1.579 2.35 -61.479 1 8.4 188 ILE D C 1
ATOM 15606 O O . ILE D 4 169 ? -2.612 2.824 -60.996 1 8.52 188 ILE D O 1
ATOM 15622 N N . GLU D 4 170 ? -0.789 1.493 -60.825 1 8.22 189 GLU D N 1
ATOM 15623 C CA . GLU D 4 170 ? -1.094 1.043 -59.474 1 8.66 189 GLU D CA 1
ATOM 15624 C C . GLU D 4 170 ? -0.976 2.193 -58.49 1 9.01 189 GLU D C 1
ATOM 15625 O O . GLU D 4 170 ? -0.062 3.018 -58.616 1 9.12 189 GLU D O 1
ATOM 15637 N N . PRO D 4 171 ? -1.858 2.26 -57.475 1 9.3 190 PRO D N 1
ATOM 15638 C CA . PRO D 4 171 ? -1.754 3.352 -56.499 1 9.88 190 PRO D CA 1
ATOM 15639 C C . PRO D 4 171 ? -0.608 3.177 -55.491 1 11.14 190 PRO D C 1
ATOM 15640 O O . PRO D 4 171 ? -0.821 2.877 -54.317 1 11.38 190 PRO D O 1
ATOM 15651 N N . THR D 4 172 ? 0.622 3.37 -55.962 1 11.29 191 THR D N 1
ATOM 15652 C CA . THR D 4 172 ? 1.82 3.254 -55.134 1 11.62 191 THR D CA 1
ATOM 15653 C C . THR D 4 172 ? 2.07 4.565 -54.382 1 12.94 191 THR D C 1
ATOM 15654 O O . THR D 4 172 ? 2.43 4.543 -53.201 1 12.91 191 THR D O 1
ATOM 15665 N N . GLY D 4 173 ? 1.875 5.687 -55.067 1 13.73 192 GLY D N 1
ATOM 15666 C CA . GLY D 4 173 ? 2.079 7.01 -54.502 1 15.27 192 GLY D CA 1
ATOM 15667 C C . GLY D 4 173 ? 3.444 7.602 -54.789 1 16.63 192 GLY D C 1
ATOM 15668 O O . GLY D 4 173 ? 3.665 8.778 -54.483 1 17.27 192 GLY D O 1
ATOM 15672 N N . HIS D 4 174 ? 4.37 6.821 -55.394 1 16.86 193 HIS D N 1
ATOM 15673 C CA . HIS D 4 174 ? 5.719 7.296 -55.691 1 17.59 193 HIS D CA 1
ATOM 15674 C C . HIS D 4 174 ? 5.838 7.78 -57.142 1 18.67 193 HIS D C 1
ATOM 15675 O O . HIS D 4 174 ? 6.11 8.95 -57.37 1 19.72 193 HIS D O 1
ATOM 15689 N N . GLY D 4 175 ? 5.626 6.9 -58.109 1 18.23 194 GLY D N 1
ATOM 15690 C CA . GLY D 4 175 ? 5.733 7.262 -59.511 1 18.32 194 GLY D CA 1
ATOM 15691 C C . GLY D 4 175 ? 5.586 6.054 -60.398 1 18.08 194 GLY D C 1
ATOM 15692 O O . GLY D 4 175 ? 4.814 5.147 -60.081 1 18.35 194 GLY D O 1
ATOM 15696 N N . LEU D 4 176 ? 6.336 6.027 -61.496 1 17.52 195 LEU D N 1
ATOM 15697 C CA . LEU D 4 176 ? 6.306 4.905 -62.418 1 17.27 195 LEU D CA 1
ATOM 15698 C C . LEU D 4 176 ? 7.394 3.904 -62.095 1 16.88 195 LEU D C 1
ATOM 15699 O O . LEU D 4 176 ? 8.472 4.269 -61.637 1 16.89 195 LEU D O 1
ATOM 15715 N N . ARG D 4 177 ? 7.103 2.639 -62.374 1 16.46 196 ARG D N 1
ATOM 15716 C CA . ARG D 4 177 ? 8.02 1.526 -62.216 1 16.55 196 ARG D CA 1
ATOM 15717 C C . ARG D 4 177 ? 8.394 0.966 -63.603 1 15.9 196 ARG D C 1
ATOM 15718 O O . ARG D 4 177 ? 7.846 1.396 -64.627 1 15.83 196 ARG D O 1
ATOM 15739 N N . GLU D 4 178 ? 9.356 0.043 -63.641 1 15.13 197 GLU D N 1
ATOM 15740 C CA . GLU D 4 178 ? 9.858 -0.489 -64.897 1 14.7 197 GLU D CA 1
ATOM 15741 C C . GLU D 4 178 ? 8.764 -1.081 -65.805 1 14.17 197 GLU D C 1
ATOM 15742 O O . GLU D 4 178 ? 8.818 -0.883 -67.016 1 13.89 197 GLU D O 1
ATOM 15754 N N . VAL D 4 179 ? 7.782 -1.789 -65.232 1 13.67 198 VAL D N 1
ATOM 15755 C CA . VAL D 4 179 ? 6.703 -2.377 -66.025 1 13.29 198 VAL D CA 1
ATOM 15756 C C . VAL D 4 179 ? 5.831 -1.294 -66.643 1 12.41 198 VAL D C 1
ATOM 15757 O O . VAL D 4 179 ? 5.405 -1.428 -67.788 1 12.29 198 VAL D O 1
ATOM 15770 N N . ASP D 4 180 ? 5.6 -0.198 -65.911 1 11.7 199 ASP D N 1
ATOM 15771 C CA . ASP D 4 180 ? 4.758 0.889 -66.397 1 10.99 199 ASP D CA 1
ATOM 15772 C C . ASP D 4 180 ? 5.414 1.547 -67.59 1 10.46 199 ASP D C 1
ATOM 15773 O O . ASP D 4 180 ? 4.769 1.73 -68.617 1 10.69 199 ASP D O 1
ATOM 15782 N N . VAL D 4 181 ? 6.708 1.844 -67.475 1 9.87 200 VAL D N 1
ATOM 15783 C CA . VAL D 4 181 ? 7.456 2.496 -68.533 1 10.25 200 VAL D CA 1
ATOM 15784 C C . VAL D 4 181 ? 7.55 1.579 -69.75 1 10.13 200 VAL D C 1
ATOM 15785 O O . VAL D 4 181 ? 7.215 1.997 -70.852 1 9.68 200 VAL D O 1
ATOM 15798 N N . GLU D 4 182 ? 7.949 0.315 -69.538 1 10.38 201 GLU D N 1
ATOM 15799 C CA . GLU D 4 182 ? 8.083 -0.661 -70.618 1 11.22 201 GLU D CA 1
ATOM 15800 C C . GLU D 4 182 ? 6.792 -0.81 -71.419 1 11.74 201 GLU D C 1
ATOM 15801 O O . GLU D 4 182 ? 6.822 -0.682 -72.643 1 11.71 201 GLU D O 1
ATOM 15813 N N . LEU D 4 183 ? 5.666 -1.047 -70.739 1 12.04 202 LEU D N 1
ATOM 15814 C CA . LEU D 4 183 ? 4.401 -1.243 -71.423 1 12.96 202 LEU D CA 1
ATOM 15815 C C . LEU D 4 183 ? 3.89 0.013 -72.11 1 13.4 202 LEU D C 1
ATOM 15816 O O . LEU D 4 183 ? 3.427 -0.073 -73.258 1 13.73 202 LEU D O 1
ATOM 15832 N N . MET D 4 184 ? 3.959 1.177 -71.439 1 13.05 203 MET D N 1
ATOM 15833 C CA . MET D 4 184 ? 3.47 2.409 -72.062 1 13.39 203 MET D CA 1
ATOM 15834 C C . MET D 4 184 ? 4.298 2.769 -73.296 1 13.59 203 MET D C 1
ATOM 15835 O O . MET D 4 184 ? 3.72 3.126 -74.326 1 14.03 203 MET D O 1
ATOM 15849 N N . LYS D 4 185 ? 5.63 2.621 -73.229 1 13.15 204 LYS D N 1
ATOM 15850 C CA . LYS D 4 185 ? 6.469 2.904 -74.398 1 13.58 204 LYS D CA 1
ATOM 15851 C C . LYS D 4 185 ? 6.216 1.897 -75.517 1 13.41 204 LYS D C 1
ATOM 15852 O O . LYS D 4 185 ? 6.224 2.268 -76.685 1 13.93 204 LYS D O 1
ATOM 15871 N N . SER D 4 186 ? 5.97 0.641 -75.166 1 12.81 205 SER D N 1
ATOM 15872 C CA . SER D 4 186 ? 5.679 -0.402 -76.136 1 12.95 205 SER D CA 1
ATOM 15873 C C . SER D 4 186 ? 4.369 -0.111 -76.87 1 13.15 205 SER D C 1
ATOM 15874 O O . SER D 4 186 ? 4.311 -0.242 -78.085 1 13.41 205 SER D O 1
ATOM 15882 N N . ILE D 4 187 ? 3.329 0.299 -76.139 1 12.95 206 ILE D N 1
ATOM 15883 C CA . ILE D 4 187 ? 2.011 0.574 -76.717 1 12.84 206 ILE D CA 1
ATOM 15884 C C . ILE D 4 187 ? 2.021 1.853 -77.556 1 13.2 206 ILE D C 1
ATOM 15885 O O . ILE D 4 187 ? 1.343 1.909 -78.586 1 13.11 206 ILE D O 1
ATOM 15901 N N . SER D 4 188 ? 2.754 2.886 -77.114 1 13.3 207 SER D N 1
ATOM 15902 C CA . SER D 4 188 ? 2.792 4.171 -77.819 1 13.81 207 SER D CA 1
ATOM 15903 C C . SER D 4 188 ? 3.153 4.073 -79.298 1 14.01 207 SER D C 1
ATOM 15904 O O . SER D 4 188 ? 2.733 4.924 -80.083 1 14.05 207 SER D O 1
ATOM 15912 N N . LYS D 4 189 ? 3.906 3.045 -79.684 1 13.79 208 LYS D N 1
ATOM 15913 C CA . LYS D 4 189 ? 4.304 2.871 -81.072 1 14.34 208 LYS D CA 1
ATOM 15914 C C . LYS D 4 189 ? 3.105 2.629 -82.013 1 13.82 208 LYS D C 1
ATOM 15915 O O . LYS D 4 189 ? 3.19 2.959 -83.191 1 13.85 208 LYS D O 1
ATOM 15934 N N . TYR D 4 190 ? 1.998 2.084 -81.498 1 13.26 209 TYR D N 1
ATOM 15935 C CA . TYR D 4 190 ? 0.844 1.732 -82.319 1 13.43 209 TYR D CA 1
ATOM 15936 C C . TYR D 4 190 ? -0.418 2.53 -82.046 1 12.44 209 TYR D C 1
ATOM 15937 O O . TYR D 4 190 ? -1.252 2.631 -82.94 1 11.99 209 TYR D O 1
ATOM 15955 N N . THR D 4 191 ? -0.602 3.049 -80.826 1 12.01 210 THR D N 1
ATOM 15956 C CA . THR D 4 191 ? -1.818 3.783 -80.487 1 12.32 210 THR D CA 1
ATOM 15957 C C . THR D 4 191 ? -1.541 4.891 -79.466 1 12.28 210 THR D C 1
ATOM 15958 O O . THR D 4 191 ? -0.414 5.031 -78.982 1 11.88 210 THR D O 1
ATOM 15969 N N . ASN D 4 192 ? -2.57 5.706 -79.178 1 12.58 211 ASN D N 1
ATOM 15970 C CA . ASN D 4 192 ? -2.498 6.757 -78.186 1 13.19 211 ASN D CA 1
ATOM 15971 C C . ASN D 4 192 ? -2.594 6.112 -76.805 1 13.41 211 ASN D C 1
ATOM 15972 O O . ASN D 4 192 ? -3.412 5.215 -76.601 1 13.59 211 ASN D O 1
ATOM 15983 N N . VAL D 4 193 ? -1.752 6.563 -75.862 1 13.21 212 VAL D N 1
ATOM 15984 C CA . VAL D 4 193 ? -1.717 6.001 -74.51 1 13.51 212 VAL D CA 1
ATOM 15985 C C . VAL D 4 193 ? -2.154 7.046 -73.515 1 13.58 212 VAL D C 1
ATOM 15986 O O . VAL D 4 193 ? -1.613 8.146 -73.505 1 13.9 212 VAL D O 1
ATOM 15999 N N . LEU D 4 194 ? -3.09 6.684 -72.649 1 13.19 213 LEU D N 1
ATOM 16000 C CA . LEU D 4 194 ? -3.547 7.557 -71.595 1 13.26 213 LEU D CA 1
ATOM 16001 C C . LEU D 4 194 ? -3.194 6.92 -70.254 1 11.93 213 LEU D C 1
ATOM 16002 O O . LEU D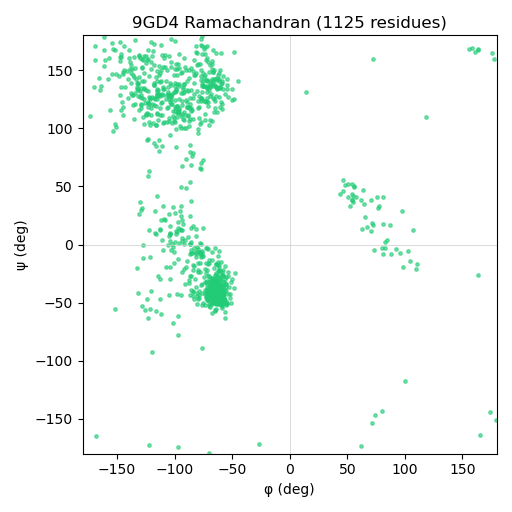 4 194 ? -3.861 5.963 -69.864 1 11.67 213 LEU D O 1
ATOM 16018 N N . PRO D 4 195 ? -2.135 7.379 -69.548 1 11.14 214 PRO D N 1
ATOM 16019 C CA . PRO D 4 195 ? -1.868 6.827 -68.208 1 10.27 214 PRO D CA 1
ATOM 16020 C C . PRO D 4 195 ? -2.994 7.245 -67.261 1 9.74 214 PRO D C 1
ATOM 16021 O O . PRO D 4 195 ? -3.474 8.371 -67.346 1 10.36 214 PRO D O 1
ATOM 16032 N N . ILE D 4 196 ? -3.455 6.334 -66.416 1 8.75 215 ILE D N 1
ATOM 16033 C CA . ILE D 4 196 ? -4.581 6.593 -65.537 1 8.74 215 ILE D CA 1
ATOM 16034 C C . ILE D 4 196 ? -4.204 6.294 -64.099 1 9.26 215 ILE D C 1
ATOM 16035 O O . ILE D 4 196 ? -3.755 5.194 -63.792 1 9.34 215 ILE D O 1
ATOM 16051 N N . ILE D 4 197 ? -4.39 7.274 -63.216 1 9.51 216 ILE D N 1
ATOM 16052 C CA . ILE D 4 197 ? -4.215 7.079 -61.788 1 9.79 216 ILE D CA 1
ATOM 16053 C C . ILE D 4 197 ? -5.502 6.354 -61.357 1 10.08 216 ILE D C 1
ATOM 16054 O O . ILE D 4 197 ? -6.572 6.957 -61.259 1 10.17 216 ILE D O 1
ATOM 16070 N N . THR D 4 198 ? -5.387 5.051 -61.136 1 9.87 217 THR D N 1
ATOM 16071 C CA . THR D 4 198 ? -6.526 4.206 -60.805 1 9.97 217 THR D CA 1
ATOM 16072 C C . THR D 4 198 ? -6.733 4.13 -59.327 1 10.13 217 THR D C 1
ATOM 16073 O O . THR D 4 198 ? -5.769 4.209 -58.56 1 10.11 217 THR D O 1
ATOM 16084 N N . ARG D 4 199 ? -8 3.95 -58.907 1 10.05 218 ARG D N 1
ATOM 16085 C CA . ARG D 4 199 ? -8.364 3.835 -57.494 1 10.11 218 ARG D CA 1
ATOM 16086 C C . ARG D 4 199 ? -7.866 5.07 -56.751 1 10.49 218 ARG D C 1
ATOM 16087 O O . ARG D 4 199 ? -7.112 4.95 -55.795 1 10.51 218 ARG D O 1
ATOM 16108 N N . ALA D 4 200 ? -8.197 6.263 -57.292 1 10.91 219 ALA D N 1
ATOM 16109 C CA . ALA D 4 200 ? -7.744 7.528 -56.708 1 11.67 219 ALA D CA 1
ATOM 16110 C C . ALA D 4 200 ? -8.223 7.726 -55.254 1 11.87 219 ALA D C 1
ATOM 16111 O O . ALA D 4 200 ? -7.661 8.545 -54.537 1 12.07 219 ALA D O 1
ATOM 16118 N N . ASP D 4 201 ? -9.21 6.936 -54.805 1 11.86 220 ASP D N 1
ATOM 16119 C CA . ASP D 4 201 ? -9.658 6.943 -53.413 1 12.59 220 ASP D CA 1
ATOM 16120 C C . ASP D 4 201 ? -8.598 6.314 -52.477 1 12.45 220 ASP D C 1
ATOM 16121 O O . ASP D 4 201 ? -8.793 6.301 -51.267 1 12.58 220 ASP D O 1
ATOM 16130 N N . SER D 4 202 ? -7.482 5.786 -53.037 1 11.81 221 SER D N 1
ATOM 16131 C CA . SER D 4 202 ? -6.334 5.326 -52.277 1 11.66 221 SER D CA 1
ATOM 16132 C C . SER D 4 202 ? -5.461 6.506 -51.803 1 12.13 221 SER D C 1
ATOM 16133 O O . SER D 4 202 ? -4.492 6.277 -51.081 1 12.02 221 SER D O 1
ATOM 16141 N N . PHE D 4 203 ? -5.766 7.743 -52.227 1 12.49 222 PHE D N 1
ATOM 16142 C CA . PHE D 4 203 ? -4.981 8.905 -51.903 1 13.6 222 PHE D CA 1
ATOM 16143 C C . PHE D 4 203 ? -5.82 10.016 -51.337 1 14.85 222 PHE D C 1
ATOM 16144 O O . PHE D 4 203 ? -6.992 10.179 -51.695 1 15.14 222 PHE D O 1
ATOM 16161 N N . THR D 4 204 ? -5.176 10.845 -50.522 1 15.33 223 THR D N 1
ATOM 16162 C CA . THR D 4 204 ? -5.752 12.094 -50.087 1 16.54 223 THR D CA 1
ATOM 16163 C C . THR D 4 204 ? -5.514 13.11 -51.238 1 16.69 223 THR D C 1
ATOM 16164 O O . THR D 4 204 ? -4.751 12.833 -52.173 1 16.33 223 THR D O 1
ATOM 16175 N N . LYS D 4 205 ? -6.13 14.298 -51.158 1 16.98 224 LYS D N 1
ATOM 16176 C CA . LYS D 4 205 ? -5.954 15.326 -52.183 1 17.67 224 LYS D CA 1
ATOM 16177 C C . LYS D 4 205 ? -4.468 15.677 -52.392 1 17.57 224 LYS D C 1
ATOM 16178 O O . LYS D 4 205 ? -3.994 15.664 -53.526 1 17.39 224 LYS D O 1
ATOM 16197 N N . GLU D 4 206 ? -3.734 15.92 -51.298 1 17.42 225 GLU D N 1
ATOM 16198 C CA . GLU D 4 206 ? -2.309 16.235 -51.373 1 17.48 225 GLU D CA 1
ATOM 16199 C C . GLU D 4 206 ? -1.51 15.076 -51.967 1 16.9 225 GLU D C 1
ATOM 16200 O O . GLU D 4 206 ? -0.645 15.296 -52.816 1 16.93 225 GLU D O 1
ATOM 16204 N N . GLU D 4 207 ? -1.798 13.845 -51.526 1 16.21 226 GLU D N 1
ATOM 16205 C CA . GLU D 4 207 ? -1.101 12.672 -52.046 1 15.68 226 GLU D CA 1
ATOM 16206 C C . GLU D 4 207 ? -1.356 12.486 -53.533 1 15.21 226 GLU D C 1
ATOM 16207 O O . GLU D 4 207 ? -0.431 12.156 -54.269 1 15.14 226 GLU D O 1
ATOM 16219 N N . LEU D 4 208 ? -2.596 12.684 -53.975 1 14.82 227 LEU D N 1
ATOM 16220 C CA . LEU D 4 208 ? -2.937 12.534 -55.383 1 14.57 227 LEU D CA 1
ATOM 16221 C C . LEU D 4 208 ? -2.245 13.589 -56.249 1 14.38 227 LEU D C 1
ATOM 16222 O O . LEU D 4 208 ? -1.701 13.259 -57.305 1 13.99 227 LEU D O 1
ATOM 16238 N N . THR D 4 209 ? -2.221 14.844 -55.794 1 14.92 228 THR D N 1
ATOM 16239 C CA . THR D 4 209 ? -1.513 15.906 -56.507 1 15.78 228 THR D CA 1
ATOM 16240 C C . THR D 4 209 ? -0.018 15.572 -56.623 1 15.96 228 THR D C 1
ATOM 16241 O O . THR D 4 209 ? 0.557 15.686 -57.707 1 16.07 228 THR D O 1
ATOM 16252 N N . GLN D 4 210 ? 0.594 15.105 -55.519 1 16.05 229 GLN D N 1
ATOM 16253 C CA . GLN D 4 210 ? 2.001 14.724 -55.549 1 16.28 229 GLN D CA 1
ATOM 16254 C C . GLN D 4 210 ? 2.249 13.53 -56.47 1 15.99 229 GLN D C 1
ATOM 16255 O O . GLN D 4 210 ? 3.216 13.546 -57.224 1 16.43 229 GLN D O 1
ATOM 16269 N N . PHE D 4 211 ? 1.367 12.527 -56.451 1 15.14 230 PHE D N 1
ATOM 16270 C CA . PHE D 4 211 ? 1.508 11.366 -57.316 1 14.88 230 PHE D CA 1
ATOM 16271 C C . PHE D 4 211 ? 1.425 11.752 -58.793 1 15.31 230 PHE D C 1
ATOM 16272 O O . PHE D 4 211 ? 2.194 11.246 -59.602 1 15.07 230 PHE D O 1
ATOM 16289 N N . ARG D 4 212 ? 0.52 12.663 -59.134 1 15.84 231 ARG D N 1
ATOM 16290 C CA . ARG D 4 212 ? 0.373 13.156 -60.507 1 16.55 231 ARG D CA 1
ATOM 16291 C C . ARG D 4 212 ? 1.654 13.877 -60.949 1 16.45 231 ARG D C 1
ATOM 16292 O O . ARG D 4 212 ? 2.145 13.62 -62.043 1 16.29 231 ARG D O 1
ATOM 16313 N N . LYS D 4 213 ? 2.224 14.725 -60.082 1 16.25 232 LYS D N 1
ATOM 16314 C CA . LYS D 4 213 ? 3.464 15.441 -60.394 1 16.38 232 LYS D CA 1
ATOM 16315 C C . LYS D 4 213 ? 4.619 14.458 -60.578 1 15.81 232 LYS D C 1
ATOM 16316 O O . LYS D 4 213 ? 5.422 14.617 -61.494 1 15.45 232 LYS D O 1
ATOM 16335 N N . ASN D 4 214 ? 4.696 13.435 -59.712 1 15.5 233 ASN D N 1
ATOM 16336 C CA . ASN D 4 214 ? 5.743 12.422 -59.784 1 15.37 233 ASN D CA 1
ATOM 16337 C C . ASN D 4 214 ? 5.651 11.598 -61.061 1 15.77 233 ASN D C 1
ATOM 16338 O O . ASN D 4 214 ? 6.675 11.333 -61.685 1 16.02 233 ASN D O 1
ATOM 16349 N N . ILE D 4 215 ? 4.436 11.206 -61.463 1 15.7 234 ILE D N 1
ATOM 16350 C CA . ILE D 4 215 ? 4.247 10.434 -62.692 1 15.81 234 ILE D CA 1
ATOM 16351 C C . ILE D 4 215 ? 4.653 11.271 -63.896 1 16.38 234 ILE D C 1
ATOM 16352 O O . ILE D 4 215 ? 5.317 10.747 -64.794 1 16.51 234 ILE D O 1
ATOM 16368 N N . MET D 4 216 ? 4.27 12.559 -63.924 1 16.51 235 MET D N 1
ATOM 16369 C CA . MET D 4 216 ? 4.634 13.42 -65.049 1 16.96 235 MET D CA 1
ATOM 16370 C C . MET D 4 216 ? 6.144 13.637 -65.104 1 17.5 235 MET D C 1
ATOM 16371 O O . MET D 4 216 ? 6.721 13.67 -66.185 1 17.43 235 MET D O 1
ATOM 16385 N N . PHE D 4 217 ? 6.802 13.723 -63.944 1 17.98 236 PHE D N 1
ATOM 16386 C CA . PHE D 4 217 ? 8.258 13.8 -63.882 1 18.95 236 PHE D CA 1
ATOM 16387 C C . PHE D 4 217 ? 8.876 12.543 -64.544 1 18.63 236 PHE D C 1
ATOM 16388 O O . PHE D 4 217 ? 9.819 12.667 -65.322 1 18.52 236 PHE D O 1
ATOM 16405 N N . ASP D 4 218 ? 8.32 11.349 -64.251 1 18.21 237 ASP D N 1
ATOM 16406 C CA . ASP D 4 218 ? 8.824 10.094 -64.799 1 18.39 237 ASP D CA 1
ATOM 16407 C C . ASP D 4 218 ? 8.572 9.977 -66.298 1 18.59 237 ASP D C 1
ATOM 16408 O O . ASP D 4 218 ? 9.481 9.605 -67.037 1 18.44 237 ASP D O 1
ATOM 16417 N N . VAL D 4 219 ? 7.375 10.343 -66.769 1 18.78 238 VAL D N 1
ATOM 16418 C CA . VAL D 4 219 ? 7.084 10.282 -68.212 1 19.33 238 VAL D CA 1
ATOM 16419 C C . VAL D 4 219 ? 8.02 11.225 -68.986 1 19.83 238 VAL D C 1
ATOM 16420 O O . VAL D 4 219 ? 8.407 10.901 -70.102 1 19.95 238 VAL D O 1
ATOM 16433 N N . GLU D 4 220 ? 8.387 12.377 -68.398 1 20.13 239 GLU D N 1
ATOM 16434 C CA . GLU D 4 220 ? 9.308 13.312 -69.033 1 20.98 239 GLU D CA 1
ATOM 16435 C C . GLU D 4 220 ? 10.732 12.742 -69.007 1 21.77 239 GLU D C 1
ATOM 16436 O O . GLU D 4 220 ? 11.453 12.853 -69.995 1 21.83 239 GLU D O 1
ATOM 16440 N N . ARG D 4 221 ? 11.13 12.123 -67.884 1 21.41 240 ARG D N 1
ATOM 16441 C CA . ARG D 4 221 ? 12.461 11.542 -67.731 1 22.58 240 ARG D CA 1
ATOM 16442 C C . ARG D 4 221 ? 12.683 10.339 -68.651 1 22.44 240 ARG D C 1
ATOM 16443 O O . ARG D 4 221 ? 13.754 10.225 -69.241 1 23.08 240 ARG D O 1
ATOM 16464 N N . TYR D 4 222 ? 11.722 9.416 -68.714 1 21.79 241 TYR D N 1
ATOM 16465 C CA . TYR D 4 222 ? 11.859 8.199 -69.512 1 22.25 241 TYR D CA 1
ATOM 16466 C C . TYR D 4 222 ? 11.289 8.299 -70.919 1 23.06 241 TYR D C 1
ATOM 16467 O O . TYR D 4 222 ? 11.177 7.275 -71.588 1 23.4 241 TYR D O 1
ATOM 16485 N N . ASN D 4 223 ? 10.952 9.515 -71.39 1 23.51 242 ASN D N 1
ATOM 16486 C CA . ASN D 4 223 ? 10.419 9.745 -72.735 1 24.6 242 ASN D CA 1
ATOM 16487 C C . ASN D 4 223 ? 9.248 8.814 -73.059 1 24.14 242 ASN D C 1
ATOM 16488 O O . ASN D 4 223 ? 9.27 8.109 -74.064 1 24.48 242 ASN D O 1
ATOM 16499 N N . VAL D 4 224 ? 8.249 8.789 -72.177 1 23.35 243 VAL D N 1
ATOM 16500 C CA . VAL D 4 224 ? 7.08 7.941 -72.367 1 23.22 243 VAL D CA 1
ATOM 16501 C C . VAL D 4 224 ? 6.132 8.728 -73.268 1 23.56 243 VAL D C 1
ATOM 16502 O O . VAL D 4 224 ? 5.607 9.745 -72.803 1 23.43 243 VAL D O 1
ATOM 16515 N N . PRO D 4 225 ? 5.936 8.361 -74.564 1 23.78 244 PRO D N 1
ATOM 16516 C CA . PRO D 4 225 ? 5.088 9.198 -75.43 1 24.06 244 PRO D CA 1
ATOM 16517 C C . PRO D 4 225 ? 3.584 9.039 -75.202 1 24.21 244 PRO D C 1
ATOM 16518 O O . PRO D 4 225 ? 2.853 8.544 -76.058 1 24.8 244 PRO D O 1
ATOM 16529 N N . ILE D 4 226 ? 3.121 9.518 -74.06 1 23.75 245 ILE D N 1
ATOM 16530 C CA . ILE D 4 226 ? 1.697 9.501 -73.744 1 24.13 245 ILE D CA 1
ATOM 16531 C C . ILE D 4 226 ? 0.976 10.545 -74.607 1 25.22 245 ILE D C 1
ATOM 16532 O O . ILE D 4 226 ? 1.598 11.479 -75.132 1 25.39 245 ILE D O 1
ATOM 16548 N N . TYR D 4 227 ? -0.341 10.397 -74.748 1 25.73 246 TYR D N 1
ATOM 16549 C CA . TYR D 4 227 ? -1.133 11.328 -75.537 1 27.21 246 TYR D CA 1
ATOM 16550 C C . TYR D 4 227 ? -1.046 12.736 -74.953 1 28.42 246 TYR D C 1
ATOM 16551 O O . TYR D 4 227 ? -1.051 12.9 -73.735 1 28.16 246 TYR D O 1
ATOM 16569 N N . LYS D 4 228 ? -0.968 13.736 -75.831 1 29.61 247 LYS D N 1
ATOM 16570 C CA . LYS D 4 228 ? -0.796 15.134 -75.444 1 30.75 247 LYS D CA 1
ATOM 16571 C C . LYS D 4 228 ? -2.088 15.884 -75.736 1 31.69 247 LYS D C 1
ATOM 16572 O O . LYS D 4 228 ? -2.402 16.146 -76.896 1 32.29 247 LYS D O 1
ATOM 16591 N N . PHE D 4 229 ? -2.862 16.185 -74.694 1 31.79 248 PHE D N 1
ATOM 16592 C CA . PHE D 4 229 ? -4.115 16.914 -74.856 1 33.22 248 PHE D CA 1
ATOM 16593 C C . PHE D 4 229 ? -3.831 18.38 -75.163 1 35.25 248 PHE D C 1
ATOM 16594 O O . PHE D 4 229 ? -3.329 19.105 -74.305 1 35.49 248 PHE D O 1
ATOM 16611 N N . GLU D 4 230 ? -4.151 18.816 -76.39 1 36.44 249 GLU D N 1
ATOM 16612 C CA . GLU D 4 230 ? -3.896 20.185 -76.835 1 38.08 249 GLU D CA 1
ATOM 16613 C C . GLU D 4 230 ? -4.737 20.547 -78.056 1 39.21 249 GLU D C 1
ATOM 16614 O O . GLU D 4 230 ? -5.383 19.682 -78.65 1 39.64 249 GLU D O 1
ATOM 16626 N N . ASP D 4 237 ? -9.12 25.236 -83.885 1 61.28 256 ASP D N 1
ATOM 16627 C CA . ASP D 4 237 ? -8.808 26.646 -83.657 1 62.28 256 ASP D CA 1
ATOM 16628 C C . ASP D 4 237 ? -8.418 26.886 -82.184 1 61.82 256 ASP D C 1
ATOM 16629 O O . ASP D 4 237 ? -8.218 25.923 -81.438 1 61.39 256 ASP D O 1
ATOM 16632 N N . LEU D 4 238 ? -8.265 28.158 -81.773 1 61.87 257 LEU D N 1
ATOM 16633 C CA . LEU D 4 238 ? -7.923 28.492 -80.39 1 61.43 257 LEU D CA 1
ATOM 16634 C C . LEU D 4 238 ? -9.099 28.403 -79.429 1 61.17 257 LEU D C 1
ATOM 16635 O O . LEU D 4 238 ? -8.876 28.476 -78.223 1 60.81 257 LEU D O 1
ATOM 16651 N N . GLU D 4 239 ? -10.342 28.211 -79.918 1 61.34 258 GLU D N 1
ATOM 16652 C CA . GLU D 4 239 ? -11.507 28.064 -79.045 1 61.66 258 GLU D CA 1
ATOM 16653 C C . GLU D 4 239 ? -11.305 26.929 -78.038 1 60.31 258 GLU D C 1
ATOM 16654 O O . GLU D 4 239 ? -11.687 27.059 -76.876 1 60.51 258 GLU D O 1
ATOM 16666 N N . SER D 4 240 ? -10.644 25.848 -78.465 1 58.94 259 SER D N 1
ATOM 16667 C CA . SER D 4 240 ? -10.373 24.699 -77.611 1 57.99 259 SER D CA 1
ATOM 16668 C C . SER D 4 240 ? -9.243 24.921 -76.584 1 56.62 259 SER D C 1
ATOM 16669 O O . SER D 4 240 ? -8.812 23.949 -75.977 1 56.17 259 SER D O 1
ATOM 16677 N N . MET D 4 241 ? -8.804 26.17 -76.338 1 56.04 260 MET D N 1
ATOM 16678 C CA . MET D 4 241 ? -7.733 26.424 -75.376 1 55.13 260 MET D CA 1
ATOM 16679 C C . MET D 4 241 ? -8.147 26.022 -73.954 1 54.1 260 MET D C 1
ATOM 16680 O O . MET D 4 241 ? -7.454 25.233 -73.328 1 53.2 260 MET D O 1
ATOM 16694 N N . GLU D 4 242 ? -9.264 26.556 -73.45 1 54.01 261 GLU D N 1
ATOM 16695 C CA . GLU D 4 242 ? -9.7 26.302 -72.073 1 53.38 261 GLU D CA 1
ATOM 16696 C C . GLU D 4 242 ? -9.993 24.832 -71.812 1 52.29 261 GLU D C 1
ATOM 16697 O O . GLU D 4 242 ? -9.562 24.298 -70.791 1 51.85 261 GLU D O 1
ATOM 16709 N N . GLU D 4 243 ? -10.727 24.178 -72.715 1 51.94 262 GLU D N 1
ATOM 16710 C CA . GLU D 4 243 ? -11.083 22.778 -72.542 1 51.51 262 GLU D CA 1
ATOM 16711 C C . GLU D 4 243 ? -9.845 21.886 -72.571 1 50.01 262 GLU D C 1
ATOM 16712 O O . GLU D 4 243 ? -9.6 21.173 -71.601 1 49.45 262 GLU D O 1
ATOM 16724 N N . ASN D 4 244 ? -9.055 21.933 -73.657 1 49.3 263 ASN D N 1
ATOM 16725 C CA . ASN D 4 244 ? -7.897 21.062 -73.781 1 48.49 263 ASN D CA 1
ATOM 16726 C C . ASN D 4 244 ? -6.862 21.325 -72.71 1 47.34 263 ASN D C 1
ATOM 16727 O O . ASN D 4 244 ? -6.259 20.373 -72.217 1 46.96 263 ASN D O 1
ATOM 16738 N N . GLN D 4 245 ? -6.662 22.593 -72.299 1 46.75 264 GLN D N 1
ATOM 16739 C CA . GLN D 4 245 ? -5.729 22.888 -71.197 1 45.75 264 GLN D CA 1
ATOM 16740 C C . GLN D 4 245 ? -6.208 22.212 -69.916 1 44.12 264 GLN D C 1
ATOM 16741 O O . GLN D 4 245 ? -5.405 21.594 -69.222 1 43.91 264 GLN D O 1
ATOM 16755 N N . ALA D 4 246 ? -7.522 22.25 -69.641 1 42.99 265 ALA D N 1
ATOM 16756 C CA . ALA D 4 246 ? -8.078 21.557 -68.479 1 41.95 265 ALA D CA 1
ATOM 16757 C C . ALA D 4 246 ? -7.889 20.032 -68.592 1 40.05 265 ALA D C 1
ATOM 16758 O O . ALA D 4 246 ? -7.732 19.371 -67.571 1 39.63 265 ALA D O 1
ATOM 16765 N N . LEU D 4 247 ? -7.866 19.481 -69.817 1 38.66 266 LEU D N 1
ATOM 16766 C CA . LEU D 4 247 ? -7.611 18.055 -70.019 1 37.19 266 LEU D CA 1
ATOM 16767 C C . LEU D 4 247 ? -6.123 17.756 -69.787 1 35.57 266 LEU D C 1
ATOM 16768 O O . LEU D 4 247 ? -5.796 16.718 -69.222 1 35.27 266 LEU D O 1
ATOM 16784 N N . ALA D 4 248 ? -5.226 18.649 -70.221 1 34.49 267 ALA D N 1
ATOM 16785 C CA . ALA D 4 248 ? -3.79 18.476 -70.017 1 33.49 267 ALA D CA 1
ATOM 16786 C C . ALA D 4 248 ? -3.391 18.675 -68.545 1 32.46 267 ALA D C 1
ATOM 16787 O O . ALA D 4 248 ? -2.383 18.12 -68.112 1 32.33 267 ALA D O 1
ATOM 16794 N N . SER D 4 249 ? -4.152 19.477 -67.783 1 31.49 268 SER D N 1
ATOM 16795 C CA . SER D 4 249 ? -3.85 19.7 -66.375 1 30.48 268 SER D CA 1
ATOM 16796 C C . SER D 4 249 ? -4.161 18.452 -65.546 1 28.69 268 SER D C 1
ATOM 16797 O O . SER D 4 249 ? -3.43 18.148 -64.604 1 28.94 268 SER D O 1
ATOM 16805 N N . LEU D 4 250 ? -5.225 17.723 -65.894 1 26.89 269 LEU D N 1
ATOM 16806 C CA . LEU D 4 250 ? -5.619 16.535 -65.145 1 25.65 269 LEU D CA 1
ATOM 16807 C C . LEU D 4 250 ? -4.822 15.28 -65.523 1 23.36 269 LEU D C 1
ATOM 16808 O O . LEU D 4 250 ? -5.219 14.193 -65.12 1 23.19 269 LEU D O 1
ATOM 16824 N N . GLN D 4 251 ? -3.7 15.41 -66.252 1 21.65 270 GLN D N 1
ATOM 16825 C CA . GLN D 4 251 ? -2.929 14.25 -66.674 1 20.38 270 GLN D CA 1
ATOM 16826 C C . GLN D 4 251 ? -1.962 13.735 -65.608 1 19.47 270 GLN D C 1
ATOM 16827 O O . GLN D 4 251 ? -1.14 14.523 -65.142 1 19.84 270 GLN D O 1
ATOM 16841 N N . PRO D 4 252 ? -1.952 12.422 -65.264 1 18.57 271 PRO D N 1
ATOM 16842 C CA . PRO D 4 252 ? -2.856 11.343 -65.708 1 18.16 271 PRO D CA 1
ATOM 16843 C C . PRO D 4 252 ? -4.231 11.464 -65.062 1 18.15 271 PRO D C 1
ATOM 16844 O O . PRO D 4 252 ? -4.314 11.877 -63.905 1 18.32 271 PRO D O 1
ATOM 16855 N N . PHE D 4 253 ? -5.304 11.097 -65.774 1 17.92 272 PHE D N 1
ATOM 16856 C CA . PHE D 4 253 ? -6.647 11.182 -65.213 1 18.53 272 PHE D CA 1
ATOM 16857 C C . PHE D 4 253 ? -6.773 10.297 -63.985 1 17.85 272 PHE D C 1
ATOM 16858 O O . PHE D 4 253 ? -6.4 9.135 -64.047 1 17.74 272 PHE D O 1
ATOM 16875 N N . ALA D 4 254 ? -7.226 10.869 -62.863 1 17.28 273 ALA D N 1
ATOM 16876 C CA . ALA D 4 254 ? -7.392 10.152 -61.612 1 17.12 273 ALA D CA 1
ATOM 16877 C C . ALA D 4 254 ? -8.827 9.742 -61.483 1 17.09 273 ALA D C 1
ATOM 16878 O O . ALA D 4 254 ? -9.685 10.59 -61.292 1 17.56 273 ALA D O 1
ATOM 16885 N N . ILE D 4 255 ? -9.098 8.437 -61.597 1 16.63 274 ILE D N 1
ATOM 16886 C CA . ILE D 4 255 ? -10.454 7.922 -61.582 1 16.97 274 ILE D CA 1
ATOM 16887 C C . ILE D 4 255 ? -10.761 7.063 -60.365 1 16.9 274 ILE D C 1
ATOM 16888 O O . ILE D 4 255 ? -9.873 6.429 -59.804 1 16.5 274 ILE D O 1
ATOM 16904 N N . ILE D 4 256 ? -12.045 7.022 -59.997 1 17.19 275 ILE D N 1
ATOM 16905 C CA . ILE D 4 256 ? -12.592 6.173 -58.945 1 17.45 275 ILE D CA 1
ATOM 16906 C C . ILE D 4 256 ? -13.775 5.492 -59.605 1 18.34 275 ILE D C 1
ATOM 16907 O O . ILE D 4 256 ? -14.67 6.173 -60.096 1 18.45 275 ILE D O 1
ATOM 16923 N N . THR D 4 257 ? -13.76 4.166 -59.651 1 18.97 276 THR D N 1
ATOM 16924 C CA . THR D 4 257 ? -14.792 3.384 -60.309 1 20.11 276 THR D CA 1
ATOM 16925 C C . THR D 4 257 ? -15.501 2.44 -59.351 1 20.98 276 THR D C 1
ATOM 16926 O O . THR D 4 257 ? -15.008 2.153 -58.259 1 20.74 276 THR D O 1
ATOM 16937 N N . SER D 4 258 ? -16.674 1.972 -59.77 1 22.1 277 SER D N 1
ATOM 16938 C CA . SER D 4 258 ? -17.445 0.995 -59.029 1 23.94 277 SER D CA 1
ATOM 16939 C C . SER D 4 258 ? -18.511 0.406 -59.925 1 26.17 277 SER D C 1
ATOM 16940 O O . SER D 4 258 ? -19.192 1.145 -60.62 1 26.42 277 SER D O 1
ATOM 16948 N N . ASP D 4 259 ? -18.629 -0.913 -59.922 1 27.69 278 ASP D N 1
ATOM 16949 C CA . ASP D 4 259 ? -19.65 -1.622 -60.683 1 29.88 278 ASP D CA 1
ATOM 16950 C C . ASP D 4 259 ? -20.799 -2.136 -59.777 1 31.39 278 ASP D C 1
ATOM 16951 O O . ASP D 4 259 ? -21.662 -2.863 -60.262 1 32.6 278 ASP D O 1
ATOM 16960 N N . THR D 4 260 ? -20.83 -1.737 -58.487 1 31.4 279 THR D N 1
ATOM 16961 C CA . THR D 4 260 ? -21.873 -2.12 -57.547 1 32.71 279 THR D CA 1
ATOM 16962 C C . THR D 4 260 ? -22.722 -0.89 -57.24 1 33.63 279 THR D C 1
ATOM 16963 O O . THR D 4 260 ? -22.186 0.202 -57.021 1 32.81 279 THR D O 1
ATOM 16974 N N . ARG D 4 261 ? -24.043 -1.072 -57.229 1 35.2 280 ARG D N 1
ATOM 16975 C CA . ARG D 4 261 ? -24.985 0.011 -56.98 1 37.07 280 ARG D CA 1
ATOM 16976 C C . ARG D 4 261 ? -25.578 -0.086 -55.583 1 37.99 280 ARG D C 1
ATOM 16977 O O . ARG D 4 261 ? -25.538 -1.142 -54.953 1 38.28 280 ARG D O 1
ATOM 16998 N N . ASP D 4 262 ? -26.146 1.025 -55.11 1 38.43 281 ASP D N 1
ATOM 16999 C CA . ASP D 4 262 ? -26.822 1.094 -53.816 1 39.5 281 ASP D CA 1
ATOM 17000 C C . ASP D 4 262 ? -28.359 0.929 -54.018 1 41.38 281 ASP D C 1
ATOM 17001 O O . ASP D 4 262 ? -28.809 0.657 -55.137 1 41.81 281 ASP D O 1
ATOM 17010 N N . SER D 4 263 ? -29.158 1.088 -52.955 1 42.56 282 SER D N 1
ATOM 17011 C CA . SER D 4 263 ? -30.612 0.967 -53.058 1 44.85 282 SER D CA 1
ATOM 17012 C C . SER D 4 263 ? -31.202 1.98 -54.037 1 45.79 282 SER D C 1
ATOM 17013 O O . SER D 4 263 ? -32.098 1.628 -54.802 1 47.01 282 SER D O 1
ATOM 17021 N N . GLU D 4 264 ? -30.689 3.219 -54.05 1 45.17 283 GLU D N 1
ATOM 17022 C CA . GLU D 4 264 ? -31.158 4.234 -54.996 1 45.95 283 GLU D CA 1
ATOM 17023 C C . GLU D 4 264 ? -30.712 3.98 -56.458 1 45.53 283 GLU D C 1
ATOM 17024 O O . GLU D 4 264 ? -31.082 4.754 -57.339 1 45.89 283 GLU D O 1
ATOM 17028 N N . GLY D 4 265 ? -29.926 2.93 -56.706 1 44.36 284 GLY D N 1
ATOM 17029 C CA . GLY D 4 265 ? -29.446 2.605 -58.04 1 43.88 284 GLY D CA 1
ATOM 17030 C C . GLY D 4 265 ? -28.245 3.411 -58.49 1 41.92 284 GLY D C 1
ATOM 17031 O O . GLY D 4 265 ? -27.953 3.448 -59.685 1 42.12 284 GLY D O 1
ATOM 17035 N N . ARG D 4 266 ? -27.522 4.044 -57.553 1 39.86 285 ARG D N 1
ATOM 17036 C CA . ARG D 4 266 ? -26.36 4.865 -57.872 1 37.98 285 ARG D CA 1
ATOM 17037 C C . ARG D 4 266 ? -25.077 4.109 -57.561 1 35.12 285 ARG D C 1
ATOM 17038 O O . ARG D 4 266 ? -24.982 3.455 -56.527 1 35.02 285 ARG D O 1
ATOM 17042 N N . TYR D 4 267 ? -24.094 4.197 -58.461 1 32.87 286 TYR D N 1
ATOM 17043 C CA . TYR D 4 267 ? -22.802 3.55 -58.258 1 30.83 286 TYR D CA 1
ATOM 17044 C C . TYR D 4 267 ? -22.079 4.211 -57.094 1 28.58 286 TYR D C 1
ATOM 17045 O O . TYR D 4 267 ? -21.923 5.433 -57.077 1 28.58 286 TYR D O 1
ATOM 17063 N N . VAL D 4 268 ? -21.665 3.412 -56.11 1 26.51 287 VAL D N 1
ATOM 17064 C CA . VAL D 4 268 ? -21.007 3.922 -54.915 1 25.04 287 VAL D CA 1
ATOM 17065 C C . VAL D 4 268 ? -19.958 2.919 -54.409 1 23.56 287 VAL D C 1
ATOM 17066 O O . VAL D 4 268 ? -19.989 1.741 -54.776 1 23.82 287 VAL D O 1
ATOM 17079 N N . ARG D 4 269 ? -19.054 3.389 -53.526 1 21.89 288 ARG D N 1
ATOM 17080 C CA . ARG D 4 269 ? -18.116 2.554 -52.785 1 20.8 288 ARG D CA 1
ATOM 17081 C C . ARG D 4 269 ? -18.402 2.854 -51.331 1 21.02 288 ARG D C 1
ATOM 17082 O O . ARG D 4 269 ? -18.331 4.011 -50.922 1 20.94 288 ARG D O 1
ATOM 17103 N N . GLU D 4 270 ? -18.761 1.827 -50.558 1 21.31 289 GLU D N 1
ATOM 17104 C CA . GLU D 4 270 ? -19.14 1.996 -49.163 1 22.14 289 GLU D CA 1
ATOM 17105 C C . GLU D 4 270 ? -18.057 1.486 -48.218 1 20.64 289 GLU D C 1
ATOM 17106 O O . GLU D 4 270 ? -17.888 0.276 -48.05 1 20.7 289 GLU D O 1
ATOM 17118 N N . TYR D 4 271 ? -17.332 2.423 -47.597 1 19.19 290 TYR D N 1
ATOM 17119 C CA . TYR D 4 271 ? -16.29 2.126 -46.626 1 18.4 290 TYR D CA 1
ATOM 17120 C C . TYR D 4 271 ? -16.858 2.295 -45.214 1 19.33 290 TYR D C 1
ATOM 17121 O O . TYR D 4 271 ? -17.789 3.087 -45.03 1 20.62 290 TYR D O 1
ATOM 17139 N N . PRO D 4 272 ? -16.299 1.623 -44.18 1 19.2 291 PRO D N 1
ATOM 17140 C CA . PRO D 4 272 ? -16.831 1.819 -42.816 1 19.54 291 PRO D CA 1
ATOM 17141 C C . PRO D 4 272 ? -16.895 3.278 -42.355 1 19.92 291 PRO D C 1
ATOM 17142 O O . PRO D 4 272 ? -17.712 3.615 -41.502 1 20.66 291 PRO D O 1
ATOM 17153 N N . TRP D 4 273 ? -16.064 4.142 -42.954 1 19.56 292 TRP D N 1
ATOM 17154 C CA . TRP D 4 273 ? -15.942 5.558 -42.607 1 20.75 292 TRP D CA 1
ATOM 17155 C C . TRP D 4 273 ? -16.66 6.531 -43.539 1 22.49 292 TRP D C 1
ATOM 17156 O O . TRP D 4 273 ? -16.642 7.731 -43.267 1 23.56 292 TRP D O 1
ATOM 17177 N N . GLY D 4 274 ? -17.291 6.041 -44.604 1 22.72 293 GLY D N 1
ATOM 17178 C CA . GLY D 4 274 ? -18.018 6.912 -45.513 1 24.27 293 GLY D CA 1
ATOM 17179 C C . GLY D 4 274 ? -18.325 6.266 -46.84 1 23.86 293 GLY D C 1
ATOM 17180 O O . GLY D 4 274 ? -17.78 5.212 -47.173 1 22.92 293 GLY D O 1
ATOM 17184 N N . ILE D 4 275 ? -19.189 6.921 -47.61 1 24.66 294 ILE D N 1
ATOM 17185 C CA . ILE D 4 275 ? -19.612 6.428 -48.913 1 25.3 294 ILE D CA 1
ATOM 17186 C C . ILE D 4 275 ? -19.125 7.395 -49.977 1 26.22 294 ILE D C 1
ATOM 17187 O O . ILE D 4 275 ? -19.334 8.601 -49.856 1 26.58 294 ILE D O 1
ATOM 17203 N N . ILE D 4 276 ? -18.514 6.861 -51.032 1 26.7 295 ILE D N 1
ATOM 17204 C CA . ILE D 4 276 ? -18.06 7.664 -52.155 1 28.07 295 ILE D CA 1
ATOM 17205 C C . ILE D 4 276 ? -19.079 7.501 -53.269 1 30.04 295 ILE D C 1
ATOM 17206 O O . ILE D 4 276 ? -19.226 6.396 -53.786 1 30.32 295 ILE D O 1
ATOM 17222 N N . SER D 4 277 ? -19.778 8.583 -53.644 1 31.38 296 SER D N 1
ATOM 17223 C CA . SER D 4 277 ? -20.703 8.535 -54.774 1 33.16 296 SER D CA 1
ATOM 17224 C C . SER D 4 277 ? -19.886 8.829 -56.024 1 33.81 296 SER D C 1
ATOM 17225 O O . SER D 4 277 ? -19.293 9.895 -56.125 1 33.54 296 SER D O 1
ATOM 17233 N N . ILE D 4 278 ? -19.874 7.901 -56.977 1 37.59 297 ILE D N 1
ATOM 17234 C CA . ILE D 4 278 ? -19.015 8.013 -58.162 1 38.47 297 ILE D CA 1
ATOM 17235 C C . ILE D 4 278 ? -19.419 9.195 -59.049 1 40.07 297 ILE D C 1
ATOM 17236 O O . ILE D 4 278 ? -18.55 9.829 -59.651 1 39.84 297 ILE D O 1
ATOM 17252 N N . ASP D 4 279 ? -20.728 9.485 -59.141 1 41.7 298 ASP D N 1
ATOM 17253 C CA . ASP D 4 279 ? -21.233 10.589 -59.959 1 43.68 298 ASP D CA 1
ATOM 17254 C C . ASP D 4 279 ? -20.646 11.946 -59.574 1 45.43 298 ASP D C 1
ATOM 17255 O O . ASP D 4 279 ? -20.456 12.783 -60.454 1 45.67 298 ASP D O 1
ATOM 17259 N N . ASP D 4 280 ? -20.327 12.167 -58.284 1 46.39 299 ASP D N 1
ATOM 17260 C CA . ASP D 4 280 ? -19.708 13.419 -57.828 1 48.05 299 ASP D CA 1
ATOM 17261 C C . ASP D 4 280 ? -18.434 13.723 -58.639 1 48.47 299 ASP D C 1
ATOM 17262 O O . ASP D 4 280 ? -17.596 12.841 -58.828 1 48.23 299 ASP D O 1
ATOM 17271 N N . ASP D 4 281 ? -18.355 14.929 -59.206 1 48.85 300 ASP D N 1
ATOM 17272 C CA . ASP D 4 281 ? -17.238 15.313 -60.068 1 49.39 300 ASP D CA 1
ATOM 17273 C C . ASP D 4 281 ? -16.015 15.83 -59.314 1 49.5 300 ASP D C 1
ATOM 17274 O O . ASP D 4 281 ? -14.932 15.88 -59.897 1 49.97 300 ASP D O 1
ATOM 17283 N N . LYS D 4 282 ? -16.167 16.233 -58.045 1 48.8 301 LYS D N 1
ATOM 17284 C CA . LYS D 4 282 ? -15.041 16.744 -57.266 1 48.63 301 LYS D CA 1
ATOM 17285 C C . LYS D 4 282 ? -14.073 15.656 -56.776 1 47.46 301 LYS D C 1
ATOM 17286 O O . LYS D 4 282 ? -13.002 15.992 -56.274 1 48 301 LYS D O 1
ATOM 17290 N N . ILE D 4 283 ? -14.428 14.376 -56.918 1 45.72 302 ILE D N 1
ATOM 17291 C CA . ILE D 4 283 ? -13.599 13.276 -56.415 1 44.72 302 ILE D CA 1
ATOM 17292 C C . ILE D 4 283 ? -12.727 12.675 -57.507 1 42.9 302 ILE D C 1
ATOM 17293 O O . ILE D 4 283 ? -11.552 12.377 -57.265 1 43.25 302 ILE D O 1
ATOM 17309 N N . SER D 4 284 ? -13.291 12.488 -58.702 1 40.79 303 SER D N 1
ATOM 17310 C CA . SER D 4 284 ? -12.614 11.773 -59.755 1 39.24 303 SER D CA 1
ATOM 17311 C C . SER D 4 284 ? -12.811 12.44 -61.106 1 37.68 303 SER D C 1
ATOM 17312 O O . SER D 4 284 ? -13.778 13.174 -61.307 1 37.86 303 SER D O 1
ATOM 17320 N N . ASP D 4 285 ? -11.89 12.165 -62.035 1 35.96 304 ASP D N 1
ATOM 17321 C CA . ASP D 4 285 ? -11.949 12.653 -63.41 1 34.89 304 ASP D CA 1
ATOM 17322 C C . ASP D 4 285 ? -12.596 11.59 -64.315 1 33.07 304 ASP D C 1
ATOM 17323 O O . ASP D 4 285 ? -12.286 11.545 -65.505 1 32.66 304 ASP D O 1
ATOM 17332 N N . LEU D 4 286 ? -13.487 10.743 -63.77 1 31.77 305 LEU D N 1
ATOM 17333 C CA . LEU D 4 286 ? -14.073 9.655 -64.532 1 30.92 305 LEU D CA 1
ATOM 17334 C C . LEU D 4 286 ? -15.011 10.152 -65.622 1 30.2 305 LEU D C 1
ATOM 17335 O O . LEU D 4 286 ? -14.921 9.69 -66.758 1 30.03 305 LEU D O 1
ATOM 17351 N N . LYS D 4 287 ? -15.873 11.117 -65.299 1 29.56 306 LYS D N 1
ATOM 17352 C CA . LYS D 4 287 ? -16.794 11.678 -66.281 1 29.1 306 LYS D CA 1
ATOM 17353 C C . LYS D 4 287 ? -16.042 12.472 -67.337 1 27.8 306 LYS D C 1
ATOM 17354 O O . LYS D 4 287 ? -16.392 12.395 -68.512 1 28.03 306 LYS D O 1
ATOM 17373 N N . VAL D 4 288 ? -14.977 13.183 -66.946 1 26.34 307 VAL D N 1
ATOM 17374 C CA . VAL D 4 288 ? -14.139 13.909 -67.904 1 25.74 307 VAL D CA 1
ATOM 17375 C C . VAL D 4 288 ? -13.482 12.903 -68.862 1 24.31 307 VAL D C 1
ATOM 17376 O O . VAL D 4 288 ? -13.507 13.112 -70.073 1 24.07 307 VAL D O 1
ATOM 17389 N N . LEU D 4 289 ? -12.94 11.798 -68.316 1 23.13 308 LEU D N 1
ATOM 17390 C CA . LEU D 4 289 ? -12.338 10.743 -69.119 1 22.43 308 LEU D CA 1
ATOM 17391 C C . LEU D 4 289 ? -13.354 10.126 -70.094 1 22.24 308 LEU D C 1
ATOM 17392 O O . LEU D 4 289 ? -13.015 9.895 -71.249 1 21.81 308 LEU D O 1
ATOM 17408 N N . LYS D 4 290 ? -14.584 9.879 -69.645 1 22.42 309 LYS D N 1
ATOM 17409 C CA . LYS D 4 290 ? -15.622 9.304 -70.499 1 23.21 309 LYS D CA 1
ATOM 17410 C C . LYS D 4 290 ? -15.995 10.246 -71.648 1 23.97 309 LYS D C 1
ATOM 17411 O O . LYS D 4 290 ? -16.149 9.792 -72.783 1 23.61 309 LYS D O 1
ATOM 17430 N N . ASN D 4 291 ? -16.108 11.552 -71.363 1 24.73 310 ASN D N 1
ATOM 17431 C CA . ASN D 4 291 ? -16.382 12.546 -72.397 1 26 310 ASN D CA 1
ATOM 17432 C C . ASN D 4 291 ? -15.21 12.698 -73.367 1 25.6 310 ASN D C 1
ATOM 17433 O O . ASN D 4 291 ? -15.428 13.037 -74.522 1 25.78 310 ASN D O 1
ATOM 17444 N N . VAL D 4 292 ? -13.981 12.452 -72.915 1 25.17 311 VAL D N 1
ATOM 17445 C CA . VAL D 4 292 ? -12.815 12.473 -73.788 1 25.25 311 VAL D CA 1
ATOM 17446 C C . VAL D 4 292 ? -12.872 11.254 -74.715 1 24.71 311 VAL D C 1
ATOM 17447 O O . VAL D 4 292 ? -12.649 11.386 -75.92 1 24.72 311 VAL D O 1
ATOM 17460 N N . LEU D 4 293 ? -13.166 10.079 -74.158 1 24.16 312 LEU D N 1
ATOM 17461 C CA . LEU D 4 293 ? -13.129 8.851 -74.927 1 24.52 312 LEU D CA 1
ATOM 17462 C C . LEU D 4 293 ? -14.241 8.745 -75.964 1 25.33 312 LEU D C 1
ATOM 17463 O O . LEU D 4 293 ? -13.962 8.501 -77.141 1 25.58 312 LEU D O 1
ATOM 17479 N N . PHE D 4 294 ? -15.496 8.917 -75.545 1 25.61 313 PHE D N 1
ATOM 17480 C CA . PHE D 4 294 ? -16.631 8.752 -76.449 1 26.16 313 PHE D CA 1
ATOM 17481 C C . PHE D 4 294 ? -17.223 10.038 -77.006 1 27.02 313 PHE D C 1
ATOM 17482 O O . PHE D 4 294 ? -18.18 9.966 -77.773 1 27.65 313 PHE D O 1
ATOM 17499 N N . GLY D 4 295 ? -16.652 11.185 -76.67 1 27.33 314 GLY D N 1
ATOM 17500 C CA . GLY D 4 295 ? -17.153 12.455 -77.159 1 28.69 314 GLY D CA 1
ATOM 17501 C C . GLY D 4 295 ? -16.144 13.228 -77.973 1 28.86 314 GLY D C 1
ATOM 17502 O O . GLY D 4 295 ? -16.031 13.039 -79.185 1 29.03 314 GLY D O 1
ATOM 17506 N N . SER D 4 296 ? -15.405 14.097 -77.302 1 28.6 315 SER D N 1
ATOM 17507 C CA . SER D 4 296 ? -14.49 15.02 -77.949 1 29.02 315 SER D CA 1
ATOM 17508 C C . SER D 4 296 ? -13.365 14.372 -78.762 1 27.06 315 SER D C 1
ATOM 17509 O O . SER D 4 296 ? -13.183 14.713 -79.933 1 27.62 315 SER D O 1
ATOM 17517 N N . HIS D 4 297 ? -12.649 13.416 -78.177 1 24.9 316 HIS D N 1
ATOM 17518 C CA . HIS D 4 297 ? -11.461 12.849 -78.804 1 23.16 316 HIS D CA 1
ATOM 17519 C C . HIS D 4 297 ? -11.617 11.473 -79.421 1 21.98 316 HIS D C 1
ATOM 17520 O O . HIS D 4 297 ? -10.616 10.964 -79.9 1 21.54 316 HIS D O 1
ATOM 17534 N N . LEU D 4 298 ? -12.83 10.901 -79.544 1 21.38 317 LEU D N 1
ATOM 17535 C CA . LEU D 4 298 ? -12.99 9.586 -80.198 1 20.69 317 LEU D CA 1
ATOM 17536 C C . LEU D 4 298 ? -12.367 9.589 -81.614 1 20.25 317 LEU D C 1
ATOM 17537 O O . LEU D 4 298 ? -11.526 8.754 -81.931 1 18.88 317 LEU D O 1
ATOM 17553 N N . GLN D 4 299 ? -12.735 10.586 -82.42 1 21.55 318 GLN D N 1
ATOM 17554 C CA . GLN D 4 299 ? -12.227 10.711 -83.772 1 22.49 318 GLN D CA 1
ATOM 17555 C C . GLN D 4 299 ? -10.786 11.21 -83.812 1 22.02 318 GLN D C 1
ATOM 17556 O O . GLN D 4 299 ? -10.074 10.87 -84.749 1 21.76 318 GLN D O 1
ATOM 17570 N N . GLU D 4 300 ? -10.343 11.987 -82.816 1 21.73 319 GLU D N 1
ATOM 17571 C CA . GLU D 4 300 ? -8.95 12.432 -82.755 1 21.46 319 GLU D CA 1
ATOM 17572 C C . GLU D 4 300 ? -8.039 11.221 -82.505 1 19.28 319 GLU D C 1
ATOM 17573 O O . GLU D 4 300 ? -7.004 11.093 -83.154 1 19.54 319 GLU D O 1
ATOM 17585 N N . PHE D 4 301 ? -8.427 10.326 -81.585 1 17.36 320 PHE D N 1
ATOM 17586 C CA . PHE D 4 301 ? -7.647 9.123 -81.322 1 16.3 320 PHE D CA 1
ATOM 17587 C C . PHE D 4 301 ? -7.648 8.223 -82.551 1 16.17 320 PHE D C 1
ATOM 17588 O O . PHE D 4 301 ? -6.603 7.734 -82.964 1 15.89 320 PHE D O 1
ATOM 17605 N N . LYS D 4 302 ? -8.812 8.035 -83.148 1 16.61 321 LYS D N 1
ATOM 17606 C CA . LYS D 4 302 ? -8.954 7.194 -84.329 1 17.15 321 LYS D CA 1
ATOM 17607 C C . LYS D 4 302 ? -8.105 7.72 -85.498 1 17.27 321 LYS D C 1
ATOM 17608 O O . LYS D 4 302 ? -7.36 6.956 -86.102 1 16.8 321 LYS D O 1
ATOM 17627 N N . ASP D 4 303 ? -8.174 9.023 -85.777 1 17.97 322 ASP D N 1
ATOM 17628 C CA . ASP D 4 303 ? -7.411 9.631 -86.86 1 19.15 322 ASP D CA 1
ATOM 17629 C C . ASP D 4 303 ? -5.909 9.553 -86.615 1 18.46 322 ASP D C 1
ATOM 17630 O O . ASP D 4 303 ? -5.168 9.221 -87.532 1 18.63 322 ASP D O 1
ATOM 17639 N N . THR D 4 304 ? -5.453 9.873 -85.4 1 17.93 323 THR D N 1
ATOM 17640 C CA . THR D 4 304 ? -4.027 9.81 -85.085 1 18.45 323 THR D CA 1
ATOM 17641 C C . THR D 4 304 ? -3.5 8.384 -85.21 1 16.62 323 THR D C 1
ATOM 17642 O O . THR D 4 304 ? -2.379 8.188 -85.679 1 16.9 323 THR D O 1
ATOM 17653 N N . THR D 4 305 ? -4.306 7.387 -84.821 1 14.91 324 THR D N 1
ATOM 17654 C CA . THR D 4 305 ? -3.882 5.996 -84.899 1 14.21 324 THR D CA 1
ATOM 17655 C C . THR D 4 305 ? -3.765 5.513 -86.349 1 14.23 324 THR D C 1
ATOM 17656 O O . THR D 4 305 ? -2.735 4.962 -86.738 1 14.05 324 THR D O 1
ATOM 17667 N N . GLN D 4 306 ? -4.83 5.68 -87.131 1 14.45 325 GLN D N 1
ATOM 17668 C CA . GLN D 4 306 ? -4.891 5.109 -88.462 1 14.77 325 GLN D CA 1
ATOM 17669 C C . GLN D 4 306 ? -4.229 5.946 -89.536 1 14.77 325 GLN D C 1
ATOM 17670 O O . GLN D 4 306 ? -3.833 5.38 -90.544 1 14.93 325 GLN D O 1
ATOM 17684 N N . ASN D 4 307 ? -4.058 7.255 -89.324 1 14.83 326 ASN D N 1
ATOM 17685 C CA . ASN D 4 307 ? -3.485 8.143 -90.329 1 15.83 326 ASN D CA 1
ATOM 17686 C C . ASN D 4 307 ? -2.099 8.683 -90.01 1 15.62 326 ASN D C 1
ATOM 17687 O O . ASN D 4 307 ? -1.508 9.34 -90.87 1 16.13 326 ASN D O 1
ATOM 17698 N N . LEU D 4 308 ? -1.552 8.396 -88.823 1 15.15 327 LEU D N 1
ATOM 17699 C CA . LEU D 4 308 ? -0.196 8.817 -88.488 1 16.12 327 LEU D CA 1
ATOM 17700 C C . LEU D 4 308 ? 0.651 7.617 -88.04 1 16.28 327 LEU D C 1
ATOM 17701 O O . LEU D 4 308 ? 1.711 7.371 -88.613 1 17.39 327 LEU D O 1
ATOM 17717 N N . LEU D 4 309 ? 0.203 6.881 -87.023 1 14.26 328 LEU D N 1
ATOM 17718 C CA . LEU D 4 309 ? 0.986 5.777 -86.486 1 13.57 328 LEU D CA 1
ATOM 17719 C C . LEU D 4 309 ? 1.003 4.611 -87.457 1 12.13 328 LEU D C 1
ATOM 17720 O O . LEU D 4 309 ? 2.075 4.081 -87.756 1 12.49 328 LEU D O 1
ATOM 17736 N N . TYR D 4 310 ? -0.166 4.227 -87.986 1 10.8 329 TYR D N 1
ATOM 17737 C CA . TYR D 4 310 ? -0.232 3.153 -88.974 1 10.82 329 TYR D CA 1
ATOM 17738 C C . TYR D 4 310 ? 0.574 3.529 -90.233 1 11.92 329 TYR D C 1
ATOM 17739 O O . TYR D 4 310 ? 1.261 2.683 -90.794 1 12.42 329 TYR D O 1
ATOM 17757 N N . GLU D 4 311 ? 0.465 4.78 -90.672 1 12.21 330 GLU D N 1
ATOM 17758 C CA . GLU D 4 311 ? 1.153 5.237 -91.867 1 13.31 330 GLU D CA 1
ATOM 17759 C C . GLU D 4 311 ? 2.673 5.224 -91.684 1 14.02 330 GLU D C 1
ATOM 17760 O O . GLU D 4 311 ? 3.395 4.935 -92.634 1 14.23 330 GLU D O 1
ATOM 17772 N N . ASN D 4 312 ? 3.157 5.526 -90.472 1 14.17 331 ASN D N 1
ATOM 17773 C CA . ASN D 4 312 ? 4.589 5.464 -90.165 1 15.58 331 ASN D CA 1
ATOM 17774 C C . ASN D 4 312 ? 5.058 4.01 -90.175 1 16.1 331 ASN D C 1
ATOM 17775 O O . ASN D 4 312 ? 6.137 3.717 -90.692 1 16.89 331 ASN D O 1
ATOM 17786 N N . TYR D 4 313 ? 4.248 3.096 -89.621 1 15.01 332 TYR D N 1
ATOM 17787 C CA . TYR D 4 313 ? 4.544 1.669 -89.667 1 15.28 332 TYR D CA 1
ATOM 17788 C C . TYR D 4 313 ? 4.615 1.18 -91.128 1 16.36 332 TYR D C 1
ATOM 17789 O O . TYR D 4 313 ? 5.525 0.435 -91.49 1 17.39 332 TYR D O 1
ATOM 17807 N N . ARG D 4 314 ? 3.65 1.584 -91.951 1 15.65 333 ARG D N 1
ATOM 17808 C CA . ARG D 4 314 ? 3.614 1.188 -93.348 1 16.57 333 ARG D CA 1
ATOM 17809 C C . ARG D 4 314 ? 4.827 1.736 -94.096 1 18.51 333 ARG D C 1
ATOM 17810 O O . ARG D 4 314 ? 5.446 1.005 -94.858 1 18.83 333 ARG D O 1
ATOM 17831 N N . SER D 4 315 ? 5.175 3.01 -93.881 1 19.48 334 SER D N 1
ATOM 17832 C CA . SER D 4 315 ? 6.333 3.629 -94.522 1 21.42 334 SER D CA 1
ATOM 17833 C C . SER D 4 315 ? 7.611 2.857 -94.186 1 23.36 334 SER D C 1
ATOM 17834 O O . SER D 4 315 ? 8.42 2.596 -95.072 1 23.92 334 SER D O 1
ATOM 17842 N N . GLU D 4 316 ? 7.761 2.441 -92.917 1 24.06 335 GLU D N 1
ATOM 17843 C CA . GLU D 4 316 ? 8.913 1.656 -92.504 1 25.59 335 GLU D CA 1
ATOM 17844 C C . GLU D 4 316 ? 8.905 0.304 -93.223 1 26.86 335 GLU D C 1
ATOM 17845 O O . GLU D 4 316 ? 9.919 -0.082 -93.798 1 27.65 335 GLU D O 1
ATOM 17849 N N . LYS D 4 317 ? 7.763 -0.395 -93.225 1 27.1 336 LYS D N 1
ATOM 17850 C CA . LYS D 4 317 ? 7.662 -1.684 -93.899 1 28.52 336 LYS D CA 1
ATOM 17851 C C . LYS D 4 317 ? 7.976 -1.615 -95.39 1 29.72 336 LYS D C 1
ATOM 17852 O O . LYS D 4 317 ? 8.558 -2.557 -95.932 1 30.43 336 LYS D O 1
ATOM 17871 N N . LEU D 4 318 ? 7.614 -0.516 -96.054 1 29.86 337 LEU D N 1
ATOM 17872 C CA . LEU D 4 318 ? 7.864 -0.367 -97.486 1 30.95 337 LEU D CA 1
ATOM 17873 C C . LEU D 4 318 ? 9.157 0.37 -97.824 1 33.27 337 LEU D C 1
ATOM 17874 O O . LEU D 4 318 ? 9.362 0.695 -98.99 1 33.72 337 LEU D O 1
ATOM 17890 N N . SER D 4 319 ? 10.058 0.59 -96.844 1 34.82 338 SER D N 1
ATOM 17891 C CA . SER D 4 319 ? 11.355 1.27 -97.01 1 37.13 338 SER D CA 1
ATOM 17892 C C . SER D 4 319 ? 11.911 1.332 -98.455 1 38.59 338 SER D C 1
ATOM 17893 O O . SER D 4 319 ? 12.14 2.415 -98.987 1 39.28 338 SER D O 1
#

Foldseek 3Di:
DEAEEEEADAQPLCRQQLVCQLQVHNQDDRCQPPHPVSADPVLEWDWDWGWDFDDVTYIYIYIYTGNQVHHPDNVCRQVVVLVQQLVQLVQQVVLVPDPPHDPDDDRPHHLEYEYEDELPLDAQDPSRLVNQLRVQLQYAYQYAHRQLLVDDPVSLLSSLVRHVVNCVVSVGRHPDDDDPPDDPVVVVVRVVLSSCPVWSADGASDWDADPNDIAGHDDDPPDDDRRCDVVRTCSVVVSCCCPPDCVVVSNVCNVPRNSVVSVVVVVVVD/DDDDDDPDDDPPVCPVVVVVVVCLVDAAEAEEEEAEAPPLCPLLLQCFLQLHNCQLVAFDDVQQAKDKTWGWDWHDDPSHIYTYIYIYIYCQPVHPDNPCRRHVVVVVVQVVLLVVVVVLVPDPPRDDDDRHHHLAYEYEAELPLPAGDPSRLVVLLVCQLRAQYAYAHTPLLPPDPVSLVSHQVRHVVVCVVSVRDHHQDDDDPPDDPVLRVLSNVLVVCPPWHAYGFSAWDQFPVRDTATFDDDPVGTAHRPDVVRTCSVSVSCCCPVPCVVVSVVCNPPPSSVVSVVVVPD/DVVDDDVPVCVVVVVVVVDQVVAEEAEEEEAEAPPQCSQLLVCQLLVHRQDDDDQQDAFAKDWGWDWDDDPSHIYIYIYIYTYRQPRDPDNVCSLVNVLVVLLVLLVQQLVLVPDPDNPDGDRRRHLEYEYEDELPLAEDDPSRLVNQQSVQLQAAYQYAYGPLVVADPVSLVSHQVRHVVSCVVSVRDHDAADVVDVLSVVLVVCPSWYADGASAWDDPPPRDTAGWDDDVVDTQGRPDVVRTCSVSVSCCCPVPPVVVSVCCNVVPNSVVSSVVVVD/DAEAEEEEAEAPPQCSQLLVLVLLVHNLDDHQLRQDNPDPQKAFPFHKDWPFFDADPPADASRDHDDPVRLPGQRGKIKIWTWMWGHVLIYGYIYIYIDRQPRDPDCPSHLVGLLVSQVVLLVVVVVLVVDPPHDPPDDRPHHLEYEYRDDQPLQEDDPSSQSNLQSCVLQFAYAYEDGQLVVDDPVSSVSHQVRHVVVCVVSVRPHDQQDVCVCVVVSVVVNVCGNWYAHGANDADPVRFGWDDDPVDIGGRPDCVRGCSVVVSCCCSNDCVVVSNCCNVPPSSVVVVVVVVD

InterPro domains:
  IPR016491 Septin [PIRSF006698] (7-314)
  IPR016491 Septin [cd01850] (29-304)
  IPR027417 P-loop containing nucleoside triphosphate hydrolase [G3DSA:3.40.50.300] (9-303)
  IPR027417 P-loop containing nucleoside triphosphate hydrolase [SSF52540] (7-275)
  IPR030379 Septin-type guanine nucleotide-binding (G) domain [PF00735] (29-308)
  IPR030379 Septin-type guanine nucleotide-binding (G) domain [PS51719] (29-302)

Sequence (1137 aa):
FQFNIMVVGQSGLGKSTLINTLFASHLIDSATGDDISALPVTKTTEMKISTHTLVVRLNINVIDTPGFGDFIDNSKAWEPIVKYIKEQHSQYLRKELTAQRERFITDTRVHAILYFLQPNGKELSRLDVEALKRLTEIANVIPVIGKSDTLTLDERTEFRELIQNEFEKYNFKIYPYDSEELTDEELELNRSVRSIIPFAVVGSENEIEINGETFRGRKTRWSAINVEDINQCDFVYLREFLIRTHLQDLIETTSYIHYEGFRARQLIALFIRRQINGYVGFANLPKQWHRRSIKNGFSFNLLCVGPDGIGKTTLMKTLFNNDDIEANLVKQRHKVKIKSYESVIEENGVKLNLNVIDTEGFGDFLNNDQKSWDPIIKEIDSRFDQYLDAENKINRHSINDKRIHACLYFIEPTGHYLKPLDLKFMQSVYEKCNLIPVIAKSDILTDEEILSFKKTIMNQLIQSNIELFKPPIYSNDDAENSHLSERLFSSLPYAVIGSNDIVENYSGNQVRGRSYPWGVIEVDNDNHSDFNLLKNLLIKQFMEELKERTSKILYENYRSSKLAPVPPPVGISNLPNQRYKIVNEEGGTFTVMLCGESGLGKTTFINTLFQTVLKREPIRKTVEIDITRALLEEKHFELRVNVIDTPGFGDNVNNNKAWQPLVDFIDDQHDSYMRQEQQPYRTKKFDLRVHAVLYFIRPTGHGLKPIDIETMKRLSTRANLIPVIAKADTLTAQELQQFKSRIRQVIEAQEIRIFTPPLDVEHARQLIEAMPFAIVGSEKKFDNGQGTQVVARKYPWGLVEIENDSHCDFRKLRALLLRTYLLDLISTTQEMMHYETYRRLRLEGITYTMLLCGPAGTGKTAFANNLLETKIFPHKYQYISSNPEVKVIAPTKVVSFNSKNGIPSYVSEFDPMRANLEPGITITSTSLELGDDTVFFNLIMMTHGIGENLDDSLCSEEVMSYLEQQFDIVLAEETRIKRNPRFEDTRVHVALYFIEPTGHGLREVDVELMKSISKYTNVLPIITRADSFTKEELTQFRKNIMFDVERYNVPIYKFEDLESMEENQALASLQPFAIITSDTRDSEGRYVREYPWGIISIDDDKISDLKVLKNVLFGSHLQEFKDTTQNLLYENYRSEKLS

Radius of gyration: 48.31 Å; Cα contacts (8 Å, |Δi|>4): 2209; chains: 4; bounding box: 101×83×157 Å

Organism: Saccharomyces cerevisiae (strain ATCC 204508 / S288c) (NCBI:txid559292)